Protein AF-0000000078793386 (afdb_homodimer)

pLDDT: mean 92.24, std 12.4, range [22.16, 98.88]

InterPro domains:
  IPR002933 Peptidase M20 [PF01546] (106-417)
  IPR011650 Peptidase M20, dimerisation domain [PF07687] (210-326)
  IPR036264 Bacterial exopeptidase dimerisation domain [SSF55031] (213-334)
  IPR050072 Peptidase M20A family, bacterial cell wall biosynthesis [PTHR43808] (29-425)

Sequence (860 aa):
MKSKLVLVLMLLTTSVFSQQLSDAEEKLLEIIDRNYQETIALLEETVNINSGTFNLEGVREVGKVFEREFAKIGFETTWVTLPDSLRRAGHFVATKKGKSGKKLFFIGHLDTVFEKDMPFYPFTMVDENTAKGQGVNDMKGGNVMIFATLKALDELGLLEDKTITVYFTGDEENAGDPSWVSRLDFVERAKQHDYALGYETAQGFNIATVARRGASGWTLKTTGRQVHSSGVFRESVGYGAIYEAARILNAFREELAGEQYLTFNPGQFIGGSDIGYDEISGEGKALGKTNIVAREALVTGDLRFLGEPQKEAAREKMRKIVAANLNGTTAEIVFKDGIPSMPPTSGNYALVDVLNRVSLDMGLGAVKAGDPGSRGAGDISYVADYLDCIDGLGASGTGAHSPAETINMKEYPDLLKRSTLFVYRLLNQEMKSKLVLVLMLLTTSVFSQQLSDAEEKLLEIIDRNYQETIALLEETVNINSGTFNLEGVREVGKVFEREFAKIGFETTWVTLPDSLRRAGHFVATKKGKSGKKLFFIGHLDTVFEKDMPFYPFTMVDENTAKGQGVNDMKGGNVMIFATLKALDELGLLEDKTITVYFTGDEENAGDPSWVSRLDFVERAKQHDYALGYETAQGFNIATVARRGASGWTLKTTGRQVHSSGVFRESVGYGAIYEAARILNAFREELAGEQYLTFNPGQFIGGSDIGYDEISGEGKALGKTNIVAREALVTGDLRFLGEPQKEAAREKMRKIVAANLNGTTAEIVFKDGIPSMPPTSGNYALVDVLNRVSLDMGLGAVKAGDPGSRGAGDISYVADYLDCIDGLGASGTGAHSPAETINMKEYPDLLKRSTLFVYRLLNQE

Solvent-accessible surface area (backbone atoms only — not comparable to full-atom values): 42442 Å² total; per-residue (Å²): 133,86,77,78,78,76,80,77,78,77,76,77,73,74,68,74,69,62,58,74,72,51,71,69,54,52,50,42,48,51,45,49,62,70,44,40,65,60,50,50,50,51,37,40,55,48,26,57,42,63,14,4,40,77,27,36,67,30,21,48,50,46,42,50,53,49,46,57,55,42,46,75,70,69,31,51,70,46,74,47,78,56,63,72,90,47,66,52,51,28,29,36,36,36,36,39,77,42,85,42,55,43,27,40,28,38,39,43,37,54,23,28,84,56,39,78,88,44,91,83,54,54,58,39,76,77,52,97,42,33,30,32,22,58,28,36,16,49,19,43,36,10,44,45,40,54,48,52,32,51,48,39,36,44,76,71,56,68,47,70,45,28,27,39,35,40,40,30,34,20,27,73,85,58,52,45,82,65,43,66,68,69,40,44,65,58,37,61,56,47,61,75,30,55,35,37,44,25,20,42,47,14,72,51,90,41,30,34,32,34,23,19,16,16,37,30,36,37,40,38,39,22,29,22,46,69,42,61,21,85,43,47,65,37,85,91,40,10,60,12,2,44,52,46,47,18,42,40,52,35,48,47,50,75,76,44,56,83,43,86,59,40,31,73,31,58,1,26,34,32,14,3,63,41,71,47,73,39,86,85,80,33,41,30,32,19,35,30,44,37,61,31,26,6,23,32,23,43,34,35,20,24,37,33,19,59,35,68,68,51,42,52,52,48,50,52,53,51,50,56,52,44,68,64,55,52,61,53,36,48,56,49,76,47,76,42,87,61,46,46,30,18,57,72,45,74,54,16,52,51,53,43,52,52,44,18,50,48,27,44,46,69,70,72,46,68,41,41,75,46,62,48,65,76,33,60,57,52,76,64,18,68,40,40,90,67,31,34,35,40,31,23,61,20,24,30,55,45,46,73,96,45,98,68,14,22,24,34,55,69,52,38,63,56,45,41,47,47,48,33,51,38,50,53,50,48,38,65,42,132,133,86,79,78,78,76,79,77,79,77,75,77,72,74,70,76,68,64,58,74,72,50,73,68,53,51,50,42,48,51,45,49,62,70,43,40,66,59,50,50,50,51,37,40,56,48,26,57,43,63,13,4,39,77,27,36,67,30,21,48,50,46,41,48,53,50,45,57,56,41,45,75,70,70,32,50,70,46,76,47,78,57,63,72,89,49,66,52,53,27,30,37,35,36,35,39,80,44,85,42,55,42,27,40,27,37,40,42,37,52,24,28,84,58,39,78,90,44,91,82,54,55,58,39,74,78,50,96,43,33,29,33,21,58,28,34,18,49,20,44,35,11,45,44,39,54,49,52,31,51,49,39,35,44,77,72,57,68,45,68,44,28,26,39,37,40,39,30,33,20,28,74,85,60,51,44,82,66,43,64,70,69,39,43,66,59,38,62,56,48,61,74,31,55,35,38,44,26,21,40,48,14,74,52,90,40,30,34,32,33,23,18,16,15,38,31,36,36,40,39,39,23,30,22,46,69,43,61,23,86,43,47,66,37,86,91,40,10,61,12,3,43,53,47,48,17,42,40,53,35,48,49,50,74,76,45,56,83,43,86,60,41,31,72,32,59,2,26,34,33,15,3,63,41,72,48,74,38,83,84,80,33,42,32,32,17,35,32,44,37,62,31,26,7,23,33,23,42,34,36,21,24,38,33,20,58,34,68,69,53,44,52,52,49,51,50,53,50,51,54,54,44,68,64,56,53,60,52,36,49,56,49,76,46,76,41,89,62,46,47,30,17,58,71,45,75,55,15,50,50,52,43,51,52,43,18,50,48,27,44,47,68,69,72,46,70,41,41,73,46,64,50,64,76,33,62,58,53,75,64,17,70,40,39,89,68,31,36,36,39,30,23,63,20,24,29,57,46,46,73,96,44,97,68,13,22,25,33,54,69,52,38,61,57,47,41,47,49,48,34,52,36,50,52,51,49,39,65,40,130

Nearest PDB structures (foldseek):
  6xj5-assembly3_F  TM=8.409E-01  e=1.957E-33  Pseudomonas sp. RS-16
  6xj5-assembly4_H  TM=8.410E-01  e=1.236E-33  Pseudomonas sp. RS-16
  6xj5-assembly1_A  TM=8.365E-01  e=4.131E-33  Pseudomonas sp. RS-16
  7m6u-assembly2_B  TM=8.380E-01  e=9.403E-23  Pseudomonas sp. RS-16
  7m6u-assembly1_C-3  TM=8.212E-01  e=8.382E-23  Pseudomonas sp. RS-16

Foldseek 3Di:
DPPPPPPPPPPPPPPPPLPADDPLLVLLLVLLVVCVVVLVVLLQVLLQQAQAFLPLVSLVVSLVSVVVLLVVLPWDKDWADADVVQSGNTKIKTKDAADAFFAEEEEAASHFNADPVHDADGWDDPDPWKIAGTCSVVPSQLVSLVSSLVSSCSVVVNCPRFIYMYMYGSRFVHCGPPNCRRCVVVQVVLLVGAEYEAAHAAPDDAEWAQKAKFKKKKKKKKFFDKDFQVCEPPLVGWHARVVQVVQLVVCLCVVPVPDPLKDKDFPDKEWAQDKDADPVVRDIDYDHDPGIGIGMMMTMIMIIGTDPVGVVVSVVVSVVSQCPTTRRMHMDMDMGGHAAIQHGDPLQQVLQVLLQSLCVSVVNHGHHYDDNSPHYGGSVSSNNVNHHYIYNLGFHWDDGSDSRTMTGRPCSSVSSSSVSVSVSVNRNDD/DPDPPPPPPPPPPPPPPLPADDPLLVQLLVLLVVCVVVLVVLLQVLLQQAQAFLPLVSLVVSLVSVVVLLVVLPWDKDWADADVVQSGNTKIKTKDAADAFFAEEEEAASHFNADPPHDADGWADPDPFKIAGTCSVVPSQLVSLVSSLVSSCSVVVNCPRFIYMYMYGSRFVHCGPPNCRRCVVVQVVLLVGAEYEAAHAAPDDAEWAQKAKFKKKKKKKKFFDKDFQVCEPPLVGWHARVVQVVQLVVCLCVVPVPDPLKDKDFPDKEWAQDKDADPVVRDIDYDHDPGIGIGMMMTMIMIIGTDPVGVVVSVVVSVVSQCPTTRRMHMDMDMGGHAAIQHGDPLQQVLQVLLQSLCVSVVNHGHDYDDNNPHYGGSVSSNNVNHHYIYNLGFHWDDGSDSRTMTGNPCSSVSSSSVSVSVSVNRNDD

Organism: Cecembia lonarensis (strain CCUG 58316 / KCTC 22772 / LW9) (NCBI:txid1225176)

Secondary structure (DSSP, 8-state):
-------------------PPPHHHHHHHHHHHHTHHHHHHHHHHHHTS--BTT-HHHHHHHHHHHHHHHHHTT-EEEEE---GGG----EEEEEE--SSS--EEEEEE--BS--TTSPP---EEEETTEEE-TTIIIIIHHHHHHHHHHHHHHHTTTTTT--EEEEEES-SS---SSHHHHHHHHHHHHTT-SEEEE-SPBSSSSEEB--B-EEEEEEEEEEE---BGGGTTSTTT---HHHHHHHHHHHHHHHHTTSTT-EEEEEEEEEESEEEEETTTTEEEEE--TTB---EEEEEEEEEESSHHHHHHHHHHHHHHHHSPPTTEEEEEEEEEEEPPB---HHHHHHHHHHHHHHHHTTS---EE--TTS----GGGGGTTTSEEEB--S-BEE-TTSTT-EEETTTHHHHHHHHHHHHHHHHT--/-------------------PPPHHHHHHHHHHHHTHHHHHHHHHHHHTS--BTT-HHHHHHHHHHHHHHHHHTT-EEEEE---GGG----EEEEEE--SSS--EEEEEE--BS--TTSPP---EEEETTEEE-TTIIIIIHHHHHHHHHHHHHHHTTTTTT--EEEEEES-SS---SSHHHHHHHHHHHHTT-SEEEE-SPBSSTTEEB--B-EEEEEEEEEEE---BGGGTTSTTT---HHHHHHHHHHHHHHHHTTSTT-EEEEEEEEEESEEEEETTTTEEEEE--TTB---EEEEEEEEEESSHHHHHHHHHHHHHHHHSPPTTEEEEEEEEEEEPPB---HHHHHHHHHHHHHHHHTTS---EE--TTS----GGGGGTTTSEEEB--S-BEE-TTSTT-EEETTTHHHHHHHHHHHHHHHHT--

Structure (mmCIF, N/CA/C/O backbone):
data_AF-0000000078793386-model_v1
#
loop_
_entity.id
_entity.type
_entity.pdbx_description
1 polymer 'Carboxypeptidase G2'
#
loop_
_atom_site.group_PDB
_atom_site.id
_atom_site.type_symbol
_atom_site.label_atom_id
_atom_site.label_alt_id
_atom_site.label_comp_id
_atom_site.label_asym_id
_atom_site.label_entity_id
_atom_site.label_seq_id
_atom_site.pdbx_PDB_ins_code
_atom_site.Cartn_x
_atom_site.Cartn_y
_atom_site.Cartn_z
_atom_site.occupancy
_atom_site.B_iso_or_equiv
_atom_site.auth_seq_id
_atom_site.auth_comp_id
_atom_site.auth_asym_id
_atom_site.auth_atom_id
_atom_site.pdbx_PDB_model_num
ATOM 1 N N . MET A 1 1 ? -56.844 -42.188 -53.844 1 22.16 1 MET A N 1
ATOM 2 C CA . MET A 1 1 ? -56 -43.312 -53.406 1 22.16 1 MET A CA 1
ATOM 3 C C . MET A 1 1 ? -54.531 -42.875 -53.25 1 22.16 1 MET A C 1
ATOM 5 O O . MET A 1 1 ? -53.75 -42.938 -54.188 1 22.16 1 MET A O 1
ATOM 9 N N . LYS A 1 2 ? -54.469 -41.562 -52.719 1 39.81 2 LYS A N 1
ATOM 10 C CA . LYS A 1 2 ? -53.25 -40.75 -52.562 1 39.81 2 LYS A CA 1
ATOM 11 C C . LYS A 1 2 ? -52.188 -41.5 -51.781 1 39.81 2 LYS A C 1
ATOM 13 O O . LYS A 1 2 ? -52.375 -41.75 -50.562 1 39.81 2 LYS A O 1
ATOM 18 N N . SER A 1 3 ? -51.406 -42.5 -52.469 1 24.17 3 SER A N 1
ATOM 19 C CA . SER A 1 3 ? -50.438 -43.406 -51.875 1 24.17 3 SER A CA 1
ATOM 20 C C . SER A 1 3 ? -49.25 -42.625 -51.281 1 24.17 3 SER A C 1
ATOM 22 O O . SER A 1 3 ? -48.562 -41.906 -51.969 1 24.17 3 SER A O 1
ATOM 24 N N . LYS A 1 4 ? -49.469 -42.125 -50.031 1 40.44 4 LYS A N 1
ATOM 25 C CA . LYS A 1 4 ? -48.375 -41.531 -49.25 1 40.44 4 LYS A CA 1
ATOM 26 C C . LYS A 1 4 ? -47.188 -42.469 -49.125 1 40.44 4 LYS A C 1
ATOM 28 O O . LYS A 1 4 ? -47.312 -43.594 -48.656 1 40.44 4 LYS A O 1
ATOM 33 N N . LEU A 1 5 ? -46.188 -42.406 -50.094 1 34.72 5 LEU A N 1
ATOM 34 C CA . LEU A 1 5 ? -44.875 -43.062 -50.062 1 34.72 5 LEU A CA 1
ATOM 35 C C . LEU A 1 5 ? -44.188 -42.875 -48.719 1 34.72 5 LEU A C 1
ATOM 37 O O . LEU A 1 5 ? -43.906 -41.75 -48.344 1 34.72 5 LEU A O 1
ATOM 41 N N . VAL A 1 6 ? -44.375 -43.719 -47.781 1 40.38 6 VAL A N 1
ATOM 42 C CA . VAL A 1 6 ? -43.656 -43.781 -46.5 1 40.38 6 VAL A CA 1
ATOM 43 C C . VAL A 1 6 ? -42.188 -44.062 -46.719 1 40.38 6 VAL A C 1
ATOM 45 O O . VAL A 1 6 ? -41.812 -45.094 -47.281 1 40.38 6 VAL A O 1
ATOM 48 N N . LEU A 1 7 ? -41.344 -43.094 -47 1 43.44 7 LEU A N 1
ATOM 49 C CA . LEU A 1 7 ? -39.875 -43.188 -46.938 1 43.44 7 LEU A CA 1
ATOM 50 C C . LEU A 1 7 ? -39.406 -43.75 -45.594 1 43.44 7 LEU A C 1
ATOM 52 O O . LEU A 1 7 ? -39.656 -43.125 -44.562 1 43.44 7 LEU A O 1
ATOM 56 N N . VAL A 1 8 ? -39.312 -45 -45.469 1 40.75 8 VAL A N 1
ATOM 57 C CA . VAL A 1 8 ? -38.688 -45.656 -44.344 1 40.75 8 VAL A CA 1
ATOM 58 C C . VAL A 1 8 ? -37.25 -45.219 -44.188 1 40.75 8 VAL A C 1
ATOM 60 O O . VAL A 1 8 ? -36.406 -45.438 -45.094 1 40.75 8 VAL A O 1
ATOM 63 N N . LEU A 1 9 ? -36.875 -44.188 -43.469 1 41.19 9 LEU A N 1
ATOM 64 C CA . LEU A 1 9 ? -35.562 -43.75 -43 1 41.19 9 LEU A CA 1
ATOM 65 C C . LEU A 1 9 ? -34.875 -44.875 -42.219 1 41.19 9 LEU A C 1
ATOM 67 O O . LEU A 1 9 ? -35.344 -45.281 -41.156 1 41.19 9 LEU A O 1
ATOM 71 N N . MET A 1 10 ? -34.219 -45.844 -42.906 1 38.22 10 MET A N 1
ATOM 72 C CA . MET A 1 10 ? -33.312 -46.781 -42.25 1 38.22 10 MET A CA 1
ATOM 73 C C . MET A 1 10 ? -32.312 -46.062 -41.375 1 38.22 10 MET A C 1
ATOM 75 O O . MET A 1 10 ? -31.5 -45.281 -41.875 1 38.22 10 MET A O 1
ATOM 79 N N . LEU A 1 11 ? -32.531 -45.875 -40.125 1 40.12 11 LEU A N 1
ATOM 80 C CA . LEU A 1 11 ? -31.609 -45.438 -39.094 1 40.12 11 LEU A CA 1
ATOM 81 C C . LEU A 1 11 ? -30.422 -46.406 -38.969 1 40.12 11 LEU A C 1
ATOM 83 O O . LEU A 1 11 ? -30.594 -47.562 -38.562 1 40.12 11 LEU A O 1
ATOM 87 N N . LEU A 1 12 ? -29.438 -46.406 -39.844 1 39.41 12 LEU A N 1
ATOM 88 C CA . LEU A 1 12 ? -28.156 -47.062 -39.594 1 39.41 12 LEU A CA 1
ATOM 89 C C . LEU A 1 12 ? -27.656 -46.75 -38.188 1 39.41 12 LEU A C 1
ATOM 91 O O . LEU A 1 12 ? -27.312 -45.625 -37.875 1 39.41 12 LEU A O 1
ATOM 95 N N . THR A 1 13 ? -28.094 -47.469 -37.219 1 37.56 13 THR A N 1
ATOM 96 C CA . THR A 1 13 ? -27.469 -47.406 -35.906 1 37.56 13 THR A CA 1
ATOM 97 C C . THR A 1 13 ? -25.969 -47.688 -36 1 37.56 13 THR A C 1
ATOM 99 O O . THR A 1 13 ? -25.562 -48.781 -36.469 1 37.56 13 THR A O 1
ATOM 102 N N . THR A 1 14 ? -25.156 -46.812 -36.375 1 38.41 14 THR A N 1
ATOM 103 C CA . THR A 1 14 ? -23.734 -46.938 -36.125 1 38.41 14 THR A CA 1
ATOM 104 C C . THR A 1 14 ? -23.5 -47.562 -34.75 1 38.41 14 THR A C 1
ATOM 106 O O . THR A 1 14 ? -23.719 -46.938 -33.719 1 38.41 14 THR A O 1
ATOM 109 N N . SER A 1 15 ? -23.734 -48.812 -34.594 1 38.41 15 SER A N 1
ATOM 110 C CA . SER A 1 15 ? -23.234 -49.438 -33.375 1 38.41 15 SER A CA 1
ATOM 111 C C . SER A 1 15 ? -21.797 -49.031 -33.094 1 38.41 15 SER A C 1
ATOM 113 O O . SER A 1 15 ? -20.906 -49.219 -33.938 1 38.41 15 SER A O 1
ATOM 115 N N . VAL A 1 16 ? -21.578 -47.969 -32.5 1 45.19 16 VAL A N 1
ATOM 116 C CA . VAL A 1 16 ? -20.266 -47.75 -31.875 1 45.19 16 VAL A CA 1
ATOM 117 C C . VAL A 1 16 ? -19.719 -49.031 -31.312 1 45.19 16 VAL A C 1
ATOM 119 O O . VAL A 1 16 ? -20.25 -49.562 -30.328 1 45.19 16 VAL A O 1
ATOM 122 N N . PHE A 1 17 ? -19.328 -49.969 -32.125 1 41.81 17 PHE A N 1
ATOM 123 C CA . PHE A 1 17 ? -18.609 -51.125 -31.641 1 41.81 17 PHE A CA 1
ATOM 124 C C . PHE A 1 17 ? -17.625 -50.75 -30.547 1 41.81 17 PHE A C 1
ATOM 126 O O . PHE A 1 17 ? -16.656 -50.031 -30.797 1 41.81 17 PHE A O 1
ATOM 133 N N . SER A 1 18 ? -18.094 -50.5 -29.391 1 51.09 18 SER A N 1
ATOM 134 C CA . SER A 1 18 ? -17.141 -50.562 -28.297 1 51.09 18 SER A CA 1
ATOM 135 C C . SER A 1 18 ? -16.109 -51.656 -28.531 1 51.09 18 SER A C 1
ATOM 137 O O . SER A 1 18 ? -16.469 -52.844 -28.719 1 51.09 18 SER A O 1
ATOM 139 N N . GLN A 1 19 ? -15.117 -51.375 -29.234 1 64.56 19 GLN A N 1
ATOM 140 C CA . GLN A 1 19 ? -14.094 -52.406 -29.422 1 64.56 19 GLN A CA 1
ATOM 141 C C . GLN A 1 19 ? -13.797 -53.125 -28.109 1 64.56 19 GLN A C 1
ATOM 143 O O . GLN A 1 19 ? -13.609 -52.469 -27.078 1 64.56 19 GLN A O 1
ATOM 148 N N . GLN A 1 20 ? -14.031 -54.344 -28.016 1 80.88 20 GLN A N 1
ATOM 149 C CA . GLN A 1 20 ? -13.781 -55.25 -26.922 1 80.88 20 GLN A CA 1
ATOM 150 C C . GLN A 1 20 ? -12.305 -55.219 -26.516 1 80.88 20 GLN A C 1
ATOM 152 O O . GLN A 1 20 ? -11.43 -55.031 -27.359 1 80.88 20 GLN A O 1
ATOM 157 N N . LEU A 1 21 ? -11.977 -55.188 -25.219 1 94.12 21 LEU A N 1
ATOM 158 C CA . LEU A 1 21 ? -10.625 -55.281 -24.672 1 94.12 21 LEU A CA 1
ATOM 159 C C . LEU A 1 21 ? -9.906 -56.531 -25.172 1 94.12 21 LEU A C 1
ATOM 161 O O . LEU A 1 21 ? -10.523 -57.594 -25.297 1 94.12 21 LEU A O 1
ATOM 165 N N . SER A 1 22 ? -8.742 -56.344 -25.562 1 95.25 22 SER A N 1
ATOM 166 C CA . SER A 1 22 ? -7.926 -57.5 -25.938 1 95.25 22 SER A CA 1
ATOM 167 C C . SER A 1 22 ? -7.645 -58.375 -24.734 1 95.25 22 SER A C 1
ATOM 169 O O . SER A 1 22 ? -7.891 -57.969 -23.594 1 95.25 22 SER A O 1
ATOM 171 N N . ASP A 1 23 ? -7.129 -59.562 -25.016 1 95.94 23 ASP A N 1
ATOM 172 C CA . ASP A 1 23 ? -6.766 -60.469 -23.938 1 95.94 23 ASP A CA 1
ATOM 173 C C . ASP A 1 23 ? -5.695 -59.875 -23.031 1 95.94 23 ASP A C 1
ATOM 175 O O . ASP A 1 23 ? -5.766 -60 -21.812 1 95.94 23 ASP A O 1
ATOM 179 N N . ALA A 1 24 ? -4.73 -59.219 -23.594 1 96.31 24 ALA A N 1
ATOM 180 C CA . ALA A 1 24 ? -3.674 -58.594 -22.812 1 96.31 24 ALA A CA 1
ATOM 181 C C . ALA A 1 24 ? -4.242 -57.5 -21.906 1 96.31 24 ALA A C 1
ATOM 183 O O . ALA A 1 24 ? -3.828 -57.375 -20.75 1 96.31 24 ALA A O 1
ATOM 184 N N . GLU A 1 25 ? -5.203 -56.812 -22.391 1 97.81 25 GLU A N 1
ATOM 185 C CA . GLU A 1 25 ? -5.812 -55.719 -21.625 1 97.81 25 GLU A CA 1
ATOM 186 C C . GLU A 1 25 ? -6.629 -56.25 -20.453 1 97.81 25 GLU A C 1
ATOM 188 O O . GLU A 1 25 ? -6.586 -55.719 -19.359 1 97.81 25 GLU A O 1
ATOM 193 N N . GLU A 1 26 ? -7.297 -57.344 -20.703 1 97.5 26 GLU A N 1
ATOM 194 C CA . GLU A 1 26 ? -8.055 -57.969 -19.625 1 97.5 26 GLU A CA 1
ATOM 195 C C . GLU A 1 26 ? -7.137 -58.531 -18.531 1 97.5 26 GLU A C 1
ATOM 197 O O . GLU A 1 26 ? -7.434 -58.406 -17.344 1 97.5 26 GLU A O 1
ATOM 202 N N . LYS A 1 27 ? -6.047 -59.094 -18.938 1 98.19 27 LYS A N 1
ATOM 203 C CA . LYS A 1 27 ? -5.074 -59.594 -17.984 1 98.19 27 LYS A CA 1
ATOM 204 C C . LYS A 1 27 ? -4.461 -58.469 -17.156 1 98.19 27 LYS A C 1
ATOM 206 O O . LYS A 1 27 ? -4.195 -58.656 -15.969 1 98.19 27 LYS A O 1
ATOM 211 N N . LEU A 1 28 ? -4.234 -57.406 -17.828 1 98.19 28 LEU A N 1
ATOM 212 C CA . LEU A 1 28 ? -3.699 -56.25 -17.125 1 98.19 28 LEU A CA 1
ATOM 213 C C . LEU A 1 28 ? -4.66 -55.781 -16.031 1 98.19 28 LEU A C 1
ATOM 215 O O . LEU A 1 28 ? -4.234 -55.469 -14.922 1 98.19 28 LEU A O 1
ATOM 219 N N . LEU A 1 29 ? -5.953 -55.781 -16.312 1 98 29 LEU A N 1
ATOM 220 C CA . LEU A 1 29 ? -6.953 -55.375 -15.328 1 98 29 LEU A CA 1
ATOM 221 C C . LEU A 1 29 ? -6.961 -56.312 -14.133 1 98 29 LEU A C 1
ATOM 223 O O . LEU A 1 29 ? -7.066 -55.875 -12.984 1 98 29 LEU A O 1
ATOM 227 N N . GLU A 1 30 ? -6.789 -57.562 -14.438 1 98 30 GLU A N 1
ATOM 228 C CA . GLU A 1 30 ? -6.746 -58.562 -13.375 1 98 30 GLU A CA 1
ATOM 229 C C . GLU A 1 30 ? -5.523 -58.375 -12.484 1 98 30 GLU A C 1
ATOM 231 O O . GLU A 1 30 ? -5.605 -58.531 -11.266 1 98 30 GLU A O 1
ATOM 236 N N . ILE A 1 31 ? -4.438 -58.062 -13.102 1 98.19 31 ILE A N 1
ATOM 237 C CA . ILE A 1 31 ? -3.195 -57.875 -12.367 1 98.19 31 ILE A CA 1
ATOM 238 C C . ILE A 1 31 ? -3.322 -56.656 -11.445 1 98.19 31 ILE A C 1
ATOM 240 O O . ILE A 1 31 ? -2.889 -56.688 -10.297 1 98.19 31 ILE A O 1
ATOM 244 N N . ILE A 1 32 ? -3.949 -55.594 -11.914 1 98.25 32 ILE A N 1
ATOM 245 C CA . ILE A 1 32 ? -4.141 -54.406 -11.117 1 98.25 32 ILE A CA 1
ATOM 246 C C . ILE A 1 32 ? -5.008 -54.719 -9.898 1 98.25 32 ILE A C 1
ATOM 248 O O . ILE A 1 32 ? -4.703 -54.281 -8.781 1 98.25 32 ILE A O 1
ATOM 252 N N . ASP A 1 33 ? -6.055 -55.531 -10.141 1 97.88 33 ASP A N 1
ATOM 253 C CA . ASP A 1 33 ? -6.934 -55.906 -9.047 1 97.88 33 ASP A CA 1
ATOM 254 C C . ASP A 1 33 ? -6.188 -56.75 -8.023 1 97.88 33 ASP A C 1
ATOM 256 O O . ASP A 1 33 ? -6.324 -56.562 -6.812 1 97.88 33 ASP A O 1
ATOM 260 N N . ARG A 1 34 ? -5.422 -57.625 -8.516 1 98 34 ARG A N 1
ATOM 261 C CA . ARG A 1 34 ? -4.676 -58.531 -7.652 1 98 34 ARG A CA 1
ATOM 262 C C . ARG A 1 34 ? -3.656 -57.781 -6.809 1 98 34 ARG A C 1
ATOM 264 O O . ARG A 1 34 ? -3.461 -58.062 -5.633 1 98 34 ARG A O 1
ATOM 271 N N . ASN A 1 35 ? -3.045 -56.812 -7.367 1 98.12 35 ASN A N 1
ATOM 272 C CA . ASN A 1 35 ? -1.955 -56.094 -6.719 1 98.12 35 ASN A CA 1
ATOM 273 C C . ASN A 1 35 ? -2.467 -54.875 -5.93 1 98.12 35 ASN A C 1
ATOM 275 O O . ASN A 1 35 ? -1.676 -54.125 -5.371 1 98.12 35 ASN A O 1
ATOM 279 N N . TYR A 1 36 ? -3.75 -54.688 -5.84 1 97.94 36 TYR A N 1
ATOM 280 C CA . TYR A 1 36 ? -4.312 -53.406 -5.363 1 97.94 36 TYR A CA 1
ATOM 281 C C . TYR A 1 36 ? -3.924 -53.156 -3.91 1 97.94 36 TYR A C 1
ATOM 283 O O . TYR A 1 36 ? -3.6 -52.031 -3.537 1 97.94 36 TYR A O 1
ATOM 291 N N . GLN A 1 37 ? -3.926 -54.125 -3.088 1 97.5 37 GLN A N 1
ATOM 292 C CA . GLN A 1 37 ? -3.566 -53.938 -1.687 1 97.5 37 GLN A CA 1
ATOM 293 C C . GLN A 1 37 ? -2.107 -53.531 -1.544 1 97.5 37 GLN A C 1
ATOM 295 O O . GLN A 1 37 ? -1.777 -52.688 -0.691 1 97.5 37 GLN A O 1
ATOM 300 N N . GLU A 1 38 ? -1.283 -54.125 -2.354 1 97.94 38 GLU A N 1
ATOM 301 C CA . GLU A 1 38 ? 0.122 -53.719 -2.369 1 97.94 38 GLU A CA 1
ATOM 302 C C . GLU A 1 38 ? 0.28 -52.281 -2.828 1 97.94 38 GLU A C 1
ATOM 304 O O . GLU A 1 38 ? 1.139 -51.562 -2.322 1 97.94 38 GLU A O 1
ATOM 309 N N . THR A 1 39 ? -0.513 -51.906 -3.785 1 98.25 39 THR A N 1
ATOM 310 C CA . THR A 1 39 ? -0.504 -50.562 -4.277 1 98.25 39 THR A CA 1
ATOM 311 C C . THR A 1 39 ? -0.882 -49.562 -3.168 1 98.25 39 THR A C 1
ATOM 313 O O . THR A 1 39 ? -0.219 -48.562 -2.98 1 98.25 39 THR A O 1
ATOM 316 N N . ILE A 1 40 ? -1.876 -49.875 -2.381 1 98.06 40 ILE A N 1
ATOM 317 C CA . ILE A 1 40 ? -2.33 -49 -1.292 1 98.06 40 ILE A CA 1
ATOM 318 C C . ILE A 1 40 ? -1.27 -48.969 -0.195 1 98.06 40 ILE A C 1
ATOM 320 O O . ILE A 1 40 ? -1.047 -47.906 0.416 1 98.06 40 ILE A O 1
ATOM 324 N N . ALA A 1 41 ? -0.645 -50.062 0.018 1 98.38 41 ALA A N 1
ATOM 325 C CA . ALA A 1 41 ? 0.415 -50.125 1.022 1 98.38 41 ALA A CA 1
ATOM 326 C C . ALA A 1 41 ? 1.569 -49.188 0.644 1 98.38 41 ALA A C 1
ATOM 328 O O . ALA A 1 41 ? 2.162 -48.531 1.509 1 98.38 41 ALA A O 1
ATOM 329 N N . LEU A 1 42 ? 1.892 -49.219 -0.615 1 98.56 42 LEU A N 1
ATOM 330 C CA . LEU A 1 42 ? 2.941 -48.312 -1.095 1 98.56 42 LEU A CA 1
ATOM 331 C C . LEU A 1 42 ? 2.529 -46.875 -0.934 1 98.56 42 LEU A C 1
ATOM 333 O O . LEU A 1 42 ? 3.348 -46.031 -0.554 1 98.56 42 LEU A O 1
ATOM 337 N N . LEU A 1 43 ? 1.264 -46.562 -1.214 1 98.56 43 LEU A N 1
ATOM 338 C CA . LEU A 1 43 ? 0.733 -45.219 -1.024 1 98.56 43 LEU A CA 1
ATOM 339 C C . LEU A 1 43 ? 0.847 -44.781 0.435 1 98.56 43 LEU A C 1
ATOM 341 O O . LEU A 1 43 ? 1.333 -43.688 0.728 1 98.56 43 LEU A O 1
ATOM 345 N N . GLU A 1 44 ? 0.449 -45.625 1.289 1 98.25 44 GLU A N 1
ATOM 346 C CA . GLU A 1 44 ? 0.525 -45.344 2.719 1 98.25 44 GLU A CA 1
ATOM 347 C C . GLU A 1 44 ? 1.967 -45.125 3.16 1 98.25 44 GLU A C 1
ATOM 349 O O . GLU A 1 44 ? 2.242 -44.188 3.928 1 98.25 44 GLU A O 1
ATOM 354 N N . GLU A 1 45 ? 2.84 -45.969 2.684 1 98.56 45 GLU A N 1
ATOM 355 C CA . GLU A 1 45 ? 4.25 -45.812 3.035 1 98.56 45 GLU A CA 1
ATOM 356 C C . GLU A 1 45 ? 4.793 -44.469 2.641 1 98.56 45 GLU A C 1
ATOM 358 O O . GLU A 1 45 ? 5.461 -43.781 3.438 1 98.56 45 GLU A O 1
ATOM 363 N N . THR A 1 46 ? 4.535 -44.031 1.438 1 98.56 46 THR A N 1
ATOM 364 C CA . THR A 1 46 ? 5.082 -42.781 0.947 1 98.56 46 THR A CA 1
ATOM 365 C C . THR A 1 46 ? 4.406 -41.594 1.624 1 98.56 46 THR A C 1
ATOM 367 O O . THR A 1 46 ? 5.062 -40.594 1.966 1 98.56 46 THR A O 1
ATOM 370 N N . VAL A 1 47 ? 3.086 -41.688 1.874 1 98 47 VAL A N 1
ATOM 371 C CA . VAL A 1 47 ? 2.324 -40.594 2.488 1 98 47 VAL A CA 1
ATOM 372 C C . VAL A 1 47 ? 2.773 -40.406 3.936 1 98 47 VAL A C 1
ATOM 374 O O . VAL A 1 47 ? 2.793 -39.281 4.441 1 98 47 VAL A O 1
ATOM 377 N N . ASN A 1 48 ? 3.199 -41.438 4.547 1 98.12 48 ASN A N 1
ATOM 378 C CA . ASN A 1 48 ? 3.568 -41.375 5.957 1 98.12 48 ASN A CA 1
ATOM 379 C C . ASN A 1 48 ? 4.992 -40.875 6.148 1 98.12 48 ASN A C 1
ATOM 381 O O . ASN A 1 48 ? 5.504 -40.844 7.27 1 98.12 48 ASN A O 1
ATOM 385 N N . ILE A 1 49 ? 5.641 -40.469 5.113 1 97.88 49 ILE A N 1
ATOM 386 C CA . ILE A 1 49 ? 6.922 -39.781 5.164 1 97.88 49 ILE A CA 1
ATOM 387 C C . ILE A 1 49 ? 6.711 -38.281 4.875 1 97.88 49 ILE A C 1
ATOM 389 O O . ILE A 1 49 ? 6.234 -37.906 3.797 1 97.88 49 ILE A O 1
ATOM 393 N N . ASN A 1 50 ? 7.086 -37.5 5.824 1 96.69 50 ASN A N 1
ATOM 394 C CA . ASN A 1 50 ? 7.012 -36.062 5.543 1 96.69 50 ASN A CA 1
ATOM 395 C C . ASN A 1 50 ? 8.047 -35.625 4.504 1 96.69 50 ASN A C 1
ATOM 397 O O . ASN A 1 50 ? 9.25 -35.812 4.711 1 96.69 50 ASN A O 1
ATOM 401 N N . SER A 1 51 ? 7.535 -35.094 3.426 1 96.69 51 SER A N 1
ATOM 402 C CA . SER A 1 51 ? 8.445 -34.656 2.365 1 96.69 51 SER A CA 1
ATOM 403 C C . SER A 1 51 ? 8.148 -33.219 1.933 1 96.69 51 SER A C 1
ATOM 405 O O . SER A 1 51 ? 8.047 -32.938 0.738 1 96.69 51 SER A O 1
ATOM 407 N N . GLY A 1 52 ? 7.992 -32.406 2.93 1 92.38 52 GLY A N 1
ATOM 408 C CA . GLY A 1 52 ? 7.984 -31.016 2.555 1 92.38 52 GLY A CA 1
ATOM 409 C C . GLY A 1 52 ? 9.188 -30.609 1.727 1 92.38 52 GLY A C 1
ATOM 410 O O . GLY A 1 52 ? 10.273 -31.172 1.887 1 92.38 52 GLY A O 1
ATOM 411 N N . THR A 1 53 ? 9 -29.594 0.883 1 90.69 53 THR A N 1
ATOM 412 C CA . THR A 1 53 ? 10.023 -29.234 -0.088 1 90.69 53 THR A CA 1
ATOM 413 C C . THR A 1 53 ? 11.359 -28.984 0.605 1 90.69 53 THR A C 1
ATOM 415 O O . THR A 1 53 ? 12.414 -29.344 0.078 1 90.69 53 THR A O 1
ATOM 418 N N . PHE A 1 54 ? 11.312 -28.469 1.793 1 87.69 54 PHE A N 1
ATOM 419 C CA . PHE A 1 54 ? 12.547 -28.078 2.479 1 87.69 54 PHE A CA 1
ATOM 420 C C . PHE A 1 54 ? 12.969 -29.172 3.467 1 87.69 54 PHE A C 1
ATOM 422 O O . PHE A 1 54 ? 13.992 -29.031 4.141 1 87.69 54 PHE A O 1
ATOM 429 N N . ASN A 1 55 ? 12.188 -30.125 3.607 1 93.88 55 ASN A N 1
ATOM 430 C CA . ASN A 1 55 ? 12.625 -31.344 4.293 1 93.88 55 ASN A CA 1
ATOM 431 C C . ASN A 1 55 ? 13.406 -32.25 3.355 1 93.88 55 ASN A C 1
ATOM 433 O O . ASN A 1 55 ? 12.883 -33.312 2.93 1 93.88 55 ASN A O 1
ATOM 437 N N . LEU A 1 56 ? 14.617 -31.906 3.156 1 96.38 56 LEU A N 1
ATOM 438 C CA . LEU A 1 56 ? 15.43 -32.562 2.141 1 96.38 56 LEU A CA 1
ATOM 439 C C . LEU A 1 56 ? 15.539 -34.062 2.424 1 96.38 56 LEU A C 1
ATOM 441 O O . LEU A 1 56 ? 15.453 -34.875 1.504 1 96.38 56 LEU A O 1
ATOM 445 N N . GLU A 1 57 ? 15.719 -34.344 3.641 1 97.56 57 GLU A N 1
ATOM 446 C CA . GLU A 1 57 ? 15.836 -35.719 4.023 1 97.56 57 GLU A CA 1
ATOM 447 C C . GLU A 1 57 ? 14.555 -36.5 3.721 1 97.56 57 GLU A C 1
ATOM 449 O O . GLU A 1 57 ? 14.594 -37.625 3.238 1 97.56 57 GLU A O 1
ATOM 454 N N . GLY A 1 58 ? 13.445 -35.906 4.016 1 98.12 58 GLY A N 1
ATOM 455 C CA . GLY A 1 58 ? 12.156 -36.531 3.748 1 98.12 58 GLY A CA 1
ATOM 456 C C . GLY A 1 58 ? 11.906 -36.75 2.27 1 98.12 58 GLY A C 1
ATOM 457 O O . GLY A 1 58 ? 11.398 -37.812 1.88 1 98.12 58 GLY A O 1
ATOM 458 N N . VAL A 1 59 ? 12.266 -35.844 1.456 1 98.12 59 VAL A N 1
ATOM 459 C CA . VAL A 1 59 ? 12.109 -35.969 0.01 1 98.12 59 VAL A CA 1
ATOM 460 C C . VAL A 1 59 ? 12.977 -37.094 -0.501 1 98.12 59 VAL A C 1
ATOM 462 O O . VAL A 1 59 ? 12.516 -37.938 -1.29 1 98.12 59 VAL A O 1
ATOM 465 N N . ARG A 1 60 ? 14.172 -37.219 0.01 1 98.5 60 ARG A N 1
ATOM 466 C CA . ARG A 1 60 ? 15.062 -38.281 -0.398 1 98.5 60 ARG A CA 1
ATOM 467 C C . A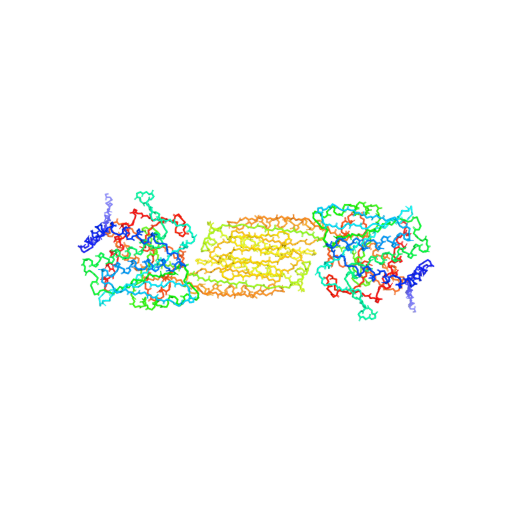RG A 1 60 ? 14.539 -39.656 0.056 1 98.5 60 ARG A C 1
ATOM 469 O O . ARG A 1 60 ? 14.688 -40.656 -0.65 1 98.5 60 ARG A O 1
ATOM 476 N N . GLU A 1 61 ? 13.953 -39.625 1.185 1 98.69 61 GLU A N 1
ATOM 477 C CA . GLU A 1 61 ? 13.414 -40.875 1.707 1 98.69 61 GLU A CA 1
ATOM 478 C C . GLU A 1 61 ? 12.289 -41.375 0.824 1 98.69 61 GLU A C 1
ATOM 480 O O . GLU A 1 61 ? 12.203 -42.594 0.56 1 98.69 61 GLU A O 1
ATOM 485 N N . VAL A 1 62 ? 11.414 -40.531 0.412 1 98.75 62 VAL A N 1
ATOM 486 C CA . VAL A 1 62 ? 10.367 -40.969 -0.516 1 98.75 62 VAL A CA 1
ATOM 487 C C . VAL A 1 62 ? 11 -41.469 -1.811 1 98.75 62 VAL A C 1
ATOM 489 O O . VAL A 1 62 ? 10.562 -42.469 -2.367 1 98.75 62 VAL A O 1
ATOM 492 N N . GLY A 1 63 ? 12.008 -40.75 -2.277 1 98.75 63 GLY A N 1
ATOM 493 C CA . GLY A 1 63 ? 12.75 -41.219 -3.447 1 98.75 63 GLY A CA 1
ATOM 494 C C . GLY A 1 63 ? 13.305 -42.625 -3.295 1 98.75 63 GLY A C 1
ATOM 495 O O . GLY A 1 63 ? 13.25 -43.406 -4.23 1 98.75 63 GLY A O 1
ATOM 496 N N . LYS A 1 64 ? 13.82 -42.906 -2.133 1 98.69 64 LYS A N 1
ATOM 497 C CA . LYS A 1 64 ? 14.398 -44.219 -1.861 1 98.69 64 LYS A CA 1
ATOM 498 C C . LYS A 1 64 ? 13.336 -45.312 -1.918 1 98.69 64 LYS A C 1
ATOM 500 O O . LYS A 1 64 ? 13.617 -46.438 -2.332 1 98.69 64 LYS A O 1
ATOM 505 N N . VAL A 1 65 ? 12.172 -44.969 -1.476 1 98.81 65 VAL A N 1
ATOM 506 C CA . VAL A 1 65 ? 11.086 -45.938 -1.562 1 98.81 65 VAL A CA 1
ATOM 507 C C . VAL A 1 65 ? 10.82 -46.281 -3.025 1 98.81 65 VAL A C 1
ATOM 509 O O . VAL A 1 65 ? 10.703 -47.469 -3.373 1 98.81 65 VAL A O 1
ATOM 512 N N . PHE A 1 66 ? 10.766 -45.312 -3.863 1 98.88 66 PHE A N 1
ATOM 513 C CA . PHE A 1 66 ? 10.492 -45.562 -5.27 1 98.88 66 PHE A CA 1
ATOM 514 C C . PHE A 1 66 ? 11.688 -46.25 -5.941 1 98.88 66 PHE A C 1
ATOM 516 O O . PHE A 1 66 ? 11.516 -47.062 -6.848 1 98.88 66 PHE A O 1
ATOM 523 N N . GLU A 1 67 ? 12.852 -45.844 -5.504 1 98.69 67 GLU A N 1
ATOM 524 C CA . GLU A 1 67 ? 14.039 -46.531 -6.004 1 98.69 67 GLU A CA 1
ATOM 525 C C . GLU A 1 67 ? 13.945 -48.062 -5.758 1 98.69 67 GLU A C 1
ATOM 527 O O . GLU A 1 67 ? 14.18 -48.844 -6.668 1 98.69 67 GLU A O 1
ATOM 532 N N . ARG A 1 68 ? 13.594 -48.375 -4.523 1 98.62 68 ARG A N 1
ATOM 533 C CA . ARG A 1 68 ? 13.422 -49.781 -4.137 1 98.62 68 ARG A CA 1
ATOM 534 C C . ARG A 1 68 ? 12.391 -50.469 -5.02 1 98.62 68 ARG A C 1
ATOM 536 O O . ARG A 1 68 ? 12.641 -51.562 -5.531 1 98.62 68 ARG A O 1
ATOM 543 N N . GLU A 1 69 ? 11.297 -49.844 -5.254 1 98.69 69 GLU A N 1
ATOM 544 C CA . GLU A 1 69 ? 10.195 -50.5 -5.977 1 98.69 69 GLU A CA 1
ATOM 545 C C . GLU A 1 69 ? 10.508 -50.625 -7.465 1 98.69 69 GLU A C 1
ATOM 547 O O . GLU A 1 69 ? 10.266 -51.656 -8.07 1 98.69 69 GLU A O 1
ATOM 552 N N . PHE A 1 70 ? 11.039 -49.562 -8.086 1 98.75 70 PHE A N 1
ATOM 553 C CA . PHE A 1 70 ? 11.328 -49.594 -9.516 1 98.75 70 PHE A CA 1
ATOM 554 C C . PHE A 1 70 ? 12.469 -50.562 -9.836 1 98.75 70 PHE A C 1
ATOM 556 O O . PHE A 1 70 ? 12.492 -51.156 -10.898 1 98.75 70 PHE A O 1
ATOM 563 N N . ALA A 1 71 ? 13.375 -50.688 -8.922 1 97.88 71 ALA A N 1
ATOM 564 C CA . ALA A 1 71 ? 14.453 -51.625 -9.102 1 97.88 71 ALA A CA 1
ATOM 565 C C . ALA A 1 71 ? 13.914 -53.062 -9.203 1 97.88 71 ALA A C 1
ATOM 567 O O . ALA A 1 71 ? 14.438 -53.875 -9.977 1 97.88 71 ALA A O 1
ATOM 568 N N . LYS A 1 72 ? 12.898 -53.344 -8.516 1 97.5 72 LYS A N 1
ATOM 569 C CA . LYS A 1 72 ? 12.312 -54.688 -8.492 1 97.5 72 LYS A CA 1
ATOM 570 C C . LYS A 1 72 ? 11.742 -55.062 -9.859 1 97.5 72 LYS A C 1
ATOM 572 O O . LYS A 1 72 ? 11.617 -56.25 -10.188 1 97.5 72 LYS A O 1
ATOM 577 N N . ILE A 1 73 ? 11.469 -54.031 -10.625 1 97.44 73 ILE A N 1
ATOM 578 C CA . ILE A 1 73 ? 10.859 -54.344 -11.906 1 97.44 73 ILE A CA 1
ATOM 579 C C . ILE A 1 73 ? 11.812 -54 -13.039 1 97.44 73 ILE A C 1
ATOM 581 O O . ILE A 1 73 ? 11.375 -53.656 -14.148 1 97.44 73 ILE A O 1
ATOM 585 N N . GLY A 1 74 ? 13.031 -53.875 -12.773 1 96.75 74 GLY A N 1
ATOM 586 C CA . GLY A 1 74 ? 14.078 -53.875 -13.781 1 96.75 74 GLY A CA 1
ATOM 587 C C . GLY A 1 74 ? 14.398 -52.5 -14.312 1 96.75 74 GLY A C 1
ATOM 588 O O . GLY A 1 74 ? 15.062 -52.375 -15.352 1 96.75 74 GLY A O 1
ATOM 589 N N . PHE A 1 75 ? 14 -51.438 -13.711 1 98.38 75 PHE A N 1
ATOM 590 C CA . PHE A 1 75 ? 14.375 -50.094 -14.141 1 98.38 75 PHE A CA 1
ATOM 591 C C . PHE A 1 75 ? 15.742 -49.719 -13.594 1 98.38 75 PHE A C 1
ATOM 593 O O . PHE A 1 75 ? 16.109 -50.094 -12.477 1 98.38 75 PHE A O 1
ATOM 600 N N . GLU A 1 76 ? 16.469 -48.969 -14.398 1 98.25 76 GLU A N 1
ATOM 601 C CA . GLU A 1 76 ? 17.656 -48.281 -13.883 1 98.25 76 GLU A CA 1
ATOM 602 C C . GLU A 1 76 ? 17.266 -47 -13.133 1 98.25 76 GLU A C 1
ATOM 604 O O . GLU A 1 76 ? 16.5 -46.188 -13.648 1 98.25 76 GLU A O 1
ATOM 609 N N . THR A 1 77 ? 17.766 -46.938 -11.898 1 98.25 77 THR A N 1
ATOM 610 C CA . THR A 1 77 ? 17.375 -45.781 -11.086 1 98.25 77 THR A CA 1
ATOM 611 C C . THR A 1 77 ? 18.547 -44.844 -10.859 1 98.25 77 THR A C 1
ATOM 613 O O . THR A 1 77 ? 19.688 -45.281 -10.75 1 98.25 77 THR A O 1
ATOM 616 N N . THR A 1 78 ? 18.281 -43.562 -10.906 1 98 78 THR A N 1
ATOM 617 C CA . THR A 1 78 ? 19.266 -42.5 -10.672 1 98 78 THR A CA 1
ATOM 618 C C . THR A 1 78 ? 18.688 -41.406 -9.805 1 98 78 THR A C 1
ATOM 620 O O . THR A 1 78 ? 17.516 -41.062 -9.938 1 98 78 THR A O 1
ATOM 623 N N . TRP A 1 79 ? 19.531 -40.938 -8.898 1 98.31 79 TRP A N 1
ATOM 624 C CA . TRP A 1 79 ? 19.203 -39.719 -8.172 1 98.31 79 TRP A CA 1
ATOM 625 C C . TRP A 1 79 ? 19.938 -38.5 -8.75 1 98.31 79 TRP A C 1
ATOM 627 O O . TRP A 1 79 ? 21.156 -38.469 -8.797 1 98.31 79 TRP A O 1
ATOM 637 N N . VAL A 1 80 ? 19.234 -37.531 -9.242 1 98.06 80 VAL A N 1
ATOM 638 C CA . VAL A 1 80 ? 19.812 -36.312 -9.805 1 98.06 80 VAL A CA 1
ATOM 639 C C . VAL A 1 80 ? 20.078 -35.312 -8.68 1 98.06 80 VAL A C 1
ATOM 641 O O . VAL A 1 80 ? 19.156 -34.812 -8.055 1 98.06 80 VAL A O 1
ATOM 644 N N . THR A 1 81 ? 21.297 -35.031 -8.469 1 96.62 81 THR A N 1
ATOM 645 C CA . THR A 1 81 ? 21.688 -34.062 -7.449 1 96.62 81 THR A CA 1
ATOM 646 C C . THR A 1 81 ? 21.688 -32.656 -8.008 1 96.62 81 THR A C 1
ATOM 648 O O . THR A 1 81 ? 22.094 -32.438 -9.156 1 96.62 81 THR A O 1
ATOM 651 N N . LEU A 1 82 ? 21.25 -31.75 -7.223 1 95.25 82 LEU A N 1
ATOM 652 C CA . LEU A 1 82 ? 21.234 -30.344 -7.59 1 95.25 82 LEU A CA 1
ATOM 653 C C . LEU A 1 82 ? 22.281 -29.562 -6.812 1 95.25 82 LEU A C 1
ATOM 655 O O . LEU A 1 82 ? 22.75 -30 -5.762 1 95.25 82 LEU A O 1
ATOM 659 N N . PRO A 1 83 ? 22.656 -28.375 -7.312 1 94.06 83 PRO A N 1
ATOM 660 C CA . PRO A 1 83 ? 23.594 -27.531 -6.555 1 94.06 83 PRO A CA 1
ATOM 661 C C . PRO A 1 83 ? 23.047 -27.141 -5.184 1 94.06 83 PRO A C 1
ATOM 663 O O . PRO A 1 83 ? 21.859 -26.859 -5.043 1 94.06 83 PRO A O 1
ATOM 666 N N . ASP A 1 84 ? 23.953 -26.969 -4.215 1 90.38 84 ASP A N 1
ATOM 667 C CA . ASP A 1 84 ? 23.578 -26.641 -2.842 1 90.38 84 ASP A CA 1
ATOM 668 C C . ASP A 1 84 ? 22.906 -25.266 -2.766 1 90.38 84 ASP A C 1
ATOM 670 O O . ASP A 1 84 ? 22.078 -25.031 -1.895 1 90.38 84 ASP A O 1
ATOM 674 N N . SER A 1 85 ? 23.266 -24.484 -3.689 1 87.69 85 SER A N 1
ATOM 675 C CA . SER A 1 85 ? 22.75 -23.125 -3.678 1 87.69 85 SER A CA 1
ATOM 676 C C . SER A 1 85 ? 21.234 -23.109 -3.846 1 87.69 85 SER A C 1
ATOM 678 O O . SER A 1 85 ? 20.578 -22.172 -3.4 1 87.69 85 SER A O 1
ATOM 680 N N . LEU A 1 86 ? 20.703 -24.219 -4.41 1 88.19 86 LEU A N 1
ATOM 681 C CA . LEU A 1 86 ? 19.266 -24.266 -4.609 1 88.19 86 LEU A CA 1
ATOM 682 C C . LEU A 1 86 ? 18.562 -24.75 -3.352 1 88.19 86 LEU A C 1
ATOM 684 O O . LEU A 1 86 ? 17.344 -24.562 -3.201 1 88.19 86 LEU A O 1
ATOM 688 N N . ARG A 1 87 ? 19.25 -25.312 -2.441 1 86.81 87 ARG A N 1
ATOM 689 C CA . ARG A 1 87 ? 18.719 -25.828 -1.19 1 86.81 87 ARG A CA 1
ATOM 690 C C . ARG A 1 87 ? 17.516 -26.75 -1.449 1 86.81 87 ARG A C 1
ATOM 692 O O . ARG A 1 87 ? 16.453 -26.578 -0.85 1 86.81 87 ARG A O 1
ATOM 699 N N . ARG A 1 88 ? 17.688 -27.688 -2.434 1 94.25 88 ARG A N 1
ATOM 700 C CA . ARG A 1 88 ? 16.688 -28.672 -2.818 1 94.25 88 ARG A CA 1
ATOM 701 C C . ARG A 1 88 ? 17.25 -30.078 -2.734 1 94.25 88 ARG A C 1
ATOM 703 O O . ARG A 1 88 ? 18.453 -30.281 -2.855 1 94.25 88 ARG A O 1
ATOM 710 N N . ALA A 1 89 ? 16.422 -31.062 -2.609 1 95.25 89 ALA A N 1
ATOM 711 C CA . ALA A 1 89 ? 16.828 -32.438 -2.336 1 95.25 89 ALA A CA 1
ATOM 712 C C . ALA A 1 89 ? 17.391 -33.094 -3.588 1 95.25 89 ALA A C 1
ATOM 714 O O . ALA A 1 89 ? 18.281 -33.938 -3.5 1 95.25 89 ALA A O 1
ATOM 715 N N . GLY A 1 90 ? 16.891 -32.812 -4.738 1 97.19 90 GLY A N 1
ATOM 716 C CA . GLY A 1 90 ? 17.172 -33.531 -5.977 1 97.19 90 GLY A CA 1
ATOM 717 C C . GLY A 1 90 ? 15.953 -34.219 -6.555 1 97.19 90 GLY A C 1
ATOM 718 O O . GLY A 1 90 ? 14.828 -33.938 -6.152 1 97.19 90 GLY A O 1
ATOM 719 N N . HIS A 1 91 ? 16.266 -35.062 -7.57 1 98.5 91 HIS A N 1
ATOM 720 C CA . HIS A 1 91 ? 15.18 -35.719 -8.289 1 98.5 91 HIS A CA 1
ATOM 721 C C . HIS A 1 91 ? 15.43 -37.219 -8.414 1 98.5 91 HIS A C 1
ATOM 723 O O . HIS A 1 91 ? 16.578 -37.656 -8.438 1 98.5 91 HIS A O 1
ATOM 729 N N . PHE A 1 92 ? 14.336 -37.969 -8.445 1 98.75 92 PHE A N 1
ATOM 730 C CA . PHE A 1 92 ? 14.391 -39.406 -8.711 1 98.75 92 PHE A CA 1
ATOM 731 C C . PHE A 1 92 ? 14.078 -39.719 -10.18 1 98.75 92 PHE A C 1
ATOM 733 O O . PHE A 1 92 ? 13.094 -39.188 -10.719 1 98.75 92 PHE A O 1
ATOM 740 N N . VAL A 1 93 ? 14.914 -40.594 -10.781 1 98.88 93 VAL A N 1
ATOM 741 C CA . VAL A 1 93 ? 14.688 -40.969 -12.164 1 98.88 93 VAL A CA 1
ATOM 742 C C . VAL A 1 93 ? 14.781 -42.5 -12.297 1 98.88 93 VAL A C 1
ATOM 744 O O . VAL A 1 93 ? 15.695 -43.125 -11.742 1 98.88 93 VAL A O 1
ATOM 747 N N . ALA A 1 94 ? 13.828 -43.062 -12.961 1 98.81 94 ALA A N 1
ATOM 748 C CA . ALA A 1 94 ? 13.844 -44.469 -13.352 1 98.81 94 ALA A CA 1
ATOM 749 C C . ALA A 1 94 ? 13.695 -44.625 -14.867 1 98.81 94 ALA A C 1
ATOM 751 O O . ALA A 1 94 ? 12.82 -44 -15.477 1 98.81 94 ALA A O 1
ATOM 752 N N . THR A 1 95 ? 14.555 -45.469 -15.445 1 98.5 95 THR A N 1
ATOM 753 C CA . THR A 1 95 ? 14.547 -45.562 -16.906 1 98.5 95 THR A CA 1
ATOM 754 C C . THR A 1 95 ? 14.609 -47 -17.359 1 98.5 95 THR A C 1
ATOM 756 O O . THR A 1 95 ? 15.203 -47.875 -16.688 1 98.5 95 THR A O 1
ATOM 759 N N . LYS A 1 96 ? 13.891 -47.25 -18.406 1 97.62 96 LYS A N 1
ATOM 760 C CA . LYS A 1 96 ? 14.016 -48.438 -19.25 1 97.62 96 LYS A CA 1
ATOM 761 C C . LYS A 1 96 ? 14.18 -48.031 -20.719 1 97.62 96 LYS A C 1
ATOM 763 O O . LYS A 1 96 ? 13.516 -47.125 -21.203 1 97.62 96 LYS A O 1
ATOM 768 N N . LYS A 1 97 ? 15.141 -48.719 -21.359 1 96.44 97 LYS A N 1
ATOM 769 C CA . LYS A 1 97 ? 15.398 -48.406 -22.75 1 96.44 97 LYS A CA 1
ATOM 770 C C . LYS A 1 97 ? 15.062 -49.594 -23.656 1 96.44 97 LYS A C 1
ATOM 772 O O . LYS A 1 97 ? 15.336 -50.75 -23.312 1 96.44 97 LYS A O 1
ATOM 777 N N . GLY A 1 98 ? 14.383 -49.281 -24.688 1 95.56 98 GLY A N 1
ATOM 778 C CA . GLY A 1 98 ? 14.055 -50.25 -25.719 1 95.56 98 GLY A CA 1
ATOM 779 C C . GLY A 1 98 ? 14.125 -49.688 -27.125 1 95.56 98 GLY A C 1
ATOM 780 O O . GLY A 1 98 ? 14.742 -48.656 -27.344 1 95.56 98 GLY A O 1
ATOM 781 N N . LYS A 1 99 ? 13.641 -50.469 -28.078 1 93.44 99 LYS A N 1
ATOM 782 C CA . LYS A 1 99 ? 13.781 -50.094 -29.469 1 93.44 99 LYS A CA 1
ATOM 783 C C . LYS A 1 99 ? 12.43 -50.031 -30.172 1 93.44 99 LYS A C 1
ATOM 785 O O . LYS A 1 99 ? 12.336 -49.656 -31.344 1 93.44 99 LYS A O 1
ATOM 790 N N . SER A 1 100 ? 11.477 -50.375 -29.453 1 92.88 100 SER A N 1
ATOM 791 C CA . SER A 1 100 ? 10.172 -50.469 -30.094 1 92.88 100 SER A CA 1
ATOM 792 C C . SER A 1 100 ? 9.133 -49.594 -29.406 1 92.88 100 SER A C 1
ATOM 794 O O . SER A 1 100 ? 9.234 -49.344 -28.203 1 92.88 100 SER A O 1
ATOM 796 N N . GLY A 1 101 ? 8.219 -49.094 -30.266 1 92.62 101 GLY A N 1
ATOM 797 C CA . GLY A 1 101 ? 7.074 -48.375 -29.719 1 92.62 101 GLY A CA 1
ATOM 798 C C . GLY A 1 101 ? 7.367 -46.938 -29.406 1 92.62 101 GLY A C 1
ATOM 799 O O . GLY A 1 101 ? 8.461 -46.438 -29.672 1 92.62 101 GLY A O 1
ATOM 800 N N . LYS A 1 102 ? 6.391 -46.281 -28.891 1 96.88 102 LYS A N 1
ATOM 801 C CA . LYS A 1 102 ? 6.527 -44.875 -28.484 1 96.88 102 LYS A CA 1
ATOM 802 C C . LYS A 1 102 ? 7.297 -44.75 -27.172 1 96.88 102 LYS A C 1
ATOM 804 O O . LYS A 1 102 ? 7.16 -45.625 -26.297 1 96.88 102 LYS A O 1
ATOM 809 N N . LYS A 1 103 ? 8.086 -43.75 -27.062 1 98.19 103 LYS A N 1
ATOM 810 C CA . LYS A 1 103 ? 8.844 -43.469 -25.844 1 98.19 103 LYS A CA 1
ATOM 811 C C . LYS A 1 103 ? 8.047 -42.531 -24.922 1 98.19 103 LYS A C 1
ATOM 813 O O . LYS A 1 103 ? 7.621 -41.469 -25.312 1 98.19 103 LYS A O 1
ATOM 818 N N . LEU A 1 104 ? 7.875 -43.031 -23.734 1 98.69 104 LEU A N 1
ATOM 819 C CA . LEU A 1 104 ? 7 -42.312 -22.812 1 98.69 104 LEU A CA 1
ATOM 820 C C . LEU A 1 104 ? 7.797 -41.719 -21.672 1 98.69 104 LEU A C 1
ATOM 822 O O . LEU A 1 104 ? 8.719 -42.344 -21.141 1 98.69 104 LEU A O 1
ATOM 826 N N . PHE A 1 105 ? 7.504 -40.438 -21.312 1 98.81 105 PHE A N 1
ATOM 827 C CA . PHE A 1 105 ? 8.07 -39.688 -20.188 1 98.81 105 PHE A CA 1
ATOM 828 C C . PHE A 1 105 ? 7.016 -39.438 -19.125 1 98.81 105 PHE A C 1
ATOM 830 O O . PHE A 1 105 ? 6.082 -38.656 -19.344 1 98.81 105 PHE A O 1
ATOM 837 N N . PHE A 1 106 ? 7.156 -40.062 -17.969 1 98.88 106 PHE A N 1
ATOM 838 C CA . PHE A 1 106 ? 6.203 -39.906 -16.875 1 98.88 106 PHE A CA 1
ATOM 839 C C . PHE A 1 106 ? 6.676 -38.844 -15.898 1 98.88 106 PHE A C 1
ATOM 841 O O . PHE A 1 106 ? 7.848 -38.812 -15.523 1 98.88 106 PHE A O 1
ATOM 848 N N . ILE A 1 107 ? 5.742 -37.969 -15.5 1 98.75 107 ILE A N 1
ATOM 849 C CA . ILE A 1 107 ? 6.105 -36.844 -14.648 1 98.75 107 ILE A CA 1
ATOM 850 C C . ILE A 1 107 ? 5.324 -36.906 -13.336 1 98.75 107 ILE A C 1
ATOM 852 O O . ILE A 1 107 ? 4.094 -37 -13.344 1 98.75 107 ILE A O 1
ATOM 856 N N . GLY A 1 108 ? 5.977 -36.875 -12.227 1 98.25 108 GLY A N 1
ATOM 857 C CA . GLY A 1 108 ? 5.465 -36.688 -10.875 1 98.25 108 GLY A CA 1
ATOM 858 C C . GLY A 1 108 ? 6.387 -35.875 -9.992 1 98.25 108 GLY A C 1
ATOM 859 O O . GLY A 1 108 ? 7.332 -35.25 -10.477 1 98.25 108 GLY A O 1
ATOM 860 N N . HIS A 1 109 ? 6.039 -35.75 -8.719 1 97.75 109 HIS A N 1
ATOM 861 C CA . HIS A 1 109 ? 6.973 -35.094 -7.805 1 97.75 109 HIS A CA 1
ATOM 862 C C . HIS A 1 109 ? 6.891 -35.719 -6.41 1 97.75 109 HIS A C 1
ATOM 864 O O . HIS A 1 109 ? 5.855 -36.25 -6.027 1 97.75 109 HIS A O 1
ATOM 870 N N . LEU A 1 110 ? 7.984 -35.562 -5.703 1 98.44 110 LEU A N 1
ATOM 871 C CA . LEU A 1 110 ? 8.156 -36.25 -4.422 1 98.44 110 LEU A CA 1
ATOM 872 C C . LEU A 1 110 ? 7.75 -35.344 -3.27 1 98.44 110 LEU A C 1
ATOM 874 O O . LEU A 1 110 ? 7.336 -35.812 -2.209 1 98.44 110 LEU A O 1
ATOM 878 N N . ASP A 1 111 ? 7.93 -34.062 -3.496 1 95.25 111 ASP A N 1
ATOM 879 C CA . ASP A 1 111 ? 7.762 -33.125 -2.393 1 95.25 111 ASP A CA 1
ATOM 880 C C . ASP A 1 111 ? 6.293 -32.719 -2.229 1 95.25 111 ASP A C 1
ATOM 882 O O . ASP A 1 111 ? 5.469 -33 -3.104 1 95.25 111 ASP A O 1
ATOM 886 N N . THR A 1 112 ? 5.977 -32.219 -1.011 1 91.88 112 THR A N 1
ATOM 887 C CA . THR A 1 112 ? 4.68 -31.625 -0.693 1 91.88 112 THR A CA 1
ATOM 888 C C . THR A 1 112 ? 4.852 -30.219 -0.119 1 91.88 112 THR A C 1
ATOM 890 O O . THR A 1 112 ? 5.977 -29.781 0.129 1 91.88 112 THR A O 1
ATOM 893 N N . VAL A 1 113 ? 3.752 -29.5 0.08 1 85.25 113 VAL A N 1
ATOM 894 C CA . VAL A 1 113 ? 3.809 -28.141 0.612 1 85.25 113 VAL A CA 1
ATOM 895 C C . VAL A 1 113 ? 3.891 -28.188 2.137 1 85.25 113 VAL A C 1
ATOM 897 O O . VAL A 1 113 ? 4.074 -27.156 2.785 1 85.25 113 VAL A O 1
ATOM 900 N N . PHE A 1 114 ? 3.768 -29.375 2.752 1 86.06 114 PHE A N 1
ATOM 901 C CA . PHE A 1 114 ? 3.721 -29.531 4.203 1 86.06 114 PHE A CA 1
ATOM 902 C C . PHE A 1 114 ? 5.125 -29.688 4.773 1 86.06 114 PHE A C 1
ATOM 904 O O . PHE A 1 114 ? 5.66 -30.797 4.82 1 86.06 114 PHE A O 1
ATOM 911 N N . GLU A 1 115 ? 5.617 -28.609 5.336 1 85.19 115 GLU A N 1
ATOM 912 C CA . GLU A 1 115 ? 6.98 -28.594 5.855 1 85.19 115 GLU A CA 1
ATOM 913 C C . GLU A 1 115 ? 7.07 -29.328 7.191 1 85.19 115 GLU A C 1
ATOM 915 O O . GLU A 1 115 ? 6.047 -29.641 7.805 1 85.19 115 GLU A O 1
ATOM 920 N N . LYS A 1 116 ? 8.258 -29.562 7.562 1 88.62 116 LYS A N 1
ATOM 921 C CA . LYS A 1 116 ? 8.539 -30.406 8.719 1 88.62 116 LYS A CA 1
ATOM 922 C C . LYS A 1 116 ? 7.996 -29.781 10 1 88.62 116 LYS A C 1
ATOM 924 O O . LYS A 1 116 ? 7.594 -30.484 10.922 1 88.62 116 LYS A O 1
ATOM 929 N N . ASP A 1 117 ? 7.957 -28.5 10.047 1 82.69 117 ASP A N 1
ATOM 930 C CA . ASP A 1 117 ? 7.547 -27.828 11.273 1 82.69 117 ASP A CA 1
ATOM 931 C C . ASP A 1 117 ? 6.027 -27.672 11.344 1 82.69 117 ASP A C 1
ATOM 933 O O . ASP A 1 117 ? 5.488 -27.203 12.344 1 82.69 117 ASP A O 1
ATOM 937 N N . MET A 1 118 ? 5.324 -28.109 10.312 1 80.5 118 MET A N 1
ATOM 938 C CA . MET A 1 118 ? 3.865 -28.109 10.305 1 80.5 118 MET A CA 1
ATOM 939 C C . MET A 1 118 ? 3.311 -29.375 10.93 1 80.5 118 MET A C 1
ATOM 941 O O . MET A 1 118 ? 3.996 -30.406 10.977 1 80.5 118 MET A O 1
ATOM 945 N N . PRO A 1 119 ? 2.064 -29.266 11.422 1 87.75 119 PRO A N 1
ATOM 946 C CA . PRO A 1 119 ? 1.457 -30.5 11.914 1 87.75 119 PRO A CA 1
ATOM 947 C C . PRO A 1 119 ? 1.405 -31.594 10.844 1 87.75 119 PRO A C 1
ATOM 949 O O . PRO A 1 119 ? 1.103 -31.312 9.688 1 87.75 119 PRO A O 1
ATOM 952 N N . PHE A 1 120 ? 1.827 -32.781 11.297 1 87.56 120 PHE A N 1
ATOM 953 C CA . PHE A 1 120 ? 1.859 -33.906 10.383 1 87.56 120 PHE A CA 1
ATOM 954 C C . PHE A 1 120 ? 0.605 -34.781 10.531 1 87.56 120 PHE A C 1
ATOM 956 O O . PHE A 1 120 ? 0.18 -35.062 11.648 1 87.56 120 PHE A O 1
ATOM 963 N N . TYR A 1 121 ? 0.011 -35.094 9.344 1 89.94 121 TYR A N 1
ATOM 964 C CA . TYR A 1 121 ? -1.145 -36 9.328 1 89.94 121 TYR A CA 1
ATOM 965 C C . TYR A 1 121 ? -0.878 -37.219 8.453 1 89.94 121 TYR A C 1
ATOM 967 O O . TYR A 1 121 ? -0.804 -37.094 7.227 1 89.94 121 TYR A O 1
ATOM 975 N N . PRO A 1 122 ? -0.874 -38.438 9.039 1 93.25 122 PRO A N 1
ATOM 976 C CA . PRO A 1 122 ? -0.584 -39.656 8.273 1 93.25 122 PRO A CA 1
ATOM 977 C C . PRO A 1 122 ? -1.771 -40.125 7.43 1 93.25 122 PRO A C 1
ATOM 979 O O . PRO A 1 122 ? -2.879 -39.594 7.578 1 93.25 122 PRO A O 1
ATOM 982 N N . PHE A 1 123 ? -1.499 -41.031 6.586 1 97 123 PHE A N 1
ATOM 983 C CA . PHE A 1 123 ? -2.551 -41.688 5.805 1 97 123 PHE A CA 1
ATOM 984 C C . PHE A 1 123 ? -3.613 -42.281 6.715 1 97 123 PHE A C 1
ATOM 986 O O . PHE A 1 123 ? -3.305 -43.125 7.574 1 97 123 PHE A O 1
ATOM 993 N N . THR A 1 124 ? -4.844 -41.812 6.512 1 97.06 124 THR A N 1
ATOM 994 C CA . THR A 1 124 ? -5.953 -42.281 7.34 1 97.06 124 THR A CA 1
ATOM 995 C C . THR A 1 124 ? -7.227 -42.406 6.512 1 97.06 124 THR A C 1
ATOM 997 O O . THR A 1 124 ? -7.656 -41.469 5.863 1 97.06 124 THR A O 1
ATOM 1000 N N . MET A 1 125 ? -7.785 -43.625 6.57 1 96 125 MET A N 1
ATOM 1001 C CA . MET A 1 125 ? -9.109 -43.781 5.977 1 96 125 MET A CA 1
ATOM 1002 C C . MET A 1 125 ? -10.164 -43.031 6.801 1 96 125 MET A C 1
ATOM 1004 O O . MET A 1 125 ? -10.344 -43.344 7.984 1 96 125 MET A O 1
ATOM 1008 N N . VAL A 1 126 ? -10.82 -42.094 6.176 1 94.81 126 VAL A N 1
ATOM 1009 C CA . VAL A 1 126 ? -11.844 -41.344 6.891 1 94.81 126 VAL A CA 1
ATOM 1010 C C . VAL A 1 126 ? -13.195 -42.031 6.742 1 94.81 126 VAL A C 1
ATOM 1012 O O . VAL A 1 126 ? -14.078 -41.875 7.586 1 94.81 126 VAL A O 1
ATOM 1015 N N . ASP A 1 127 ? -13.43 -42.688 5.609 1 95.19 127 ASP A N 1
ATOM 1016 C CA . ASP A 1 127 ? -14.555 -43.562 5.359 1 95.19 127 ASP A CA 1
ATOM 1017 C C . ASP A 1 127 ? -14.203 -44.625 4.293 1 95.19 127 ASP A C 1
ATOM 1019 O O . ASP A 1 127 ? -13.023 -44.812 3.979 1 95.19 127 ASP A O 1
ATOM 1023 N N . GLU A 1 128 ? -15.164 -45.312 3.812 1 94.19 128 GLU A N 1
ATOM 1024 C CA . GLU A 1 128 ? -14.945 -46.438 2.893 1 94.19 128 GLU A CA 1
ATOM 1025 C C . GLU A 1 128 ? -14.32 -45.938 1.586 1 94.19 128 GLU A C 1
ATOM 1027 O O . GLU A 1 128 ? -13.555 -46.688 0.954 1 94.19 128 GLU A O 1
ATOM 1032 N N . ASN A 1 129 ? -14.562 -44.688 1.252 1 96.44 129 ASN A N 1
ATOM 1033 C CA . ASN A 1 129 ? -14.188 -44.25 -0.089 1 96.44 129 ASN A CA 1
ATOM 1034 C C . ASN A 1 129 ? -13.289 -43.031 -0.045 1 96.44 129 ASN A C 1
ATOM 1036 O O . ASN A 1 129 ? -13.047 -42.406 -1.073 1 96.44 129 ASN A O 1
ATOM 1040 N N . THR A 1 130 ? -12.859 -42.688 1.139 1 97.12 130 THR A N 1
ATOM 1041 C CA . THR A 1 130 ? -12.07 -41.469 1.253 1 97.12 130 THR A CA 1
ATOM 1042 C C . THR A 1 130 ? -10.914 -41.656 2.23 1 97.12 130 THR A C 1
ATOM 1044 O O . THR A 1 130 ? -11.102 -42.188 3.328 1 97.12 130 THR A O 1
ATOM 1047 N N . ALA A 1 131 ? -9.766 -41.281 1.857 1 97.62 131 ALA A N 1
ATOM 1048 C CA . ALA A 1 131 ? -8.609 -41.25 2.754 1 97.62 131 ALA A CA 1
ATOM 1049 C C . ALA A 1 131 ? -7.996 -39.844 2.807 1 97.62 131 ALA A C 1
ATOM 1051 O O . ALA A 1 131 ? -8.148 -39.062 1.869 1 97.62 131 ALA A O 1
ATOM 1052 N N . LYS A 1 132 ? -7.402 -39.594 3.938 1 96.38 132 LYS A N 1
ATOM 1053 C CA . LYS A 1 132 ? -6.68 -38.344 4.152 1 96.38 132 LYS A CA 1
ATOM 1054 C C . LYS A 1 132 ? -5.18 -38.594 4.305 1 96.38 132 LYS A C 1
ATOM 1056 O O . LYS A 1 132 ? -4.766 -39.688 4.664 1 96.38 132 LYS A O 1
ATOM 1061 N N . GLY A 1 133 ? -4.406 -37.531 3.992 1 95.06 133 GLY A N 1
ATOM 1062 C CA . GLY A 1 133 ? -2.963 -37.562 4.152 1 95.06 133 GLY A CA 1
ATOM 1063 C C . GLY A 1 133 ? -2.25 -36.469 3.404 1 95.06 133 GLY A C 1
ATOM 1064 O O . GLY A 1 133 ? -2.795 -35.906 2.455 1 95.06 133 GLY A O 1
ATOM 1065 N N . GLN A 1 134 ? -1.02 -36.219 3.832 1 93.38 134 GLN A N 1
ATOM 1066 C CA . GLN A 1 134 ? -0.245 -35.156 3.213 1 93.38 134 GLN A CA 1
ATOM 1067 C C . GLN A 1 134 ? 0.321 -35.594 1.865 1 93.38 134 GLN A C 1
ATOM 1069 O O . GLN A 1 134 ? 1.184 -36.469 1.805 1 93.38 134 GLN A O 1
ATOM 1074 N N . GLY A 1 135 ? -0.18 -35.031 0.808 1 94.31 135 GLY A N 1
ATOM 1075 C CA . GLY A 1 135 ? 0.266 -35.344 -0.538 1 94.31 135 GLY A CA 1
ATOM 1076 C C . GLY A 1 135 ? -0.46 -36.531 -1.137 1 94.31 135 GLY A C 1
ATOM 1077 O O . GLY A 1 135 ? -0.069 -37.031 -2.189 1 94.31 135 GLY A O 1
ATOM 1078 N N . VAL A 1 136 ? -1.502 -36.938 -0.547 1 96.19 136 VAL A N 1
ATOM 1079 C CA . VAL A 1 136 ? -2.158 -38.188 -0.946 1 96.19 136 VAL A CA 1
ATOM 1080 C C . VAL A 1 136 ? -2.734 -38.031 -2.354 1 96.19 136 VAL A C 1
ATOM 1082 O O . VAL A 1 136 ? -2.676 -38.969 -3.156 1 96.19 136 VAL A O 1
ATOM 1085 N N . ASN A 1 137 ? -3.264 -36.875 -2.68 1 93.25 137 ASN A N 1
ATOM 1086 C CA . ASN A 1 137 ? -3.74 -36.656 -4.039 1 93.25 137 ASN A CA 1
ATOM 1087 C C . ASN A 1 137 ? -2.777 -35.781 -4.836 1 93.25 137 ASN A C 1
ATOM 1089 O O . ASN A 1 137 ? -2.809 -35.781 -6.066 1 93.25 137 ASN A O 1
ATOM 1093 N N . ASP A 1 138 ? -1.844 -35.031 -4.234 1 90.81 138 ASP A N 1
ATOM 1094 C CA . ASP A 1 138 ? -0.892 -34.094 -4.859 1 90.81 138 ASP A CA 1
ATOM 1095 C C . ASP A 1 138 ? 0.515 -34.312 -4.301 1 90.81 138 ASP A C 1
ATOM 1097 O O . ASP A 1 138 ? 0.947 -33.594 -3.408 1 90.81 138 ASP A O 1
ATOM 1101 N N . MET A 1 139 ? 1.273 -35.25 -4.719 1 92.31 139 MET A N 1
ATOM 1102 C CA . MET A 1 139 ? 0.717 -36.125 -5.758 1 92.31 139 MET A CA 1
ATOM 1103 C C . MET A 1 139 ? 1.236 -37.531 -5.613 1 92.31 139 MET A C 1
ATOM 1105 O O . MET A 1 139 ? 1.456 -38.219 -6.609 1 92.31 139 MET A O 1
ATOM 1109 N N . LYS A 1 140 ? 1.444 -37.938 -4.34 1 97.88 140 LYS A N 1
ATOM 1110 C CA . LYS A 1 140 ? 1.969 -39.281 -4.078 1 97.88 140 LYS A CA 1
ATOM 1111 C C . LYS A 1 140 ? 1.014 -40.375 -4.59 1 97.88 140 LYS A C 1
ATOM 1113 O O . LYS A 1 140 ? 1.447 -41.438 -5.016 1 97.88 140 LYS A O 1
ATOM 1118 N N . GLY A 1 141 ? -0.241 -40.062 -4.527 1 97.94 141 GLY A N 1
ATOM 1119 C CA . GLY A 1 141 ? -1.194 -40.969 -5.156 1 97.94 141 GLY A CA 1
ATOM 1120 C C . GLY A 1 141 ? -0.929 -41.188 -6.637 1 97.94 141 GLY A C 1
ATOM 1121 O O . GLY A 1 141 ? -1.037 -42.312 -7.137 1 97.94 141 GLY A O 1
ATOM 1122 N N . GLY A 1 142 ? -0.652 -40.094 -7.355 1 98.38 142 GLY A N 1
ATOM 1123 C CA . GLY A 1 142 ? -0.303 -40.188 -8.766 1 98.38 142 GLY A CA 1
ATOM 1124 C C . GLY A 1 142 ? 1.006 -40.906 -9.008 1 98.38 142 GLY A C 1
ATOM 1125 O O . GLY A 1 142 ? 1.121 -41.688 -9.953 1 98.38 142 GLY A O 1
ATOM 1126 N N . ASN A 1 143 ? 1.995 -40.688 -8.18 1 98.81 143 ASN A N 1
ATOM 1127 C CA . ASN A 1 143 ? 3.27 -41.375 -8.297 1 98.81 143 ASN A CA 1
ATOM 1128 C C . ASN A 1 143 ? 3.09 -42.906 -8.188 1 98.81 143 ASN A C 1
ATOM 1130 O O . ASN A 1 143 ? 3.656 -43.656 -8.984 1 98.81 143 ASN A O 1
ATOM 1134 N N . VAL A 1 144 ? 2.332 -43.281 -7.223 1 98.81 144 VAL A N 1
ATOM 1135 C CA . VAL A 1 144 ? 2.094 -44.688 -6.984 1 98.81 144 VAL A CA 1
ATOM 1136 C C . VAL A 1 144 ? 1.336 -45.312 -8.164 1 98.81 144 VAL A C 1
ATOM 1138 O O . VAL A 1 144 ? 1.565 -46.469 -8.531 1 98.81 144 VAL A O 1
ATOM 1141 N N . MET A 1 145 ? 0.473 -44.5 -8.758 1 98.56 145 MET A N 1
ATOM 1142 C CA . MET A 1 145 ? -0.234 -44.969 -9.945 1 98.56 145 MET A CA 1
ATOM 1143 C C . MET A 1 145 ? 0.744 -45.25 -11.078 1 98.56 145 MET A C 1
ATOM 1145 O O . MET A 1 145 ? 0.594 -46.25 -11.789 1 98.56 145 MET A O 1
ATOM 1149 N N . ILE A 1 146 ? 1.677 -44.375 -11.281 1 98.88 146 ILE A N 1
ATOM 1150 C CA . ILE A 1 146 ? 2.689 -44.594 -12.305 1 98.88 146 ILE A CA 1
ATOM 1151 C C . ILE A 1 146 ? 3.387 -45.938 -12.078 1 98.88 146 ILE A C 1
ATOM 1153 O O . ILE A 1 146 ? 3.479 -46.75 -12.984 1 98.88 146 ILE A O 1
ATOM 1157 N N . PHE A 1 147 ? 3.797 -46.156 -10.875 1 98.81 147 PHE A N 1
ATOM 1158 C CA . PHE A 1 147 ? 4.508 -47.375 -10.555 1 98.81 147 PHE A CA 1
ATOM 1159 C C . PHE A 1 147 ? 3.621 -48.594 -10.789 1 98.81 147 PHE A C 1
ATOM 1161 O O . PHE A 1 147 ? 4.043 -49.594 -11.414 1 98.81 147 PHE A O 1
ATOM 1168 N N . ALA A 1 148 ? 2.424 -48.594 -10.219 1 98.81 148 ALA A N 1
ATOM 1169 C CA . ALA A 1 148 ? 1.504 -49.719 -10.336 1 98.81 148 ALA A CA 1
ATOM 1170 C C . ALA A 1 148 ? 1.238 -50.062 -11.797 1 98.81 148 ALA A C 1
ATOM 1172 O O . ALA A 1 148 ? 1.163 -51.25 -12.164 1 98.81 148 ALA A O 1
ATOM 1173 N N . THR A 1 149 ? 1.062 -49.031 -12.602 1 98.69 149 THR A N 1
ATOM 1174 C CA . THR A 1 149 ? 0.856 -49.219 -14.039 1 98.69 149 THR A CA 1
ATOM 1175 C C . THR A 1 149 ? 2.041 -49.938 -14.664 1 98.69 149 THR A C 1
ATOM 1177 O O . THR A 1 149 ? 1.862 -50.938 -15.359 1 98.69 149 THR A O 1
ATOM 1180 N N . LEU A 1 150 ? 3.174 -49.469 -14.398 1 98.75 150 LEU A N 1
ATOM 1181 C CA . LEU A 1 150 ? 4.371 -50.031 -15.023 1 98.75 150 LEU A CA 1
ATOM 1182 C C . LEU A 1 150 ? 4.684 -51.406 -14.469 1 98.75 150 LEU A C 1
ATOM 1184 O O . LEU A 1 150 ? 5.184 -52.281 -15.188 1 98.75 150 LEU A O 1
ATOM 1188 N N . LYS A 1 151 ? 4.41 -51.625 -13.18 1 98.69 151 LYS A N 1
ATOM 1189 C CA . LYS A 1 151 ? 4.57 -52.969 -12.594 1 98.69 151 LYS A CA 1
ATOM 1190 C C . LYS A 1 151 ? 3.67 -54 -13.281 1 98.69 151 LYS A C 1
ATOM 1192 O O . LYS A 1 151 ? 4.105 -55.094 -13.586 1 98.69 151 LYS A O 1
ATOM 1197 N N . ALA A 1 152 ? 2.449 -53.625 -13.5 1 98.62 152 ALA A N 1
ATOM 1198 C CA . ALA A 1 152 ? 1.518 -54.5 -14.172 1 98.62 152 ALA A CA 1
ATOM 1199 C C . ALA A 1 152 ? 2.016 -54.875 -15.57 1 98.62 152 ALA A C 1
ATOM 1201 O O . ALA A 1 152 ? 1.973 -56.031 -15.969 1 98.62 152 ALA A O 1
ATOM 1202 N N . LEU A 1 153 ? 2.445 -53.906 -16.297 1 98.5 153 LEU A N 1
ATOM 1203 C CA . LEU A 1 153 ? 2.975 -54.156 -17.641 1 98.5 153 LEU A CA 1
ATOM 1204 C C . LEU A 1 153 ? 4.211 -55.031 -17.594 1 98.5 153 LEU A C 1
ATOM 1206 O O . LEU A 1 153 ? 4.379 -55.938 -18.422 1 98.5 153 LEU A O 1
ATOM 1210 N N . ASP A 1 154 ? 5.031 -54.781 -16.625 1 98.12 154 ASP A N 1
ATOM 1211 C CA . ASP A 1 154 ? 6.242 -55.594 -16.453 1 98.12 154 ASP A CA 1
ATOM 1212 C C . ASP A 1 154 ? 5.898 -57.062 -16.156 1 98.12 154 ASP A C 1
ATOM 1214 O O . ASP A 1 154 ? 6.512 -57.969 -16.719 1 98.12 154 ASP A O 1
ATOM 1218 N N . GLU A 1 155 ? 4.953 -57.281 -15.297 1 97.69 155 GLU A N 1
ATOM 1219 C CA . GLU A 1 155 ? 4.555 -58.625 -14.906 1 97.69 155 GLU A CA 1
ATOM 1220 C C . GLU A 1 155 ? 4.074 -59.438 -16.109 1 97.69 155 GLU A C 1
ATOM 1222 O O . GLU A 1 155 ? 4.23 -60.656 -16.141 1 97.69 155 GLU A O 1
ATOM 1227 N N . LEU A 1 156 ? 3.561 -58.75 -17.094 1 97.31 156 LEU A N 1
ATOM 1228 C CA . LEU A 1 156 ? 3.053 -59.438 -18.281 1 97.31 156 LEU A CA 1
ATOM 1229 C C . LEU A 1 156 ? 4.086 -59.438 -19.391 1 97.31 156 LEU A C 1
ATOM 1231 O O . LEU A 1 156 ? 3.809 -59.875 -20.516 1 97.31 156 LEU A O 1
ATOM 1235 N N . GLY A 1 157 ? 5.281 -58.844 -19.141 1 96.62 157 GLY A N 1
ATOM 1236 C CA . GLY A 1 157 ? 6.352 -58.781 -20.125 1 96.62 157 GLY A CA 1
ATOM 1237 C C . GLY A 1 157 ? 6.121 -57.75 -21.203 1 96.62 157 GLY A C 1
ATOM 1238 O O . GLY A 1 157 ? 6.734 -57.812 -22.266 1 96.62 157 GLY A O 1
ATOM 1239 N N . LEU A 1 158 ? 5.262 -56.844 -20.938 1 96.25 158 LEU A N 1
ATOM 1240 C CA . LEU A 1 158 ? 4.828 -55.906 -21.984 1 96.25 158 LEU A CA 1
ATOM 1241 C C . LEU A 1 158 ? 5.703 -54.656 -21.984 1 96.25 158 LEU A C 1
ATOM 1243 O O . LEU A 1 158 ? 5.512 -53.75 -22.812 1 96.25 158 LEU A O 1
ATOM 1247 N N . LEU A 1 159 ? 6.723 -54.594 -21.125 1 96.38 159 LEU A N 1
ATOM 1248 C CA . LEU A 1 159 ? 7.66 -53.5 -21.109 1 96.38 159 LEU A CA 1
ATOM 1249 C C . LEU A 1 159 ? 8.953 -53.844 -21.844 1 96.38 159 LEU A C 1
ATOM 1251 O O . LEU A 1 159 ? 9.828 -53 -22.016 1 96.38 159 LEU A O 1
ATOM 1255 N N . GLU A 1 160 ? 8.953 -55.094 -22.25 1 93.56 160 GLU A N 1
ATOM 1256 C CA . GLU A 1 160 ? 10.164 -55.531 -22.922 1 93.56 160 GLU A CA 1
ATOM 1257 C C . GLU A 1 160 ? 10.414 -54.688 -24.188 1 93.56 160 GLU A C 1
ATOM 1259 O O . GLU A 1 160 ? 9.516 -54.531 -25 1 93.56 160 GLU A O 1
ATOM 1264 N N . ASP A 1 161 ? 11.5 -54.125 -24.375 1 95 161 ASP A N 1
ATOM 1265 C CA . ASP A 1 161 ? 12.008 -53.375 -25.531 1 95 161 ASP A CA 1
ATOM 1266 C C . ASP A 1 161 ? 11.312 -52.031 -25.656 1 95 161 ASP A C 1
ATOM 1268 O O . ASP A 1 161 ? 11.203 -51.5 -26.766 1 95 161 ASP A O 1
ATOM 1272 N N . LYS A 1 162 ? 10.641 -51.594 -24.578 1 97 162 LYS A N 1
ATOM 1273 C CA . LYS A 1 162 ? 10.016 -50.281 -24.578 1 97 162 LYS A CA 1
ATOM 1274 C C . LYS A 1 162 ? 10.906 -49.25 -23.906 1 97 162 LYS A C 1
ATOM 1276 O O . LYS A 1 162 ? 11.727 -49.594 -23.047 1 97 162 LYS A O 1
ATOM 1281 N N . THR A 1 163 ? 10.812 -47.969 -24.328 1 97.88 163 THR A N 1
ATOM 1282 C CA . THR A 1 163 ? 11.555 -46.875 -23.703 1 97.88 163 THR A CA 1
ATOM 1283 C C . THR A 1 163 ? 10.641 -46.062 -22.797 1 97.88 163 THR A C 1
ATOM 1285 O O . THR A 1 163 ? 9.672 -45.469 -23.266 1 97.88 163 THR A O 1
ATOM 1288 N N . ILE A 1 164 ? 10.969 -46.062 -21.531 1 98.25 164 ILE A N 1
ATOM 1289 C CA . ILE A 1 164 ? 10.188 -45.375 -20.516 1 98.25 164 ILE A CA 1
ATOM 1290 C C . ILE A 1 164 ? 11.125 -44.625 -19.562 1 98.25 164 ILE A C 1
ATOM 1292 O O . ILE A 1 164 ? 12.156 -45.156 -19.156 1 98.25 164 ILE A O 1
ATOM 1296 N N . THR A 1 165 ? 10.828 -43.375 -19.312 1 98.75 165 THR A N 1
ATOM 1297 C CA . THR A 1 165 ? 11.461 -42.625 -18.234 1 98.75 165 THR A CA 1
ATOM 1298 C C . THR A 1 165 ? 10.422 -42.094 -17.25 1 98.75 165 THR A C 1
ATOM 1300 O O . THR A 1 165 ? 9.43 -41.5 -17.656 1 98.75 165 THR A O 1
ATOM 1303 N N . VAL A 1 166 ? 10.625 -42.438 -15.992 1 98.88 166 VAL A N 1
ATOM 1304 C CA . VAL A 1 166 ? 9.852 -41.875 -14.891 1 98.88 166 VAL A CA 1
ATOM 1305 C C . VAL A 1 166 ? 10.695 -40.812 -14.164 1 98.88 166 VAL A C 1
ATOM 1307 O O . VAL A 1 166 ? 11.789 -41.125 -13.688 1 98.88 166 VAL A O 1
ATOM 1310 N N . TYR A 1 167 ? 10.18 -39.594 -14.125 1 98.88 167 TYR A N 1
ATOM 1311 C CA . TYR A 1 167 ? 10.883 -38.5 -13.484 1 98.88 167 TYR A CA 1
ATOM 1312 C C . TYR A 1 167 ? 10.039 -37.906 -12.359 1 98.88 167 TYR A C 1
ATOM 1314 O O . TYR A 1 167 ? 9.023 -37.25 -12.609 1 98.88 167 TYR A O 1
ATOM 1322 N N . PHE A 1 168 ? 10.461 -38.094 -11.109 1 98.81 168 PHE A N 1
ATOM 1323 C CA . PHE A 1 168 ? 9.844 -37.5 -9.945 1 98.81 168 PHE A CA 1
ATOM 1324 C C . PHE A 1 168 ? 10.727 -36.375 -9.391 1 98.81 168 PHE A C 1
ATOM 1326 O O . PHE A 1 168 ? 11.773 -36.656 -8.789 1 98.81 168 PHE A O 1
ATOM 1333 N N . THR A 1 169 ? 10.281 -35.125 -9.578 1 98.12 169 THR A N 1
ATOM 1334 C CA . THR A 1 169 ? 11.055 -34 -9.039 1 98.12 169 THR A CA 1
ATOM 1335 C C . THR A 1 169 ? 10.883 -33.906 -7.523 1 98.12 169 THR A C 1
ATOM 1337 O O . THR A 1 169 ? 9.836 -34.281 -6.984 1 98.12 169 THR A O 1
ATOM 1340 N N . GLY A 1 170 ? 11.898 -33.406 -6.898 1 97.31 170 GLY A N 1
ATOM 1341 C CA . GLY A 1 170 ? 11.82 -33.25 -5.453 1 97.31 170 GLY A CA 1
ATOM 1342 C C . GLY A 1 170 ? 11.422 -31.844 -5.027 1 97.31 170 GLY A C 1
ATOM 1343 O O . GLY A 1 170 ? 11.391 -31.547 -3.832 1 97.31 170 GLY A O 1
ATOM 1344 N N . ASP A 1 171 ? 11.109 -30.984 -6.02 1 94 171 ASP A N 1
ATOM 1345 C CA . ASP A 1 171 ? 10.977 -29.578 -5.676 1 94 171 ASP A CA 1
ATOM 1346 C C . ASP A 1 171 ? 9.906 -28.906 -6.539 1 94 171 ASP A C 1
ATOM 1348 O O . ASP A 1 171 ? 10.062 -27.75 -6.938 1 94 171 ASP A O 1
ATOM 1352 N N . GLU A 1 172 ? 8.828 -29.609 -6.922 1 90.44 172 GLU A N 1
ATOM 1353 C CA . GLU A 1 172 ? 7.766 -29.062 -7.758 1 90.44 172 GLU A CA 1
ATOM 1354 C C . GLU A 1 172 ? 7.059 -27.906 -7.062 1 90.44 172 GLU A C 1
ATOM 1356 O O . GLU A 1 172 ? 6.707 -26.906 -7.703 1 90.44 172 GLU A O 1
ATOM 1361 N N . GLU A 1 173 ? 6.988 -27.953 -5.809 1 80.88 173 GLU A N 1
ATOM 1362 C CA . GLU A 1 173 ? 6.238 -26.969 -5.039 1 80.88 173 GLU A CA 1
ATOM 1363 C C . GLU A 1 173 ? 7.02 -25.656 -4.898 1 80.88 173 GLU A C 1
ATOM 1365 O O . GLU A 1 173 ? 6.438 -24.609 -4.645 1 80.88 173 GLU A O 1
ATOM 1370 N N . ASN A 1 174 ? 8.289 -25.797 -4.949 1 80 174 ASN A N 1
ATOM 1371 C CA . ASN A 1 174 ? 9.227 -24.688 -4.93 1 80 174 ASN A CA 1
ATOM 1372 C C . ASN A 1 174 ? 10.531 -25.047 -5.625 1 80 174 ASN A C 1
ATOM 1374 O O . ASN A 1 174 ? 11.461 -25.547 -4.988 1 80 174 ASN A O 1
ATOM 1378 N N . ALA A 1 175 ? 10.617 -24.766 -6.891 1 84.56 175 ALA A N 1
ATOM 1379 C CA . ALA A 1 175 ? 11.68 -25.297 -7.746 1 84.56 175 ALA A CA 1
ATOM 1380 C C . ALA A 1 175 ? 12.992 -24.547 -7.516 1 84.56 175 ALA A C 1
ATOM 1382 O O . ALA A 1 175 ? 14.031 -24.922 -8.047 1 84.56 175 ALA A O 1
ATOM 1383 N N . GLY A 1 176 ? 12.992 -23.594 -6.598 1 75.5 176 GLY A N 1
ATOM 1384 C CA . GLY A 1 176 ? 14.188 -22.797 -6.402 1 75.5 176 GLY A CA 1
ATOM 1385 C C . GLY A 1 176 ? 14.352 -21.703 -7.449 1 75.5 176 GLY A C 1
ATOM 1386 O O . GLY A 1 176 ? 13.594 -21.641 -8.414 1 75.5 176 GLY A O 1
ATOM 1387 N N . ASP A 1 177 ? 15.328 -20.875 -7.277 1 76.12 177 ASP A N 1
ATOM 1388 C CA . ASP A 1 177 ? 15.594 -19.75 -8.172 1 76.12 177 ASP A CA 1
ATOM 1389 C C . ASP A 1 177 ? 17.078 -19.703 -8.555 1 76.12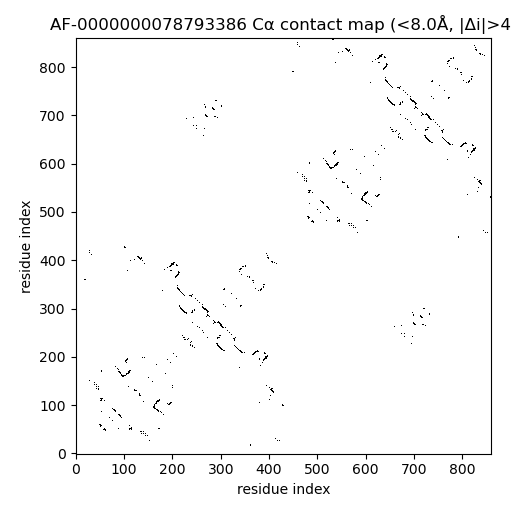 177 ASP A C 1
ATOM 1391 O O . ASP A 1 177 ? 17.938 -19.656 -7.688 1 76.12 177 ASP A O 1
ATOM 1395 N N . PRO A 1 178 ? 17.422 -19.875 -9.867 1 81.38 178 PRO A N 1
ATOM 1396 C CA . PRO A 1 178 ? 16.5 -19.969 -11 1 81.38 178 PRO A CA 1
ATOM 1397 C C . PRO A 1 178 ? 16.031 -21.406 -11.258 1 81.38 178 PRO A C 1
ATOM 1399 O O . PRO A 1 178 ? 16.812 -22.344 -11.094 1 81.38 178 PRO A O 1
ATOM 1402 N N . SER A 1 179 ? 14.844 -21.5 -11.742 1 84.88 179 SER A N 1
ATOM 1403 C CA . SER A 1 179 ? 14.234 -22.812 -11.883 1 84.88 179 SER A CA 1
ATOM 1404 C C . SER A 1 179 ? 14.867 -23.594 -13.031 1 84.88 179 SER A C 1
ATOM 1406 O O . SER A 1 179 ? 14.82 -24.828 -13.047 1 84.88 179 SER A O 1
ATOM 1408 N N . TRP A 1 180 ? 15.453 -22.922 -14 1 87 180 TRP A N 1
ATOM 1409 C CA . TRP A 1 180 ? 16.016 -23.625 -15.148 1 87 180 TRP A CA 1
ATOM 1410 C C . TRP A 1 180 ? 17.156 -24.531 -14.719 1 87 180 TRP A C 1
ATOM 1412 O O . TRP A 1 180 ? 17.438 -25.531 -15.391 1 87 180 TRP A O 1
ATOM 1422 N N . VAL A 1 181 ? 17.781 -24.219 -13.57 1 90.88 181 VAL A N 1
ATOM 1423 C CA . VAL A 1 181 ? 18.875 -25.047 -13.086 1 90.88 181 VAL A CA 1
ATOM 1424 C C . VAL A 1 181 ? 18.328 -26.391 -12.586 1 90.88 181 VAL A C 1
ATOM 1426 O O . VAL A 1 181 ? 18.875 -27.453 -12.906 1 90.88 181 VAL A O 1
ATOM 1429 N N . SER A 1 182 ? 17.297 -26.312 -11.867 1 93.69 182 SER A N 1
ATOM 1430 C CA . SER A 1 182 ? 16.734 -27.547 -11.312 1 93.69 182 SER A CA 1
ATOM 1431 C C . SER A 1 182 ? 15.992 -28.344 -12.383 1 93.69 182 SER A C 1
ATOM 1433 O O . SER A 1 182 ? 15.781 -29.547 -12.227 1 93.69 182 SER A O 1
ATOM 1435 N N . ARG A 1 183 ? 15.641 -27.719 -13.531 1 96.25 183 ARG A N 1
ATOM 1436 C CA . ARG A 1 183 ? 14.836 -28.406 -14.539 1 96.25 183 ARG A CA 1
ATOM 1437 C C . ARG A 1 183 ? 15.672 -28.766 -15.758 1 96.25 183 ARG A C 1
ATOM 1439 O O . ARG A 1 183 ? 15.164 -29.344 -16.719 1 96.25 183 ARG A O 1
ATOM 1446 N N . LEU A 1 184 ? 16.938 -28.547 -15.758 1 95.69 184 LEU A N 1
ATOM 1447 C CA . LEU A 1 184 ? 17.797 -28.797 -16.906 1 95.69 184 LEU A CA 1
ATOM 1448 C C . LEU A 1 184 ? 17.766 -30.281 -17.297 1 95.69 184 LEU A C 1
ATOM 1450 O O . LEU A 1 184 ? 17.484 -30.625 -18.438 1 95.69 184 LEU A O 1
ATOM 1454 N N . ASP A 1 185 ? 18.094 -31.141 -16.328 1 97.44 185 ASP A N 1
ATOM 1455 C CA . ASP A 1 185 ? 18.109 -32.562 -16.594 1 97.44 185 ASP A CA 1
ATOM 1456 C C . ASP A 1 185 ? 16.719 -33.062 -17 1 97.44 185 ASP A C 1
ATOM 1458 O O . ASP A 1 185 ? 16.578 -33.906 -17.875 1 97.44 185 ASP A O 1
ATOM 1462 N N . PHE A 1 186 ? 15.719 -32.531 -16.328 1 97.75 186 PHE A N 1
ATOM 1463 C CA . PHE A 1 186 ? 14.32 -32.844 -16.578 1 97.75 186 PHE A CA 1
ATOM 1464 C C . PHE A 1 186 ? 13.961 -32.625 -18.047 1 97.75 186 PHE A C 1
ATOM 1466 O O . PHE A 1 186 ? 13.43 -33.531 -18.703 1 97.75 186 PHE A O 1
ATOM 1473 N N . VAL A 1 187 ? 14.328 -31.531 -18.578 1 97.88 187 VAL A N 1
ATOM 1474 C CA . VAL A 1 187 ? 14.008 -31.125 -19.953 1 97.88 187 VAL A CA 1
ATOM 1475 C C . VAL A 1 187 ? 14.836 -31.953 -20.938 1 97.88 187 VAL A C 1
ATOM 1477 O O . VAL A 1 187 ? 14.312 -32.438 -21.938 1 97.88 187 VAL A O 1
ATOM 1480 N N . GLU A 1 188 ? 16.078 -32.156 -20.672 1 97.94 188 GLU A N 1
ATOM 1481 C CA . GLU A 1 188 ? 16.953 -32.875 -21.578 1 97.94 188 GLU A CA 1
ATOM 1482 C C . GLU A 1 188 ? 16.5 -34.344 -21.75 1 97.94 188 GLU A C 1
ATOM 1484 O O . GLU A 1 188 ? 16.531 -34.875 -22.859 1 97.94 188 GLU A O 1
ATOM 1489 N N . ARG A 1 189 ? 16.062 -34.906 -20.703 1 98.06 189 ARG A N 1
ATOM 1490 C CA . ARG A 1 189 ? 15.57 -36.281 -20.797 1 98.06 189 ARG A CA 1
ATOM 1491 C C . ARG A 1 189 ? 14.234 -36.312 -21.516 1 98.06 189 ARG A C 1
ATOM 1493 O O . ARG A 1 189 ? 14.008 -37.219 -22.344 1 98.06 189 ARG A O 1
ATOM 1500 N N . ALA A 1 190 ? 13.398 -35.406 -21.156 1 98.31 190 ALA A N 1
ATOM 1501 C CA . ALA A 1 190 ? 12.07 -35.375 -21.766 1 98.31 190 ALA A CA 1
ATOM 1502 C C . ALA A 1 190 ? 12.156 -35.281 -23.281 1 98.31 190 ALA A C 1
ATOM 1504 O O . ALA A 1 190 ? 11.375 -35.906 -24 1 98.31 190 ALA A O 1
ATOM 1505 N N . LYS A 1 191 ? 13.117 -34.625 -23.797 1 97.81 191 LYS A N 1
ATOM 1506 C CA . LYS A 1 191 ? 13.281 -34.375 -25.219 1 97.81 191 LYS A CA 1
ATOM 1507 C C . LYS A 1 191 ? 13.516 -35.656 -25.984 1 97.81 191 LYS A C 1
ATOM 1509 O O . LYS A 1 191 ? 13.344 -35.719 -27.203 1 97.81 191 LYS A O 1
ATOM 1514 N N . GLN A 1 192 ? 13.852 -36.656 -25.281 1 97.38 192 GLN A N 1
ATOM 1515 C CA . GLN A 1 192 ? 14.172 -37.938 -25.922 1 97.38 192 GLN A CA 1
ATOM 1516 C C . GLN A 1 192 ? 12.93 -38.812 -26 1 97.38 192 GLN A C 1
ATOM 1518 O O . GLN A 1 192 ? 13.039 -40.031 -26.297 1 97.38 192 GLN A O 1
ATOM 1523 N N . HIS A 1 193 ? 11.828 -38.25 -25.781 1 98.25 193 HIS A N 1
ATOM 1524 C CA . HIS A 1 193 ? 10.609 -39.062 -25.719 1 98.25 193 HIS A CA 1
ATOM 1525 C C . HIS A 1 193 ? 9.547 -38.5 -26.672 1 98.25 193 HIS A C 1
ATOM 1527 O O . HIS A 1 193 ? 9.727 -37.406 -27.25 1 98.25 193 HIS A O 1
ATOM 1533 N N . ASP A 1 194 ? 8.516 -39.281 -26.906 1 97.5 194 ASP A N 1
ATOM 1534 C CA . ASP A 1 194 ? 7.441 -38.906 -27.812 1 97.5 194 ASP A CA 1
ATOM 1535 C C . ASP A 1 194 ? 6.312 -38.188 -27.062 1 97.5 194 ASP A C 1
ATOM 1537 O O . ASP A 1 194 ? 5.723 -37.25 -27.562 1 97.5 194 ASP A O 1
ATOM 1541 N N . TYR A 1 195 ? 5.98 -38.688 -25.891 1 98.31 195 TYR A N 1
ATOM 1542 C CA . TYR A 1 195 ? 4.879 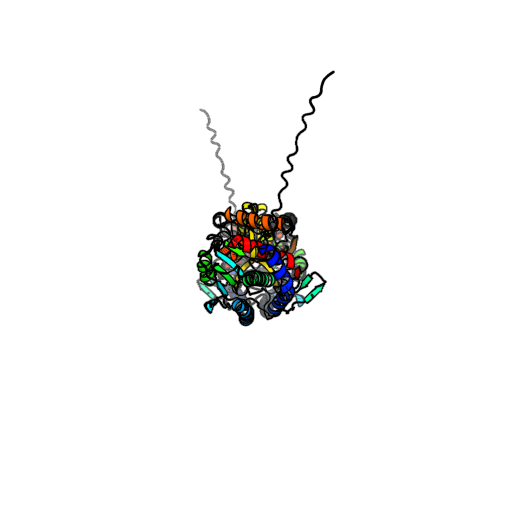-38.188 -25.094 1 98.31 195 TYR A CA 1
ATOM 1543 C C . TYR A 1 195 ? 5.305 -37.969 -23.641 1 98.31 195 TYR A C 1
ATOM 1545 O O . TYR A 1 195 ? 6.102 -38.75 -23.109 1 98.31 195 TYR A O 1
ATOM 1553 N N . ALA A 1 196 ? 4.836 -36.906 -23.047 1 98.62 196 ALA A N 1
ATOM 1554 C CA . ALA A 1 196 ? 4.938 -36.719 -21.609 1 98.62 196 ALA A CA 1
ATOM 1555 C C . ALA A 1 196 ? 3.574 -36.875 -20.938 1 98.62 196 ALA A C 1
ATOM 1557 O O . ALA A 1 196 ? 2.574 -36.344 -21.422 1 98.62 196 ALA A O 1
ATOM 1558 N N . LEU A 1 197 ? 3.539 -37.625 -19.906 1 98.75 197 LEU A N 1
ATOM 1559 C CA . LEU A 1 197 ? 2.322 -37.875 -19.125 1 98.75 197 LEU A CA 1
ATOM 1560 C C . LEU A 1 197 ? 2.48 -37.406 -17.688 1 98.75 197 LEU A C 1
ATOM 1562 O O . LEU A 1 197 ? 3.283 -37.969 -16.938 1 98.75 197 LEU A O 1
ATOM 1566 N N . GLY A 1 198 ? 1.7 -36.375 -17.344 1 98.38 198 GLY A N 1
ATOM 1567 C CA . GLY A 1 198 ? 1.721 -35.844 -15.984 1 98.38 198 GLY A CA 1
ATOM 1568 C C . GLY A 1 198 ? 0.649 -36.469 -15.102 1 98.38 198 GLY A C 1
ATOM 1569 O O . GLY A 1 198 ? -0.499 -36.625 -15.523 1 98.38 198 GLY A O 1
ATOM 1570 N N . TYR A 1 199 ? 0.998 -36.719 -13.883 1 98.25 199 TYR A N 1
ATOM 1571 C CA . TYR A 1 199 ? 0.07 -37.438 -13 1 98.25 199 TYR A CA 1
ATOM 1572 C C . TYR A 1 199 ? -0.333 -36.562 -11.82 1 98.25 199 TYR A C 1
ATOM 1574 O O . TYR A 1 199 ? -0.524 -37.062 -10.711 1 98.25 199 TYR A O 1
ATOM 1582 N N . GLU A 1 200 ? -0.377 -35.25 -12.117 1 95.88 200 GLU A N 1
ATOM 1583 C CA . GLU A 1 200 ? -0.989 -34.344 -11.148 1 95.88 200 GLU A CA 1
ATOM 1584 C C . GLU A 1 200 ? -2.432 -34.75 -10.852 1 95.88 200 GLU A C 1
ATOM 1586 O O . GLU A 1 200 ? -3.006 -35.594 -11.555 1 95.88 200 GLU A O 1
ATOM 1591 N N . THR A 1 201 ? -3.029 -34.125 -9.867 1 93.81 201 THR A N 1
ATOM 1592 C CA . THR A 1 201 ? -4.375 -34.438 -9.406 1 93.81 201 THR A CA 1
ATOM 1593 C C . THR A 1 201 ? -5.363 -34.406 -10.57 1 93.81 201 THR A C 1
ATOM 1595 O O . THR A 1 201 ? -5.395 -33.469 -11.352 1 93.81 201 THR A O 1
ATOM 1598 N N . ALA A 1 202 ? -6.105 -35.5 -10.734 1 92.31 202 ALA A N 1
ATOM 1599 C CA . ALA A 1 202 ? -7.168 -35.562 -11.734 1 92.31 202 ALA A CA 1
ATOM 1600 C C . ALA A 1 202 ? -8.344 -34.656 -11.344 1 92.31 202 ALA A C 1
ATOM 1602 O O . ALA A 1 202 ? -8.719 -34.594 -10.164 1 92.31 202 ALA A O 1
ATOM 1603 N N . GLN A 1 203 ? -8.844 -33.906 -12.328 1 85.12 203 GLN A N 1
ATOM 1604 C CA . GLN A 1 203 ? -10.062 -33.125 -12.109 1 85.12 203 GLN A CA 1
ATOM 1605 C C . GLN A 1 203 ? -11.305 -33.969 -12.375 1 85.12 203 GLN A C 1
ATOM 1607 O O . GLN A 1 203 ? -12.117 -33.625 -13.234 1 85.12 203 GLN A O 1
ATOM 1612 N N . GLY A 1 204 ? -11.375 -35.094 -11.695 1 80.94 204 GLY A N 1
ATOM 1613 C CA . GLY A 1 204 ? -12.422 -36.062 -11.906 1 80.94 204 GLY A CA 1
ATOM 1614 C C . GLY A 1 204 ? -12.07 -37.125 -12.953 1 80.94 204 GLY A C 1
ATOM 1615 O O . GLY A 1 204 ? -10.953 -37.094 -13.484 1 80.94 204 GLY A O 1
ATOM 1616 N N . PHE A 1 205 ? -12.977 -37.969 -13.242 1 87.19 205 PHE A N 1
ATOM 1617 C CA . PHE A 1 205 ? -12.758 -39.094 -14.133 1 87.19 205 PHE A CA 1
ATOM 1618 C C . PHE A 1 205 ? -12.906 -38.688 -15.594 1 87.19 205 PHE A C 1
ATOM 1620 O O . PHE A 1 205 ? -12.406 -39.375 -16.484 1 87.19 205 PHE A O 1
ATOM 1627 N N . ASN A 1 206 ? -13.469 -37.5 -15.789 1 93.5 206 ASN A N 1
ATOM 1628 C CA . ASN A 1 206 ? -13.914 -37.219 -17.141 1 93.5 206 ASN A CA 1
ATOM 1629 C C . ASN A 1 206 ? -13.125 -36.094 -17.781 1 93.5 206 ASN A C 1
ATOM 1631 O O . ASN A 1 206 ? -13.453 -35.625 -18.875 1 93.5 206 ASN A O 1
ATOM 1635 N N . ILE A 1 207 ? -12.086 -35.625 -17.094 1 94.25 207 ILE A N 1
ATOM 1636 C CA . ILE A 1 207 ? -11.383 -34.469 -17.625 1 94.25 207 ILE A CA 1
ATOM 1637 C C . ILE A 1 207 ? -9.883 -34.75 -17.656 1 94.25 207 ILE A C 1
ATOM 1639 O O . ILE A 1 207 ? -9.305 -35.219 -16.688 1 94.25 207 ILE A O 1
ATOM 1643 N N . ALA A 1 208 ? -9.273 -34.5 -18.781 1 95.5 208 ALA A N 1
ATOM 1644 C CA . ALA A 1 208 ? -7.82 -34.5 -18.922 1 95.5 208 ALA A CA 1
ATOM 1645 C C . ALA A 1 208 ? -7.289 -33.094 -19.156 1 95.5 208 ALA A C 1
ATOM 1647 O O . ALA A 1 208 ? -7.945 -32.281 -19.797 1 95.5 208 ALA A O 1
ATOM 1648 N N . THR A 1 209 ? -6.164 -32.812 -18.672 1 96.25 209 THR A N 1
ATOM 1649 C CA . THR A 1 209 ? -5.555 -31.5 -18.781 1 96.25 209 THR A CA 1
ATOM 1650 C C . THR A 1 209 ? -4.691 -31.406 -20.031 1 96.25 209 THR A C 1
ATOM 1652 O O . THR A 1 209 ? -3.703 -32.125 -20.172 1 96.25 209 THR A O 1
ATOM 1655 N N . VAL A 1 210 ? -5.039 -30.484 -20.922 1 97.25 210 VAL A N 1
ATOM 1656 C CA . VAL A 1 210 ? -4.316 -30.359 -22.188 1 97.25 210 VAL A CA 1
ATOM 1657 C C . VAL A 1 210 ? -3.486 -29.078 -22.188 1 97.25 210 VAL A C 1
ATOM 1659 O O . VAL A 1 210 ? -2.729 -28.828 -23.125 1 97.25 210 VAL A O 1
ATOM 1662 N N . ALA A 1 211 ? -3.729 -28.297 -21.172 1 97 211 ALA A N 1
ATOM 1663 C CA . ALA A 1 211 ? -3.043 -27 -21.062 1 97 211 ALA A CA 1
ATOM 1664 C C . ALA A 1 211 ? -2.9 -26.578 -19.609 1 97 211 ALA A C 1
ATOM 1666 O O . ALA A 1 211 ? -3.674 -27 -18.75 1 97 211 ALA A O 1
ATOM 1667 N N . ARG A 1 212 ? -1.862 -25.766 -19.375 1 95.94 212 ARG A N 1
ATOM 1668 C CA . ARG A 1 212 ? -1.609 -25.156 -18.078 1 95.94 212 ARG A CA 1
ATOM 1669 C C . ARG A 1 212 ? -1.106 -23.719 -18.234 1 95.94 212 ARG A C 1
ATOM 1671 O O . ARG A 1 212 ? -0.292 -23.438 -19.125 1 95.94 212 ARG A O 1
ATOM 1678 N N . ARG A 1 213 ? -1.593 -22.891 -17.406 1 95.12 213 ARG A N 1
ATOM 1679 C CA . ARG A 1 213 ? -1.098 -21.516 -17.422 1 95.12 213 ARG A CA 1
ATOM 1680 C C . ARG A 1 213 ? 0.302 -21.422 -16.828 1 95.12 213 ARG A C 1
ATOM 1682 O O . ARG A 1 213 ? 0.646 -22.203 -15.93 1 95.12 213 ARG A O 1
ATOM 1689 N N . GLY A 1 214 ? 1.064 -20.484 -17.359 1 94.12 214 GLY A N 1
ATOM 1690 C CA . GLY A 1 214 ? 2.367 -20.188 -16.781 1 94.12 214 GLY A CA 1
ATOM 1691 C C . GLY A 1 214 ? 2.299 -19.219 -15.617 1 94.12 214 GLY A C 1
ATOM 1692 O O . GLY A 1 214 ? 1.225 -18.719 -15.281 1 94.12 214 GLY A O 1
ATOM 1693 N N . ALA A 1 215 ? 3.465 -19.094 -14.984 1 92.25 215 ALA A N 1
ATOM 1694 C CA . ALA A 1 215 ? 3.576 -18.188 -13.844 1 92.25 215 ALA A CA 1
ATOM 1695 C C . ALA A 1 215 ? 4.844 -17.344 -13.93 1 92.25 215 ALA A C 1
ATOM 1697 O O . ALA A 1 215 ? 5.918 -17.859 -14.242 1 92.25 215 ALA A O 1
ATOM 1698 N N . SER A 1 216 ? 4.672 -16.062 -13.758 1 93.06 216 SER A N 1
ATOM 1699 C CA . SER A 1 216 ? 5.785 -15.133 -13.648 1 93.06 216 SER A CA 1
ATOM 1700 C C . SER A 1 216 ? 5.512 -14.062 -12.602 1 93.06 216 SER A C 1
ATOM 1702 O O . SER A 1 216 ? 4.445 -14.055 -11.984 1 93.06 216 SER A O 1
ATOM 1704 N N . GLY A 1 217 ? 6.516 -13.32 -12.297 1 92.88 217 GLY A N 1
ATOM 1705 C CA . GLY A 1 217 ? 6.379 -12.281 -11.289 1 92.88 217 GLY A CA 1
ATOM 1706 C C . GLY A 1 217 ? 6.707 -10.891 -11.812 1 92.88 217 GLY A C 1
ATOM 1707 O O . GLY A 1 217 ? 7.234 -10.75 -12.914 1 92.88 217 GLY A O 1
ATOM 1708 N N . TRP A 1 218 ? 6.281 -9.953 -11.078 1 96.38 218 TRP A N 1
ATOM 1709 C CA . TRP A 1 218 ? 6.652 -8.57 -11.375 1 96.38 218 TRP A CA 1
ATOM 1710 C C . TRP A 1 218 ? 6.793 -7.758 -10.086 1 96.38 218 TRP A C 1
ATOM 1712 O O . TRP A 1 218 ? 6.164 -8.07 -9.078 1 96.38 218 TRP A O 1
ATOM 1722 N N . THR A 1 219 ? 7.68 -6.844 -10.117 1 97.56 219 THR A N 1
ATOM 1723 C CA . THR A 1 219 ? 7.902 -5.855 -9.062 1 97.56 219 THR A CA 1
ATOM 1724 C C . THR A 1 219 ? 7.801 -4.441 -9.625 1 97.56 219 THR A C 1
ATOM 1726 O O . THR A 1 219 ? 8.469 -4.102 -10.602 1 97.56 219 THR A O 1
ATOM 1729 N N . LEU A 1 220 ? 6.934 -3.662 -9.008 1 98.69 220 LEU A N 1
ATOM 1730 C CA . LEU A 1 220 ? 6.73 -2.27 -9.383 1 98.69 220 LEU A CA 1
ATOM 1731 C C . LEU A 1 220 ? 7.281 -1.33 -8.312 1 98.69 220 LEU A C 1
ATOM 1733 O O . LEU A 1 220 ? 6.961 -1.474 -7.133 1 98.69 220 LEU A O 1
ATOM 1737 N N . LYS A 1 221 ? 8.133 -0.477 -8.734 1 98.56 221 LYS A N 1
ATOM 1738 C CA . LYS A 1 221 ? 8.641 0.571 -7.855 1 98.56 221 LYS A CA 1
ATOM 1739 C C . LYS A 1 221 ? 8.266 1.956 -8.375 1 98.56 221 LYS A C 1
ATOM 1741 O O . LYS A 1 221 ? 8.43 2.242 -9.562 1 98.56 221 LYS A O 1
ATOM 1746 N N . THR A 1 222 ? 7.711 2.766 -7.539 1 98.69 222 THR A N 1
ATOM 1747 C CA . THR A 1 222 ? 7.422 4.156 -7.875 1 98.69 222 THR A CA 1
ATOM 1748 C C . THR A 1 222 ? 8.07 5.102 -6.871 1 98.69 222 THR A C 1
ATOM 1750 O O . THR A 1 222 ? 8.305 4.727 -5.719 1 98.69 222 THR A O 1
ATOM 1753 N N . THR A 1 223 ? 8.406 6.297 -7.316 1 97.75 223 THR A N 1
ATOM 1754 C CA . THR A 1 223 ? 8.984 7.324 -6.457 1 97.75 223 THR A CA 1
ATOM 1755 C C . THR A 1 223 ? 8.297 8.664 -6.676 1 97.75 223 THR A C 1
ATOM 1757 O O . THR A 1 223 ? 7.668 8.891 -7.715 1 97.75 223 THR A O 1
ATOM 1760 N N . GLY A 1 224 ? 8.289 9.492 -5.746 1 95.88 224 GLY A N 1
ATOM 1761 C CA . GLY A 1 224 ? 7.816 10.867 -5.781 1 95.88 224 GLY A CA 1
ATOM 1762 C C . GLY A 1 224 ? 8.625 11.797 -4.898 1 95.88 224 GLY A C 1
ATOM 1763 O O . GLY A 1 224 ? 9.562 11.367 -4.227 1 95.88 224 GLY A O 1
ATOM 1764 N N . ARG A 1 225 ? 8.25 13.047 -4.957 1 90.06 225 ARG A N 1
ATOM 1765 C CA . ARG A 1 225 ? 8.945 14.055 -4.16 1 90.06 225 ARG A CA 1
ATOM 1766 C C . ARG A 1 225 ? 8.422 14.078 -2.73 1 90.06 225 ARG A C 1
ATOM 1768 O O . ARG A 1 225 ? 7.211 14.195 -2.506 1 90.06 225 ARG A O 1
ATOM 1775 N N . GLN A 1 226 ? 9.359 13.93 -1.78 1 86.88 226 GLN A N 1
ATOM 1776 C CA . GLN A 1 226 ? 8.977 14.023 -0.375 1 86.88 226 GLN A CA 1
ATOM 1777 C C . GLN A 1 226 ? 8.859 15.477 0.068 1 86.88 226 GLN A C 1
ATOM 1779 O O . GLN A 1 226 ? 9.867 16.172 0.2 1 86.88 226 GLN A O 1
ATOM 1784 N N . VAL A 1 227 ? 7.672 15.969 0.254 1 81.25 227 VAL A N 1
ATOM 1785 C CA . VAL A 1 227 ? 7.398 17.328 0.69 1 81.25 227 VAL A CA 1
ATOM 1786 C C . VAL A 1 227 ? 6.172 17.344 1.599 1 81.25 227 VAL A C 1
ATOM 1788 O O . VAL A 1 227 ? 5.57 16.297 1.858 1 81.25 227 VAL A O 1
ATOM 1791 N N . HIS A 1 228 ? 5.879 18.484 2.131 1 80.94 228 HIS A N 1
ATOM 1792 C CA . HIS A 1 228 ? 4.668 18.656 2.93 1 80.94 228 HIS A CA 1
ATOM 1793 C C . HIS A 1 228 ? 3.424 18.297 2.121 1 80.94 228 HIS A C 1
ATOM 1795 O O . HIS A 1 228 ? 3.314 18.672 0.95 1 80.94 228 HIS A O 1
ATOM 1801 N N . SER A 1 229 ? 2.504 17.594 2.684 1 85.5 229 SER A N 1
ATOM 1802 C CA . SER A 1 229 ? 1.332 17.047 2.008 1 85.5 229 SER A CA 1
ATOM 1803 C C . SER A 1 229 ? 0.449 18.156 1.448 1 85.5 229 SER A C 1
ATOM 1805 O O . SER A 1 229 ? -0.279 17.953 0.476 1 85.5 229 SER A O 1
ATOM 1807 N N . SER A 1 230 ? 0.472 19.312 2.016 1 80.75 230 SER A N 1
ATOM 1808 C CA . SER A 1 230 ? -0.377 20.422 1.576 1 80.75 230 SER A CA 1
ATOM 1809 C C . SER A 1 230 ? -0.017 20.859 0.163 1 80.75 230 SER A C 1
ATOM 1811 O O . SER A 1 230 ? -0.777 21.594 -0.477 1 80.75 230 SER A O 1
ATOM 1813 N N . GLY A 1 231 ? 1.088 20.422 -0.331 1 85.19 231 GLY A N 1
ATOM 1814 C CA . GLY A 1 231 ? 1.523 20.812 -1.662 1 85.19 231 GLY A CA 1
ATOM 1815 C C . GLY A 1 231 ? 1.227 19.766 -2.719 1 85.19 231 GLY A C 1
ATOM 1816 O O . GLY A 1 231 ? 1.487 19.984 -3.904 1 85.19 231 GLY A O 1
ATOM 1817 N N . VAL A 1 232 ? 0.661 18.688 -2.291 1 89.75 232 VAL A N 1
ATOM 1818 C CA . VAL A 1 232 ? 0.384 17.625 -3.242 1 89.75 232 VAL A CA 1
ATOM 1819 C C . VAL A 1 232 ? -0.529 18.141 -4.352 1 89.75 232 VAL A C 1
ATOM 1821 O O . VAL A 1 232 ? -1.351 19.031 -4.121 1 89.75 232 VAL A O 1
ATOM 1824 N N . PHE A 1 233 ? -0.359 17.719 -5.641 1 91.62 233 PHE A N 1
ATOM 1825 C CA . PHE A 1 233 ? -1.082 18.047 -6.863 1 91.62 233 PHE A CA 1
ATOM 1826 C C . PHE A 1 233 ? -0.519 19.312 -7.508 1 91.62 233 PHE A C 1
ATOM 1828 O O . PHE A 1 233 ? -0.803 19.594 -8.672 1 91.62 233 PHE A O 1
ATOM 1835 N N . ARG A 1 234 ? 0.192 20.203 -6.676 1 88.94 234 ARG A N 1
ATOM 1836 C CA . ARG A 1 234 ? 0.839 21.344 -7.297 1 88.94 234 ARG A CA 1
ATOM 1837 C C . ARG A 1 234 ? 1.855 20.906 -8.344 1 88.94 234 ARG A C 1
ATOM 1839 O O . ARG A 1 234 ? 2.49 19.859 -8.195 1 88.94 234 ARG A O 1
ATOM 1846 N N . GLU A 1 235 ? 2.037 21.719 -9.328 1 90.81 235 GLU A N 1
ATOM 1847 C CA . GLU A 1 235 ? 2.941 21.391 -10.422 1 90.81 235 GLU A CA 1
ATOM 1848 C C . GLU A 1 235 ? 4.363 21.156 -9.914 1 90.81 235 GLU A C 1
ATOM 1850 O O . GLU A 1 235 ? 5.055 20.25 -10.391 1 90.81 235 GLU A O 1
ATOM 1855 N N . SER A 1 236 ? 4.777 21.859 -8.945 1 88.19 236 SER A N 1
ATOM 1856 C CA . SER A 1 236 ? 6.145 21.781 -8.445 1 88.19 236 SER A CA 1
ATOM 1857 C C . SER A 1 236 ? 6.336 20.562 -7.551 1 88.19 236 SER A C 1
ATOM 1859 O O . SER A 1 236 ? 7.469 20.125 -7.301 1 88.19 236 SER A O 1
ATOM 1861 N N . VAL A 1 237 ? 5.297 19.969 -7.074 1 87.19 237 VAL A N 1
ATOM 1862 C CA . VAL A 1 237 ? 5.375 18.891 -6.109 1 87.19 237 VAL A CA 1
ATOM 1863 C C . VAL A 1 237 ? 5 17.562 -6.789 1 87.19 237 VAL A C 1
ATOM 1865 O O . VAL A 1 237 ? 5.73 16.578 -6.688 1 87.19 237 VAL A O 1
ATOM 1868 N N . GLY A 1 238 ? 3.838 17.594 -7.449 1 93.75 238 GLY A N 1
ATOM 1869 C CA . GLY A 1 238 ? 3.357 16.375 -8.102 1 93.75 238 GLY A CA 1
ATOM 1870 C C . GLY A 1 238 ? 2.457 15.539 -7.215 1 93.75 238 GLY A C 1
ATOM 1871 O O . GLY A 1 238 ? 1.724 16.078 -6.383 1 93.75 238 GLY A O 1
ATOM 1872 N N . TYR A 1 239 ? 2.375 14.195 -7.352 1 95.25 239 TYR A N 1
ATOM 1873 C CA . TYR A 1 239 ? 1.305 13.375 -6.797 1 95.25 239 TYR A CA 1
ATOM 1874 C C . TYR A 1 239 ? 1.842 12.414 -5.738 1 95.25 239 TYR A C 1
ATOM 1876 O O . TYR A 1 239 ? 1.081 11.891 -4.926 1 95.25 239 TYR A O 1
ATOM 1884 N N . GLY A 1 240 ? 3.213 12.148 -5.75 1 96 240 GLY A N 1
ATOM 1885 C CA . GLY A 1 240 ? 3.783 11.195 -4.809 1 96 240 GLY A CA 1
ATOM 1886 C C . GLY A 1 240 ? 3.771 9.766 -5.316 1 96 240 GLY A C 1
ATOM 1887 O O . GLY A 1 240 ? 3.053 9.445 -6.266 1 96 240 GLY A O 1
ATOM 1888 N N . ALA A 1 241 ? 4.461 8.906 -4.613 1 98.31 241 ALA A N 1
ATOM 1889 C CA . ALA A 1 241 ? 4.73 7.543 -5.062 1 98.31 241 ALA A CA 1
ATOM 1890 C C . ALA A 1 241 ? 3.482 6.672 -4.965 1 98.31 241 ALA A C 1
ATOM 1892 O O . ALA A 1 241 ? 3.262 5.793 -5.801 1 98.31 241 ALA A O 1
ATOM 1893 N N . ILE A 1 242 ? 2.648 6.906 -3.955 1 98.56 242 ILE A N 1
ATOM 1894 C CA . ILE A 1 242 ? 1.501 6.043 -3.709 1 98.56 242 ILE A CA 1
ATOM 1895 C C . ILE A 1 242 ? 0.432 6.285 -4.77 1 98.56 242 ILE A C 1
ATOM 1897 O O . ILE A 1 242 ? -0.13 5.336 -5.324 1 98.56 242 ILE A O 1
ATOM 1901 N N . TYR A 1 243 ? 0.146 7.52 -5.148 1 98.62 243 TYR A N 1
ATOM 1902 C CA . TYR A 1 243 ? -0.807 7.805 -6.215 1 98.62 243 TYR A CA 1
ATOM 1903 C C . TYR A 1 243 ? -0.336 7.211 -7.539 1 98.62 243 TYR A C 1
ATOM 1905 O O . TYR A 1 243 ? -1.141 6.691 -8.312 1 98.62 243 TYR A O 1
ATOM 1913 N N . GLU A 1 244 ? 0.948 7.32 -7.805 1 98.75 244 GLU A N 1
ATOM 1914 C CA . GLU A 1 244 ? 1.48 6.77 -9.047 1 98.75 244 GLU A CA 1
ATOM 1915 C C . GLU A 1 244 ? 1.272 5.258 -9.109 1 98.75 244 GLU A C 1
ATOM 1917 O O . GLU A 1 244 ? 0.815 4.73 -10.133 1 98.75 244 GLU A O 1
ATOM 1922 N N . ALA A 1 245 ? 1.612 4.574 -8.039 1 98.88 245 ALA A N 1
ATOM 1923 C CA . ALA A 1 245 ? 1.414 3.127 -8 1 98.88 245 ALA A CA 1
ATOM 1924 C C . ALA A 1 245 ? -0.063 2.771 -8.148 1 98.88 245 ALA A C 1
ATOM 1926 O O . ALA A 1 245 ? -0.416 1.824 -8.852 1 98.88 245 ALA A O 1
ATOM 1927 N N . ALA A 1 246 ? -0.924 3.516 -7.414 1 98.75 246 ALA A N 1
ATOM 1928 C CA . ALA A 1 246 ? -2.363 3.275 -7.48 1 98.75 246 ALA A CA 1
ATOM 1929 C C . ALA A 1 246 ? -2.887 3.461 -8.898 1 98.75 246 ALA A C 1
ATOM 1931 O O . ALA A 1 246 ? -3.684 2.654 -9.383 1 98.75 246 ALA A O 1
ATOM 1932 N N . ARG A 1 247 ? -2.471 4.539 -9.57 1 98.69 247 ARG A N 1
ATOM 1933 C CA . ARG A 1 247 ? -2.863 4.777 -10.953 1 98.69 247 ARG A CA 1
ATOM 1934 C C . ARG A 1 247 ? -2.479 3.596 -11.844 1 98.69 247 ARG A C 1
ATOM 1936 O O . ARG A 1 247 ? -3.287 3.129 -12.648 1 98.69 247 ARG A O 1
ATOM 1943 N N . ILE A 1 248 ? -1.268 3.139 -11.703 1 98.81 248 ILE A N 1
ATOM 1944 C CA . ILE A 1 248 ? -0.734 2.061 -12.531 1 98.81 248 ILE A CA 1
ATOM 1945 C C . ILE A 1 248 ? -1.533 0.782 -12.289 1 98.81 248 ILE A C 1
ATOM 1947 O O . ILE A 1 248 ? -1.979 0.134 -13.242 1 98.81 248 ILE A O 1
ATOM 1951 N N . LEU A 1 249 ? -1.76 0.407 -11.031 1 98.69 249 LEU A N 1
ATOM 1952 C CA . LEU A 1 249 ? -2.496 -0.81 -10.711 1 98.69 249 LEU A CA 1
ATOM 1953 C C . LEU A 1 249 ? -3.922 -0.742 -11.25 1 98.69 249 LEU A C 1
ATOM 1955 O O . LEU A 1 249 ? -4.445 -1.734 -11.758 1 98.69 249 LEU A O 1
ATOM 1959 N N . ASN A 1 250 ? -4.504 0.442 -11.047 1 98.38 250 ASN A N 1
ATOM 1960 C CA . ASN A 1 250 ? -5.859 0.583 -11.57 1 98.38 250 ASN A CA 1
ATOM 1961 C C . ASN A 1 250 ? -5.891 0.445 -13.086 1 98.38 250 ASN A C 1
ATOM 1963 O O . ASN A 1 250 ? -6.812 -0.155 -13.641 1 98.38 250 ASN A O 1
ATOM 1967 N N . ALA A 1 251 ? -4.938 1.013 -13.773 1 98.25 251 ALA A N 1
ATOM 1968 C CA . ALA A 1 251 ? -4.852 0.886 -15.227 1 98.25 251 ALA A CA 1
ATOM 1969 C C . ALA A 1 251 ? -4.625 -0.567 -15.641 1 98.25 251 ALA A C 1
ATOM 1971 O O . ALA A 1 251 ? -5.203 -1.036 -16.625 1 98.25 251 ALA A O 1
ATOM 1972 N N . PHE A 1 252 ? -3.76 -1.32 -14.898 1 97.75 252 PHE A N 1
ATOM 1973 C CA . PHE A 1 252 ? -3.6 -2.748 -15.141 1 97.75 252 PHE A CA 1
ATOM 1974 C C . PHE A 1 252 ? -4.953 -3.453 -15.133 1 97.75 252 PHE A C 1
ATOM 1976 O O . PHE A 1 252 ? -5.277 -4.191 -16.062 1 97.75 252 PHE A O 1
ATOM 1983 N N . ARG A 1 253 ? -5.68 -3.217 -14.094 1 96.31 253 ARG A N 1
ATOM 1984 C CA . ARG A 1 253 ? -6.984 -3.848 -13.914 1 96.31 253 ARG A CA 1
ATOM 1985 C C . ARG A 1 253 ? -7.926 -3.498 -15.062 1 96.31 253 ARG A C 1
ATOM 1987 O O . ARG A 1 253 ? -8.516 -4.387 -15.672 1 96.31 253 ARG A O 1
ATOM 1994 N N . GLU A 1 254 ? -8.023 -2.244 -15.406 1 96.44 254 GLU A N 1
ATOM 1995 C CA . GLU A 1 254 ? -8.992 -1.765 -16.391 1 96.44 254 GLU A CA 1
ATOM 1996 C C . GLU A 1 254 ? -8.625 -2.23 -17.797 1 96.44 254 GLU A C 1
ATOM 1998 O O . GLU A 1 254 ? -9.508 -2.566 -18.594 1 96.44 254 GLU A O 1
ATOM 2003 N N . GLU A 1 255 ? -7.395 -2.299 -18.125 1 95.75 255 GLU A N 1
ATOM 2004 C CA . GLU A 1 255 ? -6.977 -2.521 -19.5 1 95.75 255 GLU A CA 1
ATOM 2005 C C . GLU A 1 255 ? -6.703 -3.998 -19.766 1 95.75 255 GLU A C 1
ATOM 2007 O O . GLU A 1 255 ? -6.734 -4.449 -20.906 1 95.75 255 GLU A O 1
ATOM 2012 N N . LEU A 1 256 ? -6.445 -4.77 -18.672 1 94.12 256 LEU A N 1
ATOM 2013 C CA . LEU A 1 256 ? -5.949 -6.117 -18.922 1 94.12 256 LEU A CA 1
ATOM 2014 C C . LEU A 1 256 ? -6.867 -7.164 -18.297 1 94.12 256 LEU A C 1
ATOM 2016 O O . LEU A 1 256 ? -6.836 -8.336 -18.688 1 94.12 256 LEU A O 1
ATOM 2020 N N . ALA A 1 257 ? -7.676 -6.902 -17.344 1 89.12 257 ALA A N 1
ATOM 2021 C CA . ALA A 1 257 ? -8.438 -7.883 -16.578 1 89.12 257 ALA A CA 1
ATOM 2022 C C . ALA A 1 257 ? -9.438 -8.617 -17.469 1 89.12 257 ALA A C 1
ATOM 2024 O O . ALA A 1 257 ? -9.844 -9.742 -17.156 1 89.12 257 ALA A O 1
ATOM 2025 N N . GLY A 1 258 ? -9.766 -8.195 -18.609 1 89.12 258 GLY A N 1
ATOM 2026 C CA . GLY A 1 258 ? -10.773 -8.812 -19.469 1 89.12 258 GLY A CA 1
ATOM 2027 C C . GLY A 1 258 ? -10.188 -9.836 -20.422 1 89.12 258 GLY A C 1
ATOM 2028 O O . GLY A 1 258 ? -10.93 -10.555 -21.094 1 89.12 258 GLY A O 1
ATOM 2029 N N . GLU A 1 259 ? -8.922 -10.062 -20.406 1 92.38 259 GLU A N 1
ATOM 2030 C CA . GLU A 1 259 ? -8.289 -11 -21.312 1 92.38 259 GLU A CA 1
ATOM 2031 C C . GLU A 1 259 ? -8.367 -12.43 -20.781 1 92.38 259 GLU A C 1
ATOM 2033 O O . GLU A 1 259 ? -7.957 -12.688 -19.641 1 92.38 259 GLU A O 1
ATOM 2038 N N . GLN A 1 260 ? -8.805 -13.305 -21.609 1 92.5 260 GLN A N 1
ATOM 2039 C CA . GLN A 1 260 ? -9 -14.688 -21.203 1 92.5 260 GLN A CA 1
ATOM 2040 C C . GLN A 1 260 ? -7.672 -15.336 -20.797 1 92.5 260 GLN A C 1
ATOM 2042 O O . GLN A 1 260 ? -6.668 -15.18 -21.5 1 92.5 260 GLN A O 1
ATOM 2047 N N . TYR A 1 261 ? -7.609 -15.961 -19.656 1 93.75 261 TYR A N 1
ATOM 2048 C CA . TYR A 1 261 ? -6.539 -16.797 -19.109 1 93.75 261 TYR A CA 1
ATOM 2049 C C . TYR A 1 261 ? -5.406 -15.93 -18.562 1 93.75 261 TYR A C 1
ATOM 2051 O O . TYR A 1 261 ? -4.402 -16.453 -18.078 1 93.75 261 TYR A O 1
ATOM 2059 N N . LEU A 1 262 ? -5.594 -14.594 -18.672 1 95.19 262 LEU A N 1
ATOM 2060 C CA . LEU A 1 262 ? -4.594 -13.672 -18.156 1 95.19 262 LEU A CA 1
ATOM 2061 C C . LEU A 1 262 ? -5 -13.148 -16.781 1 95.19 262 LEU A C 1
ATOM 2063 O O . LEU A 1 262 ? -6.129 -12.688 -16.594 1 95.19 262 LEU A O 1
ATOM 2067 N N . THR A 1 263 ? -4.09 -13.266 -15.852 1 93.88 263 THR A N 1
ATOM 2068 C CA . THR A 1 263 ? -4.305 -12.625 -14.562 1 93.88 263 THR A CA 1
ATOM 2069 C C . THR A 1 263 ? -3.033 -11.93 -14.086 1 93.88 263 THR A C 1
ATOM 2071 O O . THR A 1 263 ? -1.926 -12.344 -14.438 1 93.88 263 THR A O 1
ATOM 2074 N N . PHE A 1 264 ? -3.15 -10.875 -13.375 1 94.12 264 PHE A N 1
ATOM 2075 C CA . PHE A 1 264 ? -2.094 -10.047 -12.805 1 94.12 264 PHE A CA 1
ATOM 2076 C C . PHE A 1 264 ? -2.473 -9.578 -11.406 1 94.12 264 PHE A C 1
ATOM 2078 O O . PHE A 1 264 ? -3.219 -8.609 -11.25 1 94.12 264 PHE A O 1
ATOM 2085 N N . ASN A 1 265 ? -1.882 -10.195 -10.422 1 94.88 265 ASN A N 1
ATOM 2086 C CA . ASN A 1 265 ? -2.312 -10.016 -9.039 1 94.88 265 ASN A CA 1
ATOM 2087 C C . ASN A 1 265 ? -1.265 -9.266 -8.219 1 94.88 265 ASN A C 1
ATOM 2089 O O . ASN A 1 265 ? -0.113 -9.695 -8.141 1 94.88 265 ASN A O 1
ATOM 2093 N N . PRO A 1 266 ? -1.631 -8.094 -7.688 1 97.75 266 PRO A N 1
ATOM 2094 C CA . PRO A 1 266 ? -0.743 -7.539 -6.664 1 97.75 266 PRO A CA 1
ATOM 2095 C C . PRO A 1 266 ? -0.854 -8.266 -5.324 1 97.75 266 PRO A C 1
ATOM 2097 O O . PRO A 1 266 ? -1.887 -8.18 -4.656 1 97.75 266 PRO A O 1
ATOM 2100 N N . GLY A 1 267 ? 0.239 -8.859 -4.898 1 95.06 267 GLY A N 1
ATOM 2101 C CA . GLY A 1 267 ? 0.222 -9.648 -3.674 1 95.06 267 GLY A CA 1
ATOM 2102 C C . GLY A 1 267 ? 0.6 -8.844 -2.443 1 95.06 267 GLY A C 1
ATOM 2103 O O . GLY A 1 267 ? 0.238 -9.203 -1.322 1 95.06 267 GLY A O 1
ATOM 2104 N N . GLN A 1 268 ? 1.366 -7.824 -2.662 1 96 268 GLN A N 1
ATOM 2105 C CA . GLN A 1 268 ? 1.789 -6.957 -1.565 1 96 268 GLN A CA 1
ATOM 2106 C C . GLN A 1 268 ? 1.995 -5.523 -2.045 1 96 268 GLN A C 1
ATOM 2108 O O . GLN A 1 268 ? 2.408 -5.297 -3.184 1 96 268 GLN A O 1
ATOM 2113 N N . PHE A 1 269 ? 1.671 -4.535 -1.207 1 98.5 269 PHE A N 1
ATOM 2114 C CA . PHE A 1 269 ? 1.871 -3.105 -1.418 1 98.5 269 PHE A CA 1
ATOM 2115 C C . PHE A 1 269 ? 2.43 -2.445 -0.163 1 98.5 269 PHE A C 1
ATOM 2117 O O . PHE A 1 269 ? 1.839 -2.551 0.914 1 98.5 269 PHE A O 1
ATOM 2124 N N . ILE A 1 270 ? 3.572 -1.779 -0.287 1 98.12 270 ILE A N 1
ATOM 2125 C CA . ILE A 1 270 ? 4.098 -0.934 0.781 1 98.12 270 ILE A CA 1
ATOM 2126 C C . ILE A 1 270 ? 4.469 0.436 0.22 1 98.12 270 ILE A C 1
ATOM 2128 O O . ILE A 1 270 ? 5.086 0.53 -0.845 1 98.12 270 ILE A O 1
ATOM 2132 N N . GLY A 1 271 ? 4.035 1.495 0.804 1 97.88 271 GLY A N 1
ATOM 2133 C CA . GLY A 1 271 ? 4.344 2.854 0.391 1 97.88 271 GLY A CA 1
ATOM 2134 C C . GLY A 1 271 ? 4.41 3.83 1.551 1 97.88 271 GLY A C 1
ATOM 2135 O O . GLY A 1 271 ? 3.646 3.713 2.512 1 97.88 271 GLY A O 1
ATOM 2136 N N . GLY A 1 272 ? 5.277 4.801 1.512 1 95.44 272 GLY A N 1
ATOM 2137 C CA . GLY A 1 272 ? 5.461 5.812 2.539 1 95.44 272 GLY A CA 1
ATOM 2138 C C . GLY A 1 272 ? 6.711 6.645 2.344 1 95.44 272 GLY A C 1
ATOM 2139 O O . GLY A 1 272 ? 7.203 6.785 1.221 1 95.44 272 GLY A O 1
ATOM 2140 N N . SER A 1 273 ? 7.16 7.289 3.426 1 89.12 273 SER A N 1
ATOM 2141 C CA . SER A 1 273 ? 8.391 8.07 3.4 1 89.12 273 SER A CA 1
ATOM 2142 C C . SER A 1 273 ? 9.617 7.16 3.295 1 89.12 273 SER A C 1
ATOM 2144 O O . SER A 1 273 ? 10.602 7.512 2.643 1 89.12 273 SER A O 1
ATOM 2146 N N . ASP A 1 274 ? 9.492 6.027 3.963 1 89.19 274 ASP A N 1
ATOM 2147 C CA . ASP A 1 274 ? 10.523 4.996 3.922 1 89.19 274 ASP A CA 1
ATOM 2148 C C . ASP A 1 274 ? 9.906 3.602 3.883 1 89.19 274 ASP A C 1
ATOM 2150 O O . ASP A 1 274 ? 8.922 3.332 4.57 1 89.19 274 ASP A O 1
ATOM 2154 N N . ILE A 1 275 ? 10.57 2.742 3.07 1 95.31 275 ILE A N 1
ATOM 2155 C CA . ILE A 1 275 ? 10.055 1.38 3.004 1 95.31 275 ILE A CA 1
ATOM 2156 C C . ILE A 1 275 ? 11.211 0.386 3.102 1 95.31 275 ILE A C 1
ATOM 2158 O O . ILE A 1 275 ? 12.367 0.743 2.857 1 95.31 275 ILE A O 1
ATOM 2162 N N . GLY A 1 276 ? 10.914 -0.759 3.555 1 94.19 276 GLY A N 1
ATOM 2163 C CA . GLY A 1 276 ? 11.812 -1.906 3.555 1 94.19 276 GLY A CA 1
ATOM 2164 C C . GLY A 1 276 ? 11.133 -3.193 3.123 1 94.19 276 GLY A C 1
ATOM 2165 O O . GLY A 1 276 ? 9.977 -3.445 3.486 1 94.19 276 GLY A O 1
ATOM 2166 N N . TYR A 1 277 ? 11.852 -3.906 2.322 1 93.94 277 TYR A N 1
ATOM 2167 C CA . TYR A 1 277 ? 11.312 -5.168 1.831 1 93.94 277 TYR A CA 1
ATOM 2168 C C . TYR A 1 277 ? 12.344 -6.285 1.939 1 93.94 277 TYR A C 1
ATOM 2170 O O . TYR A 1 277 ? 13.484 -6.129 1.488 1 93.94 277 TYR A O 1
ATOM 2178 N N . ASP A 1 278 ? 11.961 -7.367 2.541 1 88.38 278 ASP A N 1
ATOM 2179 C CA . ASP A 1 278 ? 12.797 -8.562 2.617 1 88.38 278 ASP A CA 1
ATOM 2180 C C . ASP A 1 278 ? 12.352 -9.609 1.601 1 88.38 278 ASP A C 1
ATOM 2182 O O . ASP A 1 278 ? 11.328 -10.273 1.792 1 88.38 278 ASP A O 1
ATOM 2186 N N . GLU A 1 279 ? 13.109 -9.867 0.621 1 79.12 279 GLU A N 1
ATOM 2187 C CA . GLU A 1 279 ? 12.75 -10.766 -0.473 1 79.12 279 GLU A CA 1
ATOM 2188 C C . GLU A 1 279 ? 12.664 -12.211 0.007 1 79.12 279 GLU A C 1
ATOM 2190 O O . GLU A 1 279 ? 11.969 -13.023 -0.598 1 79.12 279 GLU A O 1
ATOM 2195 N N . ILE A 1 280 ? 13.336 -12.477 1.01 1 70.25 280 ILE A N 1
ATOM 2196 C CA . ILE A 1 280 ? 13.398 -13.852 1.496 1 70.25 280 ILE A CA 1
ATOM 2197 C C . ILE A 1 280 ? 12.141 -14.18 2.295 1 70.25 280 ILE A C 1
ATOM 2199 O O . ILE A 1 280 ? 11.438 -15.148 1.999 1 70.25 280 ILE A O 1
ATOM 2203 N N . SER A 1 281 ? 11.805 -13.281 3.193 1 68.69 281 SER A N 1
ATOM 2204 C CA . SER A 1 281 ? 10.664 -13.547 4.062 1 68.69 281 SER A CA 1
ATOM 2205 C C . SER A 1 281 ? 9.359 -13.055 3.436 1 68.69 281 SER A C 1
ATOM 2207 O O . SER A 1 281 ? 8.273 -13.492 3.822 1 68.69 281 SER A O 1
ATOM 2209 N N . GLY A 1 282 ? 9.492 -12.164 2.516 1 80.12 282 GLY A N 1
ATOM 2210 C CA . GLY A 1 282 ? 8.305 -11.555 1.943 1 80.12 282 GLY A CA 1
ATOM 2211 C C . GLY A 1 282 ? 7.727 -10.453 2.812 1 80.12 282 GLY A C 1
ATOM 2212 O O . GLY A 1 282 ? 6.605 -10 2.576 1 80.12 282 GLY A O 1
ATOM 2213 N N . GLU A 1 283 ? 8.445 -10.094 3.842 1 88.38 283 GLU A N 1
ATOM 2214 C CA . GLU A 1 283 ? 7.949 -9.07 4.758 1 88.38 283 GLU A CA 1
ATOM 2215 C C .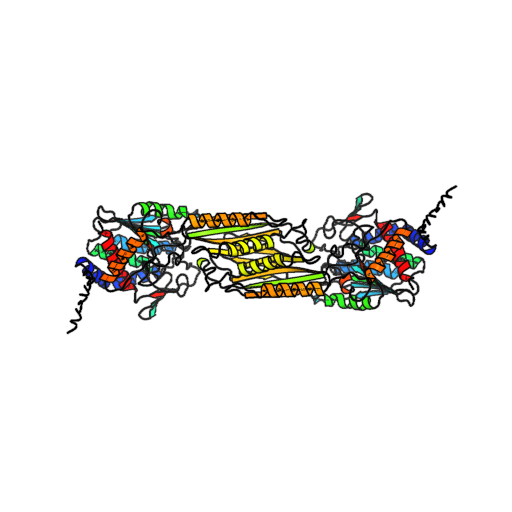 GLU A 1 283 ? 8.273 -7.672 4.246 1 88.38 283 GLU A C 1
ATOM 2217 O O . GLU A 1 283 ? 9.391 -7.406 3.807 1 88.38 283 GLU A O 1
ATOM 2222 N N . GLY A 1 284 ? 7.273 -6.801 4.254 1 93.62 284 GLY A N 1
ATOM 2223 C CA . GLY A 1 284 ? 7.434 -5.391 3.939 1 93.62 284 GLY A CA 1
ATOM 2224 C C . GLY A 1 284 ? 7.148 -4.48 5.117 1 93.62 284 GLY A C 1
ATOM 2225 O O . GLY A 1 284 ? 6.297 -4.785 5.953 1 93.62 284 GLY A O 1
ATOM 2226 N N . LYS A 1 285 ? 7.859 -3.395 5.172 1 94 285 LYS A N 1
ATOM 2227 C CA . LYS A 1 285 ? 7.656 -2.355 6.176 1 94 285 LYS A CA 1
ATOM 2228 C C . LYS A 1 285 ? 7.531 -0.98 5.523 1 94 285 LYS A C 1
ATOM 2230 O O . LYS A 1 285 ? 8.133 -0.724 4.48 1 94 285 LYS A O 1
ATOM 2235 N N . ALA A 1 286 ? 6.699 -0.201 6.102 1 94 286 ALA A N 1
ATOM 2236 C CA . ALA A 1 286 ? 6.539 1.172 5.629 1 94 286 ALA A CA 1
ATOM 2237 C C . ALA A 1 286 ? 6.434 2.146 6.801 1 94 286 ALA A C 1
ATOM 2239 O O . ALA A 1 286 ? 5.695 1.901 7.754 1 94 286 ALA A O 1
ATOM 2240 N N . LEU A 1 287 ? 7.25 3.121 6.746 1 87.25 287 LEU A N 1
ATOM 2241 C CA . LEU A 1 287 ? 7.066 4.293 7.594 1 87.25 287 LEU A CA 1
ATOM 2242 C C . LEU A 1 287 ? 6.426 5.434 6.809 1 87.25 287 LEU A C 1
ATOM 2244 O O . LEU A 1 287 ? 6.793 5.691 5.66 1 87.25 287 LEU A O 1
ATOM 2248 N N . GLY A 1 288 ? 5.383 5.969 7.395 1 84.94 288 GLY A N 1
ATOM 2249 C CA . GLY A 1 288 ? 4.707 7.074 6.738 1 84.94 288 GLY A CA 1
ATOM 2250 C C . GLY A 1 288 ? 4.004 8.008 7.707 1 84.94 288 GLY A C 1
ATOM 2251 O O . GLY A 1 288 ? 3.703 7.617 8.836 1 84.94 288 GLY A O 1
ATOM 2252 N N . LYS A 1 289 ? 3.924 9.258 7.246 1 81.25 289 LYS A N 1
ATOM 2253 C CA . LYS A 1 289 ? 3.125 10.258 7.941 1 81.25 289 LYS A CA 1
ATOM 2254 C C . LYS A 1 289 ? 2.049 10.836 7.027 1 81.25 289 LYS A C 1
ATOM 2256 O O . LYS A 1 289 ? 2.287 11.047 5.836 1 81.25 289 LYS A O 1
ATOM 2261 N N . THR A 1 290 ? 0.936 11.164 7.625 1 86.88 290 THR A N 1
ATOM 2262 C CA . THR A 1 290 ? -0.182 11.625 6.809 1 86.88 290 THR A CA 1
ATOM 2263 C C . THR A 1 290 ? 0.13 12.984 6.188 1 86.88 290 THR A C 1
ATOM 2265 O O . THR A 1 290 ? -0.382 13.312 5.113 1 86.88 290 THR A O 1
ATOM 2268 N N . ASN A 1 291 ? 1.035 13.75 6.762 1 82.88 291 ASN A N 1
ATOM 2269 C CA . ASN A 1 291 ? 1.312 15.094 6.281 1 82.88 291 ASN A CA 1
ATOM 2270 C C . ASN A 1 291 ? 2.559 15.133 5.402 1 82.88 291 ASN A C 1
ATOM 2272 O O . ASN A 1 291 ? 3.129 16.203 5.176 1 82.88 291 ASN A O 1
ATOM 2276 N N . ILE A 1 292 ? 2.996 14 4.949 1 83.94 292 ILE A N 1
ATOM 2277 C CA . ILE A 1 292 ? 4.148 13.914 4.059 1 83.94 292 ILE A CA 1
ATOM 2278 C C . ILE A 1 292 ? 3.756 13.164 2.785 1 83.94 292 ILE A C 1
ATOM 2280 O O . ILE A 1 292 ? 3.115 12.109 2.848 1 83.94 292 ILE A O 1
ATOM 2284 N N . VAL A 1 293 ? 4.148 13.688 1.692 1 92.5 293 VAL A N 1
ATOM 2285 C CA . VAL A 1 293 ? 3.949 13 0.423 1 92.5 293 VAL A CA 1
ATOM 2286 C C . VAL A 1 293 ? 4.895 11.805 0.329 1 92.5 293 VAL A C 1
ATOM 2288 O O . VAL A 1 293 ? 6.098 11.938 0.561 1 92.5 293 VAL A O 1
ATOM 2291 N N . ALA A 1 294 ? 4.344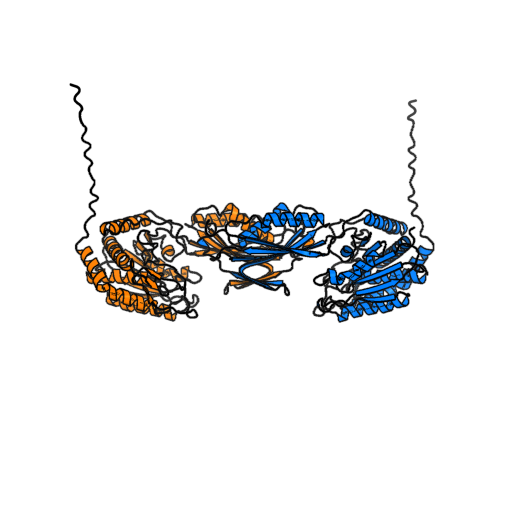 10.688 0.051 1 94.38 294 ALA A N 1
ATOM 2292 C CA . ALA A 1 294 ? 5.125 9.453 0.047 1 94.38 294 ALA A CA 1
ATOM 2293 C C . ALA A 1 294 ? 6.234 9.516 -1 1 94.38 294 ALA A C 1
ATOM 2295 O O . ALA A 1 294 ? 5.98 9.828 -2.166 1 94.38 294 ALA A O 1
ATOM 2296 N N . ARG A 1 295 ? 7.406 9.133 -0.619 1 95.38 295 ARG A N 1
ATOM 2297 C CA . ARG A 1 295 ? 8.578 9.172 -1.488 1 95.38 295 ARG A CA 1
ATOM 2298 C C . ARG A 1 295 ? 8.703 7.883 -2.297 1 95.38 295 ARG A C 1
ATOM 2300 O O . ARG A 1 295 ? 9.18 7.902 -3.434 1 95.38 295 ARG A O 1
ATOM 2307 N N . GLU A 1 296 ? 8.305 6.766 -1.65 1 97.38 296 GLU A N 1
ATOM 2308 C CA . GLU A 1 296 ? 8.539 5.465 -2.273 1 97.38 296 GLU A CA 1
ATOM 2309 C C . GLU A 1 296 ? 7.324 4.555 -2.117 1 97.38 296 GLU A C 1
ATOM 2311 O O . GLU A 1 296 ? 6.613 4.621 -1.112 1 97.38 296 GLU A O 1
ATOM 2316 N N . ALA A 1 297 ? 7.145 3.703 -3.1 1 98.44 297 ALA A N 1
ATOM 2317 C CA . ALA A 1 297 ? 6.184 2.604 -3.031 1 98.44 297 ALA A CA 1
ATOM 2318 C C . ALA A 1 297 ? 6.699 1.379 -3.781 1 98.44 297 ALA A C 1
ATOM 2320 O O . ALA A 1 297 ? 7.453 1.508 -4.75 1 98.44 297 ALA A O 1
ATOM 2321 N N . LEU A 1 298 ? 6.387 0.252 -3.293 1 98.62 298 LEU A N 1
ATOM 2322 C CA . LEU A 1 298 ? 6.773 -1.029 -3.875 1 98.62 298 LEU A CA 1
ATOM 2323 C C . LEU A 1 298 ? 5.586 -1.986 -3.914 1 98.62 298 LEU A C 1
ATOM 2325 O O . LEU A 1 298 ? 4.871 -2.139 -2.92 1 98.62 298 LEU A O 1
ATOM 2329 N N . VAL A 1 299 ? 5.363 -2.561 -5.09 1 98.5 299 VAL A N 1
ATOM 2330 C CA . VAL A 1 299 ? 4.316 -3.562 -5.254 1 98.5 299 VAL A CA 1
ATOM 2331 C C . VAL A 1 299 ? 4.906 -4.832 -5.867 1 98.5 299 VAL A C 1
ATOM 2333 O O . VAL A 1 299 ? 5.672 -4.766 -6.828 1 98.5 299 VAL A O 1
ATOM 2336 N N . THR A 1 300 ? 4.621 -5.957 -5.266 1 96.62 300 THR A N 1
ATOM 2337 C CA . THR A 1 300 ? 4.988 -7.246 -5.84 1 96.62 300 THR A CA 1
ATOM 2338 C C . THR A 1 300 ? 3.742 -8.031 -6.25 1 96.62 300 THR A C 1
ATOM 2340 O O . THR A 1 300 ? 2.705 -7.945 -5.59 1 96.62 300 THR A O 1
ATOM 2343 N N . GLY A 1 301 ? 3.838 -8.703 -7.379 1 95.38 301 GLY A N 1
ATOM 2344 C CA . GLY A 1 301 ? 2.684 -9.43 -7.879 1 95.38 301 GLY A CA 1
ATOM 2345 C C . GLY A 1 301 ? 3.057 -10.547 -8.836 1 95.38 301 GLY A C 1
ATOM 2346 O O . GLY A 1 301 ? 4.238 -10.805 -9.078 1 95.38 301 GLY A O 1
ATOM 2347 N N . ASP A 1 302 ? 2.047 -11.242 -9.273 1 94.19 302 ASP A N 1
ATOM 2348 C CA . ASP A 1 302 ? 2.285 -12.328 -10.219 1 94.19 302 ASP A CA 1
ATOM 2349 C C . ASP A 1 302 ? 1.508 -12.109 -11.516 1 94.19 302 ASP A C 1
ATOM 2351 O O . ASP A 1 302 ? 0.578 -11.305 -11.562 1 94.19 302 ASP A O 1
ATOM 2355 N N . LEU A 1 303 ? 1.929 -12.766 -12.547 1 95.88 303 LEU A N 1
ATOM 2356 C CA . LEU A 1 303 ? 1.352 -12.773 -13.883 1 95.88 303 LEU A CA 1
ATOM 2357 C C . LEU A 1 303 ? 1.146 -14.203 -14.375 1 95.88 303 LEU A C 1
ATOM 2359 O O . LEU A 1 303 ? 2.102 -14.977 -14.469 1 95.88 303 LEU A O 1
ATOM 2363 N N . ARG A 1 304 ? -0.081 -14.594 -14.586 1 95.31 304 ARG A N 1
ATOM 2364 C CA . ARG A 1 304 ? -0.426 -15.883 -15.172 1 95.31 304 ARG A CA 1
ATOM 2365 C C . ARG A 1 304 ? -0.858 -15.719 -16.625 1 95.31 304 ARG A C 1
ATOM 2367 O O . ARG A 1 304 ? -1.546 -14.758 -16.969 1 95.31 304 ARG A O 1
ATOM 2374 N N . PHE A 1 305 ? -0.5 -16.641 -17.438 1 96.12 305 PHE A N 1
ATOM 2375 C CA . PHE A 1 305 ? -0.682 -16.516 -18.891 1 96.12 305 PHE A CA 1
ATOM 2376 C C . PHE A 1 305 ? -0.76 -17.891 -19.547 1 96.12 305 PHE A C 1
ATOM 2378 O O . PHE A 1 305 ? -0.366 -18.891 -18.953 1 96.12 305 PHE A O 1
ATOM 2385 N N . LEU A 1 306 ? -1.271 -17.906 -20.719 1 95.94 306 LEU A N 1
ATOM 2386 C CA . LEU A 1 306 ? -1.282 -19.109 -21.547 1 95.94 306 LEU A CA 1
ATOM 2387 C C . LEU A 1 306 ? -0.541 -18.859 -22.859 1 95.94 306 LEU A C 1
ATOM 2389 O O . LEU A 1 306 ? -1.115 -18.344 -23.812 1 95.94 306 LEU A O 1
ATOM 2393 N N . GLY A 1 307 ? 0.695 -19.266 -22.906 1 93.94 307 GLY A N 1
ATOM 2394 C CA . GLY A 1 307 ? 1.547 -19.078 -24.078 1 93.94 307 GLY A CA 1
ATOM 2395 C C . GLY A 1 307 ? 2.449 -17.859 -23.953 1 93.94 307 GLY A C 1
ATOM 2396 O O . GLY A 1 307 ? 2.057 -16.844 -23.391 1 93.94 307 GLY A O 1
ATOM 2397 N N . GLU A 1 308 ? 3.602 -17.906 -24.547 1 93.44 308 GLU A N 1
ATOM 2398 C CA . GLU A 1 308 ? 4.602 -16.844 -24.484 1 93.44 308 GLU A CA 1
ATOM 2399 C C . GLU A 1 308 ? 4.094 -15.57 -25.141 1 93.44 308 GLU A C 1
ATOM 2401 O O . GLU A 1 308 ? 4.34 -14.469 -24.641 1 93.44 308 GLU A O 1
ATOM 2406 N N . PRO A 1 309 ? 3.324 -15.68 -26.25 1 95.38 309 PRO A N 1
ATOM 2407 C CA . PRO A 1 309 ? 2.832 -14.453 -26.875 1 95.38 309 PRO A CA 1
ATOM 2408 C C . PRO A 1 309 ? 1.917 -13.648 -25.953 1 95.38 309 PRO A C 1
ATOM 2410 O O . PRO A 1 309 ? 2.016 -12.422 -25.891 1 95.38 309 PRO A O 1
ATOM 2413 N N . GLN A 1 310 ? 1.046 -14.336 -25.203 1 96.19 310 GLN A N 1
ATOM 2414 C CA . GLN A 1 310 ? 0.165 -13.633 -24.266 1 96.19 310 GLN A CA 1
ATOM 2415 C C . GLN A 1 310 ? 0.962 -12.969 -23.141 1 96.19 310 GLN A C 1
ATOM 2417 O O . GLN A 1 310 ? 0.684 -11.836 -22.766 1 96.19 310 GLN A O 1
ATOM 2422 N N . LYS A 1 311 ? 1.945 -13.68 -22.641 1 96.56 311 LYS A N 1
ATOM 2423 C CA . LYS A 1 311 ? 2.811 -13.156 -21.594 1 96.56 311 LYS A CA 1
ATOM 2424 C C . LYS A 1 311 ? 3.504 -11.867 -22.031 1 96.56 311 LYS A C 1
ATOM 2426 O O . LYS A 1 311 ? 3.441 -10.852 -21.344 1 96.56 311 LYS A O 1
ATOM 2431 N N . GLU A 1 312 ? 4.117 -11.93 -23.203 1 97.5 312 GLU A N 1
ATOM 2432 C CA . GLU A 1 312 ? 4.906 -10.797 -23.672 1 97.5 312 GLU A CA 1
ATOM 2433 C C . GLU A 1 312 ? 4.008 -9.617 -24.047 1 97.5 312 GLU A C 1
ATOM 2435 O O . GLU A 1 312 ? 4.375 -8.461 -23.844 1 97.5 312 GLU A O 1
ATOM 2440 N N . ALA A 1 313 ? 2.852 -9.898 -24.625 1 97.75 313 ALA A N 1
ATOM 2441 C CA . ALA A 1 313 ? 1.896 -8.836 -24.922 1 97.75 313 ALA A CA 1
ATOM 2442 C C . ALA A 1 313 ? 1.443 -8.133 -23.656 1 97.75 313 ALA A C 1
ATOM 2444 O O . ALA A 1 313 ? 1.318 -6.906 -23.625 1 97.75 313 ALA A O 1
ATOM 2445 N N . ALA A 1 314 ? 1.17 -8.906 -22.625 1 97.75 314 ALA A N 1
ATOM 2446 C CA . ALA A 1 314 ? 0.776 -8.336 -21.344 1 97.75 314 ALA A CA 1
ATOM 2447 C C . ALA A 1 314 ? 1.886 -7.461 -20.766 1 97.75 314 ALA A C 1
ATOM 2449 O O . ALA A 1 314 ? 1.63 -6.344 -20.312 1 97.75 314 ALA A O 1
ATOM 2450 N N . ARG A 1 315 ? 3.105 -7.973 -20.812 1 98.19 315 ARG A N 1
ATOM 2451 C CA . ARG A 1 315 ? 4.254 -7.238 -20.297 1 98.19 315 ARG A CA 1
ATOM 2452 C C . ARG A 1 315 ? 4.453 -5.926 -21.047 1 98.19 315 ARG A C 1
ATOM 2454 O O . ARG A 1 315 ? 4.77 -4.902 -20.438 1 98.19 315 ARG A O 1
ATOM 2461 N N . GLU A 1 316 ? 4.266 -5.98 -22.312 1 98.25 316 GLU A N 1
ATOM 2462 C CA . GLU A 1 316 ? 4.398 -4.766 -23.125 1 98.25 316 GLU A CA 1
ATOM 2463 C C . GLU A 1 316 ? 3.35 -3.729 -22.734 1 98.25 316 GLU A C 1
ATOM 2465 O O . GLU A 1 316 ? 3.658 -2.543 -22.594 1 98.25 316 GLU A O 1
ATOM 2470 N N . LYS A 1 317 ? 2.137 -4.16 -22.609 1 97.94 317 LYS A N 1
ATOM 2471 C CA . LYS A 1 317 ? 1.073 -3.258 -22.172 1 97.94 317 LYS A CA 1
ATOM 2472 C C . LYS A 1 317 ? 1.361 -2.693 -20.797 1 97.94 317 LYS A C 1
ATOM 2474 O O . LYS A 1 317 ? 1.15 -1.504 -20.547 1 97.94 317 LYS A O 1
ATOM 2479 N N . MET A 1 318 ? 1.828 -3.541 -19.922 1 98.25 318 MET A N 1
ATOM 2480 C CA . MET A 1 318 ? 2.156 -3.115 -18.562 1 98.25 318 MET A CA 1
ATOM 2481 C C . MET A 1 318 ? 3.277 -2.082 -18.578 1 98.25 318 MET A C 1
ATOM 2483 O O . MET A 1 318 ? 3.209 -1.078 -17.859 1 98.25 318 MET A O 1
ATOM 2487 N N . ARG A 1 319 ? 4.277 -2.32 -19.422 1 98.5 319 ARG A N 1
ATOM 2488 C CA . ARG A 1 319 ? 5.371 -1.364 -19.547 1 98.5 319 ARG A CA 1
ATOM 2489 C C . ARG A 1 319 ? 4.863 -0.015 -20.047 1 98.5 319 ARG A C 1
ATOM 2491 O O . ARG A 1 319 ? 5.332 1.034 -19.594 1 98.5 319 ARG A O 1
ATOM 2498 N N . LYS A 1 320 ? 3.984 -0.009 -20.984 1 98.56 320 LYS A N 1
ATOM 2499 C CA . LYS A 1 320 ? 3.424 1.227 -21.516 1 98.56 320 LYS A CA 1
ATOM 2500 C C . LYS A 1 320 ? 2.668 2.002 -20.438 1 98.56 320 LYS A C 1
ATOM 2502 O O . LYS A 1 320 ? 2.793 3.227 -20.344 1 98.56 320 LYS A O 1
ATOM 2507 N N . ILE A 1 321 ? 1.891 1.332 -19.688 1 98.44 321 ILE A N 1
ATOM 2508 C CA . ILE A 1 321 ? 1.128 1.946 -18.609 1 98.44 321 ILE A CA 1
ATOM 2509 C C . ILE A 1 321 ? 2.084 2.566 -17.594 1 98.44 321 ILE A C 1
ATOM 2511 O O . ILE A 1 321 ? 1.876 3.697 -17.141 1 98.44 321 ILE A O 1
ATOM 2515 N N . VAL A 1 322 ? 3.178 1.842 -17.219 1 98.62 322 VAL A N 1
ATOM 2516 C CA . VAL A 1 322 ? 4.152 2.252 -16.219 1 98.62 322 VAL A CA 1
ATOM 2517 C C . VAL A 1 322 ? 4.91 3.482 -16.703 1 98.62 322 VAL A C 1
ATOM 2519 O O . VAL A 1 322 ? 5.266 4.359 -15.914 1 98.62 322 VAL A O 1
ATOM 2522 N N . ALA A 1 323 ? 5.082 3.646 -18.016 1 98.06 323 ALA A N 1
ATOM 2523 C CA . ALA A 1 323 ? 5.895 4.707 -18.594 1 98.06 323 ALA A CA 1
ATOM 2524 C C . ALA A 1 323 ? 5.137 6.031 -18.609 1 98.06 323 ALA A C 1
ATOM 2526 O O . ALA A 1 323 ? 5.734 7.094 -18.797 1 98.06 323 ALA A O 1
ATOM 2527 N N . ALA A 1 324 ? 3.799 6.004 -18.422 1 97.88 324 ALA A N 1
ATOM 2528 C CA . ALA A 1 324 ? 2.975 7.211 -18.453 1 97.88 324 ALA A CA 1
ATOM 2529 C C . ALA A 1 324 ? 2.855 7.824 -17.062 1 97.88 324 ALA A C 1
ATOM 2531 O O . ALA A 1 324 ? 1.754 7.934 -16.516 1 97.88 324 ALA A O 1
ATOM 2532 N N . ASN A 1 325 ? 3.957 8.367 -16.609 1 97.56 325 ASN A N 1
ATOM 2533 C CA . ASN A 1 325 ? 4.074 8.797 -15.211 1 97.56 325 ASN A CA 1
ATOM 2534 C C . ASN A 1 325 ? 3.18 10 -14.922 1 97.56 325 ASN A C 1
ATOM 2536 O O . ASN A 1 325 ? 2.984 10.859 -15.781 1 97.56 325 ASN A O 1
ATOM 2540 N N . LEU A 1 326 ? 2.619 10.102 -13.734 1 97.69 326 LEU A N 1
ATOM 2541 C CA . LEU A 1 326 ? 2.062 11.336 -13.195 1 97.69 326 LEU A CA 1
ATOM 2542 C C . LEU A 1 326 ? 3.152 12.375 -12.984 1 97.69 326 LEU A C 1
ATOM 2544 O O . LEU A 1 326 ? 4.328 12.039 -12.836 1 97.69 326 LEU A O 1
ATOM 2548 N N . ASN A 1 327 ? 2.725 13.586 -12.93 1 96.75 327 ASN A N 1
ATOM 2549 C CA . ASN A 1 327 ? 3.666 14.672 -12.672 1 96.75 327 ASN A CA 1
ATOM 2550 C C . ASN A 1 327 ? 4.445 14.445 -11.375 1 96.75 327 ASN A C 1
ATOM 2552 O O . ASN A 1 327 ? 3.861 14.086 -10.352 1 96.75 327 ASN A O 1
ATOM 2556 N N . GLY A 1 328 ? 5.785 14.594 -11.461 1 96.56 328 GLY A N 1
ATOM 2557 C CA . GLY A 1 328 ? 6.648 14.555 -10.289 1 96.56 328 GLY A CA 1
ATOM 2558 C C . GLY A 1 328 ? 6.926 13.148 -9.805 1 96.56 328 GLY A C 1
ATOM 2559 O O . GLY A 1 328 ? 7.418 12.953 -8.688 1 96.56 328 GLY A O 1
ATOM 2560 N N . THR A 1 329 ? 6.566 12.109 -10.609 1 97.75 329 THR A N 1
ATOM 2561 C CA . THR A 1 329 ? 6.789 10.734 -10.18 1 97.75 329 THR A CA 1
ATOM 2562 C C . THR A 1 329 ? 7.605 9.969 -11.219 1 97.75 329 THR A C 1
ATOM 2564 O O . THR A 1 329 ? 7.793 10.445 -12.336 1 97.75 329 THR A O 1
ATOM 2567 N N . THR A 1 330 ? 8.219 8.914 -10.812 1 98.25 330 THR A N 1
ATOM 2568 C CA . THR A 1 330 ? 8.828 7.922 -11.688 1 98.25 330 THR A CA 1
ATOM 2569 C C . THR A 1 330 ? 8.336 6.52 -11.352 1 98.25 330 THR A C 1
ATOM 2571 O O . THR A 1 330 ? 7.824 6.285 -10.25 1 98.25 330 THR A O 1
ATOM 2574 N N . ALA A 1 331 ? 8.469 5.605 -12.281 1 98.62 331 ALA A N 1
ATOM 2575 C CA . ALA A 1 331 ? 8.039 4.227 -12.078 1 98.62 331 ALA A CA 1
ATOM 2576 C C . ALA A 1 331 ? 8.898 3.258 -12.883 1 98.62 331 ALA A C 1
ATOM 2578 O O . ALA A 1 331 ? 9.359 3.588 -13.984 1 98.62 331 ALA A O 1
ATOM 2579 N N . GLU A 1 332 ? 9.117 2.152 -12.273 1 98.56 332 GLU A N 1
ATOM 2580 C CA . GLU A 1 332 ? 9.828 1.054 -12.914 1 98.56 332 GLU A CA 1
ATOM 2581 C C . GLU A 1 332 ? 9.18 -0.29 -12.602 1 98.56 332 GLU A C 1
ATOM 2583 O O . GLU A 1 332 ? 8.758 -0.53 -11.469 1 98.56 332 GLU A O 1
ATOM 2588 N N . ILE A 1 333 ? 9.117 -1.138 -13.633 1 98.5 333 ILE A N 1
ATOM 2589 C CA . ILE A 1 333 ? 8.609 -2.488 -13.422 1 98.5 333 ILE A CA 1
ATOM 2590 C C . ILE A 1 333 ? 9.641 -3.51 -13.898 1 98.5 333 ILE A C 1
ATOM 2592 O O . ILE A 1 333 ? 10.25 -3.336 -14.953 1 98.5 333 ILE A O 1
ATOM 2596 N N . VAL A 1 334 ? 9.875 -4.488 -13.102 1 97.81 334 VAL A N 1
ATOM 2597 C CA . VAL A 1 334 ? 10.766 -5.598 -13.445 1 97.81 334 VAL A CA 1
ATOM 2598 C C . VAL A 1 334 ? 9.984 -6.91 -13.43 1 97.81 334 VAL A C 1
ATOM 2600 O O . VAL A 1 334 ? 9.242 -7.184 -12.484 1 97.81 334 VAL A O 1
ATOM 2603 N N . PHE A 1 335 ? 10.219 -7.625 -14.5 1 96.75 335 PHE A N 1
ATOM 2604 C CA . PHE A 1 335 ? 9.57 -8.93 -14.602 1 96.75 335 PHE A CA 1
ATOM 2605 C C . PHE A 1 335 ? 10.547 -10.047 -14.281 1 96.75 335 PHE A C 1
ATOM 2607 O O . PHE A 1 335 ? 11.742 -9.938 -14.57 1 96.75 335 PHE A O 1
ATOM 2614 N N . LYS A 1 336 ? 10.016 -11.086 -13.688 1 91.31 336 LYS A N 1
ATOM 2615 C CA . LYS A 1 336 ? 10.797 -12.289 -13.414 1 91.31 336 LYS A CA 1
ATOM 2616 C C . LYS A 1 336 ? 10.094 -13.539 -13.945 1 91.31 336 LYS A C 1
ATOM 2618 O O . LYS A 1 336 ? 8.977 -13.852 -13.539 1 91.31 336 LYS A O 1
ATOM 2623 N N . ASP A 1 337 ? 10.828 -14.219 -14.773 1 89.94 337 AS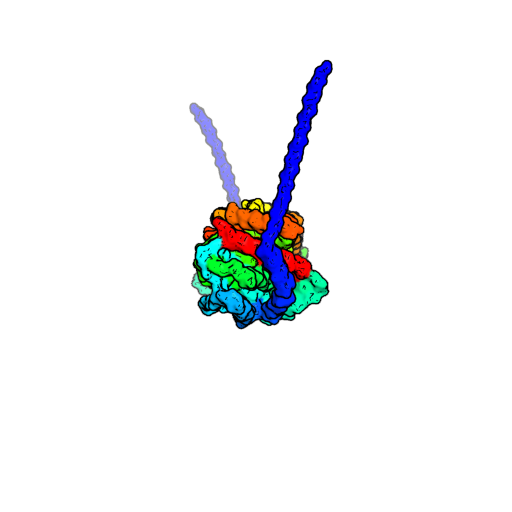P A N 1
ATOM 2624 C CA . ASP A 1 337 ? 10.25 -15.438 -15.336 1 89.94 337 ASP A CA 1
ATOM 2625 C C . ASP A 1 337 ? 10.172 -16.547 -14.281 1 89.94 337 ASP A C 1
ATOM 2627 O O . ASP A 1 337 ? 11.031 -16.641 -13.406 1 89.94 337 ASP A O 1
ATOM 2631 N N . GLY A 1 338 ? 9.117 -17.312 -14.438 1 89.06 338 GLY A N 1
ATOM 2632 C CA . GLY A 1 338 ? 8.922 -18.484 -13.609 1 89.06 338 GLY A CA 1
ATOM 2633 C C . GLY A 1 338 ? 8.68 -19.75 -14.414 1 89.06 338 GLY A C 1
ATOM 2634 O O . GLY A 1 338 ? 9.492 -20.125 -15.258 1 89.06 338 GLY A O 1
ATOM 2635 N N . ILE A 1 339 ? 7.555 -20.344 -14.219 1 90.88 339 ILE A N 1
ATOM 2636 C CA . ILE A 1 339 ? 7.203 -21.578 -14.906 1 90.88 339 ILE A CA 1
ATOM 2637 C C . ILE A 1 339 ? 6.52 -21.266 -16.234 1 90.88 339 ILE A C 1
ATOM 2639 O O . ILE A 1 339 ? 5.559 -20.484 -16.266 1 90.88 339 ILE A O 1
ATOM 2643 N N . PRO A 1 340 ? 7.031 -21.859 -17.312 1 93.19 340 PRO A N 1
ATOM 2644 C CA . PRO A 1 340 ? 6.359 -21.656 -18.594 1 93.19 340 PRO A CA 1
ATOM 2645 C C . PRO A 1 340 ? 4.957 -22.266 -18.625 1 93.19 340 PRO A C 1
ATOM 2647 O O . PRO A 1 340 ? 4.59 -23.031 -17.75 1 93.19 340 PRO A O 1
ATOM 2650 N N . SER A 1 341 ? 4.199 -21.828 -19.688 1 95.31 341 SER A N 1
ATOM 2651 C CA . SER A 1 341 ? 2.879 -22.422 -19.875 1 95.31 341 SER A CA 1
ATOM 2652 C C . SER A 1 341 ? 2.961 -23.719 -20.672 1 95.31 341 SER A C 1
ATOM 2654 O O . SER A 1 341 ? 3.996 -24.016 -21.281 1 95.31 341 SER A O 1
ATOM 2656 N N . MET A 1 342 ? 1.958 -24.562 -20.484 1 96.75 342 MET A N 1
ATOM 2657 C CA . MET A 1 342 ? 1.635 -25.656 -21.375 1 96.75 342 MET A CA 1
ATOM 2658 C C . MET A 1 342 ? 0.466 -25.297 -22.297 1 96.75 342 MET A C 1
ATOM 2660 O O . MET A 1 342 ? -0.695 -25.469 -21.922 1 96.75 342 MET A O 1
ATOM 2664 N N . PRO A 1 343 ? 0.804 -24.797 -23.531 1 94.94 343 PRO A N 1
ATOM 2665 C CA . PRO A 1 343 ? -0.303 -24.469 -24.422 1 94.94 343 PRO A CA 1
ATOM 2666 C C . PRO A 1 343 ? -1.026 -25.703 -24.953 1 94.94 343 PRO A C 1
ATOM 2668 O O . PRO A 1 343 ? -0.424 -26.766 -25.078 1 94.94 343 PRO A O 1
ATOM 2671 N N . PRO A 1 344 ? -2.273 -25.469 -25.234 1 95.62 344 PRO A N 1
ATOM 2672 C CA . PRO A 1 344 ? -2.957 -26.594 -25.906 1 95.62 344 PRO A CA 1
ATOM 2673 C C . PRO A 1 344 ? -2.479 -26.812 -27.328 1 95.62 344 PRO A C 1
ATOM 2675 O O . PRO A 1 344 ? -2.195 -25.844 -28.047 1 95.62 344 PRO A O 1
ATOM 2678 N N . THR A 1 345 ? -2.301 -28.062 -27.75 1 96.12 345 THR A N 1
ATOM 2679 C CA . THR A 1 345 ? -1.862 -28.406 -29.109 1 96.12 345 THR A CA 1
ATOM 2680 C C . THR A 1 345 ? -2.689 -29.562 -29.672 1 96.12 345 THR A C 1
ATOM 2682 O O . THR A 1 345 ? -3.379 -30.25 -28.922 1 96.12 345 THR A O 1
ATOM 2685 N N . SER A 1 346 ? -2.598 -29.656 -30.984 1 97.38 346 SER A N 1
ATOM 2686 C CA . SER A 1 346 ? -3.277 -30.781 -31.609 1 97.38 346 SER A CA 1
ATOM 2687 C C . SER A 1 346 ? -2.75 -32.125 -31.094 1 97.38 346 SER A C 1
ATOM 2689 O O . SER A 1 346 ? -3.504 -33.094 -30.969 1 97.38 346 SER A O 1
ATOM 2691 N N . GLY A 1 347 ? -1.484 -32.156 -30.75 1 97.75 347 GLY A N 1
ATOM 2692 C CA . GLY A 1 347 ? -0.903 -33.375 -30.188 1 97.75 347 GLY A CA 1
ATOM 2693 C C . GLY A 1 347 ? -1.455 -33.688 -28.812 1 97.75 347 GLY A C 1
ATOM 2694 O O . GLY A 1 347 ? -1.72 -34.875 -28.516 1 97.75 347 GLY A O 1
ATOM 2695 N N . ASN A 1 348 ? -1.628 -32.656 -28.031 1 98.12 348 ASN A N 1
ATOM 2696 C CA . ASN A 1 348 ? -2.229 -32.875 -26.719 1 98.12 348 ASN A CA 1
ATOM 2697 C C . ASN A 1 348 ? -3.643 -33.438 -26.844 1 98.12 348 ASN A C 1
ATOM 2699 O O . ASN A 1 348 ? -3.996 -34.406 -26.141 1 98.12 348 ASN A O 1
ATOM 2703 N N . TYR A 1 349 ? -4.406 -32.906 -27.75 1 97.88 349 TYR A N 1
ATOM 2704 C CA . TYR A 1 349 ? -5.781 -33.344 -27.938 1 97.88 349 TYR A CA 1
ATOM 2705 C C . TYR A 1 349 ? -5.824 -34.781 -28.469 1 97.88 349 TYR A C 1
ATOM 2707 O O . TYR A 1 349 ? -6.715 -35.531 -28.109 1 97.88 349 TYR A O 1
ATOM 2715 N N . ALA A 1 350 ? -4.902 -35.062 -29.266 1 97.94 350 ALA A N 1
ATOM 2716 C CA . ALA A 1 350 ? -4.832 -36.438 -29.781 1 97.94 350 ALA A CA 1
ATOM 2717 C C . ALA A 1 350 ? -4.609 -37.438 -28.672 1 97.94 350 ALA A C 1
ATOM 2719 O O . ALA A 1 350 ? -5.156 -38.562 -28.703 1 97.94 350 ALA A O 1
ATOM 2720 N N . LEU A 1 351 ? -3.805 -37.094 -27.75 1 98.19 351 LEU A N 1
ATOM 2721 C CA . LEU A 1 351 ? -3.588 -37.969 -26.594 1 98.19 351 LEU A CA 1
ATOM 2722 C C . LEU A 1 351 ? -4.879 -38.125 -25.797 1 98.19 351 LEU A C 1
ATOM 2724 O O . LEU A 1 351 ? -5.16 -39.219 -25.297 1 98.19 351 LEU A O 1
ATOM 2728 N N . VAL A 1 352 ? -5.664 -37.062 -25.703 1 98.06 352 VAL A N 1
ATOM 2729 C CA . VAL A 1 352 ? -6.941 -37.156 -25 1 98.06 352 VAL A CA 1
ATOM 2730 C C . VAL A 1 352 ? -7.887 -38.094 -25.75 1 98.06 352 VAL A C 1
ATOM 2732 O O . VAL A 1 352 ? -8.648 -38.844 -25.125 1 98.06 352 VAL A O 1
ATOM 2735 N N . ASP A 1 353 ? -7.82 -38.031 -27.031 1 97.75 353 ASP A N 1
ATOM 2736 C CA . ASP A 1 353 ? -8.648 -38.938 -27.844 1 97.75 353 ASP A CA 1
ATOM 2737 C C . ASP A 1 353 ? -8.328 -40.406 -27.531 1 97.75 353 ASP A C 1
ATOM 2739 O O . ASP A 1 353 ? -9.234 -41.25 -27.453 1 97.75 353 ASP A O 1
ATOM 2743 N N . VAL A 1 354 ? -7.074 -40.688 -27.391 1 97.5 354 VAL A N 1
ATOM 2744 C CA . VAL A 1 354 ? -6.676 -42.062 -27.062 1 97.5 354 VAL A CA 1
ATOM 2745 C C . VAL A 1 354 ? -7.211 -42.438 -25.688 1 97.5 354 VAL A C 1
ATOM 2747 O O . VAL A 1 354 ? -7.773 -43.5 -25.5 1 97.5 354 VAL A O 1
ATOM 2750 N N . LEU A 1 355 ? -7.031 -41.531 -24.766 1 97.81 355 LEU A N 1
ATOM 2751 C CA . LEU A 1 355 ? -7.52 -41.75 -23.406 1 97.81 355 LEU A CA 1
ATOM 2752 C C . LEU A 1 355 ? -9.031 -41.938 -23.406 1 97.81 355 LEU A C 1
ATOM 2754 O O . LEU A 1 355 ? -9.547 -42.844 -22.703 1 97.81 355 LEU A O 1
ATOM 2758 N N . ASN A 1 356 ? -9.703 -41.156 -24.172 1 97.75 356 ASN A N 1
ATOM 2759 C CA . ASN A 1 356 ? -11.156 -41.25 -24.266 1 97.75 356 ASN A CA 1
ATOM 2760 C C . ASN A 1 356 ? -11.602 -42.594 -24.812 1 97.75 356 ASN A C 1
ATOM 2762 O O . ASN A 1 356 ? -12.547 -43.188 -24.312 1 97.75 356 ASN A O 1
ATOM 2766 N N . ARG A 1 357 ? -10.953 -43.062 -25.797 1 97 357 ARG A N 1
ATOM 2767 C CA . ARG A 1 357 ? -11.281 -44.375 -26.375 1 97 357 ARG A CA 1
ATOM 2768 C C . ARG A 1 357 ? -11.078 -45.469 -25.359 1 97 357 ARG A C 1
ATOM 2770 O O . ARG A 1 357 ? -11.914 -46.375 -25.25 1 97 357 ARG A O 1
ATOM 2777 N N . VAL A 1 358 ? -9.977 -45.375 -24.672 1 97.12 358 VAL A N 1
ATOM 2778 C CA . VAL A 1 358 ? -9.719 -46.375 -23.641 1 97.12 358 VAL A CA 1
ATOM 2779 C C . VAL A 1 358 ? -10.852 -46.344 -22.609 1 97.12 358 VAL A C 1
ATOM 2781 O O . VAL A 1 358 ? -11.375 -47.406 -22.234 1 97.12 358 VAL A O 1
ATOM 2784 N N . SER A 1 359 ? -11.18 -45.188 -22.188 1 97 359 SER A N 1
ATOM 2785 C CA . SER A 1 359 ? -12.219 -45.031 -21.172 1 97 359 SER A CA 1
ATOM 2786 C C . SER A 1 359 ? -13.547 -45.594 -21.656 1 97 359 SER A C 1
ATOM 2788 O O . SER A 1 359 ? -14.234 -46.281 -20.906 1 97 359 SER A O 1
ATOM 2790 N N . LEU A 1 360 ? -13.891 -45.375 -22.844 1 96.81 360 LEU A N 1
ATOM 2791 C CA . LEU A 1 360 ? -15.133 -45.875 -23.422 1 96.81 360 LEU A CA 1
ATOM 2792 C C . LEU A 1 360 ? -15.102 -47.375 -23.562 1 96.81 360 LEU A C 1
ATOM 2794 O O . LEU A 1 360 ? -16.078 -48.062 -23.234 1 96.81 360 LEU A O 1
ATOM 2798 N N . ASP A 1 361 ? -14 -47.875 -23.984 1 96.75 361 ASP A N 1
ATOM 2799 C CA . ASP A 1 361 ? -13.859 -49.312 -24.156 1 96.75 361 ASP A CA 1
ATOM 2800 C C . ASP A 1 361 ? -13.969 -50.031 -22.828 1 96.75 361 ASP A C 1
ATOM 2802 O O . ASP A 1 361 ? -14.406 -51.188 -22.766 1 96.75 361 ASP A O 1
ATOM 2806 N N . MET A 1 362 ? -13.617 -49.344 -21.781 1 96.25 362 MET A N 1
ATOM 2807 C CA . MET A 1 362 ? -13.68 -49.906 -20.438 1 96.25 362 MET A CA 1
ATOM 2808 C C . MET A 1 362 ? -15.062 -49.719 -19.828 1 96.25 362 MET A C 1
ATOM 2810 O O . MET A 1 362 ? -15.336 -50.188 -18.719 1 96.25 362 MET A O 1
ATOM 2814 N N . GLY A 1 363 ? -15.891 -48.969 -20.5 1 95.25 363 GLY A N 1
ATOM 2815 C CA . GLY A 1 363 ? -17.219 -48.688 -20 1 95.25 363 GLY A CA 1
ATOM 2816 C C . GLY A 1 363 ? -17.219 -47.656 -18.875 1 95.25 363 GLY A C 1
ATOM 2817 O O . GLY A 1 363 ? -18.109 -47.656 -18.016 1 95.25 363 GLY A O 1
ATOM 2818 N N . LEU A 1 364 ? -16.188 -46.781 -18.859 1 95.31 364 LEU A N 1
ATOM 2819 C CA . LEU A 1 364 ? -16.031 -45.812 -17.766 1 95.31 364 LEU A CA 1
ATOM 2820 C C . LEU A 1 364 ? -16.531 -44.438 -18.156 1 95.31 364 LEU A C 1
ATOM 2822 O O . LEU A 1 364 ? -16.438 -43.5 -17.375 1 95.31 364 LEU A O 1
ATOM 2826 N N . GLY A 1 365 ? -17.094 -44.344 -19.344 1 95 365 GLY A N 1
ATOM 2827 C CA . GLY A 1 365 ? -17.609 -43.062 -19.812 1 95 365 GLY A CA 1
ATOM 2828 C C . GLY A 1 365 ? -16.578 -42.219 -20.562 1 95 365 GLY A C 1
ATOM 2829 O O . GLY A 1 365 ? -15.406 -42.625 -20.625 1 95 365 GLY A O 1
ATOM 2830 N N . ALA A 1 366 ? -16.984 -41.062 -21.109 1 96.62 366 ALA A N 1
ATOM 2831 C CA . ALA A 1 366 ? -16.141 -40.25 -21.969 1 96.62 366 ALA A CA 1
ATOM 2832 C C . ALA A 1 366 ? -15.188 -39.375 -21.156 1 96.62 366 ALA A C 1
ATOM 2834 O O . ALA A 1 366 ? -15.516 -38.969 -20.047 1 96.62 366 ALA A O 1
ATOM 2835 N N . VAL A 1 367 ? -14 -39.156 -21.672 1 96.62 367 VAL A N 1
ATOM 2836 C CA . VAL A 1 367 ? -13.023 -38.219 -21.141 1 96.62 367 VAL A CA 1
ATOM 2837 C C . VAL A 1 367 ? -12.852 -37.031 -22.125 1 96.62 367 VAL A C 1
ATOM 2839 O O . VAL A 1 367 ? -12.633 -37.25 -23.312 1 96.62 367 VAL A O 1
ATOM 2842 N N . LYS A 1 368 ? -12.969 -35.844 -21.625 1 96.19 368 LYS A N 1
ATOM 2843 C CA . LYS A 1 368 ? -12.82 -34.656 -22.453 1 96.19 368 LYS A CA 1
ATOM 2844 C C . LYS A 1 368 ? -11.648 -33.781 -21.984 1 96.19 368 LYS A C 1
ATOM 2846 O O . LYS A 1 368 ? -11.188 -33.938 -20.859 1 96.19 368 LYS A O 1
ATOM 2851 N N . ALA A 1 369 ? -11.141 -32.969 -22.938 1 95.81 369 ALA A N 1
ATOM 2852 C CA . ALA A 1 369 ? -10.148 -31.984 -22.562 1 95.81 369 ALA A CA 1
ATOM 2853 C C . ALA A 1 369 ? -10.758 -30.906 -21.672 1 95.81 369 ALA A C 1
ATOM 2855 O O . ALA A 1 369 ? -11.859 -30.422 -21.938 1 95.81 369 ALA A O 1
ATOM 2856 N N . GLY A 1 370 ? -10.086 -30.609 -20.641 1 92.88 370 GLY A N 1
ATOM 2857 C CA . GLY A 1 370 ? -10.555 -29.547 -19.766 1 92.88 370 GLY A CA 1
ATOM 2858 C C . GLY A 1 370 ? -10.32 -28.156 -20.312 1 92.88 370 GLY A C 1
ATOM 2859 O O . GLY A 1 370 ? -9.656 -28 -21.344 1 92.88 370 GLY A O 1
ATOM 2860 N N . ASP A 1 371 ? -10.812 -27.156 -19.562 1 91.81 371 ASP A N 1
ATOM 2861 C CA . ASP A 1 371 ? -10.555 -25.75 -19.891 1 91.81 371 ASP A CA 1
ATOM 2862 C C . ASP A 1 371 ? -9.07 -25.438 -19.781 1 91.81 371 ASP A C 1
ATOM 2864 O O . ASP A 1 371 ? -8.453 -25.641 -18.734 1 91.81 371 ASP A O 1
ATOM 2868 N N . PRO A 1 372 ? -8.477 -24.906 -20.828 1 90.19 372 PRO A N 1
ATOM 2869 C CA . PRO A 1 372 ? -7.043 -24.609 -20.812 1 90.19 372 PRO A CA 1
ATOM 2870 C C . PRO A 1 372 ? -6.645 -23.688 -19.656 1 90.19 372 PRO A C 1
ATOM 2872 O O . PRO A 1 372 ? -5.477 -23.656 -19.266 1 90.19 372 PRO A O 1
ATOM 2875 N N . GLY A 1 373 ? -7.539 -22.984 -19.203 1 87.56 373 GLY A N 1
ATOM 2876 C CA . GLY A 1 373 ? -7.219 -22.016 -18.156 1 87.56 373 GLY A CA 1
ATOM 2877 C C . GLY A 1 373 ? -7.488 -22.531 -16.766 1 87.56 373 GLY A C 1
ATOM 2878 O O . GLY A 1 373 ? -7.277 -21.828 -15.773 1 87.56 373 GLY A O 1
ATOM 2879 N N . SER A 1 374 ? -7.875 -23.734 -16.625 1 82.19 374 SER A N 1
ATOM 2880 C CA . SER A 1 374 ? -8.367 -24.25 -15.344 1 82.19 374 SER A CA 1
ATOM 2881 C C . SER A 1 374 ? -7.219 -24.672 -14.438 1 82.19 374 SER A C 1
ATOM 2883 O O . SER A 1 374 ? -7.395 -24.812 -13.227 1 82.19 374 SER A O 1
ATOM 2885 N N . ARG A 1 375 ? -6.027 -24.859 -15.141 1 86.62 375 ARG A N 1
ATOM 2886 C CA . ARG A 1 375 ? -4.902 -25.375 -14.367 1 86.62 375 ARG A CA 1
ATOM 2887 C C . ARG A 1 375 ? -3.777 -24.344 -14.289 1 86.62 375 ARG A C 1
ATOM 2889 O O . ARG A 1 375 ? -3.561 -23.578 -15.234 1 86.62 375 ARG A O 1
ATOM 2896 N N . GLY A 1 376 ? -3.178 -24.375 -13.188 1 87.25 376 GLY A N 1
ATOM 2897 C CA . GLY A 1 376 ? -2.025 -23.516 -12.984 1 87.25 376 GLY A CA 1
ATOM 2898 C C . GLY A 1 376 ? -0.723 -24.125 -13.453 1 87.25 376 GLY A C 1
ATOM 2899 O O . GLY A 1 376 ? -0.732 -25.125 -14.188 1 87.25 376 GLY A O 1
ATOM 2900 N N . ALA A 1 377 ? 0.314 -23.547 -13.023 1 88 377 ALA A N 1
ATOM 2901 C CA . ALA A 1 377 ? 1.646 -23.969 -13.461 1 88 377 ALA A CA 1
ATOM 2902 C C . ALA A 1 377 ? 2.01 -25.328 -12.891 1 88 377 ALA A C 1
ATOM 2904 O O . ALA A 1 377 ? 1.538 -25.703 -11.812 1 88 377 ALA A O 1
ATOM 2905 N N . GLY A 1 378 ? 2.785 -26.062 -13.602 1 90.62 378 GLY A N 1
ATOM 2906 C CA . GLY A 1 378 ? 3.287 -27.359 -13.195 1 90.62 378 GLY A CA 1
ATOM 2907 C C . GLY A 1 378 ? 4.527 -27.781 -13.953 1 90.62 378 GLY A C 1
ATOM 2908 O O . GLY A 1 378 ? 4.906 -27.156 -14.945 1 90.62 378 GLY A O 1
ATOM 2909 N N . ASP A 1 379 ? 5.113 -28.859 -13.5 1 95.38 379 ASP A N 1
ATOM 2910 C CA . ASP A 1 379 ? 6.387 -29.297 -14.062 1 95.38 379 ASP A CA 1
ATOM 2911 C C . ASP A 1 379 ? 6.242 -29.656 -15.539 1 95.38 379 ASP A C 1
ATOM 2913 O O . ASP A 1 379 ? 7.172 -29.469 -16.328 1 95.38 379 ASP A O 1
ATOM 2917 N N . ILE A 1 380 ? 5.117 -30.156 -15.906 1 97.44 380 ILE A N 1
ATOM 2918 C CA . ILE A 1 380 ? 4.922 -30.609 -17.281 1 97.44 380 ILE A CA 1
ATOM 2919 C C . ILE A 1 380 ? 5.086 -29.422 -18.234 1 97.44 380 ILE A C 1
ATOM 2921 O O . ILE A 1 380 ? 5.395 -29.609 -19.406 1 97.44 380 ILE A O 1
ATOM 2925 N N . SER A 1 381 ? 4.891 -28.25 -17.734 1 96.38 381 SER A N 1
ATOM 2926 C CA . SER A 1 381 ? 4.996 -27.047 -18.562 1 96.38 381 SER A CA 1
ATOM 2927 C C . SER A 1 381 ? 6.418 -26.859 -19.078 1 96.38 381 SER A C 1
ATOM 2929 O O . SER A 1 381 ? 6.621 -26.297 -20.156 1 96.38 381 SER A O 1
ATOM 2931 N N . TYR A 1 382 ? 7.402 -27.375 -18.375 1 96 382 TYR A N 1
ATOM 2932 C CA . TYR A 1 382 ? 8.797 -27.219 -18.766 1 96 382 TYR A CA 1
ATOM 2933 C C . TYR A 1 382 ? 9.102 -28.016 -20.031 1 96 382 TYR A C 1
ATOM 2935 O O . TYR A 1 382 ? 10.094 -27.75 -20.719 1 96 382 TYR A O 1
ATOM 2943 N N . VAL A 1 383 ? 8.281 -29 -20.391 1 97.12 383 VAL A N 1
ATOM 2944 C CA . VAL A 1 383 ? 8.625 -29.875 -21.5 1 97.12 383 VAL A CA 1
ATOM 2945 C C . VAL A 1 383 ? 7.574 -29.75 -22.594 1 97.12 383 VAL A C 1
ATOM 2947 O O . VAL A 1 383 ? 7.688 -30.391 -23.641 1 97.12 383 VAL A O 1
ATOM 2950 N N . ALA A 1 384 ? 6.602 -28.922 -22.375 1 96.62 384 ALA A N 1
ATOM 2951 C CA . ALA A 1 384 ? 5.43 -28.859 -23.234 1 96.62 384 ALA A CA 1
ATOM 2952 C C . ALA A 1 384 ? 5.805 -28.344 -24.625 1 96.62 384 ALA A C 1
ATOM 2954 O O . ALA A 1 384 ? 5.113 -28.625 -25.609 1 96.62 384 ALA A O 1
ATOM 2955 N N . ASP A 1 385 ? 6.891 -27.672 -24.797 1 93.5 385 ASP A N 1
ATOM 2956 C CA . ASP A 1 385 ? 7.324 -27.141 -26.078 1 93.5 385 ASP A CA 1
ATOM 2957 C C . ASP A 1 385 ? 8.039 -28.203 -26.906 1 93.5 385 ASP A C 1
ATOM 2959 O O . ASP A 1 385 ? 8.258 -28.031 -28.109 1 93.5 385 ASP A O 1
ATOM 2963 N N . TYR A 1 386 ? 8.312 -29.297 -26.297 1 95.62 386 TYR A N 1
ATOM 2964 C CA . TYR A 1 386 ? 9.195 -30.25 -26.969 1 95.62 386 TYR A CA 1
ATOM 2965 C C . TYR A 1 386 ? 8.453 -31.531 -27.344 1 95.62 386 TYR A C 1
ATOM 2967 O O . TYR A 1 386 ? 8.891 -32.281 -28.219 1 95.62 386 TYR A O 1
ATOM 2975 N N . LEU A 1 387 ? 7.379 -31.781 -26.656 1 95.81 387 LEU A N 1
ATOM 2976 C CA . LEU A 1 387 ? 6.656 -33.031 -26.953 1 95.81 387 LEU A CA 1
ATOM 2977 C C . LEU A 1 387 ? 5.172 -32.875 -26.625 1 95.81 387 LEU A C 1
ATOM 2979 O O . LEU A 1 387 ? 4.785 -31.969 -25.859 1 95.81 387 LEU A O 1
ATOM 2983 N N . ASP A 1 388 ? 4.363 -33.75 -27.219 1 97.5 388 ASP A N 1
ATOM 2984 C CA . ASP A 1 388 ? 2.949 -33.844 -26.875 1 97.5 388 ASP A CA 1
ATOM 2985 C C . ASP A 1 388 ? 2.766 -34.344 -25.438 1 97.5 388 ASP A C 1
ATOM 2987 O O . ASP A 1 388 ? 3.486 -35.25 -25 1 97.5 388 ASP A O 1
ATOM 2991 N N . CYS A 1 389 ? 1.833 -33.656 -24.766 1 98.06 389 CYS A N 1
ATOM 2992 C CA . CYS A 1 389 ? 1.726 -34.062 -23.359 1 98.06 389 CYS A CA 1
ATOM 2993 C C . CYS A 1 389 ? 0.329 -33.781 -22.828 1 98.06 389 CYS A C 1
ATOM 2995 O O . CYS A 1 389 ? -0.38 -32.906 -23.359 1 98.06 389 CYS A O 1
ATOM 2997 N N . ILE A 1 390 ? -0.125 -34.531 -21.875 1 98.06 390 ILE A N 1
ATOM 2998 C CA . ILE A 1 390 ? -1.327 -34.281 -21.094 1 98.06 390 ILE A CA 1
ATOM 2999 C C . ILE A 1 390 ? -1.032 -34.469 -19.609 1 98.06 390 ILE A C 1
ATOM 3001 O O . ILE A 1 390 ? -0.068 -35.156 -19.25 1 98.06 390 ILE A O 1
ATOM 3005 N N . ASP A 1 391 ? -1.792 -33.781 -18.812 1 97.25 391 ASP A N 1
ATOM 3006 C CA . ASP A 1 391 ? -1.631 -33.812 -17.359 1 97.25 391 ASP A CA 1
ATOM 3007 C C . ASP A 1 391 ? -2.938 -34.188 -16.672 1 97.25 391 ASP A C 1
ATOM 3009 O O . ASP A 1 391 ? -3.914 -34.562 -17.328 1 97.25 391 ASP A O 1
ATOM 3013 N N . GLY A 1 392 ? -2.857 -34.344 -15.383 1 95.88 392 GLY A N 1
ATOM 3014 C CA . GLY A 1 392 ? -4.043 -34.656 -14.609 1 95.88 392 GLY A CA 1
ATOM 3015 C C . GLY A 1 392 ? -4.422 -36.125 -14.68 1 95.88 392 GLY A C 1
ATOM 3016 O O . GLY A 1 392 ? -5.602 -36.469 -14.648 1 95.88 392 GLY A O 1
ATOM 3017 N N . LEU A 1 393 ? -3.529 -36.938 -14.859 1 97.38 393 LEU A N 1
ATOM 3018 C CA . LEU A 1 393 ? -3.785 -38.344 -15 1 97.38 393 LEU A CA 1
ATOM 3019 C C . LEU A 1 393 ? -3.725 -39.062 -13.641 1 97.38 393 LEU A C 1
ATOM 3021 O O . LEU A 1 393 ? -3.967 -40.25 -13.547 1 97.38 393 LEU A O 1
ATOM 3025 N N . GLY A 1 394 ? -3.432 -38.312 -12.602 1 97.06 394 GLY A N 1
ATOM 3026 C CA . GLY A 1 394 ? -3.191 -38.875 -11.281 1 97.06 394 GLY A CA 1
ATOM 3027 C C . GLY A 1 394 ? -4.469 -39.188 -10.523 1 97.06 394 GLY A C 1
ATOM 3028 O O . GLY A 1 394 ? -5.488 -39.531 -11.125 1 97.06 394 GLY A O 1
ATOM 3029 N N . ALA A 1 395 ? -4.344 -39.25 -9.227 1 96.62 395 ALA A N 1
ATOM 3030 C CA . ALA A 1 395 ? -5.469 -39.562 -8.344 1 96.62 395 ALA A CA 1
ATOM 3031 C C . ALA A 1 395 ? -6.406 -38.375 -8.219 1 96.62 395 ALA A C 1
ATOM 3033 O O . ALA A 1 395 ? -5.984 -37.219 -8.367 1 96.62 395 ALA A O 1
ATOM 3034 N N . SER A 1 396 ? -7.656 -38.719 -7.977 1 95.81 396 SER A N 1
ATOM 3035 C CA . SER A 1 396 ? -8.617 -37.656 -7.684 1 95.81 396 SER A CA 1
ATOM 3036 C C . SER A 1 396 ? -8.781 -37.469 -6.18 1 95.81 396 SER A C 1
ATOM 3038 O O . SER A 1 396 ? -8.477 -38.375 -5.398 1 95.81 396 SER A O 1
ATOM 3040 N N . GLY A 1 397 ? -9.227 -36.281 -5.848 1 93.88 397 GLY A N 1
ATOM 3041 C CA . GLY A 1 397 ? -9.445 -35.938 -4.453 1 93.88 397 GLY A CA 1
ATOM 3042 C C . GLY A 1 397 ? -9.789 -34.469 -4.262 1 93.88 397 GLY A C 1
ATOM 3043 O O . GLY A 1 397 ? -10.211 -33.781 -5.207 1 93.88 397 GLY A O 1
ATOM 3044 N N . THR A 1 398 ? -9.789 -34.094 -2.961 1 89.81 398 THR A N 1
ATOM 3045 C CA . THR A 1 398 ? -10.117 -32.688 -2.639 1 89.81 398 THR A CA 1
ATOM 3046 C C . THR A 1 398 ? -9.109 -32.125 -1.652 1 89.81 398 THR A C 1
ATOM 3048 O O . THR A 1 398 ? -8.328 -32.844 -1.046 1 89.81 398 THR A O 1
ATOM 3051 N N . GLY A 1 399 ? -9 -30.797 -1.635 1 81.75 399 GLY A N 1
ATOM 3052 C CA . GLY A 1 399 ? -8.297 -30.094 -0.566 1 81.75 399 GLY A CA 1
ATOM 3053 C C . GLY A 1 399 ? -6.789 -30.141 -0.72 1 81.75 399 GLY A C 1
ATOM 3054 O O . GLY A 1 399 ? -6.059 -30.094 0.272 1 81.75 399 GLY A O 1
ATOM 3055 N N . ALA A 1 400 ? -6.285 -30.25 -1.946 1 81.94 400 ALA A N 1
ATOM 3056 C CA . ALA A 1 400 ? -4.844 -30.234 -2.172 1 81.94 400 ALA A CA 1
ATOM 3057 C C . ALA A 1 400 ? -4.211 -29 -1.531 1 81.94 400 ALA A C 1
ATOM 3059 O O . ALA A 1 400 ? -4.824 -27.922 -1.483 1 81.94 400 ALA A O 1
ATOM 3060 N N . HIS A 1 401 ? -3.021 -29.125 -0.941 1 78 401 HIS A N 1
ATOM 3061 C CA . HIS A 1 401 ? -2.219 -28.062 -0.342 1 78 401 HIS A CA 1
ATOM 3062 C C . HIS A 1 401 ? -2.811 -27.609 0.988 1 78 401 HIS A C 1
ATOM 3064 O O . HIS A 1 401 ? -2.504 -26.516 1.466 1 78 401 HIS A O 1
ATOM 3070 N N . SER A 1 402 ? -3.799 -28.453 1.566 1 75.81 402 SER A N 1
ATOM 3071 C CA . SER A 1 402 ? -4.371 -28.141 2.873 1 75.81 402 SER A CA 1
ATOM 3072 C C . SER A 1 402 ? -4.414 -29.391 3.764 1 75.81 402 SER A C 1
ATOM 3074 O O . SER A 1 402 ? -4.332 -30.516 3.271 1 75.81 402 SER A O 1
ATOM 3076 N N . PRO A 1 403 ? -4.547 -29.031 5.023 1 78.88 403 PRO A N 1
ATOM 3077 C CA . PRO A 1 403 ? -4.66 -30.172 5.945 1 78.88 403 PRO A CA 1
ATOM 3078 C C . PRO A 1 403 ? -5.887 -31.031 5.664 1 78.88 403 PRO A C 1
ATOM 3080 O O . PRO A 1 403 ? -5.977 -32.156 6.16 1 78.88 403 PRO A O 1
ATOM 3083 N N . ALA A 1 404 ? -6.773 -30.531 4.801 1 84.19 404 ALA A N 1
ATOM 3084 C CA . ALA A 1 404 ? -8 -31.266 4.492 1 84.19 404 ALA A CA 1
ATOM 3085 C C . ALA A 1 404 ? -7.84 -32.094 3.229 1 84.19 404 ALA A C 1
ATOM 3087 O O . ALA A 1 404 ? -8.82 -32.625 2.697 1 84.19 404 ALA A O 1
ATOM 3088 N N . GLU A 1 405 ? -6.625 -32.281 2.795 1 90.31 405 GLU A N 1
ATOM 3089 C CA . GLU A 1 405 ? -6.383 -33 1.554 1 90.31 405 GLU A CA 1
ATOM 3090 C C . GLU A 1 405 ? -6.852 -34.438 1.662 1 90.31 405 GLU A C 1
ATOM 3092 O O . GLU A 1 405 ? -6.508 -35.156 2.617 1 90.31 405 GLU A O 1
ATOM 3097 N N . THR A 1 406 ? -7.648 -34.875 0.591 1 95.69 406 THR A N 1
ATOM 3098 C CA . THR A 1 406 ? -8.156 -36.25 0.546 1 95.69 406 THR A CA 1
ATOM 3099 C C . THR A 1 406 ? -7.879 -36.875 -0.815 1 95.69 406 THR A C 1
ATOM 3101 O O . THR A 1 406 ? -7.566 -36.188 -1.78 1 95.69 406 THR A O 1
ATOM 3104 N N . ILE A 1 407 ? -7.926 -38.188 -0.814 1 96.69 407 ILE A N 1
ATOM 3105 C CA . ILE A 1 407 ? -7.91 -38.969 -2.053 1 96.69 407 ILE A CA 1
ATOM 3106 C C . ILE A 1 407 ? -9.211 -39.75 -2.182 1 96.69 407 ILE A C 1
ATOM 3108 O O . ILE A 1 407 ? -9.727 -40.281 -1.193 1 96.69 407 ILE A O 1
ATOM 3112 N N . ASN A 1 408 ? -9.766 -39.75 -3.381 1 97.06 408 ASN A N 1
ATOM 3113 C CA . ASN A 1 408 ? -10.984 -40.5 -3.689 1 97.06 408 ASN A CA 1
ATOM 3114 C C . ASN A 1 408 ? -10.695 -41.969 -3.93 1 97.06 408 ASN A C 1
ATOM 3116 O O . ASN A 1 408 ? -10.406 -42.375 -5.055 1 97.06 408 ASN A O 1
ATOM 3120 N N . MET A 1 409 ? -10.961 -42.781 -2.932 1 96.81 409 MET A N 1
ATOM 3121 C CA . MET A 1 409 ? -10.609 -44.188 -2.986 1 96.81 409 MET A CA 1
ATOM 3122 C C . MET A 1 409 ? -11.617 -44.969 -3.82 1 96.81 409 MET A C 1
ATOM 3124 O O . MET A 1 409 ? -11.344 -46.094 -4.234 1 96.81 409 MET A O 1
ATOM 3128 N N . LYS A 1 410 ? -12.688 -44.406 -4.074 1 95.5 410 LYS A N 1
ATOM 3129 C CA . LYS A 1 410 ? -13.68 -45.031 -4.934 1 95.5 410 LYS A CA 1
ATOM 3130 C C . LYS A 1 410 ? -13.234 -45.031 -6.395 1 95.5 410 LYS A C 1
ATOM 3132 O O . LYS A 1 410 ? -13.383 -46.031 -7.102 1 95.5 410 LYS A O 1
ATOM 3137 N N . GLU A 1 411 ? -12.656 -43.938 -6.77 1 95.81 411 GLU A N 1
ATOM 3138 C CA . GLU A 1 411 ? -12.266 -43.75 -8.164 1 95.81 411 GLU A CA 1
ATOM 3139 C C . GLU A 1 411 ? -10.852 -44.312 -8.406 1 95.81 411 GLU A C 1
ATOM 3141 O O . GLU A 1 411 ? -10.484 -44.594 -9.547 1 95.81 411 GLU A O 1
ATOM 3146 N N . TYR A 1 412 ? -10.094 -44.438 -7.41 1 96.69 412 TYR A N 1
ATOM 3147 C CA . TYR A 1 412 ? -8.664 -44.719 -7.523 1 96.69 412 TYR A CA 1
ATOM 3148 C C . TYR A 1 412 ? -8.398 -46 -8.297 1 96.69 412 TYR A C 1
ATOM 3150 O O . TYR A 1 412 ? -7.566 -46 -9.211 1 96.69 412 TYR A O 1
ATOM 3158 N N . PRO A 1 413 ? -9.141 -47.094 -8.031 1 96.75 413 PRO A N 1
ATOM 3159 C CA . PRO A 1 413 ? -8.867 -48.312 -8.789 1 96.75 413 PRO A CA 1
ATOM 3160 C C . PRO A 1 413 ? -9.164 -48.156 -10.281 1 96.75 413 PRO A C 1
ATOM 3162 O O . PRO A 1 413 ? -8.414 -48.656 -11.125 1 96.75 413 PRO A O 1
ATOM 3165 N N . ASP A 1 414 ? -10.188 -47.469 -10.586 1 97.06 414 ASP A N 1
ATOM 3166 C CA . ASP A 1 414 ? -10.562 -47.312 -11.984 1 97.06 414 ASP A CA 1
ATOM 3167 C C . ASP A 1 414 ? -9.602 -46.375 -12.711 1 97.06 414 ASP A C 1
ATOM 3169 O O . ASP A 1 414 ? -9.305 -46.562 -13.891 1 97.06 414 ASP A O 1
ATOM 3173 N N . LEU A 1 415 ? -9.18 -45.344 -12.031 1 97.38 415 LEU A N 1
ATOM 3174 C CA . LEU A 1 415 ? -8.172 -44.469 -12.609 1 97.38 415 LEU A CA 1
ATOM 3175 C C . LEU A 1 415 ? -6.887 -45.219 -12.906 1 97.38 415 LEU A C 1
ATOM 3177 O O . LEU A 1 415 ? -6.258 -45 -13.945 1 97.38 415 LEU A O 1
ATOM 3181 N N . LEU A 1 416 ? -6.555 -46.062 -11.992 1 97.62 416 LEU A N 1
ATOM 3182 C CA . LEU A 1 416 ? -5.363 -46.906 -12.156 1 97.62 416 LEU A CA 1
ATOM 3183 C C . LEU A 1 416 ? -5.504 -47.812 -13.359 1 97.62 416 LEU A C 1
ATOM 3185 O O . LEU A 1 416 ? -4.594 -47.906 -14.188 1 97.62 416 LEU A O 1
ATOM 3189 N N . LYS A 1 417 ? -6.609 -48.469 -13.445 1 98.12 417 LYS A N 1
ATOM 3190 C CA . LYS A 1 417 ? -6.879 -49.406 -14.562 1 98.12 417 LYS A CA 1
ATOM 3191 C C . LYS A 1 417 ? -6.867 -48.656 -15.891 1 98.12 417 LYS A C 1
ATOM 3193 O O . LYS A 1 417 ? -6.238 -49.094 -16.859 1 98.12 417 LYS A O 1
ATOM 3198 N N . ARG A 1 418 ? -7.492 -47.562 -15.945 1 97.62 418 ARG A N 1
ATOM 3199 C CA . ARG A 1 418 ? -7.559 -46.781 -17.172 1 97.62 418 ARG A CA 1
ATOM 3200 C C . ARG A 1 418 ? -6.172 -46.281 -17.578 1 97.62 418 ARG A C 1
ATOM 3202 O O . ARG A 1 418 ? -5.82 -46.312 -18.75 1 97.62 418 ARG A O 1
ATOM 3209 N N . SER A 1 419 ? -5.473 -45.812 -16.625 1 97.5 419 SER A N 1
ATOM 3210 C CA . SER A 1 419 ? -4.105 -45.375 -16.891 1 97.5 419 SER A CA 1
ATOM 3211 C C . SER A 1 419 ? -3.275 -46.5 -17.5 1 97.5 419 SER A C 1
ATOM 3213 O O . SER A 1 419 ? -2.521 -46.281 -18.453 1 97.5 419 SER A O 1
ATOM 3215 N N . THR A 1 420 ? -3.418 -47.656 -16.938 1 98.5 420 THR A N 1
ATOM 3216 C CA . THR A 1 420 ? -2.633 -48.812 -17.375 1 98.5 420 THR A CA 1
ATOM 3217 C C . THR A 1 420 ? -2.941 -49.156 -18.828 1 98.5 420 THR A C 1
ATOM 3219 O O . THR A 1 420 ? -2.029 -49.344 -19.641 1 98.5 420 THR A O 1
ATOM 3222 N N . LEU A 1 421 ? -4.219 -49.156 -19.156 1 98.44 421 LEU A N 1
ATOM 3223 C CA . LEU A 1 421 ? -4.59 -49.469 -20.531 1 98.44 421 LEU A CA 1
ATOM 3224 C C . LEU A 1 421 ? -4.184 -48.344 -21.469 1 98.44 421 LEU A C 1
ATOM 3226 O O . LEU A 1 421 ? -3.797 -48.562 -22.625 1 98.44 421 LEU A O 1
ATOM 3230 N N . PHE A 1 422 ? -4.301 -47.156 -21.047 1 98 422 PHE A N 1
ATOM 3231 C CA . PHE A 1 422 ? -3.881 -45.969 -21.812 1 98 422 PHE A CA 1
ATOM 3232 C C . PHE A 1 422 ? -2.402 -46.062 -22.172 1 98 422 PHE A C 1
ATOM 3234 O O . PHE A 1 422 ? -2.033 -45.938 -23.344 1 98 422 PHE A O 1
ATOM 3241 N N . VAL A 1 423 ? -1.618 -46.344 -21.172 1 98.56 423 VAL A N 1
ATOM 3242 C CA . VAL A 1 423 ? -0.176 -46.438 -21.359 1 98.56 423 VAL A CA 1
ATOM 3243 C C . VAL A 1 423 ? 0.138 -47.625 -22.297 1 98.56 423 VAL A C 1
ATOM 3245 O O . VAL A 1 423 ? 0.962 -47.5 -23.203 1 98.56 423 VAL A O 1
ATOM 3248 N N . TYR A 1 424 ? -0.521 -48.719 -22.078 1 98.25 424 TYR A N 1
ATOM 3249 C CA . TYR A 1 424 ? -0.329 -49.906 -22.922 1 98.25 424 TYR A CA 1
ATOM 3250 C C . TYR A 1 424 ? -0.592 -49.562 -24.391 1 98.25 424 TYR A C 1
ATOM 3252 O O . TYR A 1 424 ? 0.205 -49.906 -25.266 1 98.25 424 TYR A O 1
ATOM 3260 N N . ARG A 1 425 ? -1.667 -48.875 -24.594 1 97.56 425 ARG A N 1
ATOM 3261 C CA . ARG A 1 425 ? -2.029 -48.562 -25.969 1 97.56 425 ARG A CA 1
ATOM 3262 C C . ARG A 1 425 ? -1.055 -47.562 -26.562 1 97.56 425 ARG A C 1
ATOM 3264 O O . ARG A 1 425 ? -0.709 -47.625 -27.734 1 97.56 425 ARG A O 1
ATOM 3271 N N . LEU A 1 426 ? -0.61 -46.625 -25.812 1 97.69 426 LEU A N 1
ATOM 3272 C CA . LEU A 1 426 ? 0.362 -45.656 -26.297 1 97.69 426 LEU A CA 1
ATOM 3273 C C . LEU A 1 426 ? 1.665 -46.344 -26.688 1 97.69 426 LEU A C 1
ATOM 3275 O O . LEU A 1 426 ? 2.244 -46.031 -27.734 1 97.69 426 LEU A O 1
ATOM 3279 N N . LEU A 1 427 ? 2.1 -47.25 -25.844 1 96.81 427 LEU A N 1
ATOM 3280 C CA . LEU A 1 427 ? 3.363 -47.938 -26.062 1 96.81 427 LEU A CA 1
ATOM 3281 C C . LEU A 1 427 ? 3.32 -48.719 -27.359 1 96.81 427 LEU A C 1
ATOM 3283 O O . LEU A 1 427 ? 4.363 -49 -27.969 1 96.81 427 LEU A O 1
ATOM 3287 N N . ASN A 1 428 ? 2.137 -49.094 -27.766 1 93.56 428 ASN A N 1
ATOM 3288 C CA . ASN A 1 428 ? 2.01 -49.969 -28.906 1 93.56 428 ASN A CA 1
ATOM 3289 C C . ASN A 1 428 ? 1.51 -49.219 -30.141 1 93.56 428 ASN A C 1
ATOM 3291 O O . ASN A 1 428 ? 1.153 -49.844 -31.141 1 93.56 428 ASN A O 1
ATOM 3295 N N . GLN A 1 429 ? 1.427 -47.969 -30 1 87.94 429 GLN A N 1
ATOM 3296 C CA . GLN A 1 429 ? 1.119 -47.188 -31.172 1 87.94 429 GLN A CA 1
ATOM 3297 C C . GLN A 1 429 ? 2.234 -47.281 -32.219 1 87.94 429 GLN A C 1
ATOM 3299 O O . GLN A 1 429 ? 3.404 -47.438 -31.859 1 87.94 429 GLN A O 1
ATOM 3304 N N . GLU A 1 430 ? 1.795 -47.25 -33.531 1 74.75 430 GLU A N 1
ATOM 3305 C CA . GLU A 1 430 ? 2.754 -47.312 -34.625 1 74.75 430 GLU A CA 1
ATOM 3306 C C . GLU A 1 430 ? 3.301 -45.906 -34.938 1 74.75 430 GLU A C 1
ATOM 3308 O O . GLU A 1 430 ? 2.602 -44.906 -34.75 1 74.75 430 GLU A O 1
ATOM 3313 N N . MET B 1 1 ? -13.922 82.375 -36.719 1 22.41 1 MET B N 1
ATOM 3314 C CA . MET B 1 1 ? -13.273 82.625 -35.438 1 22.41 1 MET B CA 1
ATOM 3315 C C . MET B 1 1 ? -13.727 81.625 -34.375 1 22.41 1 MET B C 1
ATOM 3317 O O . MET B 1 1 ? -14.703 81.875 -33.688 1 22.41 1 MET B O 1
ATOM 3321 N N . LYS B 1 2 ? -13.875 80.312 -34.938 1 42.31 2 LYS B N 1
ATOM 3322 C CA . LYS B 1 2 ? -14.312 79.125 -34.156 1 42.31 2 LYS B CA 1
ATOM 3323 C C . LYS B 1 2 ? -13.516 79 -32.875 1 42.31 2 LYS B C 1
ATOM 3325 O O . LYS B 1 2 ? -12.289 78.938 -32.875 1 42.31 2 LYS B O 1
ATOM 3330 N N . SER B 1 3 ? -14.039 79.562 -31.703 1 30.11 3 SER B N 1
ATOM 3331 C CA . SER B 1 3 ? -13.523 79.625 -30.344 1 30.11 3 SER B CA 1
ATOM 3332 C C . SER B 1 3 ? -13.281 78.25 -29.75 1 30.11 3 SER B C 1
ATOM 3334 O O . SER B 1 3 ? -14.195 77.438 -29.703 1 30.11 3 SER B O 1
ATOM 3336 N N . LYS B 1 4 ? -12.055 77.75 -29.891 1 43.19 4 LYS B N 1
ATOM 3337 C CA . LYS B 1 4 ? -11.539 76.5 -29.281 1 43.19 4 LYS B CA 1
ATOM 3338 C C . LYS B 1 4 ? -11.594 76.625 -27.75 1 43.19 4 LYS B C 1
ATOM 3340 O O . LYS B 1 4 ? -10.922 77.438 -27.156 1 43.19 4 LYS B O 1
ATOM 3345 N N . LEU B 1 5 ? -12.734 76.312 -27.094 1 40.53 5 LEU B N 1
ATOM 3346 C CA . LEU B 1 5 ? -12.797 76.188 -25.656 1 40.53 5 LEU B CA 1
ATOM 3347 C C . LEU B 1 5 ? -11.805 75.125 -25.172 1 40.53 5 LEU B C 1
ATOM 3349 O O . LEU B 1 5 ? -11.883 73.938 -25.578 1 40.53 5 LEU B O 1
ATOM 3353 N N . VAL B 1 6 ? -10.617 75.5 -24.875 1 40.69 6 VAL B N 1
ATOM 3354 C CA . VAL B 1 6 ? -9.617 74.625 -24.266 1 40.69 6 VAL B CA 1
ATOM 3355 C C . VAL B 1 6 ? -10.086 74.188 -22.875 1 40.69 6 VAL B C 1
ATOM 3357 O O . VAL B 1 6 ? -10.312 75 -22 1 40.69 6 VAL B O 1
ATOM 3360 N N . LEU B 1 7 ? -10.828 73.062 -22.734 1 43 7 LEU B N 1
ATOM 3361 C CA . LEU B 1 7 ? -11.125 72.438 -21.469 1 43 7 LEU B CA 1
ATOM 3362 C C . LEU B 1 7 ? -9.836 72.062 -20.734 1 43 7 LEU B C 1
ATOM 3364 O O . LEU B 1 7 ? -9.031 71.312 -21.219 1 43 7 LEU B O 1
ATOM 3368 N N . VAL B 1 8 ? -9.344 73 -19.906 1 41.03 8 VAL B N 1
ATOM 3369 C CA . VAL B 1 8 ? -8.25 72.688 -18.984 1 41.03 8 VAL B CA 1
ATOM 3370 C C . VAL B 1 8 ? -8.672 71.562 -18.016 1 41.03 8 VAL B C 1
ATOM 3372 O O . VAL B 1 8 ? -9.641 71.75 -17.266 1 41.03 8 VAL B O 1
ATOM 3375 N N . LEU B 1 9 ? -8.375 70.312 -18.219 1 40.97 9 LEU B N 1
ATOM 3376 C CA . LEU B 1 9 ? -8.469 69.188 -17.312 1 40.97 9 LEU B CA 1
ATOM 3377 C C . LEU B 1 9 ? -7.625 69.438 -16.062 1 40.97 9 LEU B C 1
ATOM 3379 O O . LEU B 1 9 ? -6.395 69.5 -16.141 1 40.97 9 LEU B O 1
ATOM 3383 N N . MET B 1 10 ? -8.125 70.188 -15.062 1 38.34 10 MET B N 1
ATOM 3384 C CA . MET B 1 10 ? -7.504 70.188 -13.742 1 38.34 10 MET B CA 1
ATOM 3385 C C . MET B 1 10 ? -7.305 68.812 -13.18 1 38.34 10 MET B C 1
ATOM 3387 O O . MET B 1 10 ? -8.281 68.125 -12.922 1 38.34 10 MET B O 1
ATOM 3391 N N . LEU B 1 11 ? -6.18 68.188 -13.375 1 40.97 11 LEU B N 1
ATOM 3392 C CA . LEU B 1 11 ? -5.727 67 -12.688 1 40.97 11 LEU B CA 1
ATOM 3393 C C . LEU B 1 11 ? -5.676 67.188 -11.18 1 40.97 11 LEU B C 1
ATOM 3395 O O . LEU B 1 11 ? -4.848 67.938 -10.688 1 40.97 11 LEU B O 1
ATOM 3399 N N . LEU B 1 12 ? -6.746 67.188 -10.484 1 38.94 12 LEU B N 1
ATOM 3400 C CA . LEU B 1 12 ? -6.707 67 -9.031 1 38.94 12 LEU B CA 1
ATOM 3401 C C . LEU B 1 12 ? -5.766 65.875 -8.625 1 38.94 12 LEU B C 1
ATOM 3403 O O . LEU B 1 12 ? -6.051 64.75 -8.883 1 38.94 12 LEU B O 1
ATOM 3407 N N . THR B 1 13 ? -4.508 66.125 -8.578 1 37.5 13 THR B N 1
ATOM 3408 C CA . THR B 1 13 ? -3.609 65.188 -7.906 1 37.5 13 THR B CA 1
ATOM 3409 C C . THR B 1 13 ? -4.098 64.875 -6.496 1 37.5 13 THR B C 1
ATOM 3411 O O . THR B 1 13 ? -4.211 65.812 -5.664 1 37.5 13 THR B O 1
ATOM 3414 N N . THR B 1 14 ? -5.016 64.062 -6.281 1 37.81 14 THR B N 1
ATOM 3415 C CA . THR B 1 14 ? -5.215 63.5 -4.941 1 37.81 14 THR B CA 1
ATOM 3416 C C . THR B 1 14 ? -3.871 63.219 -4.273 1 37.81 14 THR B C 1
ATOM 3418 O O . THR B 1 14 ? -3.166 62.281 -4.652 1 37.81 14 THR B O 1
ATOM 3421 N N . SER B 1 15 ? -3.15 64.188 -3.887 1 37.72 15 SER B N 1
ATOM 3422 C CA . SER B 1 15 ? -2.051 63.875 -2.975 1 37.72 15 SER B CA 1
ATOM 3423 C C . SER B 1 15 ? -2.484 62.875 -1.885 1 37.72 15 SER B C 1
ATOM 3425 O O . SER B 1 15 ? -3.422 63.156 -1.133 1 37.72 15 SER B O 1
ATOM 3427 N N . VAL B 1 16 ? -2.439 61.688 -2.127 1 43.44 16 VAL B N 1
ATOM 3428 C CA . VAL B 1 16 ? -2.465 60.719 -1.027 1 43.44 16 VAL B CA 1
ATOM 3429 C C . VAL B 1 16 ? -1.673 61.281 0.156 1 43.44 16 VAL B C 1
ATOM 3431 O O . VAL B 1 16 ? -0.447 61.375 0.092 1 43.44 16 VAL B O 1
ATOM 3434 N N . PHE B 1 17 ? -2.131 62.281 0.782 1 40.78 17 PHE B N 1
ATOM 3435 C CA . PHE B 1 17 ? -1.521 62.719 2.033 1 40.78 17 PHE B CA 1
ATOM 3436 C C . PHE B 1 17 ? -1.091 61.5 2.871 1 40.78 17 PHE B C 1
ATOM 3438 O O . PHE B 1 17 ? -1.927 60.719 3.293 1 40.78 17 PHE B O 1
ATOM 3445 N N . SER B 1 18 ? -0.013 60.938 2.523 1 50.31 18 SER B N 1
ATOM 3446 C CA . SER B 1 18 ? 0.591 60.094 3.562 1 50.31 18 SER B CA 1
ATOM 3447 C C . SER B 1 18 ? 0.351 60.688 4.949 1 50.31 18 SER B C 1
ATOM 3449 O O . SER B 1 18 ? 0.737 61.812 5.219 1 50.31 18 SER B O 1
ATOM 3451 N N . GLN B 1 19 ? -0.729 60.406 5.496 1 64 19 GLN B N 1
ATOM 3452 C CA . GLN B 1 19 ? -0.952 60.938 6.84 1 64 19 GLN B CA 1
ATOM 3453 C C . GLN B 1 19 ? 0.298 60.781 7.703 1 64 19 GLN B C 1
ATOM 3455 O O . GLN B 1 19 ? 0.91 59.719 7.742 1 64 19 GLN B O 1
ATOM 3460 N N . GLN B 1 20 ? 0.894 61.812 8.094 1 80.5 20 GLN B N 1
ATOM 3461 C CA . GLN B 1 20 ? 2.049 61.938 8.977 1 80.5 20 GLN B CA 1
ATOM 3462 C C . GLN B 1 20 ? 1.814 61.219 10.297 1 80.5 20 GLN B C 1
ATOM 3464 O O . GLN B 1 20 ? 0.684 61.156 10.781 1 80.5 20 GLN B O 1
ATOM 3469 N N . LEU B 1 21 ? 2.787 60.438 10.812 1 94.06 21 LEU B N 1
ATOM 3470 C CA . LEU B 1 21 ? 2.75 59.781 12.109 1 94.06 21 LEU B CA 1
ATOM 3471 C C . LEU B 1 21 ? 2.473 60.781 13.227 1 94.06 21 LEU B C 1
ATOM 3473 O O . LEU B 1 21 ? 2.975 61.906 13.195 1 94.06 21 LEU B O 1
ATOM 3477 N N . SER B 1 22 ? 1.622 60.406 14.047 1 95.12 22 SER B N 1
ATOM 3478 C CA . SER B 1 22 ? 1.38 61.25 15.227 1 95.12 22 SER B CA 1
ATOM 3479 C C . SER B 1 22 ? 2.607 61.281 16.141 1 95.12 22 SER B C 1
ATOM 3481 O O . SER B 1 22 ? 3.547 60.5 15.953 1 95.12 22 SER B O 1
ATOM 3483 N N . ASP B 1 23 ? 2.568 62.219 17.094 1 95.81 23 ASP B N 1
ATOM 3484 C CA . ASP B 1 23 ? 3.658 62.312 18.062 1 95.81 23 ASP B CA 1
ATOM 3485 C C . ASP B 1 23 ? 3.816 61.031 18.859 1 95.81 23 ASP B C 1
ATOM 3487 O O . ASP B 1 23 ? 4.938 60.562 19.109 1 95.81 23 ASP B O 1
ATOM 3491 N N . ALA B 1 24 ? 2.752 60.438 19.266 1 96.25 24 ALA B N 1
ATOM 3492 C CA . ALA B 1 24 ? 2.785 59.188 20 1 96.25 24 ALA B CA 1
ATOM 3493 C C . ALA B 1 24 ? 3.41 58.062 19.172 1 96.25 24 ALA B C 1
ATOM 3495 O O . ALA B 1 24 ? 4.18 57.25 19.688 1 96.25 24 ALA B O 1
ATOM 3496 N N . GLU B 1 25 ? 3.117 58.062 17.922 1 97.81 25 GLU B N 1
ATOM 3497 C CA . GLU B 1 25 ? 3.645 57.031 17.031 1 97.81 25 GLU B CA 1
ATOM 3498 C C . GLU B 1 25 ? 5.148 57.188 16.828 1 97.81 25 GLU B C 1
ATOM 3500 O O . GLU B 1 25 ? 5.891 56.219 16.812 1 97.81 25 GLU B O 1
ATOM 3505 N N . GLU B 1 26 ? 5.57 58.406 16.719 1 97.5 26 GLU B N 1
ATOM 3506 C CA . GLU B 1 26 ? 7 58.688 16.578 1 97.5 26 GLU B CA 1
ATOM 3507 C C . GLU B 1 26 ? 7.758 58.281 17.844 1 97.5 26 GLU B C 1
ATOM 3509 O O . GLU B 1 26 ? 8.852 57.719 17.75 1 97.5 26 GLU B O 1
ATOM 3514 N N . LYS B 1 27 ? 7.18 58.531 18.969 1 98.12 27 LYS B N 1
ATOM 3515 C CA . LYS B 1 27 ? 7.805 58.156 20.234 1 98.12 27 LYS B CA 1
ATOM 3516 C C . LYS B 1 27 ? 7.887 56.656 20.375 1 98.12 27 LYS B C 1
ATOM 3518 O O . LYS B 1 27 ? 8.859 56.125 20.922 1 98.12 27 LYS B O 1
ATOM 3523 N N . LEU B 1 28 ? 6.852 56.031 19.922 1 98.19 28 LEU B N 1
ATOM 3524 C CA . LEU B 1 28 ? 6.859 54.562 19.969 1 98.19 28 LEU B CA 1
ATOM 3525 C C . LEU B 1 28 ? 8.008 54 19.141 1 98.19 28 LEU B C 1
ATOM 3527 O O . LEU B 1 28 ? 8.68 53.062 19.562 1 98.19 28 LEU B O 1
ATOM 3531 N N . LEU B 1 29 ? 8.266 54.562 17.984 1 98 29 LEU B N 1
ATOM 3532 C CA . LEU B 1 29 ? 9.359 54.125 17.125 1 98 29 LEU B CA 1
ATOM 3533 C C . LEU B 1 29 ? 10.703 54.312 17.797 1 98 29 LEU B C 1
ATOM 3535 O O . LEU B 1 29 ? 11.578 53.469 17.719 1 98 29 LEU B O 1
ATOM 3539 N N . GLU B 1 30 ? 10.805 55.406 18.484 1 98 30 GLU B N 1
ATOM 3540 C CA . GLU B 1 30 ? 12.039 55.688 19.219 1 98 30 GLU B CA 1
ATOM 3541 C C . GLU B 1 30 ? 12.258 54.688 20.344 1 98 30 GLU B C 1
ATOM 3543 O O . GLU B 1 30 ? 13.391 54.281 20.594 1 98 30 GLU B O 1
ATOM 3548 N N . ILE B 1 31 ? 11.219 54.375 21.016 1 98.19 31 ILE B N 1
ATOM 3549 C CA . ILE B 1 31 ? 11.297 53.438 22.125 1 98.19 31 ILE B CA 1
ATOM 3550 C C . ILE B 1 31 ? 11.719 52.062 21.609 1 98.19 31 ILE B C 1
ATOM 3552 O O . ILE B 1 31 ? 12.539 51.375 22.234 1 98.19 31 ILE B O 1
ATOM 3556 N N . ILE B 1 32 ? 11.195 51.625 20.469 1 98.19 32 ILE B N 1
ATOM 3557 C CA . ILE B 1 32 ? 11.539 50.344 19.875 1 98.19 32 ILE B CA 1
ATOM 3558 C C . ILE B 1 32 ? 13.031 50.312 19.531 1 98.19 32 ILE B C 1
ATOM 3560 O O . ILE B 1 32 ? 13.719 49.344 19.797 1 98.19 32 ILE B O 1
ATOM 3564 N N . ASP B 1 33 ? 13.492 51.469 18.969 1 97.88 33 ASP B N 1
ATOM 3565 C CA . ASP B 1 33 ? 14.914 51.562 18.625 1 97.88 33 ASP B CA 1
ATOM 3566 C C . ASP B 1 33 ? 15.789 51.5 19.875 1 97.88 33 ASP B C 1
ATOM 3568 O O . ASP B 1 33 ? 16.797 50.781 19.906 1 97.88 33 ASP B O 1
ATOM 3572 N N . ARG B 1 34 ? 15.359 52.156 20.844 1 98 34 ARG B N 1
ATOM 3573 C CA . ARG B 1 34 ? 16.125 52.219 22.094 1 98 34 ARG B CA 1
ATOM 3574 C C . ARG B 1 34 ? 16.188 50.844 22.766 1 98 34 ARG B C 1
ATOM 3576 O O . ARG B 1 34 ? 17.219 50.469 23.312 1 98 34 ARG B O 1
ATOM 3583 N N . ASN B 1 35 ? 15.141 50.125 22.719 1 98.12 35 ASN B N 1
ATOM 3584 C CA . ASN B 1 35 ? 15.031 48.875 23.422 1 98.12 35 ASN B CA 1
ATOM 3585 C C . ASN B 1 35 ? 15.484 47.688 22.562 1 98.12 35 ASN B C 1
ATOM 3587 O O . ASN B 1 35 ? 15.406 46.531 22.984 1 98.12 35 ASN B O 1
ATOM 3591 N N . TYR B 1 36 ? 15.992 47.938 21.391 1 97.94 36 TYR B N 1
ATOM 3592 C CA . TYR B 1 36 ? 16.188 46.875 20.391 1 97.94 36 TYR B CA 1
ATOM 3593 C C . TYR B 1 36 ? 17.203 45.844 20.891 1 97.94 36 TYR B C 1
ATOM 3595 O O . TYR B 1 36 ? 17.016 44.656 20.688 1 97.94 36 TYR B O 1
ATOM 3603 N N . GLN B 1 37 ? 18.234 46.25 21.531 1 97.5 37 GLN B N 1
ATOM 3604 C CA . GLN B 1 37 ? 19.234 45.312 22.031 1 97.5 37 GLN B CA 1
ATOM 3605 C C . GLN B 1 37 ? 18.641 44.375 23.094 1 97.5 37 GLN B C 1
ATOM 3607 O O . GLN B 1 37 ? 18.969 43.188 23.141 1 97.5 37 GLN B O 1
ATOM 3612 N N . GLU B 1 38 ? 17.828 44.969 23.922 1 97.94 38 GLU B N 1
ATOM 3613 C CA . GLU B 1 38 ? 17.125 44.156 24.922 1 97.94 38 GLU B CA 1
ATOM 3614 C C . GLU B 1 38 ? 16.188 43.156 24.266 1 97.94 38 GLU B C 1
ATOM 3616 O O . GLU B 1 38 ? 16.031 42.031 24.75 1 97.94 38 GLU B O 1
ATOM 3621 N N . THR B 1 39 ? 15.555 43.594 23.234 1 98.25 39 THR B N 1
ATOM 3622 C CA . THR B 1 39 ? 14.664 42.719 22.484 1 98.25 39 THR B CA 1
ATOM 3623 C C . THR B 1 39 ? 15.438 41.531 21.906 1 98.25 39 THR B C 1
ATOM 3625 O O . THR B 1 39 ? 14.984 40.375 22.016 1 98.25 39 THR B O 1
ATOM 3628 N N . ILE B 1 40 ? 16.594 41.75 21.359 1 98.06 40 ILE B N 1
ATOM 3629 C CA . ILE B 1 40 ? 17.406 40.688 20.766 1 98.06 40 ILE B CA 1
ATOM 3630 C C . ILE B 1 40 ? 17.922 39.75 21.875 1 98.06 40 ILE B C 1
ATOM 3632 O O . ILE B 1 40 ? 18 38.531 21.672 1 98.06 40 ILE B O 1
ATOM 3636 N N . ALA B 1 41 ? 18.234 40.344 22.969 1 98.38 41 ALA B N 1
ATOM 3637 C CA . ALA B 1 41 ? 18.703 39.531 24.094 1 98.38 41 ALA B CA 1
ATOM 3638 C C . ALA B 1 41 ? 17.609 38.562 24.562 1 98.38 41 ALA B C 1
ATOM 3640 O O . ALA B 1 41 ? 17.891 37.406 24.922 1 98.38 41 ALA B O 1
ATOM 3641 N N . LEU B 1 42 ? 16.422 39.062 24.609 1 98.56 42 LEU B N 1
ATOM 3642 C CA . LEU B 1 42 ? 15.297 38.219 24.984 1 98.56 42 LEU B CA 1
ATOM 3643 C C . LEU B 1 42 ? 15.094 37.094 23.953 1 98.56 42 LEU B C 1
ATOM 3645 O O . LEU B 1 42 ? 14.812 35.969 24.312 1 98.56 42 LEU B O 1
ATOM 3649 N N . LEU B 1 43 ? 15.25 37.438 22.672 1 98.56 43 LEU B N 1
ATOM 3650 C CA . LEU B 1 43 ? 15.164 36.438 21.609 1 98.56 43 LEU B CA 1
ATOM 3651 C C . LEU B 1 43 ? 16.219 35.344 21.781 1 98.56 43 LEU B C 1
ATOM 3653 O O . LEU B 1 43 ? 15.914 34.156 21.719 1 98.56 43 LEU B O 1
ATOM 3657 N N . GLU B 1 44 ? 17.391 35.781 22.031 1 98.25 44 GLU B N 1
ATOM 3658 C CA . GLU B 1 44 ? 18.5 34.844 22.234 1 98.25 44 GLU B CA 1
ATOM 3659 C C . GLU B 1 44 ? 18.234 33.938 23.438 1 98.25 44 GLU B C 1
ATOM 3661 O O . GLU B 1 44 ? 18.469 32.719 23.375 1 98.25 44 GLU B O 1
ATOM 3666 N N . GLU B 1 45 ? 17.766 34.531 24.5 1 98.56 45 GLU B N 1
ATOM 3667 C CA . GLU B 1 45 ? 17.484 33.781 25.703 1 98.56 45 GLU B CA 1
ATOM 3668 C C . GLU B 1 45 ? 16.469 32.656 25.438 1 98.56 45 GLU B C 1
ATOM 3670 O O . GLU B 1 45 ? 16.656 31.531 25.844 1 98.56 45 GLU B O 1
ATOM 3675 N N . THR B 1 46 ? 15.383 33 24.781 1 98.62 46 THR B N 1
ATOM 3676 C CA . THR B 1 46 ? 14.32 32.031 24.531 1 98.62 46 THR B CA 1
ATOM 3677 C C . THR B 1 46 ? 14.766 30.969 23.516 1 98.62 46 THR B C 1
ATOM 3679 O O . THR B 1 46 ? 14.469 29.781 23.672 1 98.62 46 THR B O 1
ATOM 3682 N N . VAL B 1 47 ? 15.516 31.391 22.484 1 98.06 47 VAL B N 1
ATOM 3683 C CA . VAL B 1 47 ? 15.977 30.484 21.438 1 98.06 47 VAL B CA 1
ATOM 3684 C C . VAL B 1 47 ? 16.969 29.484 22.016 1 98.06 47 VAL B C 1
ATOM 3686 O O . VAL B 1 47 ? 17.016 28.328 21.594 1 98.06 47 VAL B O 1
ATOM 3689 N N . ASN B 1 48 ? 17.688 29.875 23 1 98.19 48 ASN B N 1
ATOM 3690 C CA . ASN B 1 48 ? 18.734 29.031 23.562 1 98.19 48 ASN B CA 1
ATOM 3691 C C . ASN B 1 48 ? 18.156 28.031 24.578 1 98.19 48 ASN B C 1
ATOM 3693 O O . ASN B 1 48 ? 18.906 27.297 25.203 1 98.19 48 ASN B O 1
ATOM 3697 N N . ILE B 1 49 ? 16.875 27.969 24.719 1 98 49 ILE B N 1
ATOM 3698 C CA . ILE B 1 49 ? 16.188 26.938 25.484 1 98 49 ILE B CA 1
ATOM 3699 C C . ILE B 1 49 ? 15.516 25.953 24.547 1 98 49 ILE B C 1
ATOM 3701 O O . ILE B 1 49 ? 14.656 26.344 23.75 1 98 49 ILE B O 1
ATOM 3705 N N . ASN B 1 50 ? 15.914 24.734 24.656 1 96.81 50 ASN B N 1
ATOM 3706 C CA . ASN B 1 50 ? 15.219 23.75 23.859 1 96.81 50 ASN B CA 1
ATOM 3707 C C . ASN B 1 50 ? 13.781 23.547 24.328 1 96.81 50 ASN B C 1
ATOM 3709 O O . ASN B 1 50 ? 13.547 23.188 25.484 1 96.81 50 ASN B O 1
ATOM 3713 N N . SER B 1 51 ? 12.875 23.781 23.422 1 96.88 51 SER B N 1
ATOM 3714 C CA . SER B 1 51 ? 11.469 23.641 23.781 1 96.88 51 SER B CA 1
ATOM 3715 C C . SER B 1 51 ? 10.727 22.781 22.75 1 96.88 51 SER B C 1
ATOM 3717 O O . SER B 1 51 ? 9.648 23.156 22.281 1 96.88 51 SER B O 1
ATOM 3719 N N . GLY B 1 52 ? 11.367 21.703 22.438 1 92.88 52 GLY B N 1
ATOM 3720 C CA . GLY B 1 52 ? 10.57 20.75 21.672 1 92.88 52 GLY B CA 1
ATOM 3721 C C . GLY B 1 52 ? 9.258 20.406 22.344 1 92.88 52 GLY B C 1
ATOM 3722 O O . GLY B 1 52 ? 9.164 20.391 23.578 1 92.88 52 GLY B O 1
ATOM 3723 N N . THR B 1 53 ? 8.266 20.062 21.531 1 91.12 53 THR B N 1
ATOM 3724 C CA . THR B 1 53 ? 6.906 19.875 22.031 1 91.12 53 THR B CA 1
ATOM 3725 C C . THR B 1 53 ? 6.895 18.891 23.188 1 91.12 53 THR B C 1
ATOM 3727 O O . THR B 1 53 ? 6.141 19.047 24.156 1 91.12 53 THR B O 1
ATOM 3730 N N . PHE B 1 54 ? 7.758 17.906 23.141 1 88.38 54 PHE B N 1
ATOM 3731 C CA . PHE B 1 54 ? 7.738 16.844 24.141 1 88.38 54 PHE B CA 1
ATOM 3732 C C . PHE B 1 54 ? 8.781 17.109 25.219 1 88.38 54 PHE B C 1
ATOM 3734 O O . PHE B 1 54 ? 8.922 16.328 26.172 1 88.38 54 PHE B O 1
ATOM 3741 N N . ASN B 1 55 ? 9.547 18.094 25.047 1 94.12 55 ASN B N 1
ATOM 3742 C CA . ASN B 1 55 ? 10.367 18.594 26.156 1 94.12 55 ASN B CA 1
ATOM 3743 C C . ASN B 1 55 ? 9.57 19.516 27.062 1 94.12 55 ASN B C 1
ATOM 3745 O O . ASN B 1 55 ? 9.766 20.734 27.047 1 94.12 55 ASN B O 1
ATOM 3749 N N . LEU B 1 56 ? 8.797 18.891 27.891 1 96.44 56 LEU B N 1
ATOM 3750 C CA . LEU B 1 56 ? 7.836 19.625 28.703 1 96.44 56 LEU B CA 1
ATOM 3751 C C . LEU B 1 56 ? 8.539 20.672 29.578 1 96.44 56 LEU B C 1
ATOM 3753 O O . LEU B 1 56 ? 8.062 21.797 29.719 1 96.44 56 LEU B O 1
ATOM 3757 N N . GLU B 1 57 ? 9.609 20.234 30.094 1 97.62 57 GLU B N 1
ATOM 3758 C CA . GLU B 1 57 ? 10.367 21.156 30.953 1 97.62 57 GLU B CA 1
ATOM 3759 C C . GLU B 1 57 ? 10.875 22.359 30.156 1 97.62 57 GLU B C 1
ATOM 3761 O O . GLU B 1 57 ? 10.828 23.484 30.641 1 97.62 57 GLU B O 1
ATOM 3766 N N . GLY B 1 58 ? 11.359 22.109 28.984 1 98.19 58 GLY B N 1
ATOM 3767 C CA . GLY B 1 58 ? 11.844 23.188 28.125 1 98.19 58 GLY B CA 1
ATOM 3768 C C . GLY B 1 58 ? 10.758 24.172 27.734 1 98.19 58 GLY B C 1
ATOM 3769 O O . GLY B 1 58 ? 10.977 25.375 27.719 1 98.19 58 GLY B O 1
ATOM 3770 N N . VAL B 1 59 ? 9.602 23.688 27.438 1 98.12 59 VAL B N 1
ATOM 3771 C CA . VAL B 1 59 ? 8.461 24.531 27.078 1 98.12 59 VAL B CA 1
ATOM 3772 C C . VAL B 1 59 ? 8.078 25.406 28.266 1 98.12 59 VAL B C 1
ATOM 3774 O O . VAL B 1 59 ? 7.855 26.609 28.109 1 98.12 59 VAL B O 1
ATOM 3777 N N . ARG B 1 60 ? 8.086 24.844 29.438 1 98.5 60 ARG B N 1
ATOM 3778 C CA . ARG B 1 60 ? 7.754 25.594 30.641 1 98.5 60 ARG B CA 1
ATOM 3779 C C . ARG B 1 60 ? 8.812 26.656 30.938 1 98.5 60 ARG B C 1
ATOM 3781 O O . ARG B 1 60 ? 8.484 27.75 31.406 1 98.5 60 ARG B O 1
ATOM 3788 N N . GLU B 1 61 ? 9.992 26.297 30.641 1 98.69 61 GLU B N 1
ATOM 3789 C CA . GLU B 1 61 ? 11.078 27.234 30.875 1 98.69 61 GLU B CA 1
ATOM 3790 C C . GLU B 1 61 ? 10.938 28.469 30 1 98.69 61 GLU B C 1
ATOM 3792 O O . GLU B 1 61 ? 11.156 29.594 30.453 1 98.69 61 GLU B O 1
ATOM 3797 N N . VAL B 1 62 ? 10.633 28.281 28.766 1 98.75 62 VAL B N 1
ATOM 3798 C CA . VAL B 1 62 ? 10.391 29.422 27.891 1 98.75 62 VAL B CA 1
ATOM 3799 C C . VAL B 1 62 ? 9.211 30.234 28.406 1 98.75 62 VAL B C 1
ATOM 3801 O O . VAL B 1 62 ? 9.242 31.469 28.406 1 98.75 62 VAL B O 1
ATOM 3804 N N . GLY B 1 63 ? 8.18 29.547 28.844 1 98.75 63 GLY B N 1
ATOM 3805 C CA . GLY B 1 63 ? 7.043 30.219 29.469 1 98.75 63 GLY B CA 1
ATOM 3806 C C . GLY B 1 63 ? 7.434 31.094 30.641 1 98.75 63 GLY B C 1
ATOM 3807 O O . GLY B 1 63 ? 6.914 32.188 30.812 1 98.75 63 GLY B O 1
ATOM 3808 N N . LYS B 1 64 ? 8.32 30.594 31.438 1 98.69 64 LYS B N 1
ATOM 3809 C CA . LYS B 1 64 ? 8.773 31.312 32.625 1 98.69 64 LYS B CA 1
ATOM 3810 C C . LYS B 1 64 ? 9.516 32.594 32.219 1 98.69 64 LYS B C 1
ATOM 3812 O O . LYS B 1 64 ? 9.438 33.594 32.938 1 98.69 64 LYS B O 1
ATOM 3817 N N . VAL B 1 65 ? 10.234 32.5 31.172 1 98.88 65 VAL B N 1
ATOM 3818 C CA . VAL B 1 65 ? 10.914 33.688 30.688 1 98.88 65 VAL B CA 1
ATOM 3819 C C . VAL B 1 65 ? 9.883 34.781 30.344 1 98.88 65 VAL B C 1
ATOM 3821 O O . VAL B 1 65 ? 10.031 35.938 30.734 1 98.88 65 VAL B O 1
ATOM 3824 N N . PHE B 1 66 ? 8.852 34.406 29.656 1 98.88 66 PHE B N 1
ATOM 3825 C CA . PHE B 1 66 ? 7.848 35.375 29.266 1 98.88 66 PHE B CA 1
ATOM 3826 C C . PHE B 1 66 ? 7.031 35.844 30.484 1 98.88 66 PHE B C 1
ATOM 3828 O O . PHE B 1 66 ? 6.605 37 30.562 1 98.88 66 PHE B O 1
ATOM 3835 N N . GLU B 1 67 ? 6.82 34.906 31.375 1 98.69 67 GLU B N 1
ATOM 3836 C CA . GLU B 1 67 ? 6.168 35.312 32.625 1 98.69 67 GLU B CA 1
ATOM 3837 C C . GLU B 1 67 ? 6.926 36.438 33.312 1 98.69 67 GLU B C 1
ATOM 3839 O O . GLU B 1 67 ? 6.332 37.438 33.719 1 98.69 67 GLU B O 1
ATOM 3844 N N . ARG B 1 68 ? 8.234 36.219 33.406 1 98.62 68 ARG B N 1
ATOM 3845 C CA . ARG B 1 68 ? 9.102 37.219 34.031 1 98.62 68 ARG B CA 1
ATOM 3846 C C . ARG B 1 68 ? 8.984 38.562 33.312 1 98.62 68 ARG B C 1
ATOM 3848 O O . ARG B 1 68 ? 8.828 39.594 33.938 1 98.62 68 ARG B O 1
ATOM 3855 N N . GLU B 1 69 ? 9.008 38.562 32.031 1 98.69 69 GLU B N 1
ATOM 3856 C CA . GLU B 1 69 ? 9.039 39.781 31.25 1 98.69 69 GLU B CA 1
ATOM 3857 C C . GLU B 1 69 ? 7.68 40.5 31.281 1 98.69 69 GLU B C 1
ATOM 3859 O O . GLU B 1 69 ? 7.609 41.719 31.453 1 98.69 69 GLU B O 1
ATOM 3864 N N . PHE B 1 70 ? 6.582 39.781 31.109 1 98.75 70 PHE B N 1
ATOM 3865 C CA . PHE B 1 70 ? 5.254 40.375 31.078 1 98.75 70 PHE B CA 1
ATOM 3866 C C . PHE B 1 70 ? 4.867 40.906 32.469 1 98.75 70 PHE B C 1
ATOM 3868 O O . PHE B 1 70 ? 4.152 41.906 32.562 1 98.75 70 PHE B O 1
ATOM 3875 N N . ALA B 1 71 ? 5.34 40.25 33.469 1 97.88 71 ALA B N 1
ATOM 3876 C CA . ALA B 1 71 ? 5.09 40.75 34.812 1 97.88 71 ALA B CA 1
ATOM 3877 C C . ALA B 1 71 ? 5.695 42.125 35.031 1 97.88 71 ALA B C 1
ATOM 3879 O O . ALA B 1 71 ? 5.113 42.969 35.719 1 97.88 71 ALA B O 1
ATOM 3880 N N . LYS B 1 72 ? 6.781 42.375 34.438 1 97.5 72 LYS B N 1
ATOM 3881 C CA . LYS B 1 72 ? 7.484 43.656 34.594 1 97.5 72 LYS B CA 1
ATOM 3882 C C . LYS B 1 72 ? 6.664 44.812 34 1 97.5 72 LYS B C 1
ATOM 3884 O O . LYS B 1 72 ? 6.836 45.969 34.406 1 97.5 72 LYS B O 1
ATOM 3889 N N . ILE B 1 73 ? 5.766 44.438 33.125 1 97.44 73 ILE B N 1
ATOM 3890 C CA . ILE B 1 73 ? 5.016 45.531 32.5 1 97.44 73 ILE B CA 1
ATOM 3891 C C . ILE B 1 73 ? 3.547 45.438 32.906 1 97.44 73 ILE B C 1
ATOM 3893 O O . ILE B 1 73 ? 2.658 45.844 32.156 1 97.44 73 ILE B O 1
ATOM 3897 N N . GLY B 1 74 ? 3.27 44.812 33.969 1 96.75 74 GLY B N 1
ATOM 3898 C CA . GLY B 1 74 ? 2.002 44.938 34.656 1 96.75 74 GLY B CA 1
ATOM 3899 C C . GLY B 1 74 ? 0.947 43.969 34.156 1 96.75 74 GLY B C 1
ATOM 3900 O O . GLY B 1 74 ? -0.238 44.125 34.469 1 96.75 74 GLY B O 1
ATOM 3901 N N . PHE B 1 75 ? 1.263 42.938 33.438 1 98.38 75 PHE B N 1
ATOM 3902 C CA . PHE B 1 75 ? 0.293 41.938 33.031 1 98.38 75 PHE B CA 1
ATOM 3903 C C . PHE B 1 75 ? 0.096 40.906 34.125 1 98.38 75 PHE B C 1
ATOM 3905 O O . PHE B 1 75 ? 1.042 40.562 34.812 1 98.38 75 PHE B O 1
ATOM 3912 N N . GLU B 1 76 ? -1.129 40.438 34.219 1 98.25 76 GLU B N 1
ATOM 3913 C CA . GLU B 1 76 ? -1.382 39.219 35 1 98.25 76 GLU B CA 1
ATOM 3914 C C . GLU B 1 76 ? -1.02 37.969 34.188 1 98.25 76 GLU B C 1
ATOM 3916 O O . GLU B 1 76 ? -1.448 37.812 33.062 1 98.25 76 GLU B O 1
ATOM 3921 N N . THR B 1 77 ? -0.199 37.125 34.812 1 98.25 77 THR B N 1
ATOM 3922 C CA . THR B 1 77 ? 0.266 35.969 34.094 1 98.25 77 THR B CA 1
ATOM 3923 C C . THR B 1 77 ? -0.319 34.688 34.688 1 98.25 77 THR B C 1
ATOM 3925 O O . THR B 1 77 ? -0.519 34.594 35.906 1 98.25 77 THR B O 1
ATOM 3928 N N . THR B 1 78 ? -0.683 33.75 33.844 1 98.06 78 THR B N 1
ATOM 3929 C CA . THR B 1 78 ? -1.223 32.469 34.219 1 98.06 78 THR B CA 1
ATOM 3930 C C . THR B 1 78 ? -0.626 31.344 33.344 1 98.06 78 THR B C 1
ATOM 3932 O O . THR B 1 78 ? -0.402 31.547 32.156 1 98.06 78 THR B O 1
ATOM 3935 N N . TRP B 1 79 ? -0.368 30.234 34.031 1 98.31 79 TRP B N 1
ATOM 3936 C CA . TRP B 1 79 ? -0.027 29.016 33.312 1 98.31 79 TRP B CA 1
ATOM 3937 C C . TRP B 1 79 ? -1.223 28.078 33.25 1 98.31 79 TRP B C 1
ATOM 3939 O O . TRP B 1 79 ? -1.75 27.656 34.281 1 98.31 79 TRP B O 1
ATOM 3949 N N . VAL B 1 80 ? -1.69 27.766 32.094 1 98.06 80 VAL B N 1
ATOM 3950 C CA . VAL B 1 80 ? -2.809 26.859 31.891 1 98.06 80 VAL B CA 1
ATOM 3951 C C . VAL B 1 80 ? -2.299 25.422 31.844 1 98.06 80 VAL B C 1
ATOM 3953 O O . VAL B 1 80 ? -1.571 25.031 30.922 1 98.06 80 VAL B O 1
ATOM 3956 N N . THR B 1 81 ? -2.691 24.672 32.781 1 96.69 81 THR B N 1
ATOM 3957 C CA . THR B 1 81 ? -2.299 23.281 32.875 1 96.69 81 THR B CA 1
ATOM 3958 C C . THR B 1 81 ? -3.262 22.391 32.062 1 96.69 81 THR B C 1
ATOM 3960 O O . THR B 1 81 ? -4.473 22.641 32.062 1 96.69 81 THR B O 1
ATOM 3963 N N . LEU B 1 82 ? -2.73 21.438 31.438 1 95.31 82 LEU B N 1
ATOM 3964 C CA . LEU B 1 82 ? -3.516 20.484 30.656 1 95.31 82 LEU B CA 1
ATOM 3965 C C . LEU B 1 82 ? -3.531 19.125 31.328 1 95.31 82 LEU B C 1
ATOM 3967 O O . LEU B 1 82 ? -2.662 18.828 32.156 1 95.31 82 LEU B O 1
ATOM 3971 N N . PRO B 1 83 ? -4.504 18.281 30.984 1 94.06 83 PRO B N 1
ATOM 3972 C CA . PRO B 1 83 ? -4.504 16.922 31.531 1 94.06 83 PRO B CA 1
ATOM 3973 C C . PRO B 1 83 ? -3.256 16.125 31.141 1 94.06 83 PRO B C 1
ATOM 3975 O O . PRO B 1 83 ? -2.773 16.234 30.016 1 94.06 83 PRO B O 1
ATOM 3978 N N . ASP B 1 84 ? -2.832 15.219 32.031 1 90.44 84 ASP B N 1
ATOM 3979 C CA . ASP B 1 84 ? -1.624 14.422 31.828 1 90.44 84 ASP B CA 1
ATOM 3980 C C . ASP B 1 84 ? -1.762 13.516 30.609 1 90.44 84 ASP B C 1
ATOM 3982 O O . ASP B 1 84 ? -0.77 13.195 29.938 1 90.44 84 ASP B O 1
ATOM 3986 N N . SER B 1 85 ? -2.965 13.195 30.344 1 87.94 85 SER B N 1
ATOM 3987 C CA . SER B 1 85 ? -3.219 12.266 29.25 1 87.94 85 SER B CA 1
ATOM 3988 C C . SER B 1 85 ? -2.777 12.852 27.906 1 87.94 85 SER B C 1
ATOM 3990 O O . SER B 1 85 ? -2.461 12.109 26.984 1 87.94 85 SER B O 1
ATOM 3992 N N . LEU B 1 86 ? -2.67 14.203 27.891 1 88.56 86 LEU B N 1
ATOM 3993 C CA . LEU B 1 86 ? -2.266 14.836 26.641 1 88.56 86 LEU B CA 1
ATOM 3994 C C . LEU B 1 86 ? -0.747 14.883 26.516 1 88.56 86 LEU B C 1
ATOM 3996 O O . LEU B 1 86 ? -0.212 15.07 25.422 1 88.56 86 LEU B O 1
ATOM 4000 N N . ARG B 1 87 ? -0.043 14.648 27.562 1 87.56 87 ARG B N 1
ATOM 4001 C CA . ARG B 1 87 ? 1.416 14.656 27.594 1 87.56 87 ARG B CA 1
ATOM 4002 C C . ARG B 1 87 ? 1.97 15.93 26.969 1 87.56 87 ARG B C 1
ATOM 4004 O O . ARG B 1 87 ? 2.838 15.867 26.094 1 87.56 87 ARG B O 1
ATOM 4011 N N . ARG B 1 88 ? 1.372 17.109 27.359 1 94.44 88 ARG B N 1
ATOM 4012 C CA . ARG B 1 88 ? 1.771 18.422 26.906 1 94.44 88 ARG B CA 1
ATOM 4013 C C . ARG B 1 88 ? 2.105 19.344 28.078 1 94.44 88 ARG B C 1
ATOM 4015 O O . ARG B 1 88 ? 1.602 19.141 29.188 1 94.44 88 ARG B O 1
ATOM 4022 N N . ALA B 1 89 ? 2.875 20.359 27.875 1 95.25 89 ALA B N 1
ATOM 4023 C CA . ALA B 1 89 ? 3.414 21.188 28.938 1 95.25 89 ALA B CA 1
ATOM 4024 C C . ALA B 1 89 ? 2.346 22.125 29.5 1 95.25 89 ALA B C 1
ATOM 4026 O O . ALA B 1 89 ? 2.359 22.469 30.688 1 95.25 89 ALA B O 1
ATOM 4027 N N . GLY B 1 90 ? 1.46 22.609 28.703 1 97.25 90 GLY B N 1
ATOM 4028 C CA . GLY B 1 90 ? 0.532 23.688 29.047 1 97.25 90 GLY B CA 1
ATOM 4029 C C . GLY B 1 90 ? 0.747 24.938 28.219 1 97.25 90 GLY B C 1
ATOM 4030 O O . GLY B 1 90 ? 1.438 24.906 27.203 1 97.25 90 GLY B O 1
ATOM 4031 N N . HIS B 1 91 ? 0.056 26 28.688 1 98.5 91 HIS B N 1
ATOM 4032 C CA . HIS B 1 91 ? 0.085 27.25 27.938 1 98.5 91 HIS B CA 1
ATOM 4033 C C . HIS B 1 91 ? 0.394 28.438 28.844 1 98.5 91 HIS B C 1
ATOM 4035 O O . HIS B 1 91 ? 0.071 28.406 30.047 1 98.5 91 HIS B O 1
ATOM 4041 N N . PHE B 1 92 ? 1.044 29.453 28.281 1 98.75 92 PHE B N 1
ATOM 4042 C CA . PHE B 1 92 ? 1.284 30.719 28.953 1 98.75 92 PHE B CA 1
ATOM 4043 C C . PHE B 1 92 ? 0.256 31.766 28.547 1 98.75 92 PHE B C 1
ATOM 4045 O O . PHE B 1 92 ? 0.009 31.953 27.359 1 98.75 92 PHE B O 1
ATOM 4052 N N . VAL B 1 93 ? -0.288 32.469 29.562 1 98.88 93 VAL B N 1
ATOM 4053 C CA . VAL B 1 93 ? -1.255 33.531 29.281 1 98.88 93 VAL B CA 1
ATOM 4054 C C . VAL B 1 93 ? -0.89 34.781 30.062 1 98.88 93 VAL B C 1
ATOM 4056 O O . VAL B 1 93 ? -0.561 34.688 31.25 1 98.88 93 VAL B O 1
ATOM 4059 N N . ALA B 1 94 ? -0.879 35.906 29.406 1 98.81 94 ALA B N 1
ATOM 4060 C CA . ALA B 1 94 ? -0.748 37.219 30.016 1 98.81 94 ALA B CA 1
ATOM 4061 C C . ALA B 1 94 ? -1.937 38.094 29.672 1 98.81 94 ALA B C 1
ATOM 4063 O O . ALA B 1 94 ? -2.334 38.188 28.5 1 98.81 94 ALA B O 1
ATOM 4064 N N . THR B 1 95 ? -2.477 38.75 30.688 1 98.5 95 THR B N 1
ATOM 4065 C CA . THR B 1 95 ? -3.691 39.531 30.438 1 98.5 95 THR B CA 1
ATOM 4066 C C . THR B 1 95 ? -3.609 40.906 31.094 1 98.5 95 THR B C 1
ATOM 4068 O O . THR B 1 95 ? -2.98 41.062 32.156 1 98.5 95 THR B O 1
ATOM 4071 N N . LYS B 1 96 ? -4.133 41.844 30.391 1 97.69 96 LYS B N 1
ATOM 4072 C CA . LYS B 1 96 ? -4.5 43.156 30.906 1 97.69 96 LYS B CA 1
ATOM 4073 C C . LYS B 1 96 ? -5.949 43.5 30.562 1 97.69 96 LYS B C 1
ATOM 4075 O O . LYS B 1 96 ? -6.418 43.219 29.453 1 97.69 96 LYS B O 1
ATOM 4080 N N . LYS B 1 97 ? -6.645 44 31.594 1 96.5 97 LYS B N 1
ATOM 4081 C CA . LYS B 1 97 ? -8.055 44.344 31.391 1 96.5 97 LYS B CA 1
ATOM 4082 C C . LYS B 1 97 ? -8.289 45.844 31.5 1 96.5 97 LYS B C 1
ATOM 4084 O O . LYS B 1 97 ? -7.703 46.5 32.344 1 96.5 97 LYS B O 1
ATOM 4089 N N . GLY B 1 98 ? -9.008 46.312 30.562 1 95.5 98 GLY B N 1
ATOM 4090 C CA . GLY B 1 98 ? -9.43 47.719 30.547 1 95.5 98 GLY B CA 1
ATOM 4091 C C . GLY B 1 98 ? -10.852 47.906 30.062 1 95.5 98 GLY B C 1
ATOM 4092 O O . GLY B 1 98 ? -11.641 46.938 30.031 1 95.5 98 GLY B O 1
ATOM 4093 N N . LYS B 1 99 ? -11.211 49.156 29.859 1 93.31 99 LYS B N 1
ATOM 4094 C CA . LYS B 1 99 ? -12.594 49.469 29.516 1 93.31 99 LYS B CA 1
ATOM 4095 C C . LYS B 1 99 ? -12.688 50.25 28.188 1 93.31 99 LYS B C 1
ATOM 4097 O O . LYS B 1 99 ? -13.781 50.531 27.703 1 93.31 99 LYS B O 1
ATOM 4102 N N . SER B 1 100 ? -11.586 50.5 27.672 1 92.69 100 SER B N 1
ATOM 4103 C CA . SER B 1 100 ? -11.602 51.344 26.469 1 92.69 100 SER B CA 1
ATOM 4104 C C . SER B 1 100 ? -10.906 50.656 25.297 1 92.69 100 SER B C 1
ATOM 4106 O O . SER B 1 100 ? -10.008 49.844 25.5 1 92.69 100 SER B O 1
ATOM 4108 N N . GLY B 1 101 ? -11.453 50.969 24.109 1 92.5 101 GLY B N 1
ATOM 4109 C CA . GLY B 1 101 ? -10.781 50.531 22.891 1 92.5 101 GLY B CA 1
ATOM 4110 C C . GLY B 1 101 ? -11.125 49.125 22.5 1 92.5 101 GLY B C 1
ATOM 4111 O O . GLY B 1 101 ? -11.945 48.469 23.156 1 92.5 101 GLY B O 1
ATOM 4112 N N . LYS B 1 102 ? -10.531 48.656 21.453 1 96.81 102 LYS B N 1
ATOM 4113 C CA . LYS B 1 102 ? -10.711 47.281 20.984 1 96.81 102 LYS B CA 1
ATOM 4114 C C . LYS B 1 102 ? -9.922 46.312 21.844 1 96.81 102 LYS B C 1
ATOM 4116 O O . LYS B 1 102 ? -8.828 46.625 22.312 1 96.81 102 LYS B O 1
ATOM 4121 N N . LYS B 1 103 ? -10.477 45.188 22.047 1 98.19 103 LYS B N 1
ATOM 4122 C CA . LYS B 1 103 ? -9.836 44.094 22.781 1 98.19 103 LYS B CA 1
ATOM 4123 C C . LYS B 1 103 ? -9.039 43.188 21.844 1 98.19 103 LYS B C 1
ATOM 4125 O O . LYS B 1 103 ? -9.586 42.656 20.875 1 98.19 103 LYS B O 1
ATOM 4130 N N . LEU B 1 104 ? -7.805 43.062 22.172 1 98.69 104 LEU B N 1
ATOM 4131 C CA . LEU B 1 104 ? -6.918 42.344 21.25 1 98.69 104 LEU B CA 1
ATOM 4132 C C . LEU B 1 104 ? -6.445 41.031 21.875 1 98.69 104 LEU B C 1
ATOM 4134 O O . LEU B 1 104 ? -6.141 40.969 23.062 1 98.69 104 LEU B O 1
ATOM 4138 N N . PHE B 1 105 ? -6.461 39.938 21.078 1 98.81 105 PHE B N 1
ATOM 4139 C CA . PHE B 1 105 ? -5.977 38.594 21.438 1 98.81 105 PHE B CA 1
ATOM 4140 C C . PHE B 1 105 ? -4.746 38.25 20.609 1 98.81 105 PHE B C 1
ATOM 4142 O O . PHE B 1 105 ? -4.844 38.031 19.391 1 98.81 105 PHE B O 1
ATOM 4149 N N . PHE B 1 106 ? -3.6 38.156 21.266 1 98.88 106 PHE B N 1
ATOM 4150 C CA . PHE B 1 106 ? -2.352 37.844 20.594 1 98.88 106 PHE B CA 1
ATOM 4151 C C . PHE B 1 106 ? -2.061 36.344 20.672 1 98.88 106 PHE B C 1
ATOM 4153 O O . PHE B 1 106 ? -2.205 35.75 21.734 1 98.88 106 PHE B O 1
ATOM 4160 N N . ILE B 1 107 ? -1.648 35.75 19.531 1 98.75 107 ILE B N 1
ATOM 4161 C CA . ILE B 1 107 ? -1.442 34.312 19.469 1 98.75 107 ILE B CA 1
ATOM 4162 C C . ILE B 1 107 ? 0.008 34.031 19.094 1 98.75 107 ILE B C 1
ATOM 4164 O O . ILE B 1 107 ? 0.512 34.531 18.094 1 98.75 107 ILE B O 1
ATOM 4168 N N . GLY B 1 108 ? 0.687 33.25 19.859 1 98.31 108 GLY B N 1
ATOM 4169 C CA . GLY B 1 108 ? 1.984 32.625 19.609 1 98.31 108 GLY B CA 1
ATOM 4170 C C . GLY B 1 108 ? 2.107 31.234 20.172 1 98.31 108 GLY B C 1
ATOM 4171 O O . GLY B 1 108 ? 1.112 30.625 20.578 1 98.31 108 GLY B O 1
ATOM 4172 N N . HIS B 1 109 ? 3.291 30.625 20.062 1 97.81 109 HIS B N 1
ATOM 4173 C CA . HIS B 1 109 ? 3.488 29.344 20.719 1 97.81 109 HIS B CA 1
ATOM 4174 C C . HIS B 1 109 ? 4.922 29.203 21.219 1 97.81 109 HIS B C 1
ATOM 4176 O O . HIS B 1 109 ? 5.84 29.812 20.672 1 97.81 109 HIS B O 1
ATOM 4182 N N . LEU B 1 110 ? 5.051 28.391 22.234 1 98.5 110 LEU B N 1
ATOM 4183 C CA . LEU B 1 110 ? 6.309 28.266 22.969 1 98.5 110 LEU B CA 1
ATOM 4184 C C . LEU B 1 110 ? 7.145 27.109 22.406 1 98.5 110 LEU B C 1
ATOM 4186 O O . LEU B 1 110 ? 8.375 27.141 22.5 1 98.5 110 LEU B O 1
ATOM 4190 N N . ASP B 1 111 ? 6.445 26.125 21.891 1 95.5 111 ASP B N 1
ATOM 4191 C CA . ASP B 1 111 ? 7.137 24.891 21.516 1 95.5 111 ASP B CA 1
ATOM 4192 C C . ASP B 1 111 ? 7.715 25 20.109 1 95.5 111 ASP B C 1
ATOM 4194 O O . ASP B 1 111 ? 7.387 25.938 19.359 1 95.5 111 ASP B O 1
ATOM 4198 N N . THR B 1 112 ? 8.703 24.125 19.828 1 92.44 112 THR B N 1
ATOM 4199 C CA . THR B 1 112 ? 9.281 23.953 18.5 1 92.44 112 THR B CA 1
ATOM 4200 C C . THR B 1 112 ? 9.227 22.484 18.078 1 92.44 112 THR B C 1
ATOM 4202 O O . THR B 1 112 ? 8.844 21.625 18.875 1 92.44 112 THR B O 1
ATOM 4205 N N . VAL B 1 113 ? 9.586 22.172 16.844 1 86.25 113 VAL B N 1
ATOM 4206 C CA . VAL B 1 113 ? 9.555 20.797 16.344 1 86.25 113 VAL B CA 1
ATOM 4207 C C . VAL B 1 113 ? 10.844 20.078 16.734 1 86.25 113 VAL B C 1
ATOM 4209 O O . VAL B 1 113 ? 10.977 18.875 16.5 1 86.25 113 VAL B O 1
ATOM 4212 N N . PHE B 1 114 ? 11.82 20.797 17.328 1 86.94 114 PHE B N 1
ATOM 4213 C CA . PHE B 1 114 ? 13.133 20.234 17.641 1 86.94 114 PHE B CA 1
ATOM 4214 C C . PHE B 1 114 ? 13.125 19.609 19.031 1 86.94 114 PHE B C 1
ATOM 4216 O O . PHE B 1 114 ? 13.359 20.297 20.031 1 86.94 114 PHE B O 1
ATOM 4223 N N . GLU B 1 115 ? 13.055 18.297 19.047 1 86 115 GLU B N 1
ATOM 4224 C CA . GLU B 1 115 ? 12.961 17.562 20.312 1 86 115 GLU B CA 1
ATOM 4225 C C . GLU B 1 115 ? 14.32 17.484 21 1 86 115 GLU B C 1
ATOM 4227 O O . GLU B 1 115 ? 15.344 17.797 20.391 1 86 115 GLU B O 1
ATOM 4232 N N . LYS B 1 116 ? 14.25 17.094 22.219 1 89.19 116 LYS B N 1
ATOM 4233 C CA . LYS B 1 116 ? 15.422 17.125 23.094 1 89.19 116 LYS B CA 1
ATOM 4234 C C . LYS B 1 116 ? 16.516 16.188 22.578 1 89.19 116 LYS B C 1
ATOM 4236 O O . LYS B 1 116 ? 17.703 16.469 22.766 1 89.19 116 LYS B O 1
ATOM 4241 N N . ASP B 1 117 ? 16.141 15.148 21.938 1 83.69 117 ASP B N 1
ATOM 4242 C CA . ASP B 1 117 ? 17.125 14.156 21.5 1 83.69 117 ASP B CA 1
ATOM 4243 C C . ASP B 1 117 ? 17.719 14.531 20.141 1 83.69 117 ASP B C 1
ATOM 4245 O O . ASP B 1 117 ? 18.625 13.859 19.656 1 83.69 117 ASP B O 1
ATOM 4249 N N . MET B 1 118 ? 17.266 15.625 19.578 1 81.44 118 MET B N 1
ATOM 4250 C CA . MET B 1 118 ? 17.828 16.125 18.328 1 81.44 118 MET B CA 1
ATOM 4251 C C . MET B 1 118 ? 19.016 17.062 18.578 1 81.44 118 MET B C 1
ATOM 4253 O O . MET B 1 118 ? 19.141 17.609 19.672 1 81.44 118 MET B O 1
ATOM 4257 N N . PRO B 1 119 ? 19.875 17.156 17.547 1 88.5 119 PRO B N 1
ATOM 4258 C CA . PRO B 1 119 ? 20.953 18.141 17.719 1 88.5 119 PRO B CA 1
ATOM 4259 C C . PRO B 1 119 ? 20.422 19.547 17.984 1 88.5 119 PRO B C 1
ATOM 4261 O O . PRO B 1 119 ? 19.438 19.969 17.391 1 88.5 119 PRO B O 1
ATOM 4264 N N . PHE B 1 120 ? 21.062 20.156 19 1 87.94 120 PHE B N 1
ATOM 4265 C CA . PHE B 1 120 ? 20.641 21.484 19.391 1 87.94 120 PHE B CA 1
ATOM 4266 C C . PHE B 1 120 ? 21.531 22.547 18.766 1 87.94 120 PHE B C 1
ATOM 4268 O O . PHE B 1 120 ? 22.766 22.438 18.828 1 87.94 120 PHE B O 1
ATOM 4275 N N . TYR B 1 121 ? 20.875 23.562 18.156 1 89.88 121 TYR B N 1
ATOM 4276 C CA . TYR B 1 121 ? 21.594 24.688 17.578 1 89.88 121 TYR B CA 1
ATOM 4277 C C . TYR B 1 121 ? 21.156 26 18.234 1 89.88 121 TYR B C 1
ATOM 4279 O O . TYR B 1 121 ? 20.047 26.484 18.016 1 89.88 121 TYR B O 1
ATOM 4287 N N . PRO B 1 122 ? 22.078 26.703 18.969 1 93.5 122 PRO B N 1
ATOM 4288 C CA . PRO B 1 122 ? 21.734 27.953 19.641 1 93.5 122 PRO B CA 1
ATOM 4289 C C . PRO B 1 122 ? 21.641 29.125 18.688 1 93.5 122 PRO B C 1
ATOM 4291 O O . PRO B 1 122 ? 22.016 29.031 17.516 1 93.5 122 PRO B O 1
ATOM 4294 N N . PHE B 1 123 ? 21.125 30.203 19.203 1 97.06 123 PHE B N 1
ATOM 4295 C CA . PHE B 1 123 ? 21.078 31.453 18.453 1 97.06 123 PHE B CA 1
ATOM 4296 C C . PHE B 1 123 ? 22.484 31.859 18.016 1 97.06 123 PHE B C 1
ATOM 4298 O O . PHE B 1 123 ? 23.375 32 18.844 1 97.06 123 PHE B O 1
ATOM 4305 N N . THR B 1 124 ? 22.625 32 16.703 1 97.12 124 THR B N 1
ATOM 4306 C CA . THR B 1 124 ? 23.922 32.375 16.141 1 97.12 124 THR B CA 1
ATOM 4307 C C . THR B 1 124 ? 23.75 33.312 14.953 1 97.12 124 THR B C 1
ATOM 4309 O O . THR B 1 124 ? 23.047 33 13.992 1 97.12 124 THR B O 1
ATOM 4312 N N . MET B 1 125 ? 24.438 34.469 15.062 1 96.06 125 MET B N 1
ATOM 4313 C CA . MET B 1 125 ? 24.5 35.312 13.883 1 96.06 125 MET B CA 1
ATOM 4314 C C . MET B 1 125 ? 25.359 34.688 12.797 1 96.06 125 MET B C 1
ATOM 4316 O O . MET B 1 125 ? 26.547 34.438 13.008 1 96.06 125 MET B O 1
ATOM 4320 N N . VAL B 1 126 ? 24.75 34.469 11.664 1 94.88 126 VAL B N 1
ATOM 4321 C CA . VAL B 1 126 ? 25.5 33.844 10.562 1 94.88 126 VAL B CA 1
ATOM 4322 C C . VAL B 1 126 ? 26.141 34.969 9.719 1 94.88 126 VAL B C 1
ATOM 4324 O O . VAL B 1 126 ? 27.156 34.719 9.047 1 94.88 126 VAL B O 1
ATOM 4327 N N . ASP B 1 127 ? 25.484 36.094 9.609 1 95.25 127 ASP B N 1
ATOM 4328 C CA . ASP B 1 127 ? 26.016 37.344 9.031 1 95.25 127 ASP B CA 1
ATOM 4329 C C . ASP B 1 127 ? 25.312 38.562 9.625 1 95.25 127 ASP B C 1
ATOM 4331 O O . ASP B 1 127 ? 24.656 38.469 10.664 1 95.25 127 ASP B O 1
ATOM 4335 N N . GLU B 1 128 ? 25.531 39.688 9.039 1 94.25 128 GLU B N 1
ATOM 4336 C CA . GLU B 1 128 ? 25.031 40.938 9.586 1 94.25 128 GLU B CA 1
ATOM 4337 C C . GLU B 1 128 ? 23.516 40.969 9.625 1 94.25 128 GLU B C 1
ATOM 4339 O O . GLU B 1 128 ? 22.922 41.594 10.508 1 94.25 128 GLU B O 1
ATOM 4344 N N . ASN B 1 129 ? 22.891 40.219 8.758 1 96.5 129 ASN B N 1
ATOM 4345 C CA . ASN B 1 129 ? 21.438 40.375 8.594 1 96.5 129 ASN B CA 1
ATOM 4346 C C . ASN B 1 129 ? 20.703 39.031 8.781 1 96.5 129 ASN B C 1
ATOM 4348 O O . ASN B 1 129 ? 19.516 38.938 8.477 1 96.5 129 ASN B O 1
ATOM 4352 N N . THR B 1 130 ? 21.438 38.031 9.211 1 97.19 130 THR B N 1
ATOM 4353 C CA . THR B 1 130 ? 20.812 36.719 9.32 1 97.19 130 THR B CA 1
ATOM 4354 C C . THR B 1 130 ? 21.266 36.031 10.594 1 97.19 130 THR B C 1
ATOM 4356 O O . THR B 1 130 ? 22.453 36 10.898 1 97.19 130 THR B O 1
ATOM 4359 N N . ALA B 1 131 ? 20.359 35.5 11.32 1 97.69 131 ALA B N 1
ATOM 4360 C CA . ALA B 1 131 ? 20.672 34.656 12.469 1 97.69 131 ALA B CA 1
ATOM 4361 C C . ALA B 1 131 ? 20 33.281 12.328 1 97.69 131 ALA B C 1
ATOM 4363 O O . ALA B 1 131 ? 18.984 33.156 11.641 1 97.69 131 ALA B O 1
ATOM 4364 N N . LYS B 1 132 ? 20.656 32.344 12.938 1 96.5 132 LYS B N 1
ATOM 4365 C CA . LYS B 1 132 ? 20.141 30.969 13 1 96.5 132 LYS B CA 1
ATOM 4366 C C . LYS B 1 132 ? 19.766 30.578 14.43 1 96.5 132 LYS B C 1
ATOM 4368 O O . LYS B 1 132 ? 20.281 31.156 15.383 1 96.5 132 LYS B O 1
ATOM 4373 N N . GLY B 1 133 ? 18.844 29.609 14.508 1 95.25 133 GLY B N 1
ATOM 4374 C CA . GLY B 1 133 ? 18.422 29.062 15.797 1 95.25 133 GLY B CA 1
ATOM 4375 C C . GLY B 1 133 ? 17.125 28.281 15.719 1 95.25 133 GLY B C 1
ATOM 4376 O O . GLY B 1 133 ? 16.328 28.469 14.797 1 95.25 133 GLY B O 1
ATOM 4377 N N . GLN B 1 134 ? 16.938 27.453 16.719 1 93.62 134 GLN B N 1
ATOM 4378 C CA . GLN B 1 134 ? 15.742 26.609 16.734 1 93.62 134 GLN B CA 1
ATOM 4379 C C . GLN B 1 134 ? 14.516 27.422 17.188 1 93.62 134 GLN B C 1
ATOM 4381 O O . GLN B 1 134 ? 14.445 27.859 18.328 1 93.62 134 GLN B O 1
ATOM 4386 N N . GLY B 1 135 ? 13.602 27.641 16.281 1 94.56 135 GLY B N 1
ATOM 4387 C CA . GLY B 1 135 ? 12.391 28.391 16.562 1 94.56 135 GLY B CA 1
ATOM 4388 C C . GLY B 1 135 ? 12.57 29.891 16.391 1 94.56 135 GLY B C 1
ATOM 4389 O O . GLY B 1 135 ? 11.695 30.672 16.766 1 94.56 135 GLY B O 1
ATOM 4390 N N . VAL B 1 136 ? 13.625 30.281 15.82 1 96.31 136 VAL B N 1
ATOM 4391 C CA . VAL B 1 136 ? 13.969 31.703 15.773 1 96.31 136 VAL B CA 1
ATOM 4392 C C . VAL B 1 136 ? 12.938 32.469 14.93 1 96.31 136 VAL B C 1
ATOM 4394 O O . VAL B 1 136 ? 12.547 33.562 15.273 1 96.31 136 VAL B O 1
ATOM 4397 N N . ASN B 1 137 ? 12.477 31.875 13.867 1 93.5 137 ASN B N 1
ATOM 4398 C CA . ASN B 1 137 ? 11.422 32.5 13.086 1 93.5 137 ASN B CA 1
ATOM 4399 C C . ASN B 1 137 ? 10.07 31.844 13.328 1 93.5 137 ASN B C 1
ATOM 4401 O O . ASN B 1 137 ? 9.023 32.438 13.016 1 93.5 137 ASN B O 1
ATOM 4405 N N . ASP B 1 138 ? 9.945 30.625 13.883 1 91.19 138 ASP B N 1
ATOM 4406 C CA . ASP B 1 138 ? 8.727 29.859 14.125 1 91.19 138 ASP B CA 1
ATOM 4407 C C . ASP B 1 138 ? 8.719 29.266 15.531 1 91.19 138 ASP B C 1
ATOM 4409 O O . ASP B 1 138 ? 9.055 28.094 15.719 1 91.19 138 ASP B O 1
ATOM 4413 N N . MET B 1 139 ? 8.398 29.953 16.562 1 92.69 139 MET B N 1
ATOM 4414 C CA . MET B 1 139 ? 8.023 31.344 16.281 1 92.69 139 MET B CA 1
ATOM 4415 C C . MET B 1 139 ? 8.43 32.25 17.438 1 92.69 139 MET B C 1
ATOM 4417 O O . MET B 1 139 ? 7.723 33.219 17.766 1 92.69 139 MET B O 1
ATOM 4421 N N . LYS B 1 140 ? 9.578 31.906 18.078 1 97.94 140 LYS B N 1
ATOM 4422 C CA . LYS B 1 140 ? 10.047 32.688 19.219 1 97.94 140 LYS B CA 1
ATOM 4423 C C . LYS B 1 140 ? 10.344 34.125 18.812 1 97.94 140 LYS B C 1
ATOM 4425 O O . LYS B 1 140 ? 10.172 35.031 19.625 1 97.94 140 LYS B O 1
ATOM 4430 N N . GLY B 1 141 ? 10.789 34.281 17.609 1 98 141 GLY B N 1
ATOM 4431 C CA . GLY B 1 141 ? 10.93 35.656 17.109 1 98 141 GLY B CA 1
ATOM 4432 C C . GLY B 1 141 ? 9.633 36.438 17.141 1 98 141 GLY B C 1
ATOM 4433 O O . GLY B 1 141 ? 9.625 37.625 17.484 1 98 141 GLY B O 1
ATOM 4434 N N . GLY B 1 142 ? 8.531 35.781 16.719 1 98.44 142 GLY B N 1
ATOM 4435 C CA . GLY B 1 142 ? 7.227 36.406 16.781 1 98.44 142 GLY B CA 1
ATOM 4436 C C . GLY B 1 142 ? 6.754 36.656 18.203 1 98.44 142 GLY B C 1
ATOM 4437 O O . GLY B 1 142 ? 6.16 37.719 18.484 1 98.44 142 GLY B O 1
ATOM 4438 N N . ASN B 1 143 ? 7 35.75 19.094 1 98.81 143 ASN B N 1
ATOM 4439 C CA . ASN B 1 143 ? 6.641 35.938 20.5 1 98.81 143 ASN B CA 1
ATOM 4440 C C . ASN B 1 143 ? 7.32 37.156 21.094 1 98.81 143 ASN B C 1
ATOM 4442 O O . ASN B 1 143 ? 6.68 37.938 21.797 1 98.81 143 ASN B O 1
ATOM 4446 N N . VAL B 1 144 ? 8.57 37.281 20.828 1 98.81 144 VAL B N 1
ATOM 4447 C CA . VAL B 1 144 ? 9.352 38.406 21.344 1 98.81 144 VAL B CA 1
ATOM 4448 C C . VAL B 1 144 ? 8.844 39.719 20.75 1 98.81 144 VAL B C 1
ATOM 4450 O O . VAL B 1 144 ? 8.836 40.75 21.438 1 98.81 144 VAL B O 1
ATOM 4453 N N . MET B 1 145 ? 8.406 39.656 19.531 1 98.56 145 MET B N 1
ATOM 4454 C CA . MET B 1 145 ? 7.812 40.844 18.906 1 98.56 145 MET B CA 1
ATOM 4455 C C . MET B 1 145 ? 6.566 41.281 19.656 1 98.56 145 MET B C 1
ATOM 4457 O O . MET B 1 145 ? 6.355 42.469 19.875 1 98.56 145 MET B O 1
ATOM 4461 N N . ILE B 1 146 ? 5.734 40.344 19.984 1 98.88 146 ILE B N 1
ATOM 4462 C CA . ILE B 1 146 ? 4.531 40.656 20.75 1 98.88 146 ILE B CA 1
ATOM 4463 C C . ILE B 1 146 ? 4.91 41.375 22.047 1 98.88 146 ILE B C 1
ATOM 4465 O O . ILE B 1 146 ? 4.371 42.438 22.344 1 98.88 146 ILE B O 1
ATOM 4469 N N . PHE B 1 147 ? 5.855 40.844 22.734 1 98.81 147 PHE B N 1
ATOM 4470 C CA . PHE B 1 147 ? 6.27 41.438 24 1 98.81 147 PHE B CA 1
ATOM 4471 C C . PHE B 1 147 ? 6.836 42.844 23.781 1 98.81 147 PHE B C 1
ATOM 4473 O O . PHE B 1 147 ? 6.473 43.781 24.484 1 98.81 147 PHE B O 1
ATOM 4480 N N . ALA B 1 148 ? 7.777 42.969 22.859 1 98.81 148 ALA B N 1
ATOM 4481 C CA . ALA B 1 148 ? 8.422 44.25 22.594 1 98.81 148 ALA B CA 1
ATOM 4482 C C . ALA B 1 148 ? 7.395 45.312 22.25 1 98.81 148 ALA B C 1
ATOM 4484 O O . ALA B 1 148 ? 7.516 46.469 22.672 1 98.81 148 ALA B O 1
ATOM 4485 N N . THR B 1 149 ? 6.426 44.938 21.438 1 98.69 149 THR B N 1
ATOM 4486 C CA . THR B 1 149 ? 5.34 45.844 21.062 1 98.69 149 THR B CA 1
ATOM 4487 C C . THR B 1 149 ? 4.586 46.312 22.297 1 98.69 149 THR B C 1
ATOM 4489 O O . THR B 1 149 ? 4.391 47.531 22.484 1 98.69 149 THR B O 1
ATOM 4492 N N . LEU B 1 150 ? 4.215 45.438 23.109 1 98.75 150 LEU B N 1
ATOM 4493 C CA . LEU B 1 150 ? 3.402 45.75 24.266 1 98.75 150 LEU B CA 1
ATOM 4494 C C . LEU B 1 150 ? 4.227 46.5 25.312 1 98.75 150 LEU B C 1
ATOM 4496 O O . LEU B 1 150 ? 3.709 47.375 26.016 1 98.75 150 LEU B O 1
ATOM 4500 N N . LYS B 1 151 ? 5.512 46.156 25.438 1 98.69 151 LYS B N 1
ATOM 4501 C CA . LYS B 1 151 ? 6.402 46.906 26.328 1 98.69 151 LYS B CA 1
ATOM 4502 C C . LYS B 1 151 ? 6.512 48.375 25.922 1 98.69 151 LYS B C 1
ATOM 4504 O O . LYS B 1 151 ? 6.465 49.25 26.766 1 98.69 151 LYS B O 1
ATOM 4509 N N . ALA B 1 152 ? 6.676 48.594 24.656 1 98.62 152 ALA B N 1
ATOM 4510 C CA . ALA B 1 152 ? 6.77 49.969 24.156 1 98.62 152 ALA B CA 1
ATOM 4511 C C . ALA B 1 152 ? 5.504 50.75 24.484 1 98.62 152 ALA B C 1
ATOM 4513 O O . ALA B 1 152 ? 5.574 51.906 24.922 1 98.62 152 ALA B O 1
ATOM 4514 N N . LEU B 1 153 ? 4.379 50.156 24.234 1 98.44 153 LEU B N 1
ATOM 4515 C CA . LEU B 1 153 ? 3.109 50.812 24.547 1 98.44 153 LEU B CA 1
ATOM 4516 C C . LEU B 1 153 ? 2.975 51.094 26.031 1 98.44 153 LEU B C 1
ATOM 4518 O O . LEU B 1 153 ? 2.494 52.125 26.438 1 98.44 153 LEU B O 1
ATOM 4522 N N . ASP B 1 154 ? 3.398 50.125 26.812 1 98.12 154 ASP B N 1
ATOM 4523 C CA . ASP B 1 154 ? 3.34 50.281 28.25 1 98.12 154 ASP B CA 1
ATOM 4524 C C . ASP B 1 154 ? 4.223 51.438 28.734 1 98.12 154 ASP B C 1
ATOM 4526 O O . ASP B 1 154 ? 3.814 52.219 29.578 1 98.12 154 ASP B O 1
ATOM 4530 N N . GLU B 1 155 ? 5.402 51.531 28.203 1 97.69 155 GLU B N 1
ATOM 4531 C CA . GLU B 1 155 ? 6.355 52.562 28.594 1 97.69 155 GLU B CA 1
ATOM 4532 C C . GLU B 1 155 ? 5.793 53.969 28.328 1 97.69 155 GLU B C 1
ATOM 4534 O O . GLU B 1 155 ? 6.113 54.906 29.047 1 97.69 155 GLU B O 1
ATOM 4539 N N . LEU B 1 156 ? 4.918 54.094 27.375 1 97.31 156 LEU B N 1
ATOM 4540 C CA . LEU B 1 156 ? 4.332 55.375 27.047 1 97.31 156 LEU B CA 1
ATOM 4541 C C . LEU B 1 156 ? 2.967 55.531 27.703 1 97.31 156 LEU B C 1
ATOM 4543 O O . LEU B 1 156 ? 2.273 56.531 27.453 1 97.31 156 LEU B O 1
ATOM 4547 N N . GLY B 1 157 ? 2.527 54.531 28.484 1 96.62 157 GLY B N 1
ATOM 4548 C CA . GLY B 1 157 ? 1.25 54.594 29.188 1 96.62 157 GLY B CA 1
ATOM 4549 C C . GLY B 1 157 ? 0.063 54.344 28.266 1 96.62 157 GLY B C 1
ATOM 4550 O O . GLY B 1 157 ? -1.071 54.688 28.609 1 96.62 157 GLY B O 1
ATOM 4551 N N . LEU B 1 158 ? 0.312 53.781 27.156 1 96.25 158 LEU B N 1
ATOM 4552 C CA . LEU B 1 158 ? -0.724 53.656 26.125 1 96.25 158 LEU B CA 1
ATOM 4553 C C . LEU B 1 158 ? -1.493 52.375 26.281 1 96.25 158 LEU B C 1
ATOM 4555 O O . LEU B 1 158 ? -2.436 52.094 25.531 1 96.25 158 LEU B O 1
ATOM 4559 N N . LEU B 1 159 ? -1.166 51.562 27.297 1 96.44 159 LEU B N 1
ATOM 4560 C CA . LEU B 1 159 ? -1.9 50.312 27.547 1 96.44 159 LEU B CA 1
ATOM 4561 C C . LEU B 1 159 ? -2.9 50.531 28.688 1 96.44 159 LEU B C 1
ATOM 4563 O O . LEU B 1 159 ? -3.682 49.625 29 1 96.44 159 LEU B O 1
ATOM 4567 N N . GLU B 1 160 ? -2.826 51.719 29.203 1 93.38 160 GLU B N 1
ATOM 4568 C CA . GLU B 1 160 ? -3.732 51.969 30.328 1 93.38 160 GLU B CA 1
ATOM 4569 C C . GLU B 1 160 ? -5.191 51.812 29.891 1 93.38 160 GLU B C 1
ATOM 4571 O O . GLU B 1 160 ? -5.605 52.375 28.875 1 93.38 160 GLU B O 1
ATOM 4576 N N . ASP B 1 161 ? -5.965 51.062 30.484 1 94.94 161 ASP B N 1
ATOM 4577 C CA . ASP B 1 161 ? -7.402 50.844 30.344 1 94.94 161 ASP B CA 1
ATOM 4578 C C . ASP B 1 161 ? -7.707 50.062 29.062 1 94.94 161 ASP B C 1
ATOM 4580 O O . ASP B 1 161 ? -8.789 50.188 28.5 1 94.94 161 ASP B O 1
ATOM 4584 N N . LYS B 1 162 ? -6.68 49.438 28.5 1 97 162 LYS B N 1
ATOM 4585 C CA . LYS B 1 162 ? -6.883 48.562 27.328 1 97 162 LYS B CA 1
ATOM 4586 C C . LYS B 1 162 ? -7.004 47.094 27.734 1 97 162 LYS B C 1
ATOM 4588 O O . LYS B 1 162 ? -6.469 46.688 28.766 1 97 162 LYS B O 1
ATOM 4593 N N . THR B 1 163 ? -7.758 46.312 26.953 1 97.88 163 THR B N 1
ATOM 4594 C CA . THR B 1 163 ? -7.891 44.875 27.172 1 97.88 163 THR B CA 1
ATOM 4595 C C . THR B 1 163 ? -7.035 44.094 26.188 1 97.88 163 THR B C 1
ATOM 4597 O O . THR B 1 163 ? -7.254 44.188 24.969 1 97.88 163 THR B O 1
ATOM 4600 N N . ILE B 1 164 ? -6.094 43.375 26.719 1 98.31 164 ILE B N 1
ATOM 4601 C CA . ILE B 1 164 ? -5.145 42.625 25.922 1 98.31 164 ILE B CA 1
ATOM 4602 C C . ILE B 1 164 ? -4.957 41.25 26.547 1 98.31 164 ILE B C 1
ATOM 4604 O O . ILE B 1 164 ? -4.824 41.094 27.766 1 98.31 164 ILE B O 1
ATOM 4608 N N . THR B 1 165 ? -5.051 40.219 25.734 1 98.81 165 THR B N 1
ATOM 4609 C CA . THR B 1 165 ? -4.625 38.875 26.141 1 98.81 165 THR B CA 1
ATOM 4610 C C . THR B 1 165 ? -3.557 38.344 25.188 1 98.81 165 THR B C 1
ATOM 4612 O O . THR B 1 165 ? -3.73 38.375 23.969 1 98.81 165 THR B O 1
ATOM 4615 N N . VAL B 1 166 ? -2.449 37.938 25.766 1 98.88 166 VAL B N 1
ATOM 4616 C CA . VAL B 1 166 ? -1.403 37.188 25.047 1 98.88 166 VAL B CA 1
ATOM 4617 C C . VAL B 1 166 ? -1.464 35.719 25.406 1 98.88 166 VAL B C 1
ATOM 4619 O O . VAL B 1 166 ? -1.387 35.344 26.578 1 98.88 166 VAL B O 1
ATOM 4622 N N . TYR B 1 167 ? -1.643 34.906 24.375 1 98.88 167 TYR B N 1
ATOM 4623 C CA . TYR B 1 167 ? -1.737 33.469 24.578 1 98.88 167 TYR B CA 1
ATOM 4624 C C . TYR B 1 167 ? -0.652 32.719 23.797 1 98.88 167 TYR B C 1
ATOM 4626 O O . TYR B 1 167 ? -0.689 32.688 22.562 1 98.88 167 TYR B O 1
ATOM 4634 N N . PHE B 1 168 ? 0.316 32.156 24.5 1 98.81 168 PHE B N 1
ATOM 4635 C CA . PHE B 1 168 ? 1.344 31.312 23.906 1 98.81 168 PHE B CA 1
ATOM 4636 C C . PHE B 1 168 ? 1.095 29.844 24.234 1 98.81 168 PHE B C 1
ATOM 4638 O O . PHE B 1 168 ? 1.299 29.406 25.359 1 98.81 168 PHE B O 1
ATOM 4645 N N . THR B 1 169 ? 0.688 29.078 23.203 1 98.19 169 THR B N 1
ATOM 4646 C CA . THR B 1 169 ? 0.468 27.656 23.438 1 98.19 169 THR B CA 1
ATOM 4647 C C . THR B 1 169 ? 1.797 26.922 23.547 1 98.19 169 THR B C 1
ATOM 4649 O O . THR B 1 169 ? 2.785 27.312 22.922 1 98.19 169 THR B O 1
ATOM 4652 N N . GLY B 1 170 ? 1.769 25.859 24.297 1 97.38 170 GLY B N 1
ATOM 4653 C CA . GLY B 1 170 ? 2.979 25.062 24.438 1 97.38 170 GLY B CA 1
ATOM 4654 C C . GLY B 1 170 ? 3.023 23.859 23.516 1 97.38 170 GLY B C 1
ATOM 4655 O O . GLY B 1 170 ? 3.951 23.062 23.578 1 97.38 170 GLY B O 1
ATOM 4656 N N . ASP B 1 171 ? 1.99 23.75 22.641 1 94.19 171 ASP B N 1
ATOM 4657 C CA . ASP B 1 171 ? 1.856 22.5 21.906 1 94.19 171 ASP B CA 1
ATOM 4658 C C . ASP B 1 171 ? 1.301 22.734 20.5 1 94.19 171 ASP B C 1
ATOM 4660 O O . ASP B 1 171 ? 0.492 21.953 20 1 94.19 171 ASP B O 1
ATOM 4664 N N . GLU B 1 172 ? 1.647 23.844 19.844 1 90.56 172 GLU B N 1
ATOM 4665 C CA . GLU B 1 172 ? 1.159 24.172 18.516 1 90.56 172 GLU B CA 1
ATOM 4666 C C . GLU B 1 172 ? 1.633 23.141 17.484 1 90.56 172 GLU B C 1
ATOM 4668 O O . GLU B 1 172 ? 0.882 22.766 16.578 1 90.56 172 GLU B O 1
ATOM 4673 N N . GLU B 1 173 ? 2.762 22.625 17.703 1 81 173 GLU B N 1
ATOM 4674 C CA . GLU B 1 173 ? 3.377 21.719 16.734 1 81 173 GLU B CA 1
ATOM 4675 C C . GLU B 1 173 ? 2.752 20.328 16.797 1 81 173 GLU B C 1
ATOM 4677 O O . GLU B 1 173 ? 2.84 19.562 15.844 1 81 173 GLU B O 1
ATOM 4682 N N . ASN B 1 174 ? 2.254 20.031 17.922 1 81 174 ASN B N 1
ATOM 4683 C CA . ASN B 1 174 ? 1.521 18.797 18.188 1 81 174 ASN B CA 1
ATOM 4684 C C . ASN B 1 174 ? 0.539 18.969 19.344 1 81 174 ASN B C 1
ATOM 4686 O O . ASN B 1 174 ? 0.896 18.75 20.5 1 81 174 ASN B O 1
ATOM 4690 N N . ALA B 1 175 ? -0.678 19.297 19.016 1 85 175 ALA B N 1
ATOM 4691 C CA . ALA B 1 175 ? -1.645 19.766 20.016 1 85 175 ALA B CA 1
ATOM 4692 C C . ALA B 1 175 ? -2.205 18.594 20.828 1 85 175 ALA B C 1
ATOM 4694 O O . ALA B 1 175 ? -2.939 18.797 21.797 1 85 175 ALA B O 1
ATOM 4695 N N . GLY B 1 176 ? -1.749 17.391 20.547 1 76.06 176 GLY B N 1
ATOM 4696 C CA . GLY B 1 176 ? -2.316 16.234 21.219 1 76.06 176 GLY B CA 1
ATOM 4697 C C . GLY B 1 176 ? -3.648 15.805 20.641 1 76.06 176 GLY B C 1
ATOM 4698 O O . GLY B 1 176 ? -4.195 16.469 19.766 1 76.06 176 GLY B O 1
ATOM 4699 N N . ASP B 1 177 ? -4.156 14.727 21.109 1 76.81 177 ASP B N 1
ATOM 4700 C CA . ASP B 1 177 ? -5.41 14.156 20.641 1 76.81 177 ASP B CA 1
ATOM 4701 C C . ASP B 1 177 ? -6.332 13.789 21.797 1 76.81 177 ASP B C 1
ATOM 4703 O O . ASP B 1 177 ? -5.945 13.031 22.688 1 76.81 177 ASP B O 1
ATOM 4707 N N . PRO B 1 178 ? -7.531 14.43 21.906 1 81.88 178 PRO B N 1
ATOM 4708 C CA . PRO B 1 178 ? -8.109 15.375 20.953 1 81.88 178 PRO B CA 1
ATOM 4709 C C . PRO B 1 178 ? -7.656 16.812 21.188 1 81.88 178 PRO B C 1
ATOM 4711 O O . PRO B 1 178 ? -7.508 17.234 22.344 1 81.88 178 PRO B O 1
ATOM 4714 N N . SER B 1 179 ? -7.574 17.531 20.109 1 85.25 179 SER B N 1
ATOM 4715 C CA . SER B 1 179 ? -7.012 18.859 20.203 1 85.25 179 SER B CA 1
ATOM 4716 C C . SER B 1 179 ? -7.977 19.828 20.891 1 85.25 179 SER B C 1
ATOM 4718 O O . SER B 1 179 ? -7.555 20.844 21.438 1 85.25 179 SER B O 1
ATOM 4720 N N . TRP B 1 180 ? -9.266 19.547 20.859 1 87.38 180 TRP B N 1
ATOM 4721 C CA . TRP B 1 180 ? -10.234 20.469 21.453 1 87.38 180 TRP B CA 1
ATOM 4722 C C . TRP B 1 180 ? -10.008 20.609 22.953 1 87.38 180 TRP B C 1
ATOM 4724 O O . TRP B 1 180 ? -10.344 21.641 23.547 1 87.38 180 TRP B O 1
ATOM 4734 N N . VAL B 1 181 ? -9.367 19.578 23.562 1 91 181 VAL B N 1
ATOM 4735 C CA . VAL B 1 181 ? -9.102 19.656 25 1 91 181 VAL B CA 1
ATOM 4736 C C . VAL B 1 181 ? -8 20.688 25.266 1 91 181 VAL B C 1
ATOM 4738 O O . VAL B 1 181 ? -8.125 21.5 26.188 1 91 181 VAL B O 1
ATOM 4741 N N . SER B 1 182 ? -7 20.641 24.5 1 93.81 182 SER B N 1
ATOM 4742 C CA . SER B 1 182 ? -5.895 21.562 24.734 1 93.81 182 SER B CA 1
ATOM 4743 C C . SER B 1 182 ? -6.246 22.969 24.266 1 93.81 182 SER B C 1
ATOM 4745 O O . SER B 1 182 ? -5.625 23.938 24.703 1 93.81 182 SER B O 1
ATOM 4747 N N . ARG B 1 183 ? -7.301 23.141 23.438 1 96.38 183 ARG B N 1
ATOM 4748 C CA . ARG B 1 183 ? -7.621 24.453 22.875 1 96.38 183 ARG B CA 1
ATOM 4749 C C . ARG B 1 183 ? -8.859 25.047 23.531 1 96.38 183 ARG B C 1
ATOM 4751 O O . ARG B 1 183 ? -9.281 26.141 23.188 1 96.38 183 ARG B O 1
ATOM 4758 N N . LEU B 1 184 ? -9.43 24.422 24.516 1 95.81 184 LEU B N 1
ATOM 4759 C CA . LEU B 1 184 ? -10.664 24.891 25.125 1 95.81 184 LEU B CA 1
ATOM 4760 C C . LEU B 1 184 ? -10.477 26.266 25.75 1 95.81 184 LEU B C 1
ATOM 4762 O O . LEU B 1 184 ? -11.234 27.188 25.438 1 95.81 184 LEU B O 1
ATOM 4766 N N . ASP B 1 185 ? -9.5 26.375 26.625 1 97.5 185 ASP B N 1
ATOM 4767 C CA . ASP B 1 185 ? -9.234 27.656 27.281 1 97.5 185 ASP B CA 1
ATOM 4768 C C . ASP B 1 185 ? -8.867 28.734 26.25 1 97.5 185 ASP B C 1
ATOM 4770 O O . ASP B 1 185 ? -9.266 29.891 26.375 1 97.5 185 ASP B O 1
ATOM 4774 N N . PHE B 1 186 ? -8.094 28.328 25.266 1 97.81 186 PHE B N 1
ATOM 4775 C CA . PHE B 1 186 ? -7.652 29.203 24.172 1 97.81 186 PHE B CA 1
ATOM 4776 C C . PHE B 1 186 ? -8.844 29.844 23.484 1 97.81 186 PHE B C 1
ATOM 4778 O O . PHE B 1 186 ? -8.898 31.062 23.328 1 97.81 186 PHE B O 1
ATOM 4785 N N . VAL B 1 187 ? -9.805 29.078 23.156 1 97.94 187 VAL B N 1
ATOM 4786 C CA . VAL B 1 187 ? -10.984 29.516 22.422 1 97.94 187 VAL B CA 1
ATOM 4787 C C . VAL B 1 187 ? -11.875 30.375 23.328 1 97.94 187 VAL B C 1
ATOM 4789 O O . VAL B 1 187 ? -12.367 31.422 22.906 1 97.94 187 VAL B O 1
ATOM 4792 N N . GLU B 1 188 ? -12.07 29.984 24.531 1 98 188 GLU B N 1
ATOM 4793 C CA . GLU B 1 188 ? -12.938 30.703 25.469 1 98 188 GLU B CA 1
ATOM 4794 C C . GLU B 1 188 ? -12.414 32.094 25.734 1 98 188 GLU B C 1
ATOM 4796 O O . GLU B 1 188 ? -13.188 33.062 25.812 1 98 188 GLU B O 1
ATOM 4801 N N . ARG B 1 189 ? -11.148 32.219 25.844 1 98.12 189 ARG B N 1
ATOM 4802 C CA . ARG B 1 189 ? -10.57 33.531 26.078 1 98.12 189 ARG B CA 1
ATOM 4803 C C . ARG B 1 189 ? -10.656 34.406 24.812 1 98.12 189 ARG B C 1
ATOM 4805 O O . ARG B 1 189 ? -10.969 35.594 24.891 1 98.12 189 ARG B O 1
ATOM 4812 N N . ALA B 1 190 ? -10.336 33.781 23.719 1 98.38 190 ALA B N 1
ATOM 4813 C CA . ALA B 1 190 ? -10.344 34.5 22.453 1 98.38 190 ALA B CA 1
ATOM 4814 C C . ALA B 1 190 ? -11.719 35.125 22.188 1 98.38 190 ALA B C 1
ATOM 4816 O O . ALA B 1 190 ? -11.812 36.219 21.672 1 98.38 190 ALA B O 1
ATOM 4817 N N . LYS B 1 191 ? -12.742 34.469 22.578 1 97.81 191 LYS B N 1
ATOM 4818 C CA . LYS B 1 191 ? -14.117 34.906 22.328 1 97.81 191 LYS B CA 1
ATOM 4819 C C . LYS B 1 191 ? -14.422 36.25 23 1 97.81 191 LYS B C 1
ATOM 4821 O O . LYS B 1 191 ? -15.383 36.906 22.641 1 97.81 191 LYS B O 1
ATOM 4826 N N . GLN B 1 192 ? -13.617 36.594 23.906 1 97.44 192 GLN B N 1
ATOM 4827 C CA . GLN B 1 192 ? -13.852 37.812 24.656 1 97.44 192 GLN B CA 1
ATOM 4828 C C . GLN B 1 192 ? -13.133 39 24.016 1 97.44 192 GLN B C 1
ATOM 4830 O O . GLN B 1 192 ? -13.031 40.062 24.625 1 97.44 192 GLN B O 1
ATOM 4835 N N . HIS B 1 193 ? -12.711 38.844 22.844 1 98.25 193 HIS B N 1
ATOM 4836 C CA . HIS B 1 193 ? -11.922 39.875 22.203 1 98.25 193 HIS B CA 1
ATOM 4837 C C . HIS B 1 193 ? -12.508 40.25 20.844 1 98.25 193 HIS B C 1
ATOM 4839 O O . HIS B 1 193 ? -13.438 39.594 20.359 1 98.25 193 HIS B O 1
ATOM 4845 N N . ASP B 1 194 ? -12.023 41.344 20.297 1 97.56 194 ASP B N 1
ATOM 4846 C CA . ASP B 1 194 ? -12.516 41.844 19.016 1 97.56 194 ASP B CA 1
ATOM 4847 C C . ASP B 1 194 ? -11.672 41.312 17.859 1 97.56 194 ASP B C 1
ATOM 4849 O O . ASP B 1 194 ? -12.195 40.969 16.797 1 97.56 194 ASP B O 1
ATOM 4853 N N . TYR B 1 195 ? -10.375 41.25 18.047 1 98.31 195 TYR B N 1
ATOM 4854 C CA . TYR B 1 195 ? -9.438 40.844 17.016 1 98.31 195 TYR B CA 1
ATOM 4855 C C . TYR B 1 195 ? -8.438 39.812 17.562 1 98.31 195 TYR B C 1
ATOM 4857 O O . TYR B 1 195 ? -8.023 39.906 18.719 1 98.31 195 TYR B O 1
ATOM 4865 N N . ALA B 1 196 ? -8.109 38.844 16.766 1 98.69 196 ALA B N 1
ATOM 4866 C CA . ALA B 1 196 ? -6.973 37.969 17.047 1 98.69 196 ALA B CA 1
ATOM 4867 C C . ALA B 1 196 ? -5.82 38.25 16.094 1 98.69 196 ALA B C 1
ATOM 4869 O O . ALA B 1 196 ? -6.031 38.406 14.891 1 98.69 196 ALA B O 1
ATOM 4870 N N . LEU B 1 197 ? -4.656 38.375 16.641 1 98.75 197 LEU B N 1
ATOM 4871 C CA . LEU B 1 197 ? -3.441 38.625 15.867 1 98.75 197 LEU B CA 1
ATOM 4872 C C . LEU B 1 197 ? -2.432 37.5 16.062 1 98.75 197 LEU B C 1
ATOM 4874 O O . LEU B 1 197 ? -1.911 37.312 17.156 1 98.75 197 LEU B O 1
ATOM 4878 N N . GLY B 1 198 ? -2.186 36.75 14.953 1 98.44 198 GLY B N 1
ATOM 4879 C CA . GLY B 1 198 ? -1.202 35.688 15 1 98.44 198 GLY B CA 1
ATOM 4880 C C . GLY B 1 198 ? 0.178 36.125 14.547 1 98.44 198 GLY B C 1
ATOM 4881 O O . GLY B 1 198 ? 0.313 36.844 13.562 1 98.44 198 GLY B O 1
ATOM 4882 N N . TYR B 1 199 ? 1.176 35.656 15.211 1 98.25 199 TYR B N 1
ATOM 4883 C CA . TYR B 1 199 ? 2.527 36.125 14.93 1 98.25 199 TYR B CA 1
ATOM 4884 C C . TYR B 1 199 ? 3.396 34.969 14.398 1 98.25 199 TYR B C 1
ATOM 4886 O O . TYR B 1 199 ? 4.594 34.906 14.695 1 98.25 199 TYR B O 1
ATOM 4894 N N . GLU B 1 200 ? 2.715 34.094 13.672 1 96.06 200 GLU B N 1
ATOM 4895 C CA . GLU B 1 200 ? 3.477 33.094 12.906 1 96.06 200 GLU B CA 1
ATOM 4896 C C . GLU B 1 200 ? 4.426 33.781 11.922 1 96.06 200 GLU B C 1
ATOM 4898 O O . GLU B 1 200 ? 4.328 35 11.695 1 96.06 200 GLU B O 1
ATOM 4903 N N . THR B 1 201 ? 5.281 33 11.305 1 94.06 201 THR B N 1
ATOM 4904 C CA . THR B 1 201 ? 6.309 33.5 10.398 1 94.06 201 THR B CA 1
ATOM 4905 C C . THR B 1 201 ? 5.688 34.375 9.312 1 94.06 201 THR B C 1
ATOM 4907 O O . THR B 1 201 ? 4.715 33.969 8.672 1 94.06 201 THR B O 1
ATOM 4910 N N . ALA B 1 202 ? 6.203 35.594 9.172 1 92.5 202 ALA B N 1
ATOM 4911 C CA . ALA B 1 202 ? 5.781 36.469 8.086 1 92.5 202 ALA B CA 1
ATOM 4912 C C . ALA B 1 202 ? 6.273 35.969 6.738 1 92.5 202 ALA B C 1
ATOM 4914 O O . ALA B 1 202 ? 7.402 35.469 6.621 1 92.5 202 ALA B O 1
ATOM 4915 N N . GLN B 1 203 ? 5.355 35.969 5.742 1 85.5 203 GLN B N 1
ATOM 4916 C CA . GLN B 1 203 ? 5.75 35.625 4.375 1 85.5 203 GLN B CA 1
ATOM 4917 C C . GLN B 1 203 ? 6.297 36.844 3.648 1 85.5 203 GLN B C 1
ATOM 4919 O O . GLN B 1 203 ? 5.77 37.25 2.605 1 85.5 203 GLN B O 1
ATOM 4924 N N . GLY B 1 204 ? 7.289 37.469 4.273 1 81.38 204 GLY B N 1
ATOM 4925 C CA . GLY B 1 204 ? 7.848 38.719 3.789 1 81.38 204 GLY B CA 1
ATOM 4926 C C . GLY B 1 204 ? 7.191 39.938 4.402 1 81.38 204 GLY B C 1
ATOM 4927 O O . GLY B 1 204 ? 6.293 39.812 5.238 1 81.38 204 GLY B O 1
ATOM 4928 N N . PHE B 1 205 ? 7.605 41.062 3.973 1 87.5 205 PHE B N 1
ATOM 4929 C CA . PHE B 1 205 ? 7.176 42.344 4.551 1 87.5 205 PHE B CA 1
ATOM 4930 C C . PHE B 1 205 ? 5.84 42.781 3.961 1 87.5 205 PHE B C 1
ATOM 4932 O O . PHE B 1 205 ? 5.125 43.562 4.562 1 87.5 205 PHE B O 1
ATOM 4939 N N . ASN B 1 206 ? 5.473 42.156 2.861 1 93.75 206 ASN B N 1
ATOM 4940 C CA . ASN B 1 206 ? 4.383 42.75 2.1 1 93.75 206 ASN B CA 1
ATOM 4941 C C . ASN B 1 206 ? 3.145 41.844 2.098 1 93.75 206 ASN B C 1
ATOM 4943 O O . ASN B 1 206 ? 2.176 42.125 1.389 1 93.75 206 ASN B O 1
ATOM 4947 N N . ILE B 1 207 ? 3.164 40.812 2.889 1 94.5 207 ILE B N 1
ATOM 4948 C CA . ILE B 1 207 ? 2.039 39.875 2.82 1 94.5 207 ILE B CA 1
ATOM 4949 C C . ILE B 1 207 ? 1.514 39.594 4.227 1 94.5 207 ILE B C 1
ATOM 4951 O O . ILE B 1 207 ? 2.291 39.312 5.145 1 94.5 207 ILE B O 1
ATOM 4955 N N . ALA B 1 208 ? 0.231 39.719 4.402 1 95.69 208 ALA B N 1
ATOM 4956 C CA . ALA B 1 208 ? -0.452 39.281 5.617 1 95.69 208 ALA B CA 1
ATOM 4957 C C . ALA B 1 208 ? -1.335 38.062 5.348 1 95.69 208 ALA B C 1
ATOM 4959 O O . ALA B 1 208 ? -1.908 37.938 4.262 1 95.69 208 ALA B O 1
ATOM 4960 N N . THR B 1 209 ? -1.447 37.25 6.273 1 96.38 209 THR B N 1
ATOM 4961 C CA . THR B 1 209 ? -2.229 36 6.141 1 96.38 209 THR B CA 1
ATOM 4962 C C . THR B 1 209 ? -3.67 36.25 6.59 1 96.38 209 THR B C 1
ATOM 4964 O O . THR B 1 209 ? -3.922 36.562 7.754 1 96.38 209 THR B O 1
ATOM 4967 N N . VAL B 1 210 ? -4.621 36.062 5.672 1 97.31 210 VAL B N 1
ATOM 4968 C CA . VAL B 1 210 ? -6.023 36.312 5.977 1 97.31 210 VAL B CA 1
ATOM 4969 C C . VAL B 1 210 ? -6.785 35 6.074 1 97.31 210 VAL B C 1
ATOM 4971 O O . VAL B 1 210 ? -7.969 34.969 6.418 1 97.31 210 VAL B O 1
ATOM 4974 N N . ALA B 1 211 ? -6.09 33.938 5.688 1 97.06 211 ALA B N 1
ATOM 4975 C CA . ALA B 1 211 ? -6.715 32.625 5.676 1 97.06 211 ALA B CA 1
ATOM 4976 C C . ALA B 1 211 ? -5.676 31.531 5.871 1 97.06 211 ALA B C 1
ATOM 4978 O O . ALA B 1 211 ? -4.492 31.719 5.582 1 97.06 211 ALA B O 1
ATOM 4979 N N . ARG B 1 212 ? -6.145 30.406 6.418 1 96.12 212 ARG B N 1
ATOM 4980 C CA . ARG B 1 212 ? -5.344 29.203 6.59 1 96.12 212 ARG B CA 1
ATOM 4981 C C . ARG B 1 212 ? -6.168 27.953 6.297 1 96.12 212 ARG B C 1
ATOM 4983 O O . ARG B 1 212 ? -7.336 27.859 6.684 1 96.12 212 ARG B O 1
ATOM 4990 N N . ARG B 1 213 ? -5.551 27.047 5.629 1 95.31 213 ARG B N 1
ATOM 4991 C CA . ARG B 1 213 ? -6.23 25.781 5.387 1 95.31 213 ARG B CA 1
ATOM 4992 C C . ARG B 1 213 ? -6.289 24.938 6.66 1 95.31 213 ARG B C 1
ATOM 4994 O O . ARG B 1 213 ? -5.391 25.016 7.5 1 95.31 213 ARG B O 1
ATOM 5001 N N . GLY B 1 214 ? -7.371 24.172 6.762 1 94.38 214 GLY B N 1
ATOM 5002 C CA . GLY B 1 214 ? -7.488 23.203 7.844 1 94.38 214 GLY B CA 1
ATOM 5003 C C . GLY B 1 214 ? -6.797 21.891 7.543 1 94.38 214 GLY B C 1
ATOM 5004 O O . GLY B 1 214 ? -6.27 21.703 6.445 1 94.38 214 GLY B O 1
ATOM 5005 N N . ALA B 1 215 ? -6.758 21.062 8.594 1 92.44 215 ALA B N 1
ATOM 5006 C CA . ALA B 1 215 ? -6.129 19.75 8.477 1 92.44 215 ALA B CA 1
ATOM 5007 C C . ALA B 1 215 ? -6.984 18.672 9.133 1 92.44 215 ALA B C 1
ATOM 5009 O O . ALA B 1 215 ? -7.484 18.859 10.25 1 92.44 215 ALA B O 1
ATOM 5010 N N . SER B 1 216 ? -7.211 17.625 8.414 1 93.25 216 SER B N 1
ATOM 5011 C CA . SER B 1 216 ? -7.871 16.438 8.938 1 93.25 216 SER B CA 1
ATOM 5012 C C . SER B 1 216 ? -7.234 15.156 8.391 1 93.25 216 SER B C 1
ATOM 5014 O O . SER B 1 216 ? -6.301 15.219 7.586 1 93.25 216 SER B O 1
ATOM 5016 N N . GLY B 1 217 ? -7.617 14.055 8.938 1 93.06 217 GLY B N 1
ATOM 5017 C CA . GLY B 1 217 ? -7.062 12.781 8.508 1 93.06 217 GLY B CA 1
ATOM 5018 C C . GLY B 1 217 ? -8.117 11.805 8.016 1 93.06 217 GLY B C 1
ATOM 5019 O O . GLY B 1 217 ? -9.312 12.039 8.188 1 93.06 217 GLY B O 1
ATOM 5020 N N . TRP B 1 218 ? -7.648 10.852 7.344 1 96.56 218 TRP B N 1
ATOM 5021 C CA . TRP B 1 218 ? -8.523 9.758 6.941 1 96.56 218 TRP B CA 1
ATOM 5022 C C . TRP B 1 218 ? -7.766 8.438 6.91 1 96.56 218 TRP B C 1
ATOM 5024 O O . TRP B 1 218 ? -6.547 8.414 6.719 1 96.56 218 TRP B O 1
ATOM 5034 N N . THR B 1 219 ? -8.453 7.395 7.219 1 97.62 219 THR B N 1
ATOM 5035 C CA . THR B 1 219 ? -7.984 6.02 7.133 1 97.62 219 THR B CA 1
ATOM 5036 C C . THR B 1 219 ? -8.914 5.184 6.254 1 97.62 219 THR B C 1
ATOM 5038 O O . THR B 1 219 ? -10.125 5.152 6.48 1 97.62 219 THR B O 1
ATOM 5041 N N . LEU B 1 220 ? -8.328 4.57 5.258 1 98.69 220 LEU B N 1
ATOM 5042 C CA . LEU B 1 220 ? -9.055 3.699 4.34 1 98.69 220 LEU B CA 1
ATOM 5043 C C . LEU B 1 220 ? -8.68 2.238 4.562 1 98.69 220 LEU B C 1
ATOM 5045 O O . LEU B 1 220 ? -7.492 1.892 4.578 1 98.69 220 LEU B O 1
ATOM 5049 N N . LYS B 1 221 ? -9.648 1.46 4.809 1 98.56 221 LYS B N 1
ATOM 5050 C CA . LYS B 1 221 ? -9.461 0.016 4.91 1 98.56 221 LYS B CA 1
ATOM 5051 C C . LYS B 1 221 ? -10.242 -0.719 3.824 1 98.56 221 LYS B C 1
ATOM 5053 O O . LYS B 1 221 ? -11.422 -0.435 3.596 1 98.56 221 LYS B O 1
ATOM 5058 N N . THR B 1 222 ? -9.594 -1.582 3.121 1 98.69 222 THR B N 1
ATOM 5059 C CA . THR B 1 222 ? -10.25 -2.436 2.141 1 98.69 222 THR B CA 1
ATOM 5060 C C . THR B 1 222 ? -9.969 -3.908 2.428 1 98.69 222 THR B C 1
ATOM 5062 O O . THR B 1 222 ? -8.945 -4.242 3.025 1 98.69 222 THR B O 1
ATOM 5065 N N . THR B 1 223 ? -10.891 -4.773 2.049 1 97.75 223 THR B N 1
ATOM 5066 C CA . THR B 1 223 ? -10.742 -6.215 2.215 1 97.75 223 THR B CA 1
ATOM 5067 C C . THR B 1 223 ? -11.117 -6.949 0.933 1 97.75 223 THR B C 1
ATOM 5069 O O . THR B 1 223 ? -11.844 -6.41 0.094 1 97.75 223 THR B O 1
ATOM 5072 N N . GLY B 1 224 ? -10.609 -8.062 0.711 1 95.81 224 GLY B N 1
ATOM 5073 C CA . GLY B 1 224 ? -10.93 -8.984 -0.364 1 95.81 224 GLY B CA 1
ATOM 5074 C C . GLY B 1 224 ? -10.805 -10.438 0.047 1 95.81 224 GLY B C 1
ATOM 5075 O O . GLY B 1 224 ? -10.438 -10.742 1.185 1 95.81 224 GLY B O 1
ATOM 5076 N N . ARG B 1 225 ? -11.141 -11.289 -0.88 1 89.94 225 ARG B N 1
ATOM 5077 C CA . ARG B 1 225 ? -11.078 -12.727 -0.618 1 89.94 225 ARG B CA 1
ATOM 5078 C C . ARG B 1 225 ? -9.664 -13.25 -0.81 1 89.94 225 ARG B C 1
ATOM 5080 O O . ARG B 1 225 ? -9.055 -13.047 -1.861 1 89.94 225 ARG B O 1
ATOM 5087 N N . GLN B 1 226 ? -9.156 -13.914 0.238 1 86.69 226 GLN B N 1
ATOM 5088 C CA . GLN B 1 226 ? -7.836 -14.531 0.132 1 86.69 226 GLN B CA 1
ATOM 5089 C C . GLN B 1 226 ? -7.922 -15.883 -0.583 1 86.69 226 GLN B C 1
ATOM 5091 O O . GLN B 1 226 ? -8.445 -16.844 -0.034 1 86.69 226 GLN B O 1
ATOM 5096 N N . VAL B 1 227 ? -7.465 -15.961 -1.795 1 80.62 227 VAL B N 1
ATOM 5097 C CA . VAL B 1 227 ? -7.461 -17.172 -2.602 1 80.62 227 VAL B CA 1
ATOM 5098 C C . VAL B 1 227 ? -6.215 -17.203 -3.484 1 80.62 227 VAL B C 1
ATOM 5100 O O . VAL B 1 227 ? -5.402 -16.281 -3.453 1 80.62 227 VAL B O 1
ATOM 5103 N N . HIS B 1 228 ? -6.035 -18.297 -4.184 1 80.19 228 HIS B N 1
ATOM 5104 C CA . HIS B 1 228 ? -4.941 -18.391 -5.145 1 80.19 228 HIS B CA 1
ATOM 5105 C C . HIS B 1 228 ? -5.035 -17.297 -6.199 1 80.19 228 HIS B C 1
ATOM 5107 O O . HIS B 1 228 ? -6.121 -16.984 -6.695 1 80.19 228 HIS B O 1
ATOM 5113 N N . SER B 1 229 ? -3.947 -16.672 -6.535 1 85 229 SER B N 1
ATOM 5114 C CA . SER B 1 229 ? -3.885 -15.5 -7.402 1 85 229 SER B CA 1
ATOM 5115 C C . SER B 1 229 ? -4.41 -15.82 -8.797 1 85 229 SER B C 1
ATOM 5117 O O . SER B 1 229 ? -4.887 -14.938 -9.508 1 85 229 SER B O 1
ATOM 5119 N N . SER B 1 230 ? -4.34 -17.031 -9.242 1 79.88 230 SER B N 1
ATOM 5120 C CA . SER B 1 230 ? -4.773 -17.422 -10.586 1 79.88 230 SER B CA 1
ATOM 5121 C C . SER B 1 230 ? -6.273 -17.219 -10.758 1 79.88 230 SER B C 1
ATOM 5123 O O . SER B 1 230 ? -6.781 -17.234 -11.883 1 79.88 230 SER B O 1
ATOM 5125 N N . GLY B 1 231 ? -6.961 -17.016 -9.695 1 84.44 231 GLY B N 1
ATOM 5126 C CA . GLY B 1 231 ? -8.406 -16.844 -9.758 1 84.44 231 GLY B CA 1
ATOM 5127 C C . GLY B 1 231 ? -8.828 -15.391 -9.711 1 84.44 231 GLY B C 1
ATOM 5128 O O . GLY B 1 231 ? -10.016 -15.078 -9.82 1 84.44 231 GLY B O 1
ATOM 5129 N N . VAL B 1 232 ? -7.883 -14.516 -9.578 1 89.5 232 VAL B N 1
ATOM 5130 C CA . VAL B 1 232 ? -8.219 -13.102 -9.484 1 89.5 232 VAL B CA 1
ATOM 5131 C C . VAL B 1 232 ? -8.992 -12.664 -10.727 1 89.5 232 VAL B C 1
ATOM 5133 O O . VAL B 1 232 ? -8.789 -13.211 -11.812 1 89.5 232 VAL B O 1
ATOM 5136 N N . PHE B 1 233 ? -10.023 -11.758 -10.625 1 91.31 233 PHE B N 1
ATOM 5137 C CA . PHE B 1 233 ? -10.898 -11.18 -11.633 1 91.31 233 PHE B CA 1
ATOM 5138 C C . PHE B 1 233 ? -12.102 -12.086 -11.883 1 91.31 233 PHE B C 1
ATOM 5140 O O . PHE B 1 233 ? -13.094 -11.656 -12.484 1 91.31 233 PHE B O 1
ATOM 5147 N N . ARG B 1 234 ? -11.969 -13.445 -11.547 1 88.56 234 ARG B N 1
ATOM 5148 C CA . ARG B 1 234 ? -13.148 -14.297 -11.672 1 88.56 234 ARG B CA 1
ATOM 5149 C C . ARG B 1 234 ? -14.281 -13.789 -10.789 1 88.56 234 ARG B C 1
ATOM 5151 O O . ARG B 1 234 ? -14.039 -13.234 -9.711 1 88.56 234 ARG B O 1
ATOM 5158 N N . GLU B 1 235 ? -15.477 -14.031 -11.211 1 90.56 235 GLU B N 1
ATOM 5159 C CA . GLU B 1 235 ? -16.641 -13.547 -10.484 1 90.56 235 GLU B CA 1
ATOM 5160 C C . GLU B 1 235 ? -16.688 -14.094 -9.062 1 90.56 235 GLU B C 1
ATOM 5162 O O . GLU B 1 235 ? -17.031 -13.375 -8.125 1 90.56 235 GLU B O 1
ATOM 5167 N N . SER B 1 236 ? -16.266 -15.281 -8.867 1 87.81 236 SER B N 1
ATOM 5168 C CA . SER B 1 236 ? -16.328 -15.93 -7.566 1 87.81 236 SER B CA 1
ATOM 5169 C C . SER B 1 236 ? -15.219 -15.445 -6.641 1 87.81 236 SER B C 1
ATOM 5171 O O . SER B 1 236 ? -15.297 -15.609 -5.422 1 87.81 236 SER B O 1
ATOM 5173 N N . VAL B 1 237 ? -14.211 -14.852 -7.16 1 86.69 237 VAL B N 1
ATOM 5174 C CA . VAL B 1 237 ? -13.039 -14.461 -6.383 1 86.69 237 VAL B CA 1
ATOM 5175 C C . VAL B 1 237 ? -13.023 -12.945 -6.199 1 86.69 237 VAL B C 1
ATOM 5177 O O . VAL B 1 237 ? -12.883 -12.453 -5.078 1 86.69 237 VAL B O 1
ATOM 5180 N N . GLY B 1 238 ? -13.141 -12.234 -7.328 1 93.38 238 GLY B N 1
ATOM 5181 C CA . GLY B 1 238 ? -13.102 -10.781 -7.281 1 93.38 238 GLY B CA 1
ATOM 5182 C C . GLY B 1 238 ? -11.703 -10.219 -7.469 1 93.38 238 GLY B C 1
ATOM 5183 O O . GLY B 1 238 ? -10.891 -10.797 -8.188 1 93.38 238 GLY B O 1
ATOM 5184 N N . TYR B 1 239 ? -11.312 -9.039 -6.922 1 95.06 239 TYR B N 1
ATOM 5185 C CA . TYR B 1 239 ? -10.141 -8.273 -7.332 1 95.06 239 TYR B CA 1
ATOM 5186 C C . TYR B 1 239 ? -9.125 -8.195 -6.199 1 95.06 239 TYR B C 1
ATOM 5188 O O . TYR B 1 239 ? -7.949 -7.887 -6.434 1 95.06 239 TYR B O 1
ATOM 5196 N N . GLY B 1 240 ? -9.562 -8.453 -4.898 1 95.81 240 GLY B N 1
ATOM 5197 C CA . GLY B 1 240 ? -8.656 -8.336 -3.768 1 95.81 240 GLY B CA 1
ATOM 5198 C C . GLY B 1 240 ? -8.594 -6.938 -3.186 1 95.81 240 GLY B C 1
ATOM 5199 O O . GLY B 1 240 ? -9.016 -5.977 -3.826 1 95.81 240 GLY B O 1
ATOM 5200 N N . ALA B 1 241 ? -7.953 -6.812 -2.057 1 98.25 241 ALA B N 1
ATOM 5201 C CA . ALA B 1 241 ? -7.969 -5.59 -1.256 1 98.25 241 ALA B CA 1
ATOM 5202 C C . ALA B 1 241 ? -7.105 -4.508 -1.89 1 98.25 241 ALA B C 1
ATOM 5204 O O . ALA B 1 241 ? -7.43 -3.318 -1.812 1 98.25 241 ALA B O 1
ATOM 5205 N N . ILE B 1 242 ? -6 -4.898 -2.52 1 98.56 242 ILE B N 1
ATOM 5206 C CA . ILE B 1 242 ? -5.047 -3.924 -3.041 1 98.56 242 ILE B CA 1
ATOM 5207 C C . ILE B 1 242 ? -5.629 -3.24 -4.277 1 98.56 242 ILE B C 1
ATOM 5209 O O . ILE B 1 242 ? -5.555 -2.018 -4.41 1 98.56 242 ILE B O 1
ATOM 5213 N N . TYR B 1 243 ? -6.27 -3.957 -5.184 1 98.56 243 TYR B N 1
ATOM 5214 C CA . TYR B 1 243 ? -6.914 -3.344 -6.34 1 98.56 243 TYR B CA 1
ATOM 5215 C C . TYR B 1 243 ? -8.023 -2.391 -5.902 1 98.56 243 TYR B C 1
ATOM 5217 O O . TYR B 1 243 ? -8.195 -1.32 -6.488 1 98.56 243 TYR B O 1
ATOM 5225 N N . GLU B 1 244 ? -8.781 -2.783 -4.91 1 98.69 244 GLU B N 1
ATOM 5226 C CA . GLU B 1 244 ? -9.852 -1.924 -4.426 1 98.69 244 GLU B CA 1
ATOM 5227 C C . GLU B 1 244 ? -9.305 -0.604 -3.891 1 98.69 244 GLU B C 1
ATOM 5229 O O . GLU B 1 244 ? -9.82 0.468 -4.223 1 98.69 244 GLU B O 1
ATOM 5234 N N . ALA B 1 245 ? -8.281 -0.691 -3.07 1 98.88 245 ALA B N 1
ATOM 5235 C CA . ALA B 1 245 ? -7.676 0.525 -2.537 1 98.88 245 ALA B CA 1
ATOM 5236 C C . ALA B 1 245 ? -7.102 1.388 -3.658 1 98.88 245 ALA B C 1
ATOM 5238 O O . ALA B 1 245 ? -7.242 2.613 -3.639 1 98.88 245 ALA B O 1
ATOM 5239 N N . ALA B 1 246 ? -6.41 0.737 -4.609 1 98.75 246 ALA B N 1
ATOM 5240 C CA . ALA B 1 246 ? -5.832 1.455 -5.742 1 98.75 246 ALA B CA 1
ATOM 5241 C C . ALA B 1 246 ? -6.91 2.17 -6.551 1 98.75 246 ALA B C 1
ATOM 5243 O O . ALA B 1 246 ? -6.738 3.328 -6.938 1 98.75 246 ALA B O 1
ATOM 5244 N N . ARG B 1 247 ? -8.016 1.485 -6.832 1 98.69 247 ARG B N 1
ATOM 5245 C CA . ARG B 1 247 ? -9.125 2.096 -7.551 1 98.69 247 ARG B CA 1
ATOM 5246 C C . ARG B 1 247 ? -9.633 3.34 -6.824 1 98.69 247 ARG B C 1
ATOM 5248 O O . ARG B 1 247 ? -9.844 4.383 -7.445 1 98.69 247 ARG B O 1
ATOM 5255 N N . ILE B 1 248 ? -9.812 3.225 -5.547 1 98.81 248 ILE B N 1
ATOM 5256 C CA . ILE B 1 248 ? -10.352 4.305 -4.73 1 98.81 248 ILE B CA 1
ATOM 5257 C C . ILE B 1 248 ? -9.398 5.496 -4.754 1 98.81 248 ILE B C 1
ATOM 5259 O O . ILE B 1 248 ? -9.82 6.629 -5.008 1 98.81 248 ILE B O 1
ATOM 5263 N N . LEU B 1 249 ? -8.117 5.27 -4.531 1 98.69 249 LEU B N 1
ATOM 5264 C CA . LEU B 1 249 ? -7.137 6.352 -4.516 1 98.69 249 LEU B CA 1
ATOM 5265 C C . LEU B 1 249 ? -7.07 7.043 -5.871 1 98.69 249 LEU B C 1
ATOM 5267 O O . LEU B 1 249 ? -6.965 8.273 -5.941 1 98.69 249 LEU B O 1
ATOM 5271 N N . ASN B 1 250 ? -7.086 6.199 -6.895 1 98.44 250 ASN B N 1
ATOM 5272 C CA . ASN B 1 250 ? -7.059 6.801 -8.227 1 98.44 250 ASN B CA 1
ATOM 5273 C C . ASN B 1 250 ? -8.297 7.652 -8.477 1 98.44 250 ASN B C 1
ATOM 5275 O O . ASN B 1 250 ? -8.211 8.719 -9.086 1 98.44 250 ASN B O 1
ATOM 5279 N N . ALA B 1 251 ? -9.445 7.191 -8.055 1 98.31 251 ALA B N 1
ATOM 5280 C CA . ALA B 1 251 ? -10.68 7.965 -8.203 1 98.31 251 ALA B CA 1
ATOM 5281 C C . ALA B 1 251 ? -10.617 9.258 -7.398 1 98.31 251 ALA B C 1
ATOM 5283 O O . ALA B 1 251 ? -11.07 10.305 -7.855 1 98.31 251 ALA B O 1
ATOM 5284 N N . PHE B 1 252 ? -10.062 9.203 -6.148 1 97.88 252 PHE B N 1
ATOM 5285 C CA . PHE B 1 252 ? -9.836 10.422 -5.379 1 97.88 252 PHE B CA 1
ATOM 5286 C C . PHE B 1 252 ? -9.07 11.445 -6.203 1 97.88 252 PHE B C 1
ATOM 5288 O O . PHE B 1 252 ? -9.5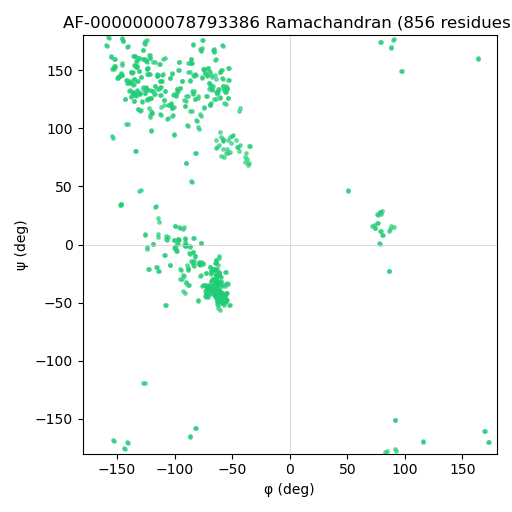 12.602 -6.312 1 97.88 252 PHE B O 1
ATOM 5295 N N . ARG B 1 253 ? -7.984 11.016 -6.734 1 96.44 253 ARG B N 1
ATOM 5296 C CA . ARG B 1 253 ? -7.102 11.883 -7.512 1 96.44 253 ARG B CA 1
ATOM 5297 C C . ARG B 1 253 ? -7.836 12.469 -8.711 1 96.44 253 ARG B C 1
ATOM 5299 O O . ARG B 1 253 ? -7.824 13.688 -8.922 1 96.44 253 ARG B O 1
ATOM 5306 N N . GLU B 1 254 ? -8.523 11.656 -9.469 1 96.56 254 GLU B N 1
ATOM 5307 C CA . GLU B 1 254 ? -9.148 12.07 -10.719 1 96.56 254 GLU B CA 1
ATOM 5308 C C . GLU B 1 254 ? -10.336 13 -10.461 1 96.56 254 GLU B C 1
ATOM 5310 O O . GLU B 1 254 ? -10.562 13.953 -11.211 1 96.56 254 GLU B O 1
ATOM 5315 N N . GLU B 1 255 ? -11.07 12.781 -9.438 1 95.88 255 GLU B N 1
ATOM 5316 C CA . GLU B 1 255 ? -12.336 13.477 -9.25 1 95.88 255 GLU B CA 1
ATOM 5317 C C . GLU B 1 255 ? -12.164 14.711 -8.375 1 95.88 255 GLU B C 1
ATOM 5319 O O . GLU B 1 255 ? -12.977 15.641 -8.422 1 95.88 255 GLU B O 1
ATOM 5324 N N . LEU B 1 256 ? -11.07 14.727 -7.562 1 94.44 256 LEU B N 1
ATOM 5325 C CA . LEU B 1 256 ? -11.031 15.773 -6.547 1 94.44 256 LEU B CA 1
ATOM 5326 C C . LEU B 1 256 ? -9.773 16.625 -6.688 1 94.44 256 LEU B C 1
ATOM 5328 O O . LEU B 1 256 ? -9.719 17.734 -6.168 1 94.44 256 LEU B O 1
ATOM 5332 N N . ALA B 1 257 ? -8.719 16.219 -7.305 1 89.75 257 ALA B N 1
ATOM 5333 C CA . ALA B 1 257 ? -7.422 16.891 -7.309 1 89.75 257 ALA B CA 1
ATOM 5334 C C . ALA B 1 257 ? -7.52 18.266 -7.977 1 89.75 257 ALA B C 1
ATOM 5336 O O . ALA B 1 257 ? -6.703 19.156 -7.707 1 89.75 257 ALA B O 1
ATOM 5337 N N . GLY B 1 258 ? -8.508 18.609 -8.688 1 89.62 258 GLY B N 1
ATOM 5338 C CA . GLY B 1 258 ? -8.625 19.875 -9.398 1 89.62 258 GLY B CA 1
ATOM 5339 C C . GLY B 1 258 ? -9.305 20.969 -8.586 1 89.62 258 GLY B C 1
ATOM 5340 O O . GLY B 1 258 ? -9.328 22.125 -8.992 1 89.62 258 GLY B O 1
ATOM 5341 N N . GLU B 1 259 ? -9.711 20.688 -7.398 1 92.62 259 GLU B N 1
ATOM 5342 C CA . GLU B 1 259 ? -10.414 21.672 -6.57 1 92.62 259 GLU B CA 1
ATOM 5343 C C . GLU B 1 259 ? -9.43 22.578 -5.844 1 92.62 259 GLU B C 1
ATOM 5345 O O . GLU B 1 259 ? -8.523 22.109 -5.16 1 92.62 259 GLU B O 1
ATOM 5350 N N . GLN B 1 260 ? -9.672 23.844 -5.961 1 92.69 260 GLN B N 1
ATOM 5351 C CA . GLN B 1 260 ? -8.758 24.812 -5.379 1 92.69 260 GLN B CA 1
ATOM 5352 C C . GLN B 1 260 ? -8.711 24.688 -3.859 1 92.69 260 GLN B C 1
ATOM 5354 O O . GLN B 1 260 ? -9.742 24.547 -3.205 1 92.69 260 GLN B O 1
ATOM 5359 N N . TYR B 1 261 ? -7.539 24.625 -3.275 1 93.94 261 TYR B N 1
ATOM 5360 C CA . TYR B 1 261 ? -7.199 24.656 -1.857 1 93.94 261 TYR B CA 1
ATOM 5361 C C . TYR B 1 261 ? -7.477 23.312 -1.198 1 93.94 261 TYR B C 1
ATOM 5363 O O . TYR B 1 261 ? -7.266 23.156 0.007 1 93.94 261 TYR B O 1
ATOM 5371 N N . LEU B 1 262 ? -7.949 22.359 -2.018 1 95.44 262 LEU B N 1
ATOM 5372 C CA . LEU B 1 262 ? -8.219 21.016 -1.508 1 95.44 262 LEU B CA 1
ATOM 5373 C C . LEU B 1 262 ? -7.066 20.062 -1.839 1 95.44 262 LEU B C 1
ATOM 5375 O O . LEU B 1 262 ? -6.629 20 -2.99 1 95.44 262 LEU B O 1
ATOM 5379 N N . THR B 1 263 ? -6.586 19.391 -0.837 1 94.38 263 THR B N 1
ATOM 5380 C CA . THR B 1 263 ? -5.617 18.328 -1.072 1 94.38 263 THR B CA 1
ATOM 5381 C C . THR B 1 263 ? -5.934 17.109 -0.206 1 94.38 263 THR B C 1
ATOM 5383 O O . THR B 1 263 ? -6.52 17.234 0.871 1 94.38 263 THR B O 1
ATOM 5386 N N . PHE B 1 264 ? -5.676 15.961 -0.625 1 94.62 264 PHE B N 1
ATOM 5387 C CA . PHE B 1 264 ? -5.859 14.672 0.036 1 94.62 264 PHE B CA 1
ATOM 5388 C C . PHE B 1 264 ? -4.711 13.727 -0.292 1 94.62 264 PHE B C 1
ATOM 5390 O O . PHE B 1 264 ? -4.695 13.109 -1.359 1 94.62 264 PHE B O 1
ATOM 5397 N N . ASN B 1 265 ? -3.84 13.555 0.637 1 95.12 265 ASN B N 1
ATOM 5398 C CA . ASN B 1 265 ? -2.564 12.875 0.426 1 95.12 265 ASN B CA 1
ATOM 5399 C C . ASN B 1 265 ? -2.527 11.516 1.12 1 95.12 265 ASN B C 1
ATOM 5401 O O . ASN B 1 265 ? -2.76 11.43 2.326 1 95.12 265 ASN B O 1
ATOM 5405 N N . PRO B 1 266 ? -2.334 10.438 0.342 1 97.81 266 PRO B N 1
ATOM 5406 C CA . PRO B 1 266 ? -1.992 9.195 1.028 1 97.81 266 PRO B CA 1
ATOM 5407 C C . PRO B 1 266 ? -0.553 9.172 1.538 1 97.81 266 PRO B C 1
ATOM 5409 O O . PRO B 1 266 ? 0.388 9.133 0.741 1 97.81 266 PRO B O 1
ATOM 5412 N N . GLY B 1 267 ? -0.41 9.078 2.838 1 95.25 267 GLY B N 1
ATOM 5413 C CA . GLY B 1 267 ? 0.915 9.125 3.434 1 95.25 267 GLY B CA 1
ATOM 5414 C C . GLY B 1 267 ? 1.54 7.754 3.605 1 95.25 267 GLY B C 1
ATOM 5415 O O . GLY B 1 267 ? 2.764 7.625 3.686 1 95.25 267 GLY B O 1
ATOM 5416 N N . GLN B 1 268 ? 0.705 6.773 3.73 1 96.12 268 GLN B N 1
ATOM 5417 C CA . GLN B 1 268 ? 1.177 5.402 3.881 1 96.12 268 GLN B CA 1
ATOM 5418 C C . GLN B 1 268 ? 0.191 4.41 3.271 1 96.12 268 GLN B C 1
ATOM 5420 O O . GLN B 1 268 ? -1.021 4.641 3.291 1 96.12 268 GLN B O 1
ATOM 5425 N N . PHE B 1 269 ? 0.693 3.33 2.676 1 98.5 269 PHE B N 1
ATOM 5426 C CA . PHE B 1 269 ? -0.06 2.213 2.117 1 98.5 269 PHE B CA 1
ATOM 5427 C C . PHE B 1 269 ? 0.568 0.883 2.516 1 98.5 269 PHE B C 1
ATOM 5429 O O . PHE B 1 269 ? 1.754 0.652 2.27 1 98.5 269 PHE B O 1
ATOM 5436 N N . ILE B 1 270 ? -0.209 0.011 3.143 1 98.12 270 ILE B N 1
ATOM 5437 C CA . ILE B 1 270 ? 0.209 -1.365 3.387 1 98.12 270 ILE B CA 1
ATOM 5438 C C . ILE B 1 270 ? -0.892 -2.324 2.941 1 98.12 270 ILE B C 1
ATOM 5440 O O . ILE B 1 270 ? -2.072 -2.098 3.219 1 98.12 270 ILE B O 1
ATOM 5444 N N . GLY B 1 271 ? -0.591 -3.314 2.178 1 97.88 271 GLY B N 1
ATOM 5445 C CA . GLY B 1 271 ? -1.538 -4.316 1.711 1 97.88 271 GLY B CA 1
ATOM 5446 C C . GLY B 1 271 ? -0.912 -5.684 1.513 1 97.88 271 GLY B C 1
ATOM 5447 O O . GLY B 1 271 ? 0.244 -5.789 1.096 1 97.88 271 GLY B O 1
ATOM 5448 N N . GLY B 1 272 ? -1.611 -6.742 1.778 1 95.38 272 GLY B N 1
ATOM 5449 C CA . GLY B 1 272 ? -1.153 -8.117 1.638 1 95.38 272 GLY B CA 1
ATOM 5450 C C . GLY B 1 272 ? -2.094 -9.125 2.264 1 95.38 272 GLY B C 1
ATOM 5451 O O . GLY B 1 272 ? -3.289 -8.867 2.41 1 95.38 272 GLY B O 1
ATOM 5452 N N . SER B 1 273 ? -1.565 -10.328 2.535 1 88.94 273 SER B N 1
ATOM 5453 C CA . SER B 1 273 ? -2.332 -11.375 3.211 1 88.94 273 SER B CA 1
ATOM 5454 C C . SER B 1 273 ? -2.578 -11.023 4.672 1 88.94 273 SER B C 1
ATOM 5456 O O . SER B 1 273 ? -3.637 -11.336 5.223 1 88.94 273 SER B O 1
ATOM 5458 N N . ASP B 1 274 ? -1.568 -10.383 5.238 1 89.06 274 ASP B N 1
ATOM 5459 C CA . ASP B 1 274 ? -1.643 -9.898 6.613 1 89.06 274 ASP B CA 1
ATOM 5460 C C . ASP B 1 274 ? -0.954 -8.539 6.754 1 89.06 274 ASP B C 1
ATOM 5462 O O . ASP B 1 274 ? 0.107 -8.312 6.168 1 89.06 274 ASP B O 1
ATOM 5466 N N . ILE B 1 275 ? -1.61 -7.684 7.59 1 95.19 275 ILE B N 1
ATOM 5467 C CA . ILE B 1 275 ? -0.996 -6.379 7.797 1 95.19 275 ILE B CA 1
ATOM 5468 C C . ILE B 1 275 ? -1.014 -6.031 9.281 1 95.19 275 ILE B C 1
ATOM 5470 O O . ILE B 1 275 ? -1.786 -6.605 10.055 1 95.19 275 ILE B O 1
ATOM 5474 N N . GLY B 1 276 ? -0.114 -5.223 9.68 1 94.12 276 GLY B N 1
ATOM 5475 C CA . GLY B 1 276 ? -0.061 -4.609 10.992 1 94.12 276 GLY B CA 1
ATOM 5476 C C . GLY B 1 276 ? 0.272 -3.131 10.953 1 94.12 276 GLY B C 1
ATOM 5477 O O . GLY B 1 276 ? 1.101 -2.697 10.148 1 94.12 276 GLY B O 1
ATOM 5478 N N . TYR B 1 277 ? -0.434 -2.426 11.766 1 93.94 277 TYR B N 1
ATOM 5479 C CA . TYR B 1 277 ? -0.214 -0.984 11.82 1 93.94 277 TYR B CA 1
ATOM 5480 C C . TYR B 1 277 ? -0.134 -0.5 13.266 1 93.94 277 TYR B C 1
ATOM 5482 O O . TYR B 1 277 ? -1.009 -0.804 14.078 1 93.94 277 TYR B O 1
ATOM 5490 N N . ASP B 1 278 ? 0.892 0.212 13.57 1 88.56 278 ASP B N 1
ATOM 5491 C CA . ASP B 1 278 ? 1.051 0.845 14.883 1 88.56 278 ASP B CA 1
ATOM 5492 C C . ASP B 1 278 ? 0.719 2.334 14.812 1 88.56 278 ASP B C 1
ATOM 5494 O O . ASP B 1 278 ? 1.511 3.129 14.297 1 88.56 278 ASP B O 1
ATOM 5498 N N . GLU B 1 279 ? -0.322 2.752 15.391 1 79.12 279 GLU B N 1
ATOM 5499 C CA . GLU B 1 279 ? -0.803 4.129 15.305 1 79.12 279 GLU B CA 1
ATOM 5500 C C . GLU B 1 279 ? 0.143 5.086 16.031 1 79.12 279 GLU B C 1
ATOM 5502 O O . GLU B 1 279 ? 0.185 6.277 15.711 1 79.12 279 GLU B O 1
ATOM 5507 N N . ILE B 1 280 ? 0.832 4.59 16.922 1 70.38 280 ILE B N 1
ATOM 5508 C CA . ILE B 1 280 ? 1.699 5.434 17.734 1 70.38 280 ILE B CA 1
ATOM 5509 C C . ILE B 1 280 ? 2.982 5.746 16.969 1 70.38 280 ILE B C 1
ATOM 5511 O O . ILE B 1 280 ? 3.336 6.914 16.797 1 70.38 280 ILE B O 1
ATOM 5515 N N . SER B 1 281 ? 3.574 4.711 16.422 1 69.12 281 SER B N 1
ATOM 5516 C CA . SER B 1 281 ? 4.852 4.902 15.734 1 69.12 281 SER B CA 1
ATOM 5517 C C . SER B 1 281 ? 4.641 5.262 14.266 1 69.12 281 SER B C 1
ATOM 5519 O O . SER B 1 281 ? 5.539 5.812 13.625 1 69.12 281 SER B O 1
ATOM 5521 N N . GLY B 1 282 ? 3.5 4.934 13.773 1 80.25 282 GLY B N 1
ATOM 5522 C CA . GLY B 1 282 ? 3.252 5.133 12.359 1 80.25 282 GLY B CA 1
ATOM 5523 C C . GLY B 1 282 ? 3.838 4.035 11.492 1 80.25 282 GLY B C 1
ATOM 5524 O O . GLY B 1 282 ? 3.893 4.164 10.266 1 80.25 282 GLY B O 1
ATOM 5525 N N . GLU B 1 283 ? 4.332 3.002 12.125 1 88.44 283 GLU B N 1
ATOM 5526 C CA . GLU B 1 283 ? 4.945 1.909 11.375 1 88.44 283 GLU B CA 1
ATOM 5527 C C . GLU B 1 283 ? 3.896 0.922 10.875 1 88.44 283 GLU B C 1
ATOM 5529 O O . GLU B 1 283 ? 2.998 0.531 11.617 1 88.44 283 GLU B O 1
ATOM 5534 N N . GLY B 1 284 ? 3.986 0.575 9.609 1 93.69 284 GLY B N 1
ATOM 5535 C CA . GLY B 1 284 ? 3.164 -0.46 9 1 93.69 284 GLY B CA 1
ATOM 5536 C C . GLY B 1 284 ? 3.965 -1.662 8.539 1 93.69 284 GLY B C 1
ATOM 5537 O O . GLY B 1 284 ? 5.113 -1.522 8.109 1 93.69 284 GLY B O 1
ATOM 5538 N N . LYS B 1 285 ? 3.355 -2.803 8.641 1 94 285 LYS B N 1
ATOM 5539 C CA . LYS B 1 285 ? 3.936 -4.051 8.156 1 94 285 LYS B CA 1
ATOM 5540 C C . LYS B 1 285 ? 2.953 -4.801 7.258 1 94 285 LYS B C 1
ATOM 5542 O O . LYS B 1 285 ? 1.738 -4.719 7.457 1 94 285 LYS B O 1
ATOM 5547 N N . ALA B 1 286 ? 3.502 -5.422 6.285 1 93.88 286 ALA B N 1
ATOM 5548 C CA . ALA B 1 286 ? 2.686 -6.242 5.395 1 93.88 286 ALA B CA 1
ATOM 5549 C C . ALA B 1 286 ? 3.387 -7.555 5.059 1 93.88 286 ALA B C 1
ATOM 5551 O O . ALA B 1 286 ? 4.578 -7.566 4.738 1 93.88 286 ALA B O 1
ATOM 5552 N N . LEU B 1 287 ? 2.682 -8.586 5.262 1 87.12 287 LEU B N 1
ATOM 5553 C CA . LEU B 1 287 ? 3.072 -9.875 4.707 1 87.12 287 LEU B CA 1
ATOM 5554 C C . LEU B 1 287 ? 2.258 -10.203 3.457 1 87.12 287 LEU B C 1
ATOM 5556 O O . LEU B 1 287 ? 1.041 -10 3.436 1 87.12 287 LEU B O 1
ATOM 5560 N N . GLY B 1 288 ? 2.984 -10.547 2.42 1 84.75 288 GLY B N 1
ATOM 5561 C CA . GLY B 1 288 ? 2.299 -10.891 1.185 1 84.75 288 GLY B CA 1
ATOM 5562 C C . GLY B 1 288 ? 3.078 -11.867 0.319 1 84.75 288 GLY B C 1
ATOM 5563 O O . GLY B 1 288 ? 4.293 -12 0.47 1 84.75 288 GLY B O 1
ATOM 5564 N N . LYS B 1 289 ? 2.287 -12.609 -0.449 1 80.81 289 LYS B N 1
ATOM 5565 C CA . LYS B 1 289 ? 2.846 -13.477 -1.481 1 80.81 289 LYS B CA 1
ATOM 5566 C C . LYS B 1 289 ? 2.279 -13.133 -2.855 1 80.81 289 LYS B C 1
ATOM 5568 O O . LYS B 1 289 ? 1.096 -12.812 -2.982 1 80.81 289 LYS B O 1
ATOM 5573 N N . THR B 1 290 ? 3.098 -13.305 -3.85 1 86.62 290 THR B N 1
ATOM 5574 C CA . THR B 1 290 ? 2.674 -12.898 -5.188 1 86.62 290 THR B CA 1
ATOM 5575 C C . THR B 1 290 ? 1.549 -13.805 -5.691 1 86.62 290 THR B C 1
ATOM 5577 O O . THR B 1 290 ? 0.716 -13.375 -6.492 1 86.62 290 THR B O 1
ATOM 5580 N N . ASN B 1 291 ? 1.435 -15.008 -5.164 1 82.25 291 ASN B N 1
ATOM 5581 C CA . ASN B 1 291 ? 0.452 -15.961 -5.668 1 82.25 291 ASN B CA 1
ATOM 5582 C C . ASN B 1 291 ? -0.794 -16 -4.789 1 82.25 291 ASN B C 1
ATOM 5584 O O . ASN B 1 291 ? -1.579 -16.953 -4.859 1 82.25 291 ASN B O 1
ATOM 5588 N N . ILE B 1 292 ? -0.955 -15.023 -3.961 1 83.5 292 ILE B N 1
ATOM 5589 C CA . ILE B 1 292 ? -2.129 -14.922 -3.104 1 83.5 292 ILE B CA 1
ATOM 5590 C C . ILE B 1 292 ? -2.811 -13.57 -3.322 1 83.5 292 ILE B C 1
ATOM 5592 O O . ILE B 1 292 ? -2.148 -12.531 -3.355 1 83.5 292 ILE B O 1
ATOM 5596 N N . VAL B 1 293 ? -4.086 -13.602 -3.438 1 92.25 293 VAL B N 1
ATOM 5597 C CA . VAL B 1 293 ? -4.855 -12.359 -3.521 1 92.25 293 VAL B CA 1
ATOM 5598 C C . VAL B 1 293 ? -4.891 -11.68 -2.154 1 92.25 293 VAL B C 1
ATOM 5600 O O . VAL B 1 293 ? -5.199 -12.32 -1.144 1 92.25 293 VAL B O 1
ATOM 5603 N N . ALA B 1 294 ? -4.535 -10.461 -2.143 1 94.31 294 ALA B N 1
ATOM 5604 C CA . ALA B 1 294 ? -4.414 -9.742 -0.879 1 94.31 294 ALA B CA 1
ATOM 5605 C C . ALA B 1 294 ? -5.758 -9.664 -0.157 1 94.31 294 ALA B C 1
ATOM 5607 O O . ALA B 1 294 ? -6.766 -9.273 -0.745 1 94.31 294 ALA B O 1
ATOM 5608 N N . ARG B 1 295 ? -5.746 -9.945 1.101 1 95.25 295 ARG B N 1
ATOM 5609 C CA . ARG B 1 295 ? -6.953 -9.969 1.918 1 95.25 295 ARG B CA 1
ATOM 5610 C C . ARG B 1 295 ? -7.25 -8.586 2.486 1 95.25 295 ARG B C 1
ATOM 5612 O O . ARG B 1 295 ? -8.414 -8.219 2.668 1 95.25 295 ARG B O 1
ATOM 5619 N N . GLU B 1 296 ? -6.164 -7.844 2.816 1 97.31 296 GLU B N 1
ATOM 5620 C CA . GLU B 1 296 ? -6.34 -6.578 3.521 1 97.31 296 GLU B CA 1
ATOM 5621 C C . GLU B 1 296 ? -5.418 -5.5 2.957 1 97.31 296 GLU B C 1
ATOM 5623 O O . GLU B 1 296 ? -4.309 -5.797 2.51 1 97.31 296 GLU B O 1
ATOM 5628 N N . ALA B 1 297 ? -5.891 -4.285 3.02 1 98.44 297 ALA B N 1
ATOM 5629 C CA . ALA B 1 297 ? -5.082 -3.104 2.744 1 98.44 297 ALA B CA 1
ATOM 5630 C C . ALA B 1 297 ? -5.496 -1.935 3.633 1 98.44 297 ALA B C 1
ATOM 5632 O O . ALA B 1 297 ? -6.66 -1.832 4.031 1 98.44 297 ALA B O 1
ATOM 5633 N N . LEU B 1 298 ? -4.578 -1.149 4.008 1 98.62 298 LEU B N 1
ATOM 5634 C CA . LEU B 1 298 ? -4.777 0.029 4.844 1 98.62 298 LEU B CA 1
ATOM 5635 C C . LEU B 1 298 ? -4.02 1.229 4.285 1 98.62 298 LEU B C 1
ATOM 5637 O O . LEU B 1 298 ? -2.842 1.118 3.941 1 98.62 298 LEU B O 1
ATOM 5641 N N . VAL B 1 299 ? -4.738 2.326 4.141 1 98.5 299 VAL B N 1
ATOM 5642 C CA . VAL B 1 299 ? -4.129 3.576 3.697 1 98.5 299 VAL B CA 1
ATOM 5643 C C . VAL B 1 299 ? -4.438 4.688 4.699 1 98.5 299 VAL B C 1
ATOM 5645 O O . VAL B 1 299 ? -5.578 4.836 5.141 1 98.5 299 VAL B O 1
ATOM 5648 N N . THR B 1 300 ? -3.43 5.398 5.109 1 96.75 300 THR B N 1
ATOM 5649 C CA . THR B 1 300 ? -3.613 6.586 5.938 1 96.75 300 THR B CA 1
ATOM 5650 C C . THR B 1 300 ? -3.213 7.848 5.176 1 96.75 300 THR B C 1
ATOM 5652 O O . THR B 1 300 ? -2.275 7.82 4.375 1 96.75 300 THR B O 1
ATOM 5655 N N . GLY B 1 301 ? -3.982 8.898 5.363 1 95.56 301 GLY B N 1
ATOM 5656 C CA . GLY B 1 301 ? -3.715 10.125 4.633 1 95.56 301 GLY B CA 1
ATOM 5657 C C . GLY B 1 301 ? -4.285 11.359 5.312 1 95.56 301 GLY B C 1
ATOM 5658 O O . GLY B 1 301 ? -4.852 11.266 6.402 1 95.56 301 GLY B O 1
ATOM 5659 N N . ASP B 1 302 ? -4.031 12.477 4.715 1 94.44 302 ASP B N 1
ATOM 5660 C CA . ASP B 1 302 ? -4.551 13.727 5.262 1 94.44 302 ASP B CA 1
ATOM 5661 C C . ASP B 1 302 ? -5.434 14.445 4.246 1 94.44 302 ASP B C 1
ATOM 5663 O O . ASP B 1 302 ? -5.395 14.141 3.053 1 94.44 302 ASP B O 1
ATOM 5667 N N . LEU B 1 303 ? -6.25 15.336 4.715 1 96.12 303 LEU B N 1
ATOM 5668 C CA . LEU B 1 303 ? -7.172 16.188 3.971 1 96.12 303 LEU B CA 1
ATOM 5669 C C . LEU B 1 303 ? -7.02 17.641 4.387 1 96.12 303 LEU B C 1
ATOM 5671 O O . LEU B 1 303 ? -7.207 17.984 5.559 1 96.12 303 LEU B O 1
ATOM 5675 N N . ARG B 1 304 ? -6.586 18.484 3.484 1 95.5 304 ARG B N 1
ATOM 5676 C CA . ARG B 1 304 ? -6.516 19.922 3.693 1 95.5 304 ARG B CA 1
ATOM 5677 C C . ARG B 1 304 ? -7.645 20.641 2.965 1 95.5 304 ARG B C 1
ATOM 5679 O O . ARG B 1 304 ? -8.008 20.266 1.847 1 95.5 304 ARG B O 1
ATOM 5686 N N . PHE B 1 305 ? -8.164 21.656 3.557 1 96.31 305 PHE B N 1
ATOM 5687 C CA . PHE B 1 305 ? -9.367 22.312 3.061 1 96.31 3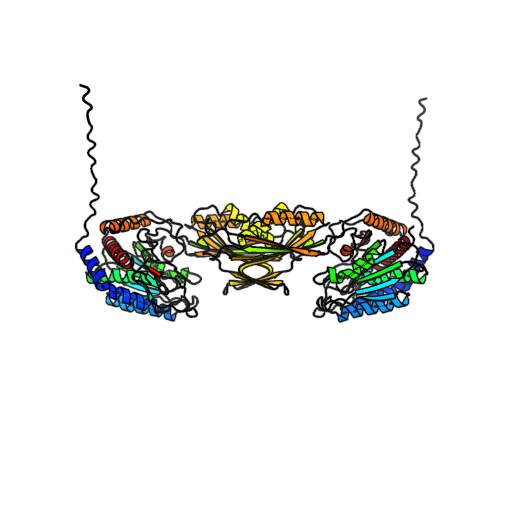05 PHE B CA 1
ATOM 5688 C C . PHE B 1 305 ? -9.43 23.75 3.525 1 96.31 305 PHE B C 1
ATOM 5690 O O . PHE B 1 305 ? -8.734 24.141 4.465 1 96.31 305 PHE B O 1
ATOM 5697 N N . LEU B 1 306 ? -10.227 24.516 2.873 1 96.06 306 LEU B N 1
ATOM 5698 C CA . LEU B 1 306 ? -10.523 25.891 3.277 1 96.06 306 LEU B CA 1
ATOM 5699 C C . LEU B 1 306 ? -12.008 26.062 3.543 1 96.06 306 LEU B C 1
ATOM 5701 O O . LEU B 1 306 ? -12.781 26.312 2.617 1 96.06 306 LEU B O 1
ATOM 5705 N N . GLY B 1 307 ? -12.398 26 4.785 1 94.06 307 GLY B N 1
ATOM 5706 C CA . GLY B 1 307 ? -13.789 26.109 5.195 1 94.06 307 GLY B CA 1
ATOM 5707 C C . GLY B 1 307 ? -14.461 24.75 5.402 1 94.06 307 GLY B C 1
ATOM 5708 O O . GLY B 1 307 ? -14.18 23.797 4.676 1 94.06 307 GLY B O 1
ATOM 5709 N N . GLU B 1 308 ? -15.391 24.672 6.293 1 93.38 308 GLU B N 1
ATOM 5710 C CA . GLU B 1 308 ? -16.094 23.438 6.648 1 93.38 308 GLU B CA 1
ATOM 5711 C C . GLU B 1 308 ? -16.891 22.906 5.469 1 93.38 308 GLU B C 1
ATOM 5713 O O . GLU B 1 308 ? -16.953 21.688 5.246 1 93.38 308 GLU B O 1
ATOM 5718 N N . PRO B 1 309 ? -17.5 23.797 4.656 1 95.44 309 PRO B N 1
ATOM 5719 C CA . PRO B 1 309 ? -18.266 23.281 3.521 1 95.44 309 PRO B CA 1
ATOM 5720 C C . PRO B 1 309 ? -17.406 22.5 2.531 1 95.44 309 PRO B C 1
ATOM 5722 O O . PRO B 1 309 ? -17.812 21.453 2.029 1 95.44 309 PRO B O 1
ATOM 5725 N N . GLN B 1 310 ? -16.188 22.984 2.256 1 96.25 310 GLN B N 1
ATOM 5726 C CA . GLN B 1 310 ? -15.297 22.281 1.344 1 96.25 310 GLN B CA 1
ATOM 5727 C C . GLN B 1 310 ? -14.875 20.938 1.924 1 96.25 310 GLN B C 1
ATOM 5729 O O . GLN B 1 310 ? -14.828 19.922 1.209 1 96.25 310 GLN B O 1
ATOM 5734 N N . LYS B 1 311 ? -14.578 20.922 3.207 1 96.69 311 LYS B N 1
ATOM 5735 C CA . LYS B 1 311 ? -14.195 19.688 3.898 1 96.69 311 LYS B CA 1
ATOM 5736 C C . LYS B 1 311 ? -15.289 18.625 3.785 1 96.69 311 LYS B C 1
ATOM 5738 O O . LYS B 1 311 ? -15.016 17.5 3.381 1 96.69 311 LYS B O 1
ATOM 5743 N N . GLU B 1 312 ? -16.5 19.031 4.109 1 97.56 312 GLU B N 1
ATOM 5744 C CA . GLU B 1 312 ? -17.609 18.078 4.145 1 97.56 312 GLU B CA 1
ATOM 5745 C C . GLU B 1 312 ? -17.984 17.609 2.74 1 97.56 312 GLU B C 1
ATOM 5747 O O . GLU B 1 312 ? -18.344 16.453 2.537 1 97.56 312 GLU B O 1
ATOM 5752 N N . ALA B 1 313 ? -17.938 18.516 1.783 1 97.81 313 ALA B N 1
ATOM 5753 C CA . ALA B 1 313 ? -18.188 18.141 0.396 1 97.81 313 ALA B CA 1
ATOM 5754 C C . ALA B 1 313 ? -17.172 17.109 -0.085 1 97.81 313 ALA B C 1
ATOM 5756 O O . ALA B 1 313 ? -17.516 16.156 -0.778 1 97.81 313 ALA B O 1
ATOM 5757 N N . ALA B 1 314 ? -15.914 17.344 0.243 1 97.88 314 ALA B N 1
ATOM 5758 C CA . ALA B 1 314 ? -14.859 16.391 -0.12 1 97.88 314 ALA B CA 1
ATOM 5759 C C . ALA B 1 314 ? -15.102 15.031 0.519 1 97.88 314 ALA B C 1
ATOM 5761 O O . ALA B 1 314 ? -14.992 14 -0.147 1 97.88 314 ALA B O 1
ATOM 5762 N N . ARG B 1 315 ? -15.445 15.055 1.798 1 98.25 315 ARG B N 1
ATOM 5763 C CA . ARG B 1 315 ? -15.695 13.812 2.527 1 98.25 315 ARG B CA 1
ATOM 5764 C C . ARG B 1 315 ? -16.859 13.047 1.922 1 98.25 315 ARG B C 1
ATOM 5766 O O . ARG B 1 315 ? -16.812 11.82 1.815 1 98.25 315 ARG B O 1
ATOM 5773 N N . GLU B 1 316 ? -17.875 13.781 1.546 1 98.25 316 GLU B N 1
ATOM 5774 C CA . GLU B 1 316 ? -19.031 13.141 0.922 1 98.25 316 GLU B CA 1
ATOM 5775 C C . GLU B 1 316 ? -18.641 12.477 -0.399 1 98.25 316 GLU B C 1
ATOM 5777 O O . GLU B 1 316 ? -19.062 11.352 -0.679 1 98.25 316 GLU B O 1
ATOM 5782 N N . LYS B 1 317 ? -17.922 13.172 -1.207 1 98 317 LYS B N 1
ATOM 5783 C CA . LYS B 1 317 ? -17.453 12.602 -2.467 1 98 317 LYS B CA 1
ATOM 5784 C C . LYS B 1 317 ? -16.562 11.383 -2.225 1 98 317 LYS B C 1
ATOM 5786 O O . LYS B 1 317 ? -16.688 10.375 -2.93 1 98 317 LYS B O 1
ATOM 5791 N N . MET B 1 318 ? -15.703 11.484 -1.255 1 98.31 318 MET B N 1
ATOM 5792 C CA . MET B 1 318 ? -14.82 10.375 -0.92 1 98.31 318 MET B CA 1
ATOM 5793 C C . MET B 1 318 ? -15.617 9.164 -0.459 1 98.31 318 MET B C 1
ATOM 5795 O O . MET B 1 318 ? -15.328 8.031 -0.864 1 98.31 318 MET B O 1
ATOM 5799 N N . ARG B 1 319 ? -16.656 9.422 0.349 1 98.56 319 ARG B N 1
ATOM 5800 C CA . ARG B 1 319 ? -17.516 8.336 0.802 1 98.56 319 ARG B CA 1
ATOM 5801 C C . ARG B 1 319 ? -18.203 7.66 -0.376 1 98.56 319 ARG B C 1
ATOM 5803 O O . ARG B 1 319 ? -18.375 6.438 -0.394 1 98.56 319 ARG B O 1
ATOM 5810 N N . LYS B 1 320 ? -18.672 8.414 -1.303 1 98.56 320 LYS B N 1
ATOM 5811 C CA . LYS B 1 320 ? -19.344 7.871 -2.479 1 98.56 320 LYS B CA 1
ATOM 5812 C C . LYS B 1 320 ? -18.406 6.988 -3.293 1 98.56 320 LYS B C 1
ATOM 5814 O O . LYS B 1 320 ? -18.797 5.914 -3.756 1 98.56 320 LYS B O 1
ATOM 5819 N N . ILE B 1 321 ? -17.234 7.434 -3.502 1 98.44 321 ILE B N 1
ATOM 5820 C CA . ILE B 1 321 ? -16.234 6.68 -4.242 1 98.44 321 ILE B CA 1
ATOM 5821 C C . ILE B 1 321 ? -15.945 5.363 -3.527 1 98.44 321 ILE B C 1
ATOM 5823 O O . ILE B 1 321 ? -15.875 4.309 -4.164 1 98.44 321 ILE B O 1
ATOM 5827 N N . VAL B 1 322 ? -15.797 5.395 -2.176 1 98.62 322 VAL B N 1
ATOM 5828 C CA . VAL B 1 322 ? -15.453 4.242 -1.346 1 98.62 322 VAL B CA 1
ATOM 5829 C C . VAL B 1 322 ? -16.594 3.223 -1.382 1 98.62 322 VAL B C 1
ATOM 5831 O O . VAL B 1 322 ? -16.344 2.014 -1.345 1 98.62 322 VAL B O 1
ATOM 5834 N N . ALA B 1 323 ? -17.828 3.66 -1.562 1 98.12 323 ALA B N 1
ATOM 5835 C CA . ALA B 1 323 ? -19.016 2.809 -1.491 1 98.12 323 ALA B CA 1
ATOM 5836 C C . ALA B 1 323 ? -19.188 2.01 -2.779 1 98.12 323 ALA B C 1
ATOM 5838 O O . ALA B 1 323 ? -19.953 1.041 -2.816 1 98.12 323 ALA B O 1
ATOM 5839 N N . ALA B 1 324 ? -18.516 2.404 -3.879 1 97.88 324 ALA B N 1
ATOM 5840 C CA . ALA B 1 324 ? -18.641 1.732 -5.168 1 97.88 324 ALA B CA 1
ATOM 5841 C C . ALA B 1 324 ? -17.609 0.609 -5.301 1 97.88 324 ALA B C 1
ATOM 5843 O O . ALA B 1 324 ? -16.766 0.638 -6.195 1 97.88 324 ALA B O 1
ATOM 5844 N N . ASN B 1 325 ? -17.828 -0.432 -4.527 1 97.5 325 ASN B N 1
ATOM 5845 C CA . ASN B 1 325 ? -16.844 -1.489 -4.367 1 97.5 325 ASN B CA 1
ATOM 5846 C C . ASN B 1 325 ? -16.656 -2.291 -5.656 1 97.5 325 ASN B C 1
ATOM 5848 O O . ASN B 1 325 ? -17.625 -2.502 -6.398 1 97.5 325 ASN B O 1
ATOM 5852 N N . LEU B 1 326 ? -15.461 -2.74 -5.953 1 97.62 326 LEU B N 1
ATOM 5853 C CA . LEU B 1 326 ? -15.211 -3.803 -6.922 1 97.62 326 LEU B CA 1
ATOM 5854 C C . LEU B 1 326 ? -15.82 -5.121 -6.453 1 97.62 326 LEU B C 1
ATOM 5856 O O . LEU B 1 326 ? -16.031 -5.324 -5.254 1 97.62 326 LEU B O 1
ATOM 5860 N N . ASN B 1 327 ? -16.016 -5.98 -7.391 1 96.69 327 ASN B N 1
ATOM 5861 C CA . ASN B 1 327 ? -16.531 -7.305 -7.055 1 96.69 327 ASN B CA 1
ATOM 5862 C C . ASN B 1 327 ? -15.656 -8.008 -6.031 1 96.69 327 ASN B C 1
ATOM 5864 O O . ASN B 1 327 ? -14.43 -8.008 -6.156 1 96.69 327 ASN B O 1
ATOM 5868 N N . GLY B 1 328 ? -16.297 -8.555 -4.98 1 96.56 328 GLY B N 1
ATOM 5869 C CA . GLY B 1 328 ? -15.617 -9.391 -4.004 1 96.56 328 GLY B CA 1
ATOM 5870 C C . GLY B 1 328 ? -14.82 -8.586 -2.992 1 96.56 328 GLY B C 1
ATOM 5871 O O . GLY B 1 328 ? -13.992 -9.141 -2.268 1 96.56 328 GLY B O 1
ATOM 5872 N N . THR B 1 329 ? -15.016 -7.242 -2.951 1 97.69 329 THR B N 1
ATOM 5873 C CA . THR B 1 329 ? -14.25 -6.422 -2.016 1 97.69 329 THR B CA 1
ATOM 5874 C C . THR B 1 329 ? -15.188 -5.586 -1.146 1 97.69 329 THR B C 1
ATOM 5876 O O . THR B 1 329 ? -16.391 -5.492 -1.428 1 97.69 329 THR B O 1
ATOM 5879 N N . THR B 1 330 ? -14.719 -5.133 -0.036 1 98.25 330 THR B N 1
ATOM 5880 C CA . THR B 1 330 ? -15.359 -4.121 0.798 1 98.25 330 THR B CA 1
ATOM 5881 C C . THR B 1 330 ? -14.391 -2.986 1.113 1 98.25 330 THR B C 1
ATOM 5883 O O . THR B 1 330 ? -13.172 -3.152 1.003 1 98.25 330 THR B O 1
ATOM 5886 N N . ALA B 1 331 ? -14.922 -1.853 1.487 1 98.69 331 ALA B N 1
ATOM 5887 C CA . ALA B 1 331 ? -14.109 -0.688 1.818 1 98.69 331 ALA B CA 1
ATOM 5888 C C . ALA B 1 331 ? -14.789 0.182 2.869 1 98.69 331 ALA B C 1
ATOM 5890 O O . ALA B 1 331 ? -16.016 0.287 2.891 1 98.69 331 ALA B O 1
ATOM 5891 N N . GLU B 1 332 ? -13.969 0.711 3.701 1 98.56 332 GLU B N 1
ATOM 5892 C CA . GLU B 1 332 ? -14.414 1.66 4.715 1 98.56 332 GLU B CA 1
ATOM 5893 C C . GLU B 1 332 ? -13.43 2.812 4.867 1 98.56 332 GLU B C 1
ATOM 5895 O O . GLU B 1 332 ? -12.211 2.604 4.836 1 98.56 332 GLU B O 1
ATOM 5900 N N . ILE B 1 333 ? -13.992 4.012 5.031 1 98.56 333 ILE B N 1
ATOM 5901 C CA . ILE B 1 333 ? -13.148 5.176 5.285 1 98.56 333 ILE B CA 1
ATOM 5902 C C . ILE B 1 333 ? -13.602 5.867 6.566 1 98.56 333 ILE B C 1
ATOM 5904 O O . ILE B 1 333 ? -14.797 6.027 6.809 1 98.56 333 ILE B O 1
ATOM 5908 N N . VAL B 1 334 ? -12.68 6.203 7.398 1 97.81 334 VAL B N 1
ATOM 5909 C CA . VAL B 1 334 ? -12.93 6.941 8.625 1 97.81 334 VAL B CA 1
ATOM 5910 C C . VAL B 1 334 ? -12.156 8.258 8.602 1 97.81 334 VAL B C 1
ATOM 5912 O O . VAL B 1 334 ? -10.969 8.289 8.281 1 97.81 334 VAL B O 1
ATOM 5915 N N . PHE B 1 335 ? -12.898 9.266 8.938 1 96.81 335 PHE B N 1
ATOM 5916 C CA . PHE B 1 335 ? -12.281 10.586 9 1 96.81 335 PHE B CA 1
ATOM 5917 C C . PHE B 1 335 ? -12 10.992 10.438 1 96.81 335 PHE B C 1
ATOM 5919 O O . PHE B 1 335 ? -12.742 10.617 11.352 1 96.81 335 PHE B O 1
ATOM 5926 N N . LYS B 1 336 ? -10.938 11.734 10.594 1 91.5 336 LYS B N 1
ATOM 5927 C CA . LYS B 1 336 ? -10.578 12.297 11.898 1 91.5 336 LYS B CA 1
ATOM 5928 C C . LYS B 1 336 ? -10.336 13.797 11.805 1 91.5 336 LYS B C 1
ATOM 5930 O O . LYS B 1 336 ? -9.438 14.242 11.078 1 91.5 336 LYS B O 1
ATOM 5935 N N . ASP B 1 337 ? -11.102 14.492 12.594 1 90.25 337 ASP B N 1
ATOM 5936 C CA . ASP B 1 337 ? -10.938 15.938 12.57 1 90.25 337 ASP B CA 1
ATOM 5937 C C . ASP B 1 337 ? -9.625 16.359 13.242 1 90.25 337 ASP B C 1
ATOM 5939 O O . ASP B 1 337 ? -9.18 15.711 14.195 1 90.25 337 ASP B O 1
ATOM 5943 N N . GLY B 1 338 ? -9.07 17.391 12.672 1 89.31 338 GLY B N 1
ATOM 5944 C CA . GLY B 1 338 ? -7.883 18.016 13.234 1 89.31 338 GLY B CA 1
ATOM 5945 C C . GLY B 1 338 ? -8.047 19.516 13.477 1 89.31 338 GLY B C 1
ATOM 5946 O O . GLY B 1 338 ? -8.961 19.922 14.195 1 89.31 338 GLY B O 1
ATOM 5947 N N . ILE B 1 339 ? -7.254 20.297 12.836 1 91.12 339 ILE B N 1
ATOM 5948 C CA . ILE B 1 339 ? -7.281 21.75 13.008 1 91.12 339 ILE B CA 1
ATOM 5949 C C . ILE B 1 339 ? -8.258 22.375 12.008 1 91.12 339 ILE B C 1
ATOM 5951 O O . ILE B 1 339 ? -8.188 22.094 10.812 1 91.12 339 ILE B O 1
ATOM 5955 N N . PRO B 1 340 ? -9.172 23.188 12.531 1 93.38 340 PRO B N 1
ATOM 5956 C CA . PRO B 1 340 ? -10.086 23.859 11.602 1 93.38 340 PRO B CA 1
ATOM 5957 C C . PRO B 1 340 ? -9.367 24.859 10.688 1 93.38 340 PRO B C 1
ATOM 5959 O O . PRO B 1 340 ? -8.195 25.188 10.922 1 93.38 340 PRO B O 1
ATOM 5962 N N . SER B 1 341 ? -10.117 25.281 9.617 1 95.44 341 SER B N 1
ATOM 5963 C CA . SER B 1 341 ? -9.555 26.297 8.742 1 95.44 341 SER B CA 1
ATOM 5964 C C . SER B 1 341 ? -9.836 27.703 9.281 1 95.44 341 SER B C 1
ATOM 5966 O O . SER B 1 341 ? -10.648 27.875 10.188 1 95.44 341 SER B O 1
ATOM 5968 N N . MET B 1 342 ? -9 28.641 8.875 1 96.81 342 MET B N 1
ATOM 5969 C CA . MET B 1 342 ? -9.266 30.062 8.953 1 96.81 342 MET B CA 1
ATOM 5970 C C . MET B 1 342 ? -9.711 30.609 7.602 1 96.81 342 MET B C 1
ATOM 5972 O O . MET B 1 342 ? -8.875 30.969 6.766 1 96.81 342 MET B O 1
ATOM 5976 N N . PRO B 1 343 ? -11.062 30.688 7.398 1 95.06 343 PRO B N 1
ATOM 5977 C CA . PRO B 1 343 ? -11.516 31.234 6.117 1 95.06 343 PRO B CA 1
ATOM 5978 C C . PRO B 1 343 ? -11.266 32.719 5.992 1 95.06 343 PRO B C 1
ATOM 5980 O O . PRO B 1 343 ? -11.234 33.438 7 1 95.06 343 PRO B O 1
ATOM 5983 N N . PRO B 1 344 ? -11.094 33.125 4.762 1 95.69 344 PRO B N 1
ATOM 5984 C CA . PRO B 1 344 ? -11.016 34.562 4.586 1 95.69 344 PRO B CA 1
ATOM 5985 C C . PRO B 1 344 ? -12.352 35.25 4.82 1 95.69 344 PRO B C 1
ATOM 5987 O O . PRO B 1 344 ? -13.406 34.719 4.453 1 95.69 344 PRO B O 1
ATOM 5990 N N . THR B 1 345 ? -12.367 36.406 5.492 1 96.19 345 THR B N 1
ATOM 5991 C CA . THR B 1 345 ? -13.578 37.188 5.762 1 96.19 345 THR B CA 1
ATOM 5992 C C . THR B 1 345 ? -13.344 38.656 5.5 1 96.19 345 THR B C 1
ATOM 5994 O O . THR B 1 345 ? -12.195 39.125 5.391 1 96.19 345 THR B O 1
ATOM 5997 N N . SER B 1 346 ? -14.469 39.344 5.363 1 97.44 346 SER B N 1
ATOM 5998 C CA . SER B 1 346 ? -14.367 40.781 5.199 1 97.44 346 SER B CA 1
ATOM 5999 C C . SER B 1 346 ? -13.672 41.438 6.395 1 97.44 346 SER B C 1
ATOM 6001 O O . SER B 1 346 ? -12.953 42.438 6.238 1 97.44 346 SER B O 1
ATOM 6003 N N . GLY B 1 347 ? -13.859 40.875 7.562 1 97.81 347 GLY B N 1
ATOM 6004 C CA . GLY B 1 347 ? -13.188 41.375 8.75 1 97.81 347 GLY B CA 1
ATOM 6005 C C . GLY B 1 347 ? -11.68 41.156 8.711 1 97.81 347 GLY B C 1
ATOM 6006 O O . GLY B 1 347 ? -10.922 42.062 9.109 1 97.81 347 GLY B O 1
ATOM 6007 N N . ASN B 1 348 ? -11.289 40.031 8.219 1 98.12 348 ASN B N 1
ATOM 6008 C CA . ASN B 1 348 ? -9.859 39.781 8.07 1 98.12 348 ASN B CA 1
ATOM 6009 C C . ASN B 1 348 ? -9.219 40.781 7.105 1 98.12 348 ASN B C 1
ATOM 6011 O O . ASN B 1 348 ? -8.156 41.344 7.398 1 98.12 348 ASN B O 1
ATOM 6015 N N . TYR B 1 349 ? -9.898 41.031 6.012 1 97.94 349 TYR B N 1
ATOM 6016 C CA . TYR B 1 349 ? -9.375 41.969 5.012 1 97.94 349 TYR B CA 1
ATOM 6017 C C . TYR B 1 349 ? -9.328 43.375 5.555 1 97.94 349 TYR B C 1
ATOM 6019 O O . TYR B 1 349 ? -8.406 44.125 5.238 1 97.94 349 TYR B O 1
ATOM 6027 N N . ALA B 1 350 ? -10.25 43.688 6.332 1 97.94 350 ALA B N 1
ATOM 6028 C CA . ALA B 1 350 ? -10.266 45.031 6.945 1 97.94 350 ALA B CA 1
ATOM 6029 C C . ALA B 1 350 ? -9.047 45.219 7.84 1 97.94 350 ALA B C 1
ATOM 6031 O O . ALA B 1 350 ? -8.484 46.312 7.906 1 97.94 350 ALA B O 1
ATOM 6032 N N . LEU B 1 351 ? -8.703 44.188 8.539 1 98.19 351 LEU B N 1
ATOM 6033 C CA . LEU B 1 351 ? -7.504 44.281 9.367 1 98.19 351 LEU B CA 1
ATOM 6034 C C . LEU B 1 351 ? -6.258 44.5 8.508 1 98.19 351 LEU B C 1
ATOM 6036 O O . LEU B 1 351 ? -5.352 45.219 8.898 1 98.19 351 LEU B O 1
ATOM 6040 N N . VAL B 1 352 ? -6.227 43.875 7.352 1 98.12 352 VAL B N 1
ATOM 6041 C CA . VAL B 1 352 ? -5.102 44.031 6.441 1 98.12 352 VAL B CA 1
ATOM 6042 C C . VAL B 1 352 ? -5.055 45.469 5.941 1 98.12 352 VAL B C 1
ATOM 6044 O O . VAL B 1 352 ? -3.973 46.031 5.77 1 98.12 352 VAL B O 1
ATOM 6047 N N . ASP B 1 353 ? -6.199 46.031 5.719 1 97.75 353 ASP B N 1
ATOM 6048 C CA . ASP B 1 353 ? -6.262 47.406 5.285 1 97.75 353 ASP B CA 1
ATOM 6049 C C . ASP B 1 353 ? -5.625 48.344 6.32 1 97.75 353 ASP B C 1
ATOM 6051 O O . ASP B 1 353 ? -4.922 49.281 5.965 1 97.75 353 ASP B O 1
ATOM 6055 N N . VAL B 1 354 ? -5.902 48.094 7.566 1 97.5 354 VAL B N 1
ATOM 6056 C CA . VAL B 1 354 ? -5.309 48.875 8.633 1 97.5 354 VAL B CA 1
ATOM 6057 C C . VAL B 1 354 ? -3.791 48.719 8.625 1 97.5 354 VAL B C 1
ATOM 6059 O O . VAL B 1 354 ? -3.045 49.688 8.703 1 97.5 354 VAL B O 1
ATOM 6062 N N . LEU B 1 355 ? -3.383 47.469 8.516 1 97.81 355 LEU B N 1
ATOM 6063 C CA . LEU B 1 355 ? -1.952 47.188 8.477 1 97.81 355 LEU B CA 1
ATOM 6064 C C . LEU B 1 355 ? -1.292 47.844 7.285 1 97.81 355 LEU B C 1
ATOM 6066 O O . LEU B 1 355 ? -0.194 48.406 7.406 1 97.81 355 LEU B O 1
ATOM 6070 N N . ASN B 1 356 ? -1.949 47.812 6.191 1 97.81 356 ASN B N 1
ATOM 6071 C CA . ASN B 1 356 ? -1.443 48.438 4.973 1 97.81 356 ASN B CA 1
ATOM 6072 C C . ASN B 1 356 ? -1.282 49.938 5.141 1 97.81 356 ASN B C 1
ATOM 6074 O O . ASN B 1 356 ? -0.281 50.531 4.711 1 97.81 356 ASN B O 1
ATOM 6078 N N . ARG B 1 357 ? -2.221 50.562 5.719 1 97 357 ARG B N 1
ATOM 6079 C CA . ARG B 1 357 ? -2.148 52 5.949 1 97 357 ARG B CA 1
ATOM 6080 C C . ARG B 1 357 ? -0.975 52.344 6.859 1 97 357 ARG B C 1
ATOM 6082 O O . ARG B 1 357 ? -0.25 53.312 6.605 1 97 357 ARG B O 1
ATOM 6089 N N . VAL B 1 358 ? -0.848 51.562 7.887 1 97.19 358 VAL B N 1
ATOM 6090 C CA . VAL B 1 358 ? 0.278 51.781 8.789 1 97.19 358 VAL B CA 1
ATOM 6091 C C . VAL B 1 358 ? 1.59 51.656 8.016 1 97.19 358 VAL B C 1
ATOM 6093 O O . VAL B 1 358 ? 2.473 52.5 8.156 1 97.19 358 VAL B O 1
ATOM 6096 N N . SER B 1 359 ? 1.68 50.625 7.246 1 97.06 359 SER B N 1
ATOM 6097 C CA . SER B 1 359 ? 2.902 50.375 6.492 1 97.06 359 SER B CA 1
ATOM 6098 C C . SER B 1 359 ? 3.209 51.531 5.535 1 97.06 359 SER B C 1
ATOM 6100 O O . SER B 1 359 ? 4.355 51.969 5.426 1 97.06 359 SER B O 1
ATOM 6102 N N . LEU B 1 360 ? 2.234 52.031 4.906 1 96.88 360 LEU B N 1
ATOM 6103 C CA . LEU B 1 360 ? 2.391 53.125 3.969 1 96.88 360 LEU B CA 1
ATOM 6104 C C . LEU B 1 360 ? 2.781 54.406 4.699 1 96.88 360 LEU B C 1
ATOM 6106 O O . LEU B 1 360 ? 3.67 55.125 4.254 1 96.88 360 LEU B O 1
ATOM 6110 N N . ASP B 1 361 ? 2.145 54.625 5.781 1 96.88 361 ASP B N 1
ATOM 6111 C CA . ASP B 1 361 ? 2.432 55.812 6.559 1 96.88 361 ASP B CA 1
ATOM 6112 C C . ASP B 1 361 ? 3.865 55.812 7.082 1 96.88 361 ASP B C 1
ATOM 6114 O O . ASP B 1 361 ? 4.473 56.875 7.277 1 96.88 361 ASP B O 1
ATOM 6118 N N . MET B 1 362 ? 4.379 54.625 7.25 1 96.38 362 MET B N 1
ATOM 6119 C CA . MET B 1 362 ? 5.746 54.469 7.742 1 96.38 362 MET B CA 1
ATOM 6120 C C . MET B 1 362 ? 6.742 54.5 6.59 1 96.38 362 MET B C 1
ATOM 6122 O O . MET B 1 362 ? 7.957 54.5 6.812 1 96.38 362 MET B O 1
ATOM 6126 N N . GLY B 1 363 ? 6.23 54.5 5.395 1 95.31 363 GLY B N 1
ATOM 6127 C CA . GLY B 1 363 ? 7.094 54.5 4.223 1 95.31 363 GLY B CA 1
ATOM 6128 C C . GLY B 1 363 ? 7.703 53.125 3.945 1 95.31 363 GLY B C 1
ATOM 6129 O O . GLY B 1 363 ? 8.781 53.031 3.363 1 95.31 363 GLY B O 1
ATOM 6130 N N . LEU B 1 364 ? 7.016 52.062 4.402 1 95.5 364 LEU B N 1
ATOM 6131 C CA . LEU B 1 364 ? 7.578 50.719 4.293 1 95.5 364 LEU B CA 1
ATOM 6132 C C . LEU B 1 364 ? 6.969 49.969 3.117 1 95.5 364 LEU B C 1
ATOM 6134 O O . LEU B 1 364 ? 7.273 48.781 2.902 1 95.5 364 LEU B O 1
ATOM 6138 N N . GLY B 1 365 ? 6.133 50.625 2.359 1 95.12 365 GLY B N 1
ATOM 6139 C CA . GLY B 1 365 ? 5.504 50 1.216 1 95.12 365 GLY B CA 1
ATOM 6140 C C . GLY B 1 365 ? 4.18 49.344 1.556 1 95.12 365 GLY B C 1
ATOM 6141 O O . GLY B 1 365 ? 3.795 49.25 2.725 1 95.12 365 GLY B O 1
ATOM 6142 N N . ALA B 1 366 ? 3.477 48.781 0.53 1 96.75 366 ALA B N 1
ATOM 6143 C CA . ALA B 1 366 ? 2.127 48.25 0.685 1 96.75 366 ALA B CA 1
ATOM 6144 C C . ALA B 1 366 ? 2.164 46.844 1.245 1 96.75 366 ALA B C 1
ATOM 6146 O O . ALA B 1 366 ? 3.104 46.094 0.981 1 96.75 366 ALA B O 1
ATOM 6147 N N . VAL B 1 367 ? 1.181 46.5 2.033 1 96.75 367 VAL B N 1
ATOM 6148 C CA . VAL B 1 367 ? 0.934 45.125 2.516 1 96.75 367 VAL B CA 1
ATOM 6149 C C . VAL B 1 367 ? -0.365 44.594 1.917 1 96.75 367 VAL B C 1
ATOM 6151 O O . VAL B 1 367 ? -1.4 45.25 1.968 1 96.75 367 VAL B O 1
ATOM 6154 N N . LYS B 1 368 ? -0.3 43.438 1.33 1 96.38 368 LYS B N 1
ATOM 6155 C CA . LYS B 1 368 ? -1.473 42.812 0.718 1 96.38 368 LYS B CA 1
ATOM 6156 C C . LYS B 1 368 ? -1.823 41.5 1.408 1 96.38 368 LYS B C 1
ATOM 6158 O O . LYS B 1 368 ? -0.988 40.906 2.1 1 96.38 368 LYS B O 1
ATOM 6163 N N . ALA B 1 369 ? -3.109 41.125 1.257 1 95.94 369 ALA B N 1
ATOM 6164 C CA . ALA B 1 369 ? -3.525 39.781 1.699 1 95.94 369 ALA B CA 1
ATOM 6165 C C . ALA B 1 369 ? -2.891 38.719 0.84 1 95.94 369 ALA B C 1
ATOM 6167 O O . ALA B 1 369 ? -2.848 38.812 -0.387 1 95.94 369 ALA B O 1
ATOM 6168 N N . GLY B 1 370 ? -2.363 37.75 1.463 1 93.19 370 GLY B N 1
ATOM 6169 C CA . GLY B 1 370 ? -1.787 36.625 0.735 1 93.19 370 GLY B CA 1
ATOM 6170 C C . GLY B 1 370 ? -2.83 35.688 0.157 1 93.19 370 GLY B C 1
ATOM 6171 O O . GLY B 1 370 ? -4.02 35.844 0.447 1 93.19 370 GLY B O 1
ATOM 6172 N N . ASP B 1 371 ? -2.338 34.688 -0.593 1 92.12 371 ASP B N 1
ATOM 6173 C CA . ASP B 1 371 ? -3.199 33.656 -1.113 1 92.12 371 ASP B CA 1
ATOM 6174 C C . ASP B 1 371 ? -3.797 32.812 0.022 1 92.12 371 ASP B C 1
ATOM 6176 O O . ASP B 1 371 ? -3.066 32.281 0.853 1 92.12 371 ASP B O 1
ATOM 6180 N N . PRO B 1 372 ? -5.102 32.688 0.074 1 90.31 372 PRO B N 1
ATOM 6181 C CA . PRO B 1 372 ? -5.754 31.938 1.156 1 90.31 372 PRO B CA 1
ATOM 6182 C C . PRO B 1 372 ? -5.242 30.516 1.282 1 90.31 372 PRO B C 1
ATOM 6184 O O . PRO B 1 372 ? -5.367 29.906 2.346 1 90.31 372 PRO B O 1
ATOM 6187 N N . GLY B 1 373 ? -4.727 30.031 0.26 1 87.94 373 GLY B N 1
ATOM 6188 C CA . GLY B 1 373 ? -4.289 28.641 0.276 1 87.94 373 GLY B CA 1
ATOM 6189 C C . GLY B 1 373 ? -2.811 28.484 0.568 1 87.94 373 GLY B C 1
ATOM 6190 O O . GLY B 1 373 ? -2.295 27.359 0.601 1 87.94 373 GLY B O 1
ATOM 6191 N N . SER B 1 374 ? -2.131 29.516 0.849 1 82.62 374 SER B N 1
ATOM 6192 C CA . SER B 1 374 ? -0.674 29.484 0.925 1 82.62 374 SER B CA 1
ATOM 6193 C C . SER B 1 374 ? -0.202 29 2.289 1 82.62 374 SER B C 1
ATOM 6195 O O . SER B 1 374 ? 0.95 28.594 2.441 1 82.62 374 SER B O 1
ATOM 6197 N N . ARG B 1 375 ? -1.212 29.078 3.254 1 87 375 ARG B N 1
ATOM 6198 C CA . ARG B 1 375 ? -0.813 28.734 4.613 1 87 375 ARG B CA 1
ATOM 6199 C C . ARG B 1 375 ? -1.537 27.484 5.094 1 87 375 ARG B C 1
ATOM 6201 O O . ARG B 1 375 ? -2.689 27.25 4.727 1 87 375 ARG B O 1
ATOM 6208 N N . GLY B 1 376 ? -0.815 26.766 5.836 1 87.5 376 GLY B N 1
ATOM 6209 C CA . GLY B 1 376 ? -1.386 25.578 6.445 1 87.5 376 GLY B CA 1
ATOM 6210 C C . GLY B 1 376 ? -2.086 25.859 7.762 1 87.5 376 GLY B C 1
ATOM 6211 O O . GLY B 1 376 ? -2.354 27.016 8.094 1 87.5 376 GLY B O 1
ATOM 6212 N N . ALA B 1 377 ? -2.332 24.828 8.453 1 88.38 377 ALA B N 1
ATOM 6213 C CA . ALA B 1 377 ? -3.086 24.906 9.703 1 88.38 377 ALA B CA 1
ATOM 6214 C C . ALA B 1 377 ? -2.271 25.609 10.789 1 88.38 377 ALA B C 1
ATOM 6216 O O . ALA B 1 377 ? -1.04 25.562 10.781 1 88.38 377 ALA B O 1
ATOM 6217 N N . GLY B 1 378 ? -2.926 26.281 11.648 1 90.94 378 GLY B N 1
ATOM 6218 C CA . GLY B 1 378 ? -2.33 26.953 12.789 1 90.94 378 GLY B CA 1
ATOM 6219 C C . GLY B 1 378 ? -3.318 27.234 13.906 1 90.94 378 GLY B C 1
ATOM 6220 O O . GLY B 1 378 ? -4.527 27.062 13.727 1 90.94 378 GLY B O 1
ATOM 6221 N N . ASP B 1 379 ? -2.785 27.672 15.016 1 95.62 379 ASP B N 1
ATOM 6222 C CA . ASP B 1 379 ? -3.613 27.859 16.203 1 95.62 379 ASP B CA 1
ATOM 6223 C C . ASP B 1 379 ? -4.699 28.906 15.961 1 95.62 379 ASP B C 1
ATOM 6225 O O . ASP B 1 379 ? -5.801 28.797 16.5 1 95.62 379 ASP B O 1
ATOM 6229 N N . ILE B 1 380 ? -4.398 29.875 15.172 1 97.5 380 ILE B N 1
ATOM 6230 C CA . ILE B 1 380 ? -5.348 30.969 14.945 1 97.5 380 ILE B CA 1
ATOM 6231 C C . ILE B 1 380 ? -6.629 30.406 14.328 1 97.5 380 ILE B C 1
ATOM 6233 O O . ILE B 1 380 ? -7.695 31.016 14.445 1 97.5 380 ILE B O 1
ATOM 6237 N N . SER B 1 381 ? -6.527 29.297 13.688 1 96.5 381 SER B N 1
ATOM 6238 C CA . SER B 1 381 ? -7.68 28.688 13.031 1 96.5 381 SER B CA 1
ATOM 6239 C C . SER B 1 381 ? -8.742 28.281 14.055 1 96.5 381 SER B C 1
ATOM 6241 O O . SER B 1 381 ? -9.938 28.281 13.742 1 96.5 381 SER B O 1
ATOM 6243 N N . TYR B 1 382 ? -8.344 28.016 15.289 1 96.19 382 TYR B N 1
ATOM 6244 C CA . TYR B 1 382 ? -9.281 27.594 16.328 1 96.19 382 TYR B CA 1
ATOM 6245 C C . TYR B 1 382 ? -10.211 28.734 16.719 1 96.19 382 TYR B C 1
ATOM 6247 O O . TYR B 1 382 ? -11.281 28.516 17.297 1 96.19 382 TYR B O 1
ATOM 6255 N N . VAL B 1 383 ? -9.867 30 16.422 1 97.19 383 VAL B N 1
ATOM 6256 C CA . VAL B 1 383 ? -10.648 31.125 16.922 1 97.19 383 VAL B CA 1
ATOM 6257 C C . VAL B 1 383 ? -11.219 31.906 15.75 1 97.19 383 VAL B C 1
ATOM 6259 O O . VAL B 1 383 ? -11.945 32.906 15.945 1 97.19 383 VAL B O 1
ATOM 6262 N N . ALA B 1 384 ? -10.938 31.469 14.562 1 96.75 384 ALA B N 1
ATOM 6263 C CA . ALA B 1 384 ? -11.25 32.219 13.359 1 96.75 384 ALA B CA 1
ATOM 6264 C C . ALA B 1 384 ? -12.758 32.344 13.156 1 96.75 384 ALA B C 1
ATOM 6266 O O . ALA B 1 384 ? -13.234 33.281 12.516 1 96.75 384 ALA B O 1
ATOM 6267 N N . ASP B 1 385 ? -13.547 31.516 13.719 1 93.69 385 ASP B N 1
ATOM 6268 C CA . ASP B 1 385 ? -15 31.547 13.586 1 93.69 385 ASP B CA 1
ATOM 6269 C C . ASP B 1 385 ? -15.617 32.562 14.547 1 93.69 385 ASP B C 1
ATOM 6271 O O . ASP B 1 385 ? -16.781 32.906 14.414 1 93.69 385 ASP B O 1
ATOM 6275 N N . TYR B 1 386 ? -14.836 33.062 15.422 1 95.75 386 TYR B N 1
ATOM 6276 C CA . TYR B 1 386 ? -15.438 33.812 16.5 1 95.75 386 TYR B CA 1
ATOM 6277 C C . TYR B 1 386 ? -15.023 35.281 16.406 1 95.75 386 TYR B C 1
ATOM 6279 O O . TYR B 1 386 ? -15.695 36.156 16.953 1 95.75 386 TYR B O 1
ATOM 6287 N N . LEU B 1 387 ? -13.93 35.562 15.758 1 95.88 387 LEU B N 1
ATOM 6288 C CA . LEU B 1 387 ? -13.477 36.938 15.68 1 95.88 387 LEU B CA 1
ATOM 6289 C C . LEU B 1 387 ? -12.672 37.188 14.406 1 95.88 387 LEU B C 1
ATOM 6291 O O . LEU B 1 387 ? -12.18 36.219 13.797 1 95.88 387 LEU B O 1
ATOM 6295 N N . ASP B 1 388 ? -12.562 38.469 14.023 1 97.56 388 ASP B N 1
ATOM 6296 C CA . ASP B 1 388 ? -11.68 38.844 12.922 1 97.56 388 ASP B CA 1
ATOM 6297 C C . ASP B 1 388 ? -10.211 38.656 13.297 1 97.56 388 ASP B C 1
ATOM 6299 O O . ASP B 1 388 ? -9.812 38.906 14.438 1 97.56 388 ASP B O 1
ATOM 6303 N N . CYS B 1 389 ? -9.508 38.094 12.312 1 98.06 389 CYS B N 1
ATOM 6304 C CA . CYS B 1 389 ? -8.133 37.781 12.68 1 98.06 389 CYS B CA 1
ATOM 6305 C C . CYS B 1 389 ? -7.23 37.75 11.453 1 98.06 389 CYS B C 1
ATOM 6307 O O . CYS B 1 389 ? -7.695 37.562 10.336 1 98.06 389 CYS B O 1
ATOM 6309 N N . ILE B 1 390 ? -5.969 38.062 11.625 1 98.12 390 ILE B N 1
ATOM 6310 C CA . ILE B 1 390 ? -4.922 37.906 10.625 1 98.12 390 ILE B CA 1
ATOM 6311 C C . ILE B 1 390 ? -3.699 37.25 11.266 1 98.12 390 ILE B C 1
ATOM 6313 O O . ILE B 1 390 ? -3.537 37.281 12.492 1 98.12 390 ILE B O 1
ATOM 6317 N N . ASP B 1 391 ? -2.953 36.562 10.453 1 97.38 391 ASP B N 1
ATOM 6318 C CA . ASP B 1 391 ? -1.763 35.844 10.891 1 97.38 391 ASP B CA 1
ATOM 6319 C C . ASP B 1 391 ? -0.533 36.281 10.094 1 97.38 391 ASP B C 1
ATOM 6321 O O . ASP B 1 391 ? -0.599 37.219 9.305 1 97.38 391 ASP B O 1
ATOM 6325 N N . GLY B 1 392 ? 0.574 35.75 10.469 1 96.06 392 GLY B N 1
ATOM 6326 C CA . GLY B 1 392 ? 1.811 36.062 9.766 1 96.06 392 GLY B CA 1
ATOM 6327 C C . GLY B 1 392 ? 2.395 37.406 10.141 1 96.06 392 GLY B C 1
ATOM 6328 O O . GLY B 1 392 ? 3.004 38.062 9.305 1 96.06 392 GLY B O 1
ATOM 6329 N N . LEU B 1 393 ? 2.162 37.844 11.25 1 97.44 393 LEU B N 1
ATOM 6330 C CA . LEU B 1 393 ? 2.629 39.125 11.695 1 97.44 393 LEU B CA 1
ATOM 6331 C C . LEU B 1 393 ? 4.004 39.031 12.352 1 97.44 393 LEU B C 1
ATOM 6333 O O . LEU B 1 393 ? 4.59 40.031 12.742 1 97.44 393 LEU B O 1
ATOM 6337 N N . GLY B 1 394 ? 4.535 37.844 12.445 1 97.19 394 GLY B N 1
ATOM 6338 C CA . GLY B 1 394 ? 5.762 37.594 13.18 1 97.19 394 GLY B CA 1
ATOM 6339 C C . GLY B 1 394 ? 7.012 37.906 12.383 1 97.19 394 GLY B C 1
ATOM 6340 O O . GLY B 1 394 ? 7.004 38.812 11.547 1 97.19 394 GLY B O 1
ATOM 6341 N N . ALA B 1 395 ? 8.094 37.312 12.781 1 96.69 395 ALA B N 1
ATOM 6342 C CA . ALA B 1 395 ? 9.391 37.531 12.148 1 96.69 395 ALA B CA 1
ATOM 6343 C C . ALA B 1 395 ? 9.461 36.812 10.797 1 96.69 395 ALA B C 1
ATOM 6345 O O . ALA B 1 395 ? 8.781 35.812 10.578 1 96.69 395 ALA B O 1
ATOM 6346 N N . SER B 1 396 ? 10.266 37.406 9.945 1 95.88 396 SER B N 1
ATOM 6347 C CA . SER B 1 396 ? 10.523 36.75 8.672 1 95.88 396 SER B CA 1
ATOM 6348 C C . SER B 1 396 ? 11.812 35.938 8.734 1 95.88 396 SER B C 1
ATOM 6350 O O . SER B 1 396 ? 12.672 36.188 9.586 1 95.88 396 SER B O 1
ATOM 6352 N N . GLY B 1 397 ? 11.867 34.969 7.855 1 94.06 397 GLY B N 1
ATOM 6353 C CA . GLY B 1 397 ? 13.023 34.094 7.773 1 94.06 397 GLY B CA 1
ATOM 6354 C C . GLY B 1 397 ? 12.828 32.938 6.812 1 94.06 397 GLY B C 1
ATOM 6355 O O . GLY B 1 397 ? 11.953 33 5.941 1 94.06 397 GLY B O 1
ATOM 6356 N N . THR B 1 398 ? 13.812 32 6.891 1 90.25 398 THR B N 1
ATOM 6357 C CA . THR B 1 398 ? 13.742 30.844 6.004 1 90.25 398 THR B CA 1
ATOM 6358 C C . THR B 1 398 ? 14 29.562 6.781 1 90.25 398 THR B C 1
ATOM 6360 O O . THR B 1 398 ? 14.469 29.594 7.922 1 90.25 398 THR B O 1
ATOM 6363 N N . GLY B 1 399 ? 13.523 28.438 6.23 1 82.69 399 GLY B N 1
ATOM 6364 C CA . GLY B 1 399 ? 13.938 27.125 6.707 1 82.69 399 GLY B CA 1
ATOM 6365 C C . GLY B 1 399 ? 13.227 26.703 7.98 1 82.69 399 GLY B C 1
ATOM 6366 O O . GLY B 1 399 ? 13.773 25.938 8.773 1 82.69 399 GLY B O 1
ATOM 6367 N N . ALA B 1 400 ? 12.023 27.219 8.227 1 82.56 400 ALA B N 1
ATOM 6368 C CA . ALA B 1 400 ? 11.266 26.812 9.406 1 82.56 400 ALA B CA 1
ATOM 6369 C C . ALA B 1 400 ? 11.141 25.297 9.484 1 82.56 400 ALA B C 1
ATOM 6371 O O . ALA B 1 400 ? 11.062 24.625 8.453 1 82.56 400 ALA B O 1
ATOM 6372 N N . HIS B 1 401 ? 11.227 24.703 10.68 1 78.62 401 HIS B N 1
ATOM 6373 C CA . HIS B 1 401 ? 11.062 23.281 10.977 1 78.62 401 HIS B CA 1
ATOM 6374 C C . HIS B 1 401 ? 12.273 22.484 10.516 1 78.62 401 HIS B C 1
ATOM 6376 O O . HIS B 1 401 ? 12.195 21.266 10.336 1 78.62 401 HIS B O 1
ATOM 6382 N N . SER B 1 402 ? 13.445 23.234 10.195 1 76.88 402 SER B N 1
ATOM 6383 C CA . SER B 1 402 ? 14.68 22.547 9.82 1 76.88 402 SER B CA 1
ATOM 6384 C C . SER B 1 402 ? 15.875 23.141 10.555 1 76.88 402 SER B C 1
ATOM 6386 O O . SER B 1 402 ? 15.812 24.266 11.07 1 76.88 402 SER B O 1
ATOM 6388 N N . PRO B 1 403 ? 16.891 22.312 10.523 1 79.75 403 PRO B N 1
ATOM 6389 C CA . PRO B 1 403 ? 18.109 22.828 11.156 1 79.75 403 PRO B CA 1
ATOM 6390 C C . PRO B 1 403 ? 18.641 24.094 10.477 1 79.75 403 PRO B C 1
ATOM 6392 O O . PRO B 1 403 ? 19.469 24.797 11.039 1 79.75 403 PRO B O 1
ATOM 6395 N N . ALA B 1 404 ? 18.094 24.406 9.305 1 85.12 404 ALA B N 1
ATOM 6396 C CA . ALA B 1 404 ? 18.547 25.562 8.547 1 85.12 404 ALA B CA 1
ATOM 6397 C C . ALA B 1 404 ? 17.688 26.781 8.828 1 85.12 404 ALA B C 1
ATOM 6399 O O . ALA B 1 404 ? 17.797 27.797 8.148 1 85.12 404 ALA B O 1
ATOM 6400 N N . GLU B 1 405 ? 16.906 26.703 9.859 1 90.81 405 GLU B N 1
ATOM 6401 C CA . GLU B 1 405 ? 15.992 27.797 10.172 1 90.81 405 GLU B CA 1
ATOM 6402 C C . GLU B 1 405 ? 16.75 29.078 10.484 1 90.81 405 GLU B C 1
ATOM 6404 O O . GLU B 1 405 ? 17.672 29.062 11.305 1 90.81 405 GLU B O 1
ATOM 6409 N N . THR B 1 406 ? 16.297 30.219 9.805 1 95.88 406 THR B N 1
ATOM 6410 C CA . THR B 1 406 ? 16.922 31.516 10.023 1 95.88 406 THR B CA 1
ATOM 6411 C C . THR B 1 406 ? 15.867 32.594 10.289 1 95.88 406 THR B C 1
ATOM 6413 O O . THR B 1 406 ? 14.68 32.375 10.016 1 95.88 406 THR B O 1
ATOM 6416 N N . ILE B 1 407 ? 16.312 33.656 10.875 1 96.81 407 ILE B N 1
ATOM 6417 C CA . ILE B 1 407 ? 15.516 34.875 11.016 1 96.81 407 ILE B CA 1
ATOM 6418 C C . ILE B 1 407 ? 16.188 36 10.258 1 96.81 407 ILE B C 1
ATOM 6420 O O . ILE B 1 407 ? 17.406 36.156 10.266 1 96.81 407 ILE B O 1
ATOM 6424 N N . ASN B 1 408 ? 15.367 36.75 9.547 1 97.12 408 ASN B N 1
ATOM 6425 C CA . ASN B 1 408 ? 15.828 37.938 8.805 1 97.12 408 ASN B CA 1
ATOM 6426 C C . ASN B 1 408 ? 16.016 39.156 9.711 1 97.12 408 ASN B C 1
ATOM 6428 O O . ASN B 1 408 ? 15.078 39.906 9.922 1 97.12 408 ASN B O 1
ATOM 6432 N N . MET B 1 409 ? 17.25 39.406 10.078 1 96.81 409 MET B N 1
ATOM 6433 C CA . MET B 1 409 ? 17.547 40.469 11.047 1 96.81 409 MET B CA 1
ATOM 6434 C C . MET B 1 409 ? 17.484 41.844 10.398 1 96.81 409 MET B C 1
ATOM 6436 O O . MET B 1 409 ? 17.406 42.875 11.094 1 96.81 409 MET B O 1
ATOM 6440 N N . LYS B 1 410 ? 17.484 41.875 9.156 1 95.56 410 LYS B N 1
ATOM 6441 C CA . LYS B 1 410 ? 17.359 43.125 8.445 1 95.56 410 LYS B CA 1
ATOM 6442 C C . LYS B 1 410 ? 15.93 43.656 8.531 1 95.56 410 LYS B C 1
ATOM 6444 O O . LYS B 1 410 ? 15.727 44.875 8.742 1 95.56 410 LYS B O 1
ATOM 6449 N N . GLU B 1 411 ? 15.016 42.75 8.43 1 95.88 411 GLU B N 1
ATOM 6450 C CA . GLU B 1 411 ? 13.609 43.156 8.406 1 95.88 411 GLU B CA 1
ATOM 6451 C C . GLU B 1 411 ? 13.039 43.219 9.82 1 95.88 411 GLU B C 1
ATOM 6453 O O . GLU B 1 411 ? 12.023 43.875 10.047 1 95.88 411 GLU B O 1
ATOM 6458 N N . TYR B 1 412 ? 13.664 42.625 10.734 1 96.81 412 TYR B N 1
ATOM 6459 C CA . TYR B 1 412 ? 13.094 42.375 12.062 1 96.81 412 TYR B CA 1
ATOM 6460 C C . TYR B 1 412 ? 12.758 43.688 12.75 1 96.81 412 TYR B C 1
ATOM 6462 O O . TYR B 1 412 ? 11.664 43.844 13.297 1 96.81 412 TYR B O 1
ATOM 6470 N N . PRO B 1 413 ? 13.656 44.719 12.703 1 96.75 413 PRO B N 1
ATOM 6471 C CA . PRO B 1 413 ? 13.312 45.969 13.375 1 96.75 413 PRO B CA 1
ATOM 6472 C C . PRO B 1 413 ? 12.102 46.656 12.758 1 96.75 413 PRO B C 1
ATOM 6474 O O . PRO B 1 413 ? 11.266 47.219 13.477 1 96.75 413 PRO B O 1
ATOM 6477 N N . ASP B 1 414 ? 12.008 46.625 11.492 1 97.12 414 ASP B N 1
ATOM 6478 C CA . ASP B 1 414 ? 10.906 47.281 10.812 1 97.12 414 ASP B CA 1
ATOM 6479 C C . ASP B 1 414 ? 9.594 46.531 11.039 1 97.12 414 ASP B C 1
ATOM 6481 O O . ASP B 1 414 ? 8.531 47.156 11.156 1 97.12 414 ASP B O 1
ATOM 6485 N N . LEU B 1 415 ? 9.648 45.219 11.039 1 97.38 415 LEU B N 1
ATOM 6486 C CA . LEU B 1 415 ? 8.461 44.438 11.359 1 97.38 415 LEU B CA 1
ATOM 6487 C C . LEU B 1 415 ? 7.969 44.75 12.766 1 97.38 415 LEU B C 1
ATOM 6489 O O . LEU B 1 415 ? 6.762 44.844 13 1 97.38 415 LEU B O 1
ATOM 6493 N N . LEU B 1 416 ? 8.906 44.875 13.641 1 97.62 416 LEU B N 1
ATOM 6494 C CA . LEU B 1 416 ? 8.586 45.219 15.023 1 97.62 416 LEU B CA 1
ATOM 6495 C C . LEU B 1 416 ? 7.918 46.594 15.109 1 97.62 416 LEU B C 1
ATOM 6497 O O . LEU B 1 416 ? 6.887 46.75 15.766 1 97.62 416 LEU B O 1
ATOM 6501 N N . LYS B 1 417 ? 8.508 47.562 14.469 1 98.12 417 LYS B N 1
ATOM 6502 C CA . LYS B 1 417 ? 7.969 48.906 14.453 1 98.12 417 LYS B CA 1
ATOM 6503 C C . LYS B 1 417 ? 6.57 48.938 13.844 1 98.12 417 LYS B C 1
ATOM 6505 O O . LYS B 1 417 ? 5.66 49.562 14.406 1 98.12 417 LYS B O 1
ATOM 6510 N N . ARG B 1 418 ? 6.402 48.312 12.781 1 97.69 418 ARG B N 1
ATOM 6511 C CA . ARG B 1 418 ? 5.109 48.281 12.102 1 97.69 418 ARG B CA 1
ATOM 6512 C C . ARG B 1 418 ? 4.051 47.594 12.969 1 97.69 418 ARG B C 1
ATOM 6514 O O . ARG B 1 418 ? 2.914 48.062 13.047 1 97.69 418 ARG B O 1
ATOM 6521 N N . SER B 1 419 ? 4.441 46.5 13.523 1 97.5 419 SER B N 1
ATOM 6522 C CA . SER B 1 419 ? 3.527 45.812 14.43 1 97.5 419 SER B CA 1
ATOM 6523 C C . SER B 1 419 ? 3.068 46.719 15.562 1 97.5 419 SER B C 1
ATOM 6525 O O . SER B 1 419 ? 1.888 46.75 15.914 1 97.5 419 SER B O 1
ATOM 6527 N N . THR B 1 420 ? 3.994 47.438 16.109 1 98.5 420 THR B N 1
ATOM 6528 C CA . THR B 1 420 ? 3.701 48.312 17.25 1 98.5 420 THR B CA 1
ATOM 6529 C C . THR B 1 420 ? 2.693 49.406 16.859 1 98.5 420 THR B C 1
ATOM 6531 O O . THR B 1 420 ? 1.714 49.625 17.562 1 98.5 420 THR B O 1
ATOM 6534 N N . LEU B 1 421 ? 2.908 50 15.703 1 98.44 421 LEU B N 1
ATOM 6535 C CA . LEU B 1 421 ? 1.979 51.031 15.266 1 98.44 421 LEU B CA 1
ATOM 6536 C C . LEU B 1 421 ? 0.634 50.438 14.875 1 98.44 421 LEU B C 1
ATOM 6538 O O . LEU B 1 421 ? -0.414 51.031 15.102 1 98.44 421 LEU B O 1
ATOM 6542 N N . PHE B 1 422 ? 0.647 49.312 14.289 1 98 422 PHE B N 1
ATOM 6543 C CA . PHE B 1 422 ? -0.57 48.594 13.938 1 98 422 PHE B CA 1
ATOM 6544 C C . PHE B 1 422 ? -1.424 48.344 15.172 1 98 422 PHE B C 1
ATOM 6546 O O . PHE B 1 422 ? -2.611 48.656 15.195 1 98 422 PHE B O 1
ATOM 6553 N N . VAL B 1 423 ? -0.782 47.781 16.172 1 98.5 423 VAL B N 1
ATOM 6554 C CA . VAL B 1 423 ? -1.475 47.469 17.406 1 98.5 423 VAL B CA 1
ATOM 6555 C C . VAL B 1 423 ? -1.994 48.75 18.062 1 98.5 423 VAL B C 1
ATOM 6557 O O . VAL B 1 423 ? -3.131 48.812 18.531 1 98.5 423 VAL B O 1
ATOM 6560 N N . TYR B 1 424 ? -1.161 49.781 18.078 1 98.25 424 TYR B N 1
ATOM 6561 C CA . TYR B 1 424 ? -1.562 51.062 18.641 1 98.25 424 TYR B CA 1
ATOM 6562 C C . TYR B 1 424 ? -2.826 51.562 17.969 1 98.25 424 TYR B C 1
ATOM 6564 O O . TYR B 1 424 ? -3.768 52 18.641 1 98.25 424 TYR B O 1
ATOM 6572 N N . ARG B 1 425 ? -2.814 51.5 16.688 1 97.5 425 ARG B N 1
ATOM 6573 C CA . ARG B 1 425 ? -3.963 52.031 15.953 1 97.5 425 ARG B CA 1
ATOM 6574 C C . ARG B 1 425 ? -5.199 51.156 16.188 1 97.5 425 ARG B C 1
ATOM 6576 O O . ARG B 1 425 ? -6.312 51.656 16.297 1 97.5 425 ARG B O 1
ATOM 6583 N N . LEU B 1 426 ? -5.043 49.875 16.266 1 97.62 426 LEU B N 1
ATOM 6584 C CA . LEU B 1 426 ? -6.172 49 16.531 1 97.62 426 LEU B CA 1
ATOM 6585 C C . LEU B 1 426 ? -6.781 49.281 17.891 1 97.62 426 LEU B C 1
ATOM 6587 O O . LEU B 1 426 ? -8.008 49.344 18.031 1 97.62 426 LEU B O 1
ATOM 6591 N N . LEU B 1 427 ? -5.906 49.469 18.859 1 96.75 427 LEU B N 1
ATOM 6592 C CA . LEU B 1 427 ? -6.359 49.719 20.234 1 96.75 427 LEU B CA 1
ATOM 6593 C C . LEU B 1 427 ? -7.18 51 20.328 1 96.75 427 LEU B C 1
ATOM 6595 O O . LEU B 1 427 ? -8.008 51.125 21.234 1 96.75 427 LEU B O 1
ATOM 6599 N N . ASN B 1 428 ? -6.945 51.875 19.406 1 93.5 428 ASN B N 1
ATOM 6600 C CA . ASN B 1 428 ? -7.578 53.188 19.5 1 93.5 428 ASN B CA 1
ATOM 6601 C C . ASN B 1 428 ? -8.695 53.344 18.469 1 93.5 428 ASN B C 1
ATOM 6603 O O . ASN B 1 428 ? -9.211 54.438 18.266 1 93.5 428 ASN B O 1
ATOM 6607 N N . GLN B 1 429 ? -8.961 52.281 17.828 1 87.81 429 GLN B N 1
ATOM 6608 C CA . GLN B 1 429 ? -10.125 52.281 16.953 1 87.81 429 GLN B CA 1
ATOM 6609 C C . GLN B 1 429 ? -11.414 52.469 17.75 1 87.81 429 GLN B C 1
ATOM 6611 O O . GLN B 1 429 ? -11.5 52.031 18.906 1 87.81 429 GLN B O 1
ATOM 6616 N N . GLU B 1 430 ? -12.352 53.25 17.109 1 74.19 430 GLU B N 1
ATOM 6617 C CA . GLU B 1 430 ? -13.648 53.469 17.75 1 74.19 430 GLU B CA 1
ATOM 6618 C C . GLU B 1 430 ? -14.594 52.312 17.484 1 74.19 430 GLU B C 1
ATOM 6620 O O . GLU B 1 430 ? -14.516 51.656 16.438 1 74.19 430 GLU B O 1
#

Radius of gyration: 40.52 Å; Cα contacts (8 Å, |Δi|>4): 2095; chains: 2; bounding box: 82×143×88 Å